Protein AF-0000000082973945 (afdb_homodimer)

Foldseek 3Di:
DLVLPDAAADEDEFDAALVGFDDAPDPCCLQLRVQLLVLLLVVLLVLVVLLLVVLVPDDRDPDDADDPLVSLVVSNVVSVVVRVVVVVVCVVSPYHYHHFDWADQAQFWIWTAHPVGDIDIDGDQFAEAERAWAADFDPQAACRRVAAAESSPQSNDNHQLAAEEEDEQALRSQSVLQSCLSNPGNYEYEYQAAHHPPAFRLLSVLLVVVSVVSHYHYHYNKDWRYWDADPVGWIKTWIARNVPRDIDIDTGSHYYYDPDIAAPCVSHNVVNHPWDADPVRRATEADQLQATVRRRYGYFANRHPPADNDPVQRVVQVVQNVCVVSVNDPDGGDRAQDWDWRSGSFIKIKTFDHPVRCCVVPNPVFKWKFKAQEDQPSCVSSVDDRRSFMKIWIFTPPPPTWTGMIMGTGPPNVVLRVVCSVCNVVGHHLVNLLVDQADPPDSSSVSNVGDDIVVVVDHRYDPDD/DLVLPDAAADEDEFDAALVGFDDAPDPCCLQLRVQLLVLLLVVLLVLVVLLLQVLVPDDRDPDDADDPLVSLVVSNVVSVVVRVVVVVVCVVSPYHYHHFDWADQAQFWIWTAHPVGDIDIDGDQFAEAERAWAADFDPQAACRRVAAAESSPQSNDNHQLAAEEEDEQALRSQSVLQSCLSNPGNYEYEYQAAHHPPAFRLLSVLLVVVSVVSHYHYHYNKDWRYWDADPVGWIKTWIARNVVRDIDIDTGSHYYYDPDIAAPCVSHNVVNHPWDADPVRRATEADQLQATVRRRYGYFANRYPPADNDPVQRVVQVVQNVCVVSVNDPDGGDRAQDWDWRSGSFIKIKTFDHPVRCCVVPNPVFKWKFKAQEDQPSCVSSVDDRRSFMKIWIFTPPPPTWTGMIMGTGPPNVVLRVVCSVCNVVGHHLVNLLVDQADPPDSSSVSNVGDDIVVVVDHRYDPDD

pLDDT: mean 96.44, std 3.98, range [65.44, 98.94]

Sequence (930 aa):
AAQLGKKVAVIDYVEPSPRGTRWGLGGTCVNVGCIPKKLMHQAALLGGMIRDAPHYGWDVAQPVQHDWKKMAEAVQNHVKSLNWGHRVQLQERKVEYFNIKASFVNKHTICGVTKGGKETLLSAEHIVIATGGRPRYPTHIEGALEYGITSDDIFWLKDSPGKTTPQPLSDVALECAGFLTGLGLDTTVMMRSIPLRGFDQQMSSLVTEYMDSQGTRFLKRCTPSRVQKLPDGQLQVTWEDLTSGKKNMGTFDTVLWAIGRIPETRSLNLENAGINTDPNSQKILVNAQEATSVPHIYAIGDVAEGRPELTPTAVMAGKLLAQRLCGQSSNVMDYSNVPTTVFTPLEYGCVGLSEEEAMARHGEEHVEVYHAYYKPLEFTVTERDASQCYVKMVCLRKPPQLVLGLHFLGPNAGEVTQGFALGIKCGASYEQVMRTVGIHPTCAEEVTKLRISKRSGLDPTVTGCAAQLGKKVAVIDYVEPSPRGTRWGLGGTCVNVGCIPKKLMHQAALLGGMIRDAPHYGWDVAQPVQHDWKKMAEAVQNHVKSLNWGHRVQLQERKVEYFNIKASFVNKHTICGVTKGGKETLLSAEHIVIATGGRPRYPTHIEGALEYGITSDDIFWLKDSPGKTTPQPLSDVALECAGFLTGLGLDTTVMMRSIPLRGFDQQMSSLVTEYMDSQGTRFLKRCTPSRVQKLPDGQLQVTWEDLTSGKKNMGTFDTVLWAIGRIPETRSLNLENAGINTDPNSQKILVNAQEATSVPHIYAIGDVAEGRPELTPTAVMAGKLLAQRLCGQSSNVMDYSNVPTTVFTPLEYGCVGLSEEEAMARHGEEHVEVYHAYYKPLEFTVTERDASQCYVKMVCLRKPPQLVLGLHFLGPNAGEVTQGFALGIKCGASYEQVMRTVGIHPTCAEEVTKLRISKRSGLDPTVTGC

Solvent-accessible surface area (backbone atoms only — not comparable to full-atom values): 48068 Å² total; per-residue (Å²): 80,42,93,75,69,45,90,42,73,48,77,44,66,61,78,53,45,95,88,59,41,66,70,71,64,67,55,55,43,44,64,39,32,46,48,45,50,49,52,45,34,48,39,13,50,46,46,56,48,58,71,38,31,48,49,46,15,31,65,64,80,79,86,65,52,63,36,49,42,52,23,31,52,42,47,47,51,51,38,52,51,48,22,51,50,52,53,50,51,36,54,75,56,63,36,47,76,40,79,24,50,55,25,38,67,31,77,48,34,35,39,28,32,37,95,88,65,52,74,44,80,48,70,54,87,63,48,77,46,66,70,23,56,43,75,42,68,62,84,82,27,48,44,36,65,83,66,37,45,34,57,70,36,63,65,69,40,60,63,70,59,56,38,28,34,35,30,33,42,34,62,66,19,44,28,51,44,29,25,43,25,41,59,69,35,54,30,38,36,35,19,60,74,70,53,37,77,93,50,39,60,70,58,37,50,36,48,52,51,48,41,40,74,67,60,34,40,75,42,72,32,22,45,75,51,34,40,44,76,44,96,86,65,39,31,38,38,33,28,32,31,69,83,81,65,45,74,47,73,48,79,26,63,32,41,34,39,31,70,49,66,38,37,62,45,82,74,28,40,44,68,47,37,54,47,50,53,38,88,83,68,49,17,34,44,50,53,87,82,27,28,33,73,35,80,53,34,31,39,42,25,48,23,19,54,96,47,67,78,41,70,51,58,26,51,50,37,50,53,35,48,33,31,37,78,68,71,73,42,84,62,63,72,74,82,68,57,56,33,44,58,45,67,30,85,60,14,38,9,33,26,51,43,34,64,67,55,43,29,72,74,63,33,62,91,41,48,38,45,29,30,33,37,44,68,56,73,81,32,60,67,55,63,52,88,38,86,55,24,33,40,39,38,31,21,36,57,59,87,70,15,42,46,50,14,40,38,35,33,29,85,63,13,48,30,24,39,45,18,37,34,41,13,46,73,69,59,34,26,51,62,56,42,57,67,36,60,40,35,77,82,43,71,44,29,53,70,36,62,56,77,42,34,64,88,73,69,61,82,40,62,63,87,73,134,78,42,92,76,69,45,90,44,73,46,76,44,69,63,77,53,44,95,89,60,41,66,70,72,63,66,55,55,44,43,62,40,32,45,47,44,49,49,52,45,34,47,38,12,50,45,45,55,49,58,71,38,32,48,49,46,14,31,64,64,79,78,84,66,53,66,39,50,42,54,23,28,51,42,48,47,48,51,38,52,50,48,24,51,48,53,53,51,52,37,52,75,55,63,37,47,76,41,80,25,49,56,25,37,67,31,78,48,33,34,40,28,33,37,95,88,65,51,74,46,81,46,73,54,86,62,46,76,46,64,70,23,57,43,74,41,68,62,84,83,28,48,42,36,65,81,66,38,46,34,57,71,36,63,65,69,41,60,61,70,59,57,36,29,35,36,30,31,40,34,61,66,19,45,27,51,44,30,26,44,26,41,58,70,37,54,30,37,37,35,19,61,72,71,54,38,77,91,50,40,60,70,58,36,48,36,46,53,51,48,41,39,76,70,61,34,41,74,41,72,32,22,45,74,50,35,39,44,77,43,95,87,65,39,31,39,37,32,28,34,30,71,84,80,64,46,75,46,73,49,79,27,63,32,41,34,40,30,71,50,65,38,37,62,45,84,74,28,41,43,68,48,36,54,46,49,52,39,89,81,68,50,17,34,43,48,53,86,83,27,27,33,70,35,80,54,34,30,39,43,26,48,23,18,51,94,46,67,78,41,70,52,58,26,53,49,38,50,53,35,48,33,30,37,78,67,71,74,42,85,61,64,72,73,80,68,57,55,35,46,56,44,66,29,86,59,15,36,9,32,26,50,43,34,65,67,55,44,30,73,74,65,33,62,92,40,48,39,43,29,29,34,37,43,68,55,72,82,32,60,67,56,63,52,89,38,88,54,24,34,40,40,38,30,20,37,56,60,87,70,16,42,46,50,14,42,37,36,32,29,83,62,13,48,29,23,39,46,17,36,34,42,14,48,73,70,60,33,27,50,60,56,42,57,67,37,60,43,34,80,83,44,68,45,29,52,71,36,61,56,75,42,34,63,88,73,70,62,82,38,63,60,86,71,134

Radius of gyration: 30.12 Å; Cα contacts (8 Å, |Δi|>4): 2107; chains: 2; bounding box: 71×92×75 Å

Nearest PDB structures (foldseek):
  1zdl-assembly1_A  TM=9.947E-01  e=3.364E-78  Mus musculus
  2nvk-assembly1_X  TM=9.857E-01  e=1.346E-65  Drosophila melanogaster
  3eao-assembly2_D  TM=9.851E-01  e=8.228E-64  Rattus norvegicus
  2j3n-assembly1_B  TM=9.824E-01  e=1.277E-62  Homo sapiens
  1h6v-assembly1_B  TM=9.836E-01  e=1.406E-61  Rattus norvegicus

Organism: Crocuta crocuta (NCBI:txid9678)

InterPro domains:
  IPR001100 Pyridine nucleotide-disulphide oxidoreductase, class I [PIRSF000350] (24-434)
  IPR004099 Pyridine nucleotide-disulphide oxidoreductase, dimerisation domain [PF02852] (338-449)
  IPR006338 Thioredoxin/glutathione reductase selenoprotein [TIGR01438] (1-465)
  IPR012999 Pyridine nucleotide-disulphide oxidoreductase, class I, active site [PS00076] (26-36)
  IPR016156 FAD/NAD-linked reductase, dimerisation domain superfamily [G3DSA:3.30.390.30] (337-465)
  IPR016156 FAD/NAD-linked reductase, dimerisation domain superfamily [SSF55424] (335-463)
  IPR023753 FAD/NAD(P)-binding domain [PF07992] (1-318)
  IPR036188 FAD/NAD(P)-binding domain superfamily [G3DSA:3.50.50.60] (1-327)
  IPR036188 FAD/NAD(P)-binding domain superfamily [G3DSA:3.50.50.60] (145-268)
  IPR036188 FAD/NAD(P)-binding domain superfamily [SSF51905] (1-328)
  IPR046952 Glutathione reductase/thioredoxin reductase-like [PTHR42737] (1-451)

Secondary structure (DSSP, 8-state):
-TTTT---EEE---PPPTT-----TTHHHHHHSHHHHHHHHHHHHHHHHHHHGGGGTB---SSPPB-HHHHHHHHHHHHHHHHHHHHHHHHHTT-EEE-SEEEESSSSEEEEE-TT--EEEEE-SSEEE---EEEPPPSSSBTHHHH-B-HHHHTT-SS---SEEEES-SHHHHHHHHHHHHTT--BEEEESS-SSTTS-HHHHHHHHHHHHHTT-EEEETEEEEEEEE-TTSPEEEEEEETTT--EEEEEESEEEE-S-EEES-GGG-GGGGT--B-TTT-PBP--TTSB-SSTTEEE-GGGBTT----HHHHHHHHHHHHHHHTTS-------TT--EEE-SSSEEEEEE--HHHHHHHH-GGGEEEEEEE---GGGTTTT---TT-EEEEEEESSTT-BEEEEEEEETTHHHHHHHHHHHHHTT-BHHHHHTSPPPSS-SGGGGGG---BGGG----B----/-TTTT---EEE---PPPTT-----TTHHHHHHSHHHHHHHHHHHHHHHHHHHGGGGTB---SSPPB-HHHHHHHHHHHHHHHHHHHHHHHHHTT-EEE-SEEEESSSSEEEEE-TT--EEEEE-SSEEE---EEEPPPSSSBTHHHH-B-HHHHTT-SS---SEEEES-SHHHHHHHHHHHHTT--BEEEESS-SSTTS-HHHHHHHHHHHHHTT-EEEETEEEEEEEE-TTSPEEEEEEETTT--EEEEEESEEEE-S-EEES-GGG-GGGGT--B-TTT-PBP--TT-B-SSTTEEE-GGGBTT----HHHHHHHHHHHHHHHTTS-------TT--EEE-SSSEEEEEE--HHHHHHHH-GGGEEEEEEE---GGGTTTT---TT-EEEEEEESSTT-BEEEEEEEETTHHHHHHHHHHHHHTT-BHHHHHTSPPPSS-SGGGGGG---BGGG----B----

Structure (mmCIF, N/CA/C/O backbone):
data_AF-0000000082973945-model_v1
#
loop_
_entity.id
_entity.type
_entity.pdbx_description
1 polymer 'thioredoxin-disulfide reductase'
#
loop_
_atom_site.group_PDB
_atom_site.id
_atom_site.type_symbol
_atom_site.label_atom_id
_atom_site.label_alt_id
_atom_site.label_comp_id
_atom_site.label_asym_id
_atom_site.label_entity_id
_atom_site.label_seq_id
_atom_site.pdbx_PDB_ins_code
_atom_site.Cartn_x
_atom_site.Cartn_y
_atom_site.Cartn_z
_atom_site.occupancy
_atom_site.B_iso_or_equiv
_atom_site.auth_seq_id
_atom_site.auth_comp_id
_atom_site.auth_asym_id
_atom_site.auth_atom_id
_atom_site.pdbx_PDB_model_num
ATOM 1 N N . ALA A 1 1 ? -13.516 -15.438 -24.609 1 96.38 1 ALA A N 1
ATOM 2 C CA . ALA A 1 1 ? -13.969 -15.93 -25.906 1 96.38 1 ALA A CA 1
ATOM 3 C C . ALA A 1 1 ? -15.484 -16.141 -25.906 1 96.38 1 ALA A C 1
ATOM 5 O O . ALA A 1 1 ? -16.172 -15.789 -26.875 1 96.38 1 ALA A O 1
ATOM 6 N N . ALA A 1 2 ? -15.93 -16.781 -24.797 1 96.88 2 ALA A N 1
ATOM 7 C CA . ALA A 1 2 ? -17.375 -16.984 -24.703 1 96.88 2 ALA A CA 1
ATOM 8 C C . ALA A 1 2 ? -18.109 -15.656 -24.719 1 96.88 2 ALA A C 1
ATOM 10 O O . ALA A 1 2 ? -19.156 -15.531 -25.391 1 96.88 2 ALA A O 1
ATOM 11 N N . GLN A 1 3 ? -17.594 -14.688 -23.984 1 93.12 3 GLN A N 1
ATOM 12 C CA . GLN A 1 3 ? -18.203 -13.367 -23.953 1 93.12 3 GLN A CA 1
ATOM 13 C C . GLN A 1 3 ? -18.188 -12.711 -25.328 1 93.12 3 GLN A C 1
ATOM 15 O O . GLN A 1 3 ? -19 -11.82 -25.609 1 93.12 3 GLN A O 1
ATOM 20 N N . LEU A 1 4 ? -17.344 -13.188 -26.234 1 95.69 4 LEU A N 1
ATOM 21 C CA . LEU A 1 4 ? -17.234 -12.641 -27.594 1 95.69 4 LEU A CA 1
ATOM 22 C C . LEU A 1 4 ? -18.016 -13.5 -28.578 1 95.69 4 LEU A C 1
ATOM 24 O O . LEU A 1 4 ? -17.859 -13.336 -29.797 1 95.69 4 LEU A O 1
ATOM 28 N N . GLY A 1 5 ? -18.734 -14.469 -28.109 1 95.81 5 GLY A N 1
ATOM 29 C CA . GLY A 1 5 ? -19.703 -15.188 -28.938 1 95.81 5 GLY A CA 1
ATOM 30 C C . GLY A 1 5 ? -19.188 -16.531 -29.406 1 95.81 5 GLY A C 1
ATOM 31 O O . GLY A 1 5 ? -19.859 -17.219 -30.188 1 95.81 5 GLY A O 1
ATOM 32 N N . LYS A 1 6 ? -18.141 -16.984 -28.938 1 97.25 6 LYS A N 1
ATOM 33 C CA . LYS A 1 6 ? -17.594 -18.281 -29.375 1 97.25 6 LYS A CA 1
ATOM 34 C C . LYS A 1 6 ? -18.125 -19.422 -28.516 1 97.25 6 LYS A C 1
ATOM 36 O O . LYS A 1 6 ? -18.484 -19.203 -27.344 1 97.25 6 LYS A O 1
ATOM 41 N N . LYS A 1 7 ? -18.25 -20.516 -29.141 1 98 7 LYS A N 1
ATOM 42 C CA . LYS A 1 7 ? -18.453 -21.75 -28.375 1 98 7 LYS A CA 1
ATOM 43 C C . LYS A 1 7 ? -17.156 -22.203 -27.719 1 98 7 LYS A C 1
ATOM 45 O O . LYS A 1 7 ? -16.156 -22.438 -28.406 1 98 7 LYS A O 1
ATOM 50 N N . VAL A 1 8 ? -17.188 -22.328 -26.406 1 98.06 8 VAL A N 1
ATOM 51 C CA . VAL A 1 8 ? -15.922 -22.547 -25.688 1 98.06 8 VAL A CA 1
ATOM 52 C C . VAL A 1 8 ? -16.031 -23.781 -24.797 1 98.06 8 VAL A C 1
ATOM 54 O O . VAL A 1 8 ? -17.062 -24 -24.172 1 98.06 8 VAL A O 1
ATOM 57 N N . ALA A 1 9 ? -15.039 -24.594 -24.766 1 97.62 9 ALA A N 1
ATOM 58 C CA . ALA A 1 9 ? -14.867 -25.688 -23.812 1 97.62 9 ALA A CA 1
ATOM 59 C C . ALA A 1 9 ? -13.57 -25.531 -23.031 1 97.62 9 ALA A C 1
ATOM 61 O O . ALA A 1 9 ? -12.555 -25.094 -23.578 1 97.62 9 ALA A O 1
ATOM 62 N N . VAL A 1 10 ? -13.617 -25.844 -21.781 1 97.5 10 VAL A N 1
ATOM 63 C CA . VAL A 1 10 ? -12.445 -25.875 -20.906 1 97.5 10 VAL A CA 1
ATOM 64 C C . VAL A 1 10 ? -12.219 -27.297 -20.391 1 97.5 10 VAL A C 1
ATOM 66 O O . VAL A 1 10 ? -13.133 -27.922 -19.844 1 97.5 10 VAL A O 1
ATOM 69 N N . ILE A 1 11 ? -11.078 -27.844 -20.625 1 96.62 11 ILE A N 1
ATOM 70 C CA . ILE A 1 11 ? -10.68 -29.156 -20.109 1 96.62 11 ILE A CA 1
ATOM 71 C C . ILE A 1 11 ? -9.641 -28.969 -19 1 96.62 11 ILE A C 1
ATOM 73 O O . ILE A 1 11 ? -8.586 -28.359 -19.219 1 96.62 11 ILE A O 1
ATOM 77 N N . ASP A 1 12 ? -9.914 -29.453 -17.891 1 94.62 12 ASP A N 1
ATOM 78 C CA . ASP A 1 12 ? -9.047 -29.297 -16.719 1 94.62 12 ASP A CA 1
ATOM 79 C C . ASP A 1 12 ? -8.906 -30.625 -15.984 1 94.62 12 ASP A C 1
ATOM 81 O O . ASP A 1 12 ? -9.867 -31.406 -15.891 1 94.62 12 ASP A O 1
ATOM 85 N N . TYR A 1 13 ? -7.73 -30.953 -15.539 1 94.81 13 TYR A N 1
ATOM 86 C CA . TYR A 1 13 ? -7.441 -32.156 -14.742 1 94.81 13 TYR A CA 1
ATOM 87 C C . TYR A 1 13 ? -6.195 -31.938 -13.891 1 94.81 13 TYR A C 1
ATOM 89 O O . TYR A 1 13 ? -5.207 -31.359 -14.352 1 94.81 13 TYR A O 1
ATOM 97 N N . VAL A 1 14 ? -6.242 -32.344 -12.641 1 95.44 14 VAL A N 1
ATOM 98 C CA . VAL A 1 14 ? -5.105 -32.219 -11.734 1 95.44 14 VAL A CA 1
ATOM 99 C C . VAL A 1 14 ? -4.668 -33.625 -11.266 1 95.44 14 VAL A C 1
ATOM 101 O O . VAL A 1 14 ? -5.402 -34.281 -10.539 1 95.44 14 VAL A O 1
ATOM 104 N N . GLU A 1 15 ? -3.467 -34 -11.773 1 94.31 15 GLU A N 1
ATOM 105 C CA . GLU A 1 15 ? -2.857 -35.219 -11.203 1 94.31 15 GLU A CA 1
ATOM 106 C C . GLU A 1 15 ? -2.463 -34.969 -9.742 1 94.31 15 GLU A C 1
ATOM 108 O O . GLU A 1 15 ? -1.867 -33.969 -9.406 1 94.31 15 GLU A O 1
ATOM 113 N N . PRO A 1 16 ? -2.85 -35.875 -8.836 1 96.25 16 PRO A N 1
ATOM 114 C CA . PRO A 1 16 ? -2.436 -35.719 -7.441 1 96.25 16 PRO A CA 1
ATOM 115 C C . PRO A 1 16 ? -0.92 -35.625 -7.285 1 96.25 16 PRO A C 1
ATOM 117 O O . PRO A 1 16 ? -0.176 -36.219 -8.055 1 96.25 16 PRO A O 1
ATOM 120 N N . SER A 1 17 ? -0.447 -34.844 -6.281 1 97.38 17 SER A N 1
ATOM 121 C CA . SER A 1 17 ? 0.963 -34.875 -5.91 1 97.38 17 SER A CA 1
ATOM 122 C C . SER A 1 17 ? 1.358 -36.25 -5.371 1 97.38 17 SER A C 1
ATOM 124 O O . SER A 1 17 ? 0.495 -37.094 -5.094 1 97.38 17 SER A O 1
ATOM 126 N N . PRO A 1 18 ? 2.672 -36.438 -5.223 1 96.31 18 PRO A N 1
ATOM 127 C CA . PRO A 1 18 ? 3.1 -37.719 -4.629 1 96.31 18 PRO A CA 1
ATOM 128 C C . PRO A 1 18 ? 2.504 -37.938 -3.242 1 96.31 18 PRO A C 1
ATOM 130 O O . PRO A 1 18 ? 2.355 -39.094 -2.814 1 96.31 18 PRO A O 1
ATOM 133 N N . ARG A 1 19 ? 2.082 -36.906 -2.551 1 96.56 19 ARG A N 1
ATOM 134 C CA . ARG A 1 19 ? 1.48 -37 -1.226 1 96.56 19 ARG A CA 1
ATOM 135 C C . ARG A 1 19 ? -0.038 -37.125 -1.322 1 96.56 19 ARG A C 1
ATOM 137 O O . ARG A 1 19 ? -0.726 -37.188 -0.303 1 96.56 19 ARG A O 1
ATOM 144 N N . GLY A 1 20 ? -0.578 -36.938 -2.541 1 97 20 GLY A N 1
ATOM 145 C CA . GLY A 1 20 ? -1.997 -37.188 -2.754 1 97 20 GLY A CA 1
ATOM 146 C C . GLY A 1 20 ? -2.799 -35.906 -2.873 1 97 20 GLY A C 1
ATOM 147 O O . GLY A 1 20 ? -4.023 -35.938 -3.008 1 97 20 GLY A O 1
ATOM 148 N N . THR A 1 21 ? -2.174 -34.719 -2.869 1 97.44 21 THR A N 1
ATOM 149 C CA . THR A 1 21 ? -2.885 -33.469 -2.93 1 97.44 21 THR A CA 1
ATOM 150 C C . THR A 1 21 ? -3.43 -33.219 -4.336 1 97.44 21 THR A C 1
ATOM 152 O O . THR A 1 21 ? -2.701 -33.344 -5.32 1 97.44 21 THR A O 1
ATOM 155 N N . ARG A 1 22 ? -4.684 -32.875 -4.48 1 96.38 22 ARG A N 1
ATOM 156 C CA . ARG A 1 22 ? -5.379 -32.438 -5.695 1 96.38 22 ARG A CA 1
ATOM 157 C C . ARG A 1 22 ? -6.336 -31.297 -5.402 1 96.38 22 ARG A C 1
ATOM 159 O O . ARG A 1 22 ? -6.641 -31 -4.242 1 96.38 22 ARG A O 1
ATOM 166 N N . TRP A 1 23 ? -6.727 -30.594 -6.363 1 96.38 23 TRP A N 1
ATOM 167 C CA . TRP A 1 23 ? -7.566 -29.422 -6.129 1 96.38 23 TRP A CA 1
ATOM 168 C C . TRP A 1 23 ? -8.5 -29.172 -7.309 1 96.38 23 TRP A C 1
ATOM 170 O O . TRP A 1 23 ? -8.43 -29.875 -8.32 1 96.38 23 TRP A O 1
ATOM 180 N N . GLY A 1 24 ? -9.383 -28.188 -7.125 1 94.25 24 GLY A N 1
ATOM 181 C CA . GLY A 1 24 ? -10.398 -27.875 -8.117 1 94.25 24 GLY A CA 1
ATOM 182 C C . GLY A 1 24 ? -9.969 -26.781 -9.094 1 94.25 24 GLY A C 1
ATOM 183 O O . GLY A 1 24 ? -8.773 -26.578 -9.32 1 94.25 24 GLY A O 1
ATOM 184 N N . LEU A 1 25 ? -10.93 -26.141 -9.664 1 95.56 25 LEU A N 1
ATOM 185 C CA . LEU A 1 25 ? -10.742 -25.125 -10.695 1 95.56 25 LEU A CA 1
ATOM 186 C C . LEU A 1 25 ? -10.023 -23.906 -10.133 1 95.56 25 LEU A C 1
ATOM 188 O O . LEU A 1 25 ? -10.148 -23.594 -8.945 1 95.56 25 LEU A O 1
ATOM 192 N N . GLY A 1 26 ? -9.266 -23.234 -10.977 1 94.44 26 GLY A N 1
ATOM 193 C CA . GLY A 1 26 ? -8.633 -21.984 -10.594 1 94.44 26 GLY A CA 1
ATOM 194 C C . GLY A 1 26 ? -7.125 -22 -10.734 1 94.44 26 GLY A C 1
ATOM 195 O O . GLY A 1 26 ? -6.465 -20.969 -10.578 1 94.44 26 GLY A O 1
ATOM 196 N N . GLY A 1 27 ? -6.586 -23.219 -11.055 1 95.62 27 GLY A N 1
ATOM 197 C CA . GLY A 1 27 ? -5.156 -23.328 -11.297 1 95.62 27 GLY A CA 1
ATOM 198 C C . GLY A 1 27 ? -4.324 -23.234 -10.039 1 95.62 27 GLY A C 1
ATOM 199 O O . GLY A 1 27 ? -4.855 -23.328 -8.93 1 95.62 27 GLY A O 1
ATOM 200 N N . THR A 1 28 ? -3.031 -23.078 -10.211 1 96.88 28 THR A N 1
ATOM 201 C CA . THR A 1 28 ? -2.08 -23.047 -9.109 1 96.88 28 THR A CA 1
ATOM 202 C C . THR A 1 28 ? -2.344 -21.844 -8.195 1 96.88 28 THR A C 1
ATOM 204 O O . THR A 1 28 ? -2.41 -22 -6.977 1 96.88 28 THR A O 1
ATOM 207 N N . CYS A 1 29 ? -2.545 -20.734 -8.711 1 96.94 29 CYS A N 1
ATOM 208 C CA . CYS A 1 29 ? -2.646 -19.484 -7.957 1 96.94 29 CYS A CA 1
ATOM 209 C C . CYS A 1 29 ? -3.773 -19.547 -6.938 1 96.94 29 CYS A C 1
ATOM 211 O O . CYS A 1 29 ? -3.59 -19.172 -5.777 1 96.94 29 CYS A O 1
ATOM 213 N N . VAL A 1 30 ? -4.895 -20.062 -7.316 1 97.44 30 VAL A N 1
ATOM 214 C CA . VAL A 1 30 ? -6.086 -20.109 -6.473 1 97.44 30 VAL A CA 1
ATOM 215 C C . VAL A 1 30 ? -5.926 -21.188 -5.406 1 97.44 30 VAL A C 1
ATOM 217 O O . VAL A 1 30 ? -6.309 -20.984 -4.25 1 97.44 30 VAL A O 1
ATOM 220 N N . ASN A 1 31 ? -5.301 -22.281 -5.746 1 98.12 31 ASN A N 1
ATOM 221 C CA . ASN A 1 31 ? -5.43 -23.5 -4.949 1 98.12 31 ASN A CA 1
ATOM 222 C C . ASN A 1 31 ? -4.18 -23.75 -4.109 1 98.12 31 ASN A C 1
ATOM 224 O O . ASN A 1 31 ? -4.277 -24.172 -2.955 1 98.12 31 ASN A O 1
ATOM 228 N N . VAL A 1 32 ? -3.014 -23.547 -4.727 1 98.06 32 VAL A N 1
ATOM 229 C CA . VAL A 1 32 ? -1.786 -23.984 -4.066 1 98.06 32 VAL A CA 1
ATOM 230 C C . VAL A 1 32 ? -0.682 -22.953 -4.309 1 98.06 32 VAL A C 1
ATOM 232 O O . VAL A 1 32 ? 0.495 -23.312 -4.41 1 98.06 32 VAL A O 1
ATOM 235 N N . GLY A 1 33 ? -1.065 -21.719 -4.465 1 96.56 33 GLY A N 1
ATOM 236 C CA . GLY A 1 33 ? -0.121 -20.656 -4.77 1 96.56 33 GLY A CA 1
ATOM 237 C C . GLY A 1 33 ? -0.498 -19.328 -4.145 1 96.56 33 GLY A C 1
ATOM 238 O O . GLY A 1 33 ? -0.689 -19.234 -2.932 1 96.56 33 GLY A O 1
ATOM 239 N N . CYS A 1 34 ? -0.821 -18.359 -4.93 1 97.25 34 CYS A N 1
ATOM 240 C CA . CYS A 1 34 ? -0.938 -16.953 -4.543 1 97.25 34 CYS A CA 1
ATOM 241 C C . CYS A 1 34 ? -1.964 -16.781 -3.432 1 97.25 34 CYS A C 1
ATOM 243 O O . CYS A 1 34 ? -1.694 -16.094 -2.436 1 97.25 34 CYS A O 1
ATOM 245 N N . ILE A 1 35 ? -3.119 -17.375 -3.514 1 98.25 35 ILE A N 1
ATOM 246 C CA . ILE A 1 35 ? -4.234 -17.094 -2.619 1 98.25 35 ILE A CA 1
ATOM 247 C C . ILE A 1 35 ? -3.959 -17.688 -1.241 1 98.25 35 ILE A C 1
ATOM 249 O O . ILE A 1 35 ? -3.875 -16.953 -0.249 1 98.25 35 ILE A O 1
ATOM 253 N N . PRO A 1 36 ? -3.805 -19.016 -1.142 1 98.56 36 PRO A N 1
ATOM 254 C CA . PRO A 1 36 ? -3.523 -19.531 0.197 1 98.56 36 PRO A CA 1
ATOM 255 C C . PRO A 1 36 ? -2.207 -19.016 0.771 1 98.56 36 PRO A C 1
ATOM 257 O O . PRO A 1 36 ? -2.104 -18.781 1.979 1 98.56 36 PRO A O 1
ATOM 260 N N . LYS A 1 37 ? -1.22 -18.844 -0.057 1 98.25 37 LYS A N 1
ATOM 261 C CA . LYS A 1 37 ? 0.065 -18.328 0.402 1 98.25 37 LYS A CA 1
ATOM 262 C C . LYS A 1 37 ? -0.094 -16.938 1.018 1 98.25 37 LYS A C 1
ATOM 264 O O . LYS A 1 37 ? 0.461 -16.656 2.082 1 98.25 37 LYS A O 1
ATOM 269 N N . LYS A 1 38 ? -0.823 -16.078 0.353 1 98.62 38 LYS A N 1
ATOM 270 C CA . LYS A 1 38 ? -1.027 -14.719 0.855 1 98.62 38 LYS A CA 1
ATOM 271 C C . LYS A 1 38 ? -1.809 -14.727 2.166 1 98.62 38 LYS A C 1
ATOM 273 O O . LYS A 1 38 ? -1.558 -13.906 3.051 1 98.62 38 LYS A O 1
ATOM 278 N N . LEU A 1 39 ? -2.797 -15.578 2.258 1 98.81 39 LEU A N 1
ATOM 279 C CA . LEU A 1 39 ? -3.578 -15.664 3.486 1 98.81 39 LEU A CA 1
ATOM 280 C C . LEU A 1 39 ? -2.719 -16.172 4.645 1 98.81 39 LEU A C 1
ATOM 282 O O . LEU A 1 39 ? -2.826 -15.672 5.766 1 98.81 39 LEU A O 1
ATOM 286 N N . MET A 1 40 ? -1.841 -17.125 4.375 1 98.81 40 MET A N 1
ATOM 287 C CA . MET A 1 40 ? -0.941 -17.609 5.418 1 98.81 40 MET A CA 1
ATOM 288 C C . MET A 1 40 ? 0.13 -16.562 5.734 1 98.81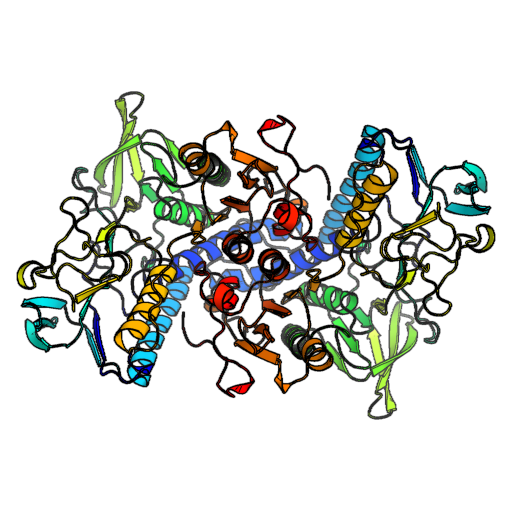 40 MET A C 1
ATOM 290 O O . MET A 1 40 ? 0.558 -16.438 6.883 1 98.81 40 MET A O 1
ATOM 294 N N . HIS A 1 41 ? 0.563 -15.891 4.684 1 98.75 41 HIS A N 1
ATOM 295 C CA . HIS A 1 41 ? 1.43 -14.734 4.879 1 98.75 41 HIS A CA 1
ATOM 296 C C . HIS A 1 41 ? 0.78 -13.711 5.805 1 98.75 41 HIS A C 1
ATOM 298 O O . HIS A 1 41 ? 1.421 -13.211 6.73 1 98.75 41 HIS A O 1
ATOM 304 N N . GLN A 1 42 ? -0.502 -13.422 5.598 1 98.75 42 GLN A N 1
ATOM 305 C CA . GLN A 1 42 ? -1.253 -12.5 6.441 1 98.75 42 GLN A CA 1
ATOM 306 C C . GLN A 1 42 ? -1.327 -13.008 7.879 1 98.75 42 GLN A C 1
ATOM 308 O O . GLN A 1 42 ? -1.218 -12.227 8.828 1 98.75 42 GLN A O 1
ATOM 313 N N . ALA A 1 43 ? -1.551 -14.266 8.016 1 98.88 43 ALA A N 1
ATOM 314 C CA . ALA A 1 43 ? -1.562 -14.852 9.352 1 98.88 43 ALA A CA 1
ATOM 315 C C . ALA A 1 43 ? -0.243 -14.594 10.078 1 98.88 43 ALA A C 1
ATOM 317 O O . ALA A 1 43 ? -0.234 -14.234 11.25 1 98.88 43 ALA A O 1
ATOM 318 N N . ALA A 1 44 ? 0.812 -14.805 9.336 1 98.75 44 ALA A N 1
ATOM 319 C CA . ALA A 1 44 ? 2.135 -14.586 9.922 1 98.75 44 ALA A CA 1
ATOM 320 C C . ALA A 1 44 ? 2.338 -13.117 10.281 1 98.75 44 ALA A C 1
ATOM 322 O O . ALA A 1 44 ? 2.883 -12.797 11.336 1 98.75 44 ALA A O 1
ATOM 323 N N . LEU A 1 45 ? 1.911 -12.242 9.461 1 98.38 45 LEU A N 1
ATOM 324 C CA . LEU A 1 45 ? 2.016 -10.812 9.734 1 98.38 45 LEU A CA 1
ATOM 325 C C . LEU A 1 45 ? 1.226 -10.438 10.984 1 98.38 45 LEU A C 1
ATOM 327 O O . LEU A 1 45 ? 1.665 -9.602 11.781 1 98.38 45 LEU A O 1
ATOM 331 N N . LEU A 1 46 ? 0.058 -11.031 11.125 1 98.44 46 LEU A N 1
ATOM 332 C CA . LEU A 1 46 ? -0.769 -10.789 12.297 1 98.44 46 LEU A CA 1
ATOM 333 C C . LEU A 1 46 ? -0.018 -11.148 13.578 1 98.44 46 LEU A C 1
ATOM 335 O O . LEU A 1 46 ? -0.164 -10.477 14.602 1 98.44 46 LEU A O 1
ATOM 339 N N . GLY A 1 47 ? 0.777 -12.234 13.492 1 98.12 47 GLY A N 1
ATOM 340 C CA . GLY A 1 47 ? 1.597 -12.57 14.641 1 98.12 47 GLY A CA 1
ATOM 341 C C . GLY A 1 47 ? 2.525 -11.445 15.062 1 98.12 47 GLY A C 1
ATOM 342 O O . GLY A 1 47 ? 2.656 -11.148 16.25 1 98.12 47 GLY A O 1
ATOM 343 N N . GLY A 1 48 ? 3.191 -10.812 14.086 1 96.81 48 GLY A N 1
ATOM 344 C CA . GLY A 1 48 ? 4.027 -9.656 14.359 1 96.81 48 GLY A CA 1
ATOM 345 C C . GLY A 1 48 ? 3.252 -8.484 14.93 1 96.81 48 GLY A C 1
ATOM 346 O O . GLY A 1 48 ? 3.721 -7.809 15.844 1 96.81 48 GLY A O 1
ATOM 347 N N . MET A 1 49 ? 2.057 -8.266 14.453 1 97.62 49 MET A N 1
ATOM 348 C CA . MET A 1 49 ? 1.217 -7.156 14.898 1 97.62 49 MET A CA 1
ATOM 349 C C . MET A 1 49 ? 0.737 -7.379 16.328 1 97.62 49 MET A C 1
ATOM 351 O O . MET A 1 49 ? 0.605 -6.43 17.094 1 97.62 49 MET A O 1
ATOM 355 N N . ILE A 1 50 ? 0.417 -8.602 16.625 1 97.69 50 ILE A N 1
ATOM 356 C CA . ILE A 1 50 ? 0.031 -8.969 17.984 1 97.69 50 ILE A CA 1
ATOM 357 C C . ILE A 1 50 ? 1.17 -8.648 18.953 1 97.69 50 ILE A C 1
ATOM 359 O O . ILE A 1 50 ? 0.937 -8.125 20.047 1 97.69 50 ILE A O 1
ATOM 363 N N . ARG A 1 51 ? 2.416 -8.883 18.531 1 96.88 51 ARG A N 1
ATOM 364 C CA . ARG A 1 51 ? 3.574 -8.578 19.375 1 96.88 51 ARG A CA 1
ATOM 365 C C . ARG A 1 51 ? 3.77 -7.074 19.516 1 96.88 51 ARG A C 1
ATOM 367 O O . ARG A 1 51 ? 4.266 -6.602 20.531 1 96.88 51 ARG A O 1
ATOM 374 N N . ASP A 1 52 ? 3.322 -6.312 18.531 1 97.25 52 ASP A N 1
ATOM 375 C CA . ASP A 1 52 ? 3.436 -4.855 18.531 1 97.25 52 ASP A CA 1
ATOM 376 C C . ASP A 1 52 ? 2.381 -4.223 19.438 1 97.25 52 ASP A C 1
ATOM 378 O O . ASP A 1 52 ? 2.58 -3.121 19.953 1 97.25 52 ASP A O 1
ATOM 382 N N . ALA A 1 53 ? 1.248 -4.852 19.625 1 98.06 53 ALA A N 1
ATOM 383 C CA . ALA A 1 53 ? 0.004 -4.293 20.141 1 98.06 53 ALA A CA 1
ATOM 384 C C . ALA A 1 53 ? 0.208 -3.697 21.531 1 98.06 53 ALA A C 1
ATOM 386 O O . ALA A 1 53 ? -0.245 -2.586 21.812 1 98.06 53 ALA A O 1
ATOM 387 N N . PRO A 1 54 ? 1.015 -4.344 22.406 1 98.12 54 PRO A N 1
ATOM 388 C CA . PRO A 1 54 ? 1.182 -3.766 23.75 1 98.12 54 PRO A CA 1
ATOM 389 C C . PRO A 1 54 ? 1.898 -2.418 23.719 1 98.12 54 PRO A C 1
ATOM 391 O O . PRO A 1 54 ? 1.625 -1.553 24.547 1 98.12 54 PRO A O 1
ATOM 394 N N . HIS A 1 55 ? 2.768 -2.211 22.797 1 98.12 55 HIS A N 1
ATOM 395 C CA . HIS A 1 55 ? 3.486 -0.946 22.672 1 98.12 55 HIS A CA 1
ATOM 396 C C . HIS A 1 55 ? 2.539 0.195 22.328 1 98.12 55 HIS A C 1
ATOM 398 O O . HIS A 1 55 ? 2.807 1.354 22.656 1 98.12 55 HIS A O 1
ATOM 404 N N . TYR A 1 56 ? 1.398 -0.127 21.766 1 98.62 56 TYR A N 1
ATOM 405 C CA . TYR A 1 56 ? 0.398 0.859 21.375 1 98.62 56 TYR A CA 1
ATOM 406 C C . TYR A 1 56 ? -0.74 0.914 22.375 1 98.62 56 TYR A C 1
ATOM 408 O O . TYR A 1 56 ? -1.783 1.519 22.125 1 98.62 56 TYR A O 1
ATOM 416 N N . GLY A 1 57 ? -0.613 0.204 23.406 1 98.62 57 GLY A N 1
ATOM 417 C CA . GLY A 1 57 ? -1.539 0.345 24.516 1 98.62 57 GLY A CA 1
ATOM 418 C C . GLY A 1 57 ? -2.539 -0.792 24.609 1 98.62 57 GLY A C 1
ATOM 419 O O . GLY A 1 57 ? -3.357 -0.834 25.531 1 98.62 57 GLY A O 1
ATOM 420 N N . TRP A 1 58 ? -2.498 -1.784 23.719 1 98.69 58 TRP A N 1
ATOM 421 C CA . TRP A 1 58 ? -3.416 -2.916 23.781 1 98.69 58 TRP A CA 1
ATOM 422 C C . TRP A 1 58 ? -2.891 -3.988 24.734 1 98.69 58 TRP A C 1
ATOM 424 O O . TRP A 1 58 ? -1.752 -4.445 24.594 1 98.69 58 TRP A O 1
ATOM 434 N N . ASP A 1 59 ? -3.729 -4.41 25.609 1 97.69 59 ASP A N 1
ATOM 435 C CA . ASP A 1 59 ? -3.326 -5.344 26.656 1 97.69 59 ASP A CA 1
ATOM 436 C C . ASP A 1 59 ? -3.434 -6.789 26.172 1 97.69 59 ASP A C 1
ATOM 438 O O . ASP A 1 59 ? -4.344 -7.516 26.578 1 97.69 59 ASP A O 1
ATOM 442 N N . VAL A 1 60 ? -2.521 -7.215 25.406 1 97.19 60 VAL A N 1
ATOM 443 C CA . VAL A 1 60 ? -2.457 -8.586 24.922 1 97.19 60 VAL A CA 1
ATOM 444 C C . VAL A 1 60 ? -1.339 -9.344 25.625 1 97.19 60 VAL A C 1
ATOM 446 O O . VAL A 1 60 ? -0.168 -8.969 25.531 1 97.19 60 VAL A O 1
ATOM 449 N N . ALA A 1 61 ? -1.658 -10.391 26.312 1 94.38 61 ALA A N 1
ATOM 450 C CA . ALA A 1 61 ? -0.659 -11.219 27 1 94.38 61 ALA A CA 1
ATOM 451 C C . ALA A 1 61 ? 0.184 -11.992 25.984 1 94.38 61 ALA A C 1
ATOM 453 O O . ALA A 1 61 ? -0.345 -12.547 25.016 1 94.38 61 ALA A O 1
ATOM 454 N N . GLN A 1 62 ? 1.465 -11.977 26.219 1 93.5 62 GLN A N 1
ATOM 455 C CA . GLN A 1 62 ? 2.406 -12.664 25.344 1 93.5 62 GLN A CA 1
ATOM 456 C C . GLN A 1 62 ? 3.043 -13.859 26.047 1 93.5 62 GLN A C 1
ATOM 458 O O . GLN A 1 62 ? 3.213 -13.844 27.266 1 93.5 62 GLN A O 1
ATOM 463 N N . PRO A 1 63 ? 3.473 -14.93 25.375 1 94.62 63 PRO A N 1
ATOM 464 C CA . PRO A 1 63 ? 3.318 -15.148 23.922 1 94.62 63 PRO A CA 1
ATOM 465 C C . PRO A 1 63 ? 1.946 -15.711 23.562 1 94.62 63 PRO A C 1
ATOM 467 O O . PRO A 1 63 ? 1.343 -16.438 24.344 1 94.62 63 PRO A O 1
ATOM 470 N N . VAL A 1 64 ? 1.487 -15.383 22.406 1 97.19 64 VAL A N 1
ATOM 471 C CA . VAL A 1 64 ? 0.223 -15.898 21.906 1 97.19 64 VAL A CA 1
ATOM 472 C C . VAL A 1 64 ? 0.482 -17.141 21.047 1 97.19 64 VAL A C 1
ATOM 474 O O . VAL A 1 64 ? 1.358 -17.125 20.172 1 97.19 64 VAL A O 1
ATOM 477 N N . GLN A 1 65 ? -0.209 -18.156 21.25 1 97.31 65 GLN A N 1
ATOM 478 C CA . GLN A 1 65 ? -0.027 -19.406 20.516 1 97.31 65 GLN A CA 1
ATOM 479 C C . GLN A 1 65 ? -0.824 -19.391 19.203 1 97.31 65 GLN A C 1
ATOM 481 O O . GLN A 1 65 ? -1.858 -18.719 19.109 1 97.31 65 GLN A O 1
ATOM 486 N N . HIS A 1 66 ? -0.342 -20.156 18.312 1 98.5 66 HIS A N 1
ATOM 487 C CA . HIS A 1 66 ? -1.008 -20.25 17.016 1 98.5 66 HIS A CA 1
ATOM 488 C C . HIS A 1 66 ? -1.531 -21.672 16.766 1 98.5 66 HIS A C 1
ATOM 490 O O . HIS A 1 66 ? -0.839 -22.641 17.047 1 98.5 66 HIS A O 1
ATOM 496 N N . ASP A 1 67 ? -2.738 -21.734 16.281 1 98.62 67 ASP A N 1
ATOM 497 C CA . ASP A 1 67 ? -3.389 -22.984 15.906 1 98.62 67 ASP A CA 1
ATOM 498 C C . ASP A 1 67 ? -3.404 -23.172 14.398 1 98.62 67 ASP A C 1
ATOM 500 O O . ASP A 1 67 ? -4.266 -22.625 13.703 1 98.62 67 ASP A O 1
ATOM 504 N N . TRP A 1 68 ? -2.551 -24.078 13.906 1 98.69 68 TRP A N 1
ATOM 505 C CA . TRP A 1 68 ? -2.438 -24.328 12.469 1 98.69 68 TRP A CA 1
ATOM 506 C C . TRP A 1 68 ? -3.746 -24.859 11.906 1 98.69 68 TRP A C 1
ATOM 508 O O . TRP A 1 68 ? -4.172 -24.469 10.82 1 98.69 68 TRP A O 1
ATOM 518 N N . LYS A 1 69 ? -4.316 -25.75 12.539 1 98.62 69 LYS A N 1
ATOM 519 C CA . LYS A 1 69 ? -5.516 -26.422 12.047 1 98.62 69 LYS A CA 1
ATOM 520 C C . LYS A 1 69 ? -6.637 -25.422 11.789 1 98.62 69 LYS A C 1
ATOM 522 O O . LYS A 1 69 ? -7.32 -25.484 10.766 1 98.62 69 LYS A O 1
ATOM 527 N N . LYS A 1 70 ? -6.781 -24.547 12.734 1 98.38 70 LYS A N 1
ATOM 528 C CA . LYS A 1 70 ? -7.812 -23.516 12.594 1 98.38 70 LYS A CA 1
ATOM 529 C C . LYS A 1 70 ? -7.539 -22.641 11.383 1 98.38 70 LYS A C 1
ATOM 531 O O . LYS A 1 70 ? -8.445 -22.344 10.594 1 98.38 70 LYS A O 1
ATOM 536 N N . MET A 1 71 ? -6.359 -22.172 11.195 1 98.69 71 MET A N 1
ATOM 537 C CA . MET A 1 71 ? -5.973 -21.359 10.047 1 98.69 71 MET A CA 1
ATOM 538 C C . MET A 1 71 ? -6.184 -22.125 8.75 1 98.69 71 MET A C 1
ATOM 540 O O . MET A 1 71 ? -6.766 -21.594 7.797 1 98.69 71 MET A O 1
ATOM 544 N N . ALA A 1 72 ? -5.66 -23.359 8.742 1 98.56 72 ALA A N 1
ATOM 545 C CA . ALA A 1 72 ? -5.73 -24.172 7.535 1 98.56 72 ALA A CA 1
ATOM 546 C C . ALA A 1 72 ? -7.176 -24.391 7.098 1 98.56 72 ALA A C 1
ATOM 548 O O . ALA A 1 72 ? -7.492 -24.297 5.91 1 98.56 72 ALA A O 1
ATOM 549 N N . GLU A 1 73 ? -8.008 -24.688 8.047 1 98.5 73 GLU A N 1
ATOM 550 C CA . GLU A 1 73 ? -9.422 -24.875 7.738 1 98.5 73 GLU A CA 1
ATOM 551 C C . GLU A 1 73 ? -10.023 -23.625 7.105 1 98.5 73 GLU A C 1
ATOM 553 O O . GLU A 1 73 ? -10.742 -23.719 6.109 1 98.5 73 GLU A O 1
ATOM 558 N N . ALA A 1 74 ? -9.789 -22.5 7.688 1 98.38 74 ALA A N 1
ATOM 559 C CA . ALA A 1 74 ? -10.328 -21.234 7.184 1 98.38 74 ALA A CA 1
ATOM 560 C C . ALA A 1 74 ? -9.82 -20.938 5.773 1 98.38 74 ALA A C 1
ATOM 562 O O . ALA A 1 74 ? -10.586 -20.562 4.895 1 98.38 74 ALA A O 1
ATOM 563 N N . VAL A 1 75 ? -8.539 -21.125 5.555 1 98.44 75 VAL A N 1
ATOM 564 C CA . VAL A 1 75 ? -7.91 -20.859 4.27 1 98.44 75 VAL A CA 1
ATOM 565 C C . VAL A 1 75 ? -8.453 -21.828 3.215 1 98.44 75 VAL A C 1
ATOM 567 O O . VAL A 1 75 ? -8.812 -21.406 2.111 1 98.44 75 VAL A O 1
ATOM 570 N N . GLN A 1 76 ? -8.516 -23.094 3.514 1 98.19 76 GLN A N 1
ATOM 571 C CA . GLN A 1 76 ? -8.969 -24.109 2.574 1 98.19 76 GLN A CA 1
ATOM 572 C C . GLN A 1 76 ? -10.453 -23.922 2.244 1 98.19 76 GLN A C 1
ATOM 574 O O . GLN A 1 76 ? -10.875 -24.172 1.112 1 98.19 76 GLN A O 1
ATOM 579 N N . ASN A 1 77 ? -11.219 -23.516 3.26 1 97.94 77 ASN A N 1
ATOM 580 C CA . ASN A 1 77 ? -12.625 -23.203 2.99 1 97.94 77 ASN A CA 1
ATOM 581 C C . ASN A 1 77 ? -12.758 -22.062 1.979 1 97.94 77 ASN A C 1
ATOM 583 O O . ASN A 1 77 ? -13.617 -22.109 1.096 1 97.94 77 ASN A O 1
ATOM 587 N N . HIS A 1 78 ? -11.977 -21.078 2.145 1 97.56 78 HIS A N 1
ATOM 588 C CA . HIS A 1 78 ? -12.016 -19.984 1.188 1 97.56 78 HIS A CA 1
ATOM 589 C C . HIS A 1 78 ? -11.633 -20.453 -0.21 1 97.56 78 HIS A C 1
ATOM 591 O O . HIS A 1 78 ? -12.266 -20.078 -1.196 1 97.56 78 HIS A O 1
ATOM 597 N N . VAL A 1 79 ? -10.602 -21.25 -0.338 1 97.81 79 VAL A N 1
ATOM 598 C CA . VAL A 1 79 ? -10.164 -21.781 -1.624 1 97.81 79 VAL A CA 1
ATOM 599 C C . VAL A 1 79 ? -11.297 -22.578 -2.277 1 97.81 79 VAL A C 1
ATOM 601 O O . VAL A 1 79 ? -11.562 -22.406 -3.469 1 97.81 79 VAL A O 1
ATOM 604 N N . LYS A 1 80 ? -11.977 -23.375 -1.489 1 97.5 80 LYS A N 1
ATOM 605 C CA . LYS A 1 80 ? -13.102 -24.141 -2.008 1 97.5 80 LYS A CA 1
ATOM 606 C C . LYS A 1 80 ? -14.203 -23.234 -2.523 1 97.5 80 LYS A C 1
ATOM 608 O O . LYS A 1 80 ? -14.836 -23.516 -3.541 1 97.5 80 LYS A O 1
ATOM 613 N N . SER A 1 81 ? -14.43 -22.203 -1.783 1 96.56 81 SER A N 1
ATOM 614 C CA . SER A 1 81 ? -15.438 -21.25 -2.227 1 96.56 81 SER A CA 1
ATOM 615 C C . SER A 1 81 ? -15.055 -20.625 -3.566 1 96.56 81 SER A C 1
ATOM 617 O O . SER A 1 81 ? -15.914 -20.359 -4.406 1 96.56 81 SER A O 1
ATOM 619 N N . LEU A 1 82 ? -13.812 -20.391 -3.781 1 96.88 82 LEU A N 1
ATOM 620 C CA . LEU A 1 82 ? -13.344 -19.828 -5.047 1 96.88 82 LEU A CA 1
ATOM 621 C C . LEU A 1 82 ? -13.516 -20.844 -6.18 1 96.88 82 LEU A C 1
ATOM 623 O O . LEU A 1 82 ? -13.867 -20.469 -7.301 1 96.88 82 LEU A O 1
ATOM 627 N N . ASN A 1 83 ? -13.203 -22.094 -5.891 1 96.94 83 ASN A N 1
ATOM 628 C CA . ASN A 1 83 ? -13.438 -23.141 -6.887 1 96.94 83 ASN A CA 1
ATOM 629 C C . ASN A 1 83 ? -14.891 -23.141 -7.359 1 96.94 83 ASN A C 1
ATOM 631 O O . ASN A 1 83 ? -15.156 -23.203 -8.562 1 96.94 83 ASN A O 1
ATOM 635 N N . TRP A 1 84 ? -15.797 -23.062 -6.402 1 95.81 84 TRP A N 1
ATOM 636 C CA . TRP A 1 84 ? -17.219 -23.016 -6.715 1 95.81 84 TRP A CA 1
ATOM 637 C C . TRP A 1 84 ? -17.562 -21.781 -7.551 1 95.81 84 TRP A C 1
ATOM 639 O O . TRP A 1 84 ? -18.297 -21.875 -8.531 1 95.81 84 TRP A O 1
ATOM 649 N N . GLY A 1 85 ? -17 -20.672 -7.113 1 94.88 85 GLY A N 1
ATOM 650 C CA . GLY A 1 85 ? -17.25 -19.438 -7.855 1 94.88 85 GLY A CA 1
ATOM 651 C C . GLY A 1 85 ? -16.797 -19.516 -9.305 1 94.88 85 GLY A C 1
ATOM 652 O O . GLY A 1 85 ? -17.484 -19.031 -10.195 1 94.88 85 GLY A O 1
ATOM 653 N N . HIS A 1 86 ? -15.664 -20.078 -9.562 1 95.38 86 HIS A N 1
ATOM 654 C CA . HIS A 1 86 ? -15.172 -20.25 -10.93 1 95.38 86 HIS A CA 1
ATOM 655 C C . HIS A 1 86 ? -16.078 -21.156 -11.734 1 95.38 86 HIS A C 1
ATOM 657 O O . HIS A 1 86 ? -16.328 -20.906 -12.922 1 95.38 86 HIS A O 1
ATOM 663 N N . ARG A 1 87 ? -16.547 -22.203 -11.133 1 95.81 87 ARG A N 1
ATOM 664 C CA . ARG A 1 87 ? -17.469 -23.109 -11.805 1 95.81 87 ARG A CA 1
ATOM 665 C C . ARG A 1 87 ? -18.75 -22.391 -12.203 1 95.81 87 ARG A C 1
ATOM 667 O O . ARG A 1 87 ? -19.25 -22.562 -13.312 1 95.81 87 ARG A O 1
ATOM 674 N N . VAL A 1 88 ? -19.281 -21.609 -11.297 1 95.56 88 VAL A N 1
ATOM 675 C CA . VAL A 1 88 ? -20.5 -20.844 -11.539 1 95.56 88 VAL A CA 1
ATOM 676 C C . VAL A 1 88 ? -20.266 -19.859 -12.695 1 95.56 88 VAL A C 1
ATOM 678 O O . VAL A 1 88 ? -21.125 -19.703 -13.562 1 95.56 88 VAL A O 1
ATOM 681 N N . GLN A 1 89 ? -19.141 -19.234 -12.703 1 94.25 89 GLN A N 1
ATOM 682 C CA . GLN A 1 89 ? -18.828 -18.266 -13.758 1 94.25 89 GLN A CA 1
ATOM 683 C C . GLN A 1 89 ? -18.781 -18.938 -15.125 1 94.25 89 GLN A C 1
ATOM 685 O O . GLN A 1 89 ? -19.266 -18.391 -16.109 1 94.25 89 GLN A O 1
ATOM 690 N N . LEU A 1 90 ? -18.141 -20.109 -15.242 1 96.19 90 LEU A N 1
ATOM 691 C CA . LEU A 1 90 ? -18.109 -20.859 -16.5 1 96.19 90 LEU A CA 1
ATOM 692 C C . LEU A 1 90 ? -19.531 -21.219 -16.938 1 96.19 90 LEU A C 1
ATOM 694 O O . LEU A 1 90 ? -19.859 -21.094 -18.125 1 96.19 90 LEU A O 1
ATOM 698 N N . GLN A 1 91 ? -20.344 -21.609 -15.992 1 96.81 91 GLN A N 1
ATOM 699 C CA . GLN A 1 91 ? -21.719 -22 -16.297 1 96.81 91 GLN A CA 1
ATOM 700 C C . GLN A 1 91 ? -22.516 -20.797 -16.797 1 96.81 91 GLN A C 1
ATOM 702 O O . GLN A 1 91 ? -23.266 -20.922 -17.781 1 96.81 91 GLN A O 1
ATOM 707 N N . GLU A 1 92 ? -22.328 -19.75 -16.109 1 94.69 92 GLU A N 1
ATOM 708 C CA . GLU A 1 92 ? -23.062 -18.531 -16.484 1 94.69 92 GLU A CA 1
ATOM 709 C C . GLU A 1 92 ? -22.703 -18.078 -17.891 1 94.69 92 GLU A C 1
ATOM 711 O O . GLU A 1 92 ? -23.547 -17.516 -18.609 1 94.69 92 GLU A O 1
ATOM 716 N N . ARG A 1 93 ? -21.562 -18.359 -18.344 1 95.5 93 ARG A N 1
ATOM 717 C CA . ARG A 1 93 ? -21.094 -17.938 -19.672 1 95.5 93 ARG A CA 1
ATOM 718 C C . ARG A 1 93 ? -21.266 -19.047 -20.688 1 95.5 93 ARG A C 1
ATOM 720 O O . ARG A 1 93 ? -20.797 -18.938 -21.828 1 95.5 93 ARG A O 1
ATOM 727 N N . LYS A 1 94 ? -21.781 -20.156 -20.25 1 97.38 94 LYS A N 1
ATOM 728 C CA . LYS A 1 94 ? -22.109 -21.297 -21.109 1 97.38 94 LYS A CA 1
ATOM 729 C C . LYS A 1 94 ? -20.859 -21.953 -21.672 1 97.38 94 LYS A C 1
ATOM 731 O O . LYS A 1 94 ? -20.828 -22.328 -22.844 1 97.38 94 LYS A O 1
ATOM 736 N N . VAL A 1 95 ? -19.859 -21.922 -20.875 1 98.12 95 VAL A N 1
ATOM 737 C CA . VAL A 1 95 ? -18.641 -22.641 -21.203 1 98.12 95 VAL A CA 1
ATOM 738 C C . VAL A 1 95 ? -18.766 -24.109 -20.797 1 98.12 95 VAL A C 1
ATOM 740 O O . VAL A 1 95 ? -19.125 -24.406 -19.656 1 98.12 95 VAL A O 1
ATOM 743 N N . GLU A 1 96 ? -18.531 -25.016 -21.719 1 97.44 96 GLU A N 1
ATOM 744 C CA . GLU A 1 96 ? -18.547 -26.438 -21.375 1 97.44 96 GLU A CA 1
ATOM 745 C C . GLU A 1 96 ? -17.281 -26.828 -20.594 1 97.44 96 GLU A C 1
ATOM 747 O O . GLU A 1 96 ? -16.172 -26.641 -21.094 1 97.44 96 GLU A O 1
ATOM 752 N N . TYR A 1 97 ? -17.516 -27.328 -19.422 1 96.69 97 TYR A N 1
ATOM 753 C CA . TYR A 1 97 ? -16.406 -27.703 -18.562 1 96.69 97 TYR A CA 1
ATOM 754 C C . TYR A 1 97 ? -16.25 -29.219 -18.484 1 96.69 97 TYR A C 1
ATOM 756 O O . TYR A 1 97 ? -17.219 -29.922 -18.188 1 96.69 97 TYR A O 1
ATOM 764 N N . PHE A 1 98 ? -15.031 -29.703 -18.781 1 95.88 98 PHE A N 1
ATOM 765 C CA . PHE A 1 98 ? -14.695 -31.125 -18.672 1 95.88 98 PHE A CA 1
ATOM 766 C C . PHE A 1 98 ? -13.594 -31.344 -17.641 1 95.88 98 PHE A C 1
ATOM 768 O O . PHE A 1 98 ? -12.508 -30.766 -17.75 1 95.88 98 PHE A O 1
ATOM 775 N N . ASN A 1 99 ? -13.875 -32.094 -16.625 1 94.88 99 ASN A N 1
ATOM 776 C CA . ASN A 1 99 ? -12.828 -32.562 -15.719 1 94.88 99 ASN A CA 1
ATOM 777 C C . ASN A 1 99 ? -12.242 -33.875 -16.156 1 94.88 99 ASN A C 1
ATOM 779 O O . ASN A 1 99 ? -12.5 -34.906 -15.523 1 94.88 99 ASN A O 1
ATOM 783 N N . ILE A 1 100 ? -11.461 -33.906 -17.156 1 95.88 100 ILE A N 1
ATOM 784 C CA . ILE A 1 100 ? -10.891 -35.094 -17.75 1 95.88 100 ILE A CA 1
ATOM 785 C C . ILE A 1 100 ? -9.453 -34.844 -18.172 1 95.88 100 ILE A C 1
ATOM 787 O O . ILE A 1 100 ? -9.062 -33.688 -18.375 1 95.88 100 ILE A O 1
ATOM 791 N N . LYS A 1 101 ? -8.656 -35.875 -18.188 1 95.75 101 LYS A N 1
ATOM 792 C CA . LYS A 1 101 ? -7.281 -35.781 -18.672 1 95.75 101 LYS A CA 1
ATOM 793 C C . LYS A 1 101 ? -7.23 -35.781 -20.203 1 95.75 101 LYS A C 1
ATOM 795 O O . LYS A 1 101 ? -7.738 -36.719 -20.844 1 95.75 101 LYS A O 1
ATOM 800 N N . ALA A 1 102 ? -6.637 -34.812 -20.797 1 96.88 102 ALA A N 1
ATOM 801 C CA . ALA A 1 102 ? -6.699 -34.625 -22.234 1 96.88 102 ALA A CA 1
ATOM 802 C C . ALA A 1 102 ? -5.332 -34.844 -22.875 1 96.88 102 ALA A C 1
ATOM 804 O O . ALA A 1 102 ? -4.301 -34.594 -22.266 1 96.88 102 ALA A O 1
ATOM 805 N N . SER A 1 103 ? -5.293 -35.312 -24.125 1 97.94 103 SER A N 1
ATOM 806 C CA . SER A 1 103 ? -4.105 -35.438 -24.969 1 97.94 103 SER A CA 1
ATOM 807 C C . SER A 1 103 ? -4.449 -35.25 -26.438 1 97.94 103 SER A C 1
ATOM 809 O O . SER A 1 103 ? -5.594 -35.5 -26.844 1 97.94 103 SER A O 1
ATOM 811 N N . PHE A 1 104 ? -3.473 -34.875 -27.234 1 98.62 104 PHE A N 1
ATOM 812 C CA . PHE A 1 104 ? -3.701 -34.656 -28.672 1 98.62 104 PHE A CA 1
ATOM 813 C C . PHE A 1 104 ? -3.75 -36 -29.391 1 98.62 104 PHE A C 1
ATOM 815 O O . PHE A 1 104 ? -2.9 -36.875 -29.172 1 98.62 104 PHE A O 1
ATOM 822 N N . VAL A 1 105 ? -4.746 -36.156 -30.281 1 98.19 105 VAL A N 1
ATOM 823 C CA . VAL A 1 105 ? -4.801 -37.25 -31.234 1 98.19 105 VAL A CA 1
ATOM 824 C C . VAL A 1 105 ? -4.133 -36.844 -32.531 1 98.19 105 VAL A C 1
ATOM 826 O O . VAL A 1 105 ? -3.418 -37.625 -33.156 1 98.19 105 VAL A O 1
ATOM 829 N N . ASN A 1 106 ? -4.422 -35.688 -32.969 1 97.25 106 ASN A N 1
ATOM 830 C CA . ASN A 1 106 ? -3.854 -34.969 -34.125 1 97.25 106 ASN A CA 1
ATOM 831 C C . ASN A 1 106 ? -3.969 -33.469 -33.969 1 97.25 106 ASN A C 1
ATOM 833 O O . ASN A 1 106 ? -4.23 -32.969 -32.875 1 97.25 106 ASN A O 1
ATOM 837 N N . LYS A 1 107 ? -3.766 -32.719 -35.031 1 96.88 107 LYS A N 1
ATOM 838 C CA . LYS A 1 107 ? -3.68 -31.281 -34.969 1 96.88 107 LYS A CA 1
ATOM 839 C C . LYS A 1 107 ? -5.02 -30.656 -34.594 1 96.88 107 LYS A C 1
ATOM 841 O O . LYS A 1 107 ? -5.074 -29.5 -34.156 1 96.88 107 LYS A O 1
ATOM 846 N N . HIS A 1 108 ? -6.113 -31.375 -34.688 1 96.75 108 HIS A N 1
ATOM 847 C CA . HIS A 1 108 ? -7.418 -30.75 -34.5 1 96.75 108 HIS A CA 1
ATOM 848 C C . HIS A 1 108 ? -8.25 -31.5 -33.469 1 96.75 108 HIS A C 1
ATOM 850 O O . HIS A 1 108 ? -9.344 -31.078 -33.094 1 96.75 108 HIS A O 1
ATOM 856 N N . THR A 1 109 ? -7.688 -32.625 -33 1 97.25 109 THR A N 1
ATOM 857 C CA . THR A 1 109 ? -8.516 -33.5 -32.188 1 97.25 109 THR A CA 1
ATOM 858 C C . THR A 1 109 ? -7.828 -33.781 -30.844 1 97.25 109 THR A C 1
ATOM 860 O O . THR A 1 109 ? -6.652 -34.156 -30.812 1 97.25 109 THR A O 1
ATOM 863 N N . ILE A 1 110 ? -8.625 -33.656 -29.719 1 97.62 110 ILE A N 1
ATOM 864 C CA . ILE A 1 110 ? -8.188 -33.938 -28.359 1 97.62 110 ILE A CA 1
ATOM 865 C C . ILE A 1 110 ? -8.953 -35.156 -27.828 1 97.62 110 ILE A C 1
ATOM 867 O O . ILE A 1 110 ? -10.164 -35.281 -28.062 1 97.62 110 ILE A O 1
ATOM 871 N N . CYS A 1 111 ? -8.25 -36.062 -27.25 1 97.88 111 CYS A N 1
ATOM 872 C CA . CYS A 1 111 ? -8.875 -37.188 -26.547 1 97.88 111 CYS A CA 1
ATOM 873 C C . CYS A 1 111 ? -8.883 -36.938 -25.031 1 97.88 111 CYS A C 1
ATOM 875 O O . CYS A 1 111 ? -7.828 -36.688 -24.438 1 97.88 111 CYS A O 1
ATOM 877 N N . GLY A 1 112 ? -10.062 -36.875 -24.453 1 96.31 112 GLY A N 1
ATOM 878 C CA . GLY A 1 112 ? -10.211 -36.812 -23.016 1 96.31 112 GLY A CA 1
ATOM 879 C C . GLY A 1 112 ? -10.539 -38.156 -22.375 1 96.31 112 GLY A C 1
ATOM 880 O O . GLY A 1 112 ? -11.305 -38.938 -22.938 1 96.31 112 GLY A O 1
ATOM 881 N N . VAL A 1 113 ? -9.906 -38.406 -21.312 1 95.44 113 VAL A N 1
ATOM 882 C CA . VAL A 1 113 ? -10.164 -39.656 -20.609 1 95.44 113 VAL A CA 1
ATOM 883 C C . VAL A 1 113 ? -10.641 -39.375 -19.188 1 95.44 113 VAL A C 1
ATOM 885 O O . VAL A 1 113 ? -9.969 -38.656 -18.438 1 95.44 113 VAL A O 1
ATOM 888 N N . THR A 1 114 ? -11.828 -39.781 -18.812 1 91.25 114 THR A N 1
ATOM 889 C CA . THR A 1 114 ? -12.352 -39.656 -17.453 1 91.25 114 THR A CA 1
ATOM 890 C C . THR A 1 114 ? -11.602 -40.531 -16.484 1 91.25 114 THR A C 1
ATOM 892 O O . THR A 1 114 ? -10.805 -41.375 -16.891 1 91.25 114 THR A O 1
ATOM 895 N N . LYS A 1 115 ? -11.883 -40.312 -15.172 1 86 115 LYS A N 1
ATOM 896 C CA . LYS A 1 115 ? -11.297 -41.156 -14.141 1 86 115 LYS A CA 1
ATOM 897 C C . LYS A 1 115 ? -11.672 -42.625 -14.352 1 86 115 LYS A C 1
ATOM 899 O O . LYS A 1 115 ? -10.891 -43.531 -14.039 1 86 115 LYS A O 1
ATOM 904 N N . GLY A 1 116 ? -12.805 -42.938 -14.906 1 88.19 116 GLY A N 1
ATOM 905 C CA . GLY A 1 116 ? -13.297 -44.281 -15.141 1 88.19 116 GLY A CA 1
ATOM 906 C C . GLY A 1 116 ? -12.789 -44.906 -16.438 1 88.19 116 GLY A C 1
ATOM 907 O O . GLY A 1 116 ? -13.086 -46.062 -16.75 1 88.19 116 GLY A O 1
ATOM 908 N N . GLY A 1 117 ? -12.031 -44.156 -17.188 1 89.69 117 GLY A N 1
ATOM 909 C CA . GLY A 1 117 ? -11.406 -44.688 -18.391 1 89.69 117 GLY A CA 1
ATOM 910 C C . GLY A 1 117 ? -12.211 -44.438 -19.656 1 89.69 117 GLY A C 1
ATOM 911 O O . GLY A 1 117 ? -11.812 -44.844 -20.75 1 89.69 117 GLY A O 1
ATOM 912 N N . LYS A 1 118 ? -13.281 -43.719 -19.516 1 93.69 118 LYS A N 1
ATOM 913 C CA . LYS A 1 118 ? -14.086 -43.406 -20.703 1 93.69 118 LYS A CA 1
ATOM 914 C C . LYS A 1 118 ? -13.445 -42.312 -21.547 1 93.69 118 LYS A C 1
ATOM 916 O O . LYS A 1 118 ? -13.031 -41.281 -21.016 1 93.69 118 LYS A O 1
ATOM 921 N N . GLU A 1 119 ? -13.414 -42.594 -22.812 1 95.94 119 GLU A N 1
ATOM 922 C CA . GLU A 1 119 ? -12.781 -41.625 -23.734 1 95.94 119 GLU A CA 1
ATOM 923 C C . GLU A 1 119 ? -13.812 -40.719 -24.375 1 95.94 119 GLU A C 1
ATOM 925 O O . GLU A 1 119 ? -14.938 -41.156 -24.656 1 95.94 119 GLU A O 1
ATOM 930 N N . THR A 1 120 ? -13.469 -39.531 -24.531 1 95.5 120 THR A N 1
ATOM 931 C CA . THR A 1 120 ? -14.242 -38.531 -25.266 1 95.5 120 THR A CA 1
ATOM 932 C C . THR A 1 120 ? -13.344 -37.781 -26.25 1 95.5 120 THR A C 1
ATOM 934 O O . THR A 1 120 ? -12.25 -37.344 -25.891 1 95.5 120 THR A O 1
ATOM 937 N N . LEU A 1 121 ? -13.805 -37.656 -27.531 1 97.12 121 LEU A N 1
ATOM 938 C CA . LEU A 1 121 ? -13.07 -36.906 -28.547 1 97.12 121 LEU A CA 1
ATOM 939 C C . LEU A 1 121 ? -13.68 -35.5 -28.734 1 97.12 121 LEU A C 1
ATOM 941 O O . LEU A 1 121 ? -14.898 -35.375 -28.812 1 97.12 121 LEU A O 1
ATOM 945 N N . LEU A 1 122 ? -12.812 -34.562 -28.734 1 97 122 LEU A N 1
ATOM 946 C CA . LEU A 1 122 ? -13.227 -33.188 -28.953 1 97 122 LEU A CA 1
ATOM 947 C C . LEU A 1 122 ? -12.398 -32.531 -30.062 1 97 122 LEU A C 1
ATOM 949 O O . LEU A 1 122 ? -11.195 -32.781 -30.172 1 97 122 LEU A O 1
ATOM 953 N N . SER A 1 123 ? -13.047 -31.781 -30.984 1 97.19 123 SER A N 1
ATOM 954 C CA . SER A 1 123 ? -12.367 -31 -32.031 1 97.19 123 SER A CA 1
ATOM 955 C C . SER A 1 123 ? -12.688 -29.516 -31.891 1 97.19 123 SER A C 1
ATOM 957 O O . SER A 1 123 ? -13.742 -29.141 -31.375 1 97.19 123 SER A O 1
ATOM 959 N N . ALA A 1 124 ? -11.758 -28.734 -32.25 1 96.25 124 ALA A N 1
ATOM 960 C CA . ALA A 1 124 ? -11.961 -27.281 -32.156 1 96.25 124 ALA A CA 1
ATOM 961 C C . ALA A 1 124 ? -11.219 -26.562 -33.281 1 96.25 124 ALA A C 1
ATOM 963 O O . ALA A 1 124 ? -10.242 -27.078 -33.844 1 96.25 124 ALA A O 1
ATOM 964 N N . GLU A 1 125 ? -11.75 -25.359 -33.625 1 96.75 125 GLU A N 1
ATOM 965 C CA . GLU A 1 125 ? -11.094 -24.484 -34.594 1 96.75 125 GLU A CA 1
ATOM 966 C C . GLU A 1 125 ? -9.781 -23.938 -34.031 1 96.75 125 GLU A C 1
ATOM 968 O O . GLU A 1 125 ? -8.805 -23.781 -34.781 1 96.75 125 GLU A O 1
ATOM 973 N N . HIS A 1 126 ? -9.797 -23.562 -32.812 1 97.94 126 HIS A N 1
ATOM 974 C CA . HIS A 1 126 ? -8.617 -23.094 -32.094 1 97.94 126 HIS A CA 1
ATOM 975 C C . HIS A 1 126 ? -8.438 -23.859 -30.781 1 97.94 126 HIS A C 1
ATOM 977 O O . HIS A 1 126 ? -9.422 -24.172 -30.109 1 97.94 126 HIS A O 1
ATOM 983 N N . ILE A 1 127 ? -7.246 -24.172 -30.422 1 98.5 127 ILE A N 1
ATOM 984 C CA . ILE A 1 127 ? -6.91 -24.828 -29.172 1 98.5 127 ILE A CA 1
ATOM 985 C C . ILE A 1 127 ? -5.887 -24 -28.406 1 98.5 127 ILE A C 1
ATOM 987 O O . ILE A 1 127 ? -4.895 -23.531 -28.984 1 98.5 127 ILE A O 1
ATOM 991 N N . VAL A 1 128 ? -6.152 -23.688 -27.141 1 98.56 128 VAL A N 1
ATOM 992 C CA . VAL A 1 128 ? -5.242 -22.938 -26.281 1 98.56 128 VAL A CA 1
ATOM 993 C C . VAL A 1 128 ? -4.75 -23.844 -25.156 1 98.56 128 VAL A C 1
ATOM 995 O O . VAL A 1 128 ? -5.551 -24.359 -24.375 1 98.56 128 VAL A O 1
ATOM 998 N N . ILE A 1 129 ? -3.447 -24.047 -25.109 1 98.62 129 ILE A N 1
ATOM 999 C CA . ILE A 1 129 ? -2.828 -24.844 -24.062 1 98.62 129 ILE A CA 1
ATOM 1000 C C . ILE A 1 129 ? -2.41 -23.938 -22.906 1 98.62 129 ILE A C 1
ATOM 1002 O O . ILE A 1 129 ? -1.596 -23.031 -23.094 1 98.62 129 ILE A O 1
ATOM 1006 N N . ALA A 1 130 ? -2.928 -24.109 -21.734 1 98.19 130 ALA A N 1
ATOM 1007 C CA . ALA A 1 130 ? -2.633 -23.328 -20.516 1 98.19 130 ALA A CA 1
ATOM 1008 C C . ALA A 1 130 ? -2.52 -24.25 -19.297 1 98.19 130 ALA A C 1
ATOM 1010 O O . ALA A 1 130 ? -3.08 -23.953 -18.25 1 98.19 130 ALA A O 1
ATOM 1011 N N . THR A 1 131 ? -1.793 -25.344 -19.438 1 97.75 131 THR A N 1
ATOM 1012 C CA . THR A 1 131 ? -1.789 -26.422 -18.453 1 97.75 131 THR A CA 1
ATOM 1013 C C . THR A 1 131 ? -0.866 -26.078 -17.281 1 97.75 131 THR A C 1
ATOM 1015 O O . THR A 1 131 ? -0.874 -26.766 -16.25 1 97.75 131 THR A O 1
ATOM 1018 N N . GLY A 1 132 ? -0.072 -25 -17.406 1 97 132 GLY A N 1
ATOM 1019 C CA . GLY A 1 132 ? 0.788 -24.562 -16.312 1 97 132 GLY A CA 1
ATOM 1020 C C . GLY A 1 132 ? 1.905 -25.547 -16.016 1 97 132 GLY A C 1
ATOM 1021 O O . GLY A 1 132 ? 2.516 -26.109 -16.938 1 97 132 GLY A O 1
ATOM 1022 N N . GLY A 1 133 ? 2.307 -25.625 -14.789 1 96.5 133 GLY A N 1
ATOM 1023 C CA . GLY A 1 133 ? 3.395 -26.484 -14.359 1 96.5 133 GLY A CA 1
ATOM 1024 C C . GLY A 1 133 ? 3.184 -27.062 -12.969 1 96.5 133 GLY A C 1
ATOM 1025 O O . GLY A 1 133 ? 2.219 -26.719 -12.289 1 96.5 133 GLY A O 1
ATOM 1026 N N . ARG A 1 134 ? 4.035 -28 -12.609 1 96.38 134 ARG A N 1
ATOM 1027 C CA . ARG A 1 134 ? 4.062 -28.656 -11.305 1 96.38 134 ARG A CA 1
ATOM 1028 C C . ARG A 1 134 ? 5.434 -28.516 -10.648 1 96.38 134 ARG A C 1
ATOM 1030 O O . ARG A 1 134 ? 6.445 -28.375 -11.344 1 96.38 134 ARG A O 1
ATOM 1037 N N . PRO A 1 135 ? 5.477 -28.547 -9.312 1 96 135 PRO A N 1
ATOM 1038 C CA . PRO A 1 135 ? 6.781 -28.453 -8.656 1 96 135 PRO A CA 1
ATOM 1039 C C . PRO A 1 135 ? 7.715 -29.609 -9.039 1 96 135 PRO A C 1
ATOM 1041 O O . PRO A 1 135 ? 7.27 -30.75 -9.18 1 96 135 PRO A O 1
ATOM 1044 N N . ARG A 1 136 ? 8.984 -29.266 -9.125 1 94.62 136 ARG A N 1
ATOM 1045 C CA . ARG A 1 136 ? 10.016 -30.266 -9.367 1 94.62 136 ARG A CA 1
ATOM 1046 C C . ARG A 1 136 ? 10.414 -30.984 -8.07 1 94.62 136 ARG A C 1
ATOM 1048 O O . ARG A 1 136 ? 10.5 -30.344 -7.016 1 94.62 136 ARG A O 1
ATOM 1055 N N . TYR A 1 137 ? 10.633 -32.281 -8.141 1 95.25 137 TYR A N 1
ATOM 1056 C CA . TYR A 1 137 ? 11.312 -33.031 -7.094 1 95.25 137 TYR A CA 1
ATOM 1057 C C . TYR A 1 137 ? 12.758 -33.344 -7.492 1 95.25 137 TYR A C 1
ATOM 1059 O O . TYR A 1 137 ? 13.031 -33.656 -8.656 1 95.25 137 TYR A O 1
ATOM 1067 N N . PRO A 1 138 ? 13.633 -33.188 -6.555 1 93.44 138 PRO A N 1
ATOM 1068 C CA . PRO A 1 138 ? 14.992 -33.562 -6.926 1 93.44 138 PRO A CA 1
ATOM 1069 C C . PRO A 1 138 ? 15.133 -35.062 -7.16 1 93.44 138 PRO A C 1
ATOM 1071 O O . PRO A 1 138 ? 14.672 -35.875 -6.348 1 93.44 138 PRO A O 1
ATOM 1074 N N . THR A 1 139 ? 15.75 -35.375 -8.25 1 92.38 139 THR A N 1
ATOM 1075 C CA . THR A 1 139 ? 15.867 -36.781 -8.633 1 92.38 139 THR A CA 1
ATOM 1076 C C . THR A 1 139 ? 17.156 -37.375 -8.07 1 92.38 139 THR A C 1
ATOM 1078 O O . THR A 1 139 ? 17.281 -38.625 -7.969 1 92.38 139 THR A O 1
ATOM 1081 N N . HIS A 1 140 ? 18.031 -36.594 -7.691 1 92.25 140 HIS A N 1
ATOM 1082 C CA . HIS A 1 140 ? 19.344 -37.094 -7.281 1 92.25 140 HIS A CA 1
ATOM 1083 C C . HIS A 1 140 ? 19.438 -37.219 -5.766 1 92.25 140 HIS A C 1
ATOM 1085 O O . HIS A 1 140 ? 20.469 -37.625 -5.234 1 92.25 140 HIS A O 1
ATOM 1091 N N . ILE A 1 141 ? 18.469 -36.812 -5.074 1 95.06 141 ILE A N 1
ATOM 1092 C CA . ILE A 1 141 ? 18.438 -36.906 -3.621 1 95.06 141 ILE A CA 1
ATOM 1093 C C . ILE A 1 141 ? 17.609 -38.125 -3.191 1 95.06 141 ILE A C 1
ATOM 1095 O O . ILE A 1 141 ? 16.391 -38.125 -3.381 1 95.06 141 ILE A O 1
ATOM 1099 N N . GLU A 1 142 ? 18.25 -39.062 -2.553 1 96.38 142 GLU A N 1
ATOM 1100 C CA . GLU A 1 142 ? 17.562 -40.25 -2.086 1 96.38 142 GLU A CA 1
ATOM 1101 C C . GLU A 1 142 ? 16.484 -39.906 -1.066 1 96.38 142 GLU A C 1
ATOM 1103 O O . GLU A 1 142 ? 16.719 -39.156 -0.12 1 96.38 142 GLU A O 1
ATOM 1108 N N . GLY A 1 143 ? 15.258 -40.406 -1.322 1 97.06 143 GLY A N 1
ATOM 1109 C CA . GLY A 1 143 ? 14.172 -40.219 -0.381 1 97.06 143 GLY A CA 1
ATOM 1110 C C . GLY A 1 143 ? 13.391 -38.938 -0.632 1 97.06 143 GLY A C 1
ATOM 1111 O O . GLY A 1 143 ? 12.375 -38.688 0.014 1 97.06 143 GLY A O 1
ATOM 1112 N N . ALA A 1 144 ? 13.867 -38.094 -1.576 1 96.25 144 ALA A N 1
ATOM 1113 C CA . ALA A 1 144 ? 13.266 -36.781 -1.809 1 96.25 144 ALA A CA 1
ATOM 1114 C C . ALA A 1 144 ? 11.805 -36.906 -2.223 1 96.25 144 ALA A C 1
ATOM 1116 O O . ALA A 1 144 ? 10.938 -36.219 -1.708 1 96.25 144 ALA A O 1
ATOM 1117 N N . LEU A 1 145 ? 11.539 -37.781 -3.178 1 97 145 LEU A N 1
ATOM 1118 C CA . LEU A 1 145 ? 10.188 -37.969 -3.676 1 97 145 LEU A CA 1
ATOM 1119 C C . LEU A 1 145 ? 9.32 -38.656 -2.623 1 97 145 LEU A C 1
ATOM 1121 O O . LEU A 1 145 ? 8.164 -38.281 -2.428 1 97 145 LEU A O 1
ATOM 1125 N N . GLU A 1 146 ? 9.852 -39.594 -1.925 1 96.75 146 GLU A N 1
ATOM 1126 C CA . GLU A 1 146 ? 9.125 -40.469 -0.989 1 96.75 146 GLU A CA 1
ATOM 1127 C C . GLU A 1 146 ? 8.695 -39.656 0.246 1 96.75 146 GLU A C 1
ATOM 1129 O O . GLU A 1 146 ? 7.613 -39.906 0.793 1 96.75 146 GLU A O 1
ATOM 1134 N N . TYR A 1 147 ? 9.539 -38.719 0.646 1 97.31 147 TYR A N 1
ATOM 1135 C CA . TYR A 1 147 ? 9.289 -38.156 1.979 1 97.31 147 TYR A CA 1
ATOM 1136 C C . TYR A 1 147 ? 9.055 -36.656 1.93 1 97.31 147 TYR A C 1
ATOM 1138 O O . TYR A 1 147 ? 8.516 -36.094 2.873 1 97.31 147 TYR A O 1
ATOM 1146 N N . GLY A 1 148 ? 9.477 -36 0.871 1 97.06 148 GLY A N 1
ATOM 1147 C CA . GLY A 1 148 ? 9.352 -34.562 0.79 1 97.06 148 GLY A CA 1
ATOM 1148 C C . GLY A 1 148 ? 7.988 -34.094 0.296 1 97.06 148 GLY A C 1
ATOM 1149 O O . GLY A 1 148 ? 7.234 -34.906 -0.279 1 97.06 148 GLY A O 1
ATOM 1150 N N . ILE A 1 149 ? 7.633 -32.875 0.57 1 97.81 149 ILE A N 1
ATOM 1151 C CA . ILE A 1 149 ? 6.438 -32.25 0.019 1 97.81 149 ILE A CA 1
ATOM 1152 C C . ILE A 1 149 ? 6.832 -31.031 -0.811 1 97.81 149 ILE A C 1
ATOM 1154 O O . ILE A 1 149 ? 8.016 -30.672 -0.885 1 97.81 149 ILE A O 1
ATOM 1158 N N . THR A 1 150 ? 5.863 -30.406 -1.497 1 97.25 150 THR A N 1
ATOM 1159 C CA . THR A 1 150 ? 6.07 -29.188 -2.277 1 97.25 150 THR A CA 1
ATOM 1160 C C . THR A 1 150 ? 5 -28.156 -1.95 1 97.25 150 THR A C 1
ATOM 1162 O O . THR A 1 150 ? 4.219 -28.328 -1.017 1 97.25 150 THR A O 1
ATOM 1165 N N . SER A 1 151 ? 4.98 -27.062 -2.736 1 96.19 151 SER A N 1
ATOM 1166 C CA . SER A 1 151 ? 3.961 -26.031 -2.59 1 96.19 151 SER A CA 1
ATOM 1167 C C . SER A 1 151 ? 2.574 -26.578 -2.916 1 96.19 151 SER A C 1
ATOM 1169 O O . SER A 1 151 ? 1.566 -26.062 -2.441 1 96.19 151 SER A O 1
ATOM 1171 N N . ASP A 1 152 ? 2.518 -27.656 -3.652 1 97.69 152 ASP A N 1
ATOM 1172 C CA . ASP A 1 152 ? 1.232 -28.281 -3.949 1 97.69 152 ASP A CA 1
ATOM 1173 C C . ASP A 1 152 ? 0.602 -28.875 -2.686 1 97.69 152 ASP A C 1
ATOM 1175 O O . ASP A 1 152 ? -0.602 -29.141 -2.654 1 97.69 152 ASP A O 1
ATOM 1179 N N . ASP A 1 153 ? 1.429 -29.062 -1.636 1 98.44 153 ASP A N 1
ATOM 1180 C CA . ASP A 1 153 ? 0.967 -29.844 -0.49 1 98.44 153 ASP A CA 1
ATOM 1181 C C . ASP A 1 153 ? 0.813 -28.953 0.747 1 98.44 153 ASP A C 1
ATOM 1183 O O . ASP A 1 153 ? -0.13 -29.125 1.522 1 98.44 153 ASP A O 1
ATOM 1187 N N . ILE A 1 154 ? 1.702 -28.031 0.914 1 98.38 154 ILE A N 1
ATOM 1188 C CA . ILE A 1 154 ? 1.868 -27.375 2.201 1 98.38 154 ILE A CA 1
ATOM 1189 C C . ILE A 1 154 ? 0.592 -26.609 2.559 1 98.38 154 ILE A C 1
ATOM 1191 O O . ILE A 1 154 ? 0.204 -26.547 3.729 1 98.38 154 ILE A O 1
ATOM 1195 N N . PHE A 1 155 ? -0.122 -26.078 1.64 1 98.19 155 PHE A N 1
ATOM 1196 C CA . PHE A 1 155 ? -1.283 -25.234 1.892 1 98.19 155 PHE A CA 1
ATOM 1197 C C . PHE A 1 155 ? -2.514 -26.078 2.193 1 98.19 155 PHE A C 1
ATOM 1199 O O . PHE A 1 155 ? -3.541 -25.547 2.629 1 98.19 155 PHE A O 1
ATOM 1206 N N . TRP A 1 156 ? -2.396 -27.375 1.995 1 97.94 156 TRP A N 1
ATOM 1207 C CA . TRP A 1 156 ? -3.52 -28.281 2.221 1 97.94 156 TRP A CA 1
ATOM 1208 C C . TRP A 1 156 ? -3.273 -29.156 3.439 1 97.94 156 TRP A C 1
ATOM 1210 O O . TRP A 1 156 ? -4.098 -30.016 3.773 1 97.94 156 TRP A O 1
ATOM 1220 N N . LEU A 1 157 ? -2.1 -28.906 4.094 1 98.38 157 LEU A N 1
ATOM 1221 C CA . LEU A 1 157 ? -1.841 -29.656 5.316 1 98.38 157 LEU A CA 1
ATOM 1222 C C . LEU A 1 157 ? -2.871 -29.328 6.391 1 98.38 157 LEU A C 1
ATOM 1224 O O . LEU A 1 157 ? -3.133 -28.156 6.664 1 98.38 157 LEU A O 1
ATOM 1228 N N . LYS A 1 158 ? -3.418 -30.312 6.996 1 97.06 158 LYS A N 1
ATOM 1229 C CA . LYS A 1 158 ? -4.375 -30.125 8.078 1 97.06 158 LYS A CA 1
ATOM 1230 C C . LYS A 1 158 ? -3.664 -29.844 9.406 1 97.06 158 LYS A C 1
ATOM 1232 O O . LYS A 1 158 ? -4.137 -29.047 10.211 1 97.06 158 LYS A O 1
ATOM 1237 N N . ASP A 1 159 ? -2.543 -30.578 9.562 1 97.44 159 ASP A N 1
ATOM 1238 C CA . ASP A 1 159 ? -1.732 -30.391 10.758 1 97.44 159 ASP A CA 1
ATOM 1239 C C . ASP A 1 159 ? -0.484 -29.562 10.461 1 97.44 159 ASP A C 1
ATOM 1241 O O . ASP A 1 159 ? -0.037 -29.5 9.312 1 97.44 159 ASP A O 1
ATOM 1245 N N . SER A 1 160 ? 0.047 -28.969 11.562 1 98.31 160 SER A N 1
ATOM 1246 C CA . SER A 1 160 ? 1.25 -28.156 11.43 1 98.31 160 SER A CA 1
ATOM 1247 C C . SER A 1 160 ? 2.398 -28.953 10.828 1 98.31 160 SER A C 1
ATOM 1249 O O . SER A 1 160 ? 2.613 -30.125 11.188 1 98.31 160 SER A O 1
ATOM 1251 N N . PRO A 1 161 ? 3.141 -28.359 9.938 1 98.38 161 PRO A N 1
ATOM 1252 C CA . PRO A 1 161 ? 4.309 -29.047 9.391 1 98.38 161 PRO A CA 1
ATOM 1253 C C . PRO A 1 161 ? 5.457 -29.141 10.391 1 98.38 161 PRO A C 1
ATOM 1255 O O . PRO A 1 161 ? 6.465 -29.812 10.117 1 98.38 161 PRO A O 1
ATOM 1258 N N . GLY A 1 162 ? 5.312 -28.453 11.578 1 98.06 162 GLY A N 1
ATOM 1259 C CA . GLY A 1 162 ? 6.344 -28.531 12.602 1 98.06 162 GLY A CA 1
ATOM 1260 C C . GLY A 1 162 ? 7.672 -27.953 12.148 1 98.06 162 GLY A C 1
ATOM 1261 O O . GLY A 1 162 ? 7.703 -26.906 11.484 1 98.06 162 GLY A O 1
ATOM 1262 N N . LYS A 1 163 ? 8.758 -28.562 12.656 1 97.75 163 LYS A N 1
ATOM 1263 C CA . LYS A 1 163 ? 10.094 -28.188 12.227 1 97.75 163 LYS A CA 1
ATOM 1264 C C . LYS A 1 163 ? 10.312 -28.484 10.75 1 97.75 163 LYS A C 1
ATOM 1266 O O . LYS A 1 163 ? 10.281 -29.656 10.344 1 97.75 163 LYS A O 1
ATOM 1271 N N . THR A 1 164 ? 10.539 -27.453 9.938 1 96 164 THR A N 1
ATOM 1272 C CA . THR A 1 164 ? 10.508 -27.578 8.484 1 96 164 THR A CA 1
ATOM 1273 C C . THR A 1 164 ? 11.797 -27.062 7.867 1 96 164 THR A C 1
ATOM 1275 O O . THR A 1 164 ? 12.352 -26.062 8.328 1 96 164 THR A O 1
ATOM 1278 N N . THR A 1 165 ? 12.242 -27.703 6.863 1 89.31 165 THR A N 1
ATOM 1279 C CA . THR A 1 165 ? 13.375 -27.203 6.086 1 89.31 165 THR A CA 1
ATOM 1280 C C . THR A 1 165 ? 12.984 -27.016 4.625 1 89.31 165 THR A C 1
ATOM 1282 O O . THR A 1 165 ? 12.922 -27.984 3.859 1 89.31 165 THR A O 1
ATOM 1285 N N . PRO A 1 166 ? 12.766 -25.828 4.199 1 83.75 166 PRO A N 1
ATOM 1286 C CA . PRO A 1 166 ? 12.555 -25.5 2.785 1 83.75 166 PRO A CA 1
ATOM 1287 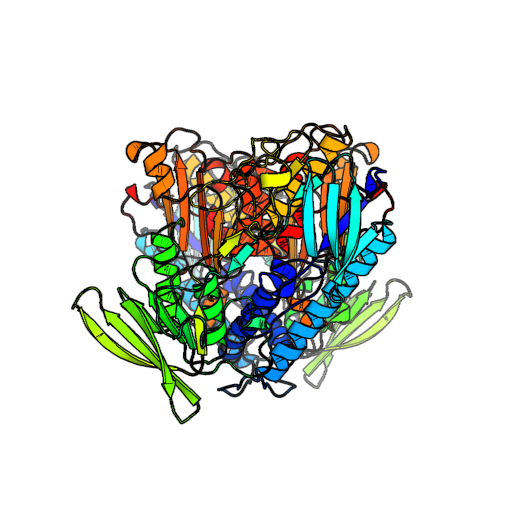C C . PRO A 1 166 ? 13.844 -25.516 1.974 1 83.75 166 PRO A C 1
ATOM 1289 O O . PRO A 1 166 ? 14.898 -25.094 2.471 1 83.75 166 PRO A O 1
ATOM 1292 N N . GLN A 1 167 ? 13.875 -26.078 0.825 1 78 167 GLN A N 1
ATOM 1293 C CA . GLN A 1 167 ? 15 -26.172 -0.098 1 78 167 GLN A CA 1
ATOM 1294 C C . GLN A 1 167 ? 14.625 -25.641 -1.479 1 78 167 GLN A C 1
ATOM 1296 O O . GLN A 1 167 ? 13.5 -25.844 -1.939 1 78 167 GLN A O 1
ATOM 1301 N N . PRO A 1 168 ? 15.453 -24.875 -2.248 1 68 168 PRO A N 1
ATOM 1302 C CA . PRO A 1 168 ? 16.5 -23.844 -2.18 1 68 168 PRO A CA 1
ATOM 1303 C C . PRO A 1 168 ? 15.922 -22.422 -2.18 1 68 168 PRO A C 1
ATOM 1305 O O . PRO A 1 168 ? 14.703 -22.25 -2.074 1 68 168 PRO A O 1
ATOM 1308 N N . LEU A 1 169 ? 16.625 -21.406 -2.531 1 65.75 169 LEU A N 1
ATOM 1309 C CA . LEU A 1 169 ? 16.328 -20.016 -2.254 1 65.75 169 LEU A CA 1
ATOM 1310 C C . LEU A 1 169 ? 15.531 -19.391 -3.391 1 65.75 169 LEU A C 1
ATOM 1312 O O . LEU A 1 169 ? 15.859 -18.297 -3.867 1 65.75 169 LEU A O 1
ATOM 1316 N N . SER A 1 170 ? 14.414 -20.141 -3.871 1 80.75 170 SER A N 1
ATOM 1317 C CA . SER A 1 170 ? 13.438 -19.531 -4.762 1 80.75 170 SER A CA 1
ATOM 1318 C C . SER A 1 170 ? 12.5 -18.594 -3.992 1 80.75 170 SER A C 1
ATOM 1320 O O . SER A 1 170 ? 12.555 -18.531 -2.762 1 80.75 170 SER A O 1
ATOM 1322 N N . ASP A 1 171 ? 11.719 -17.828 -4.719 1 89.31 171 ASP A N 1
ATOM 1323 C CA . ASP A 1 171 ? 10.75 -16.953 -4.074 1 89.31 171 ASP A CA 1
ATOM 1324 C C . ASP A 1 171 ? 9.727 -17.75 -3.273 1 89.31 171 ASP A C 1
ATOM 1326 O O . ASP A 1 171 ? 9.383 -17.375 -2.146 1 89.31 171 ASP A O 1
ATOM 1330 N N . VAL A 1 172 ? 9.328 -18.922 -3.801 1 93.06 172 VAL A N 1
ATOM 1331 C CA . VAL A 1 172 ? 8.367 -19.766 -3.109 1 93.06 172 VAL A CA 1
ATOM 1332 C C . VAL A 1 172 ? 8.969 -20.281 -1.802 1 93.06 172 VAL A C 1
ATOM 1334 O O . VAL A 1 172 ? 8.297 -20.297 -0.769 1 93.06 172 VAL A O 1
ATOM 1337 N N . ALA A 1 173 ? 10.227 -20.688 -1.854 1 94.81 173 ALA A N 1
ATOM 1338 C CA . ALA A 1 173 ? 10.898 -21.188 -0.656 1 94.81 173 ALA A CA 1
ATOM 1339 C C . ALA A 1 173 ? 10.945 -20.109 0.429 1 94.81 173 ALA A C 1
ATOM 1341 O O . ALA A 1 173 ? 10.664 -20.391 1.597 1 94.81 173 ALA A O 1
ATOM 1342 N N . LEU A 1 174 ? 11.336 -18.938 0.035 1 96.81 174 LEU A N 1
ATOM 1343 C CA . LEU A 1 174 ? 11.484 -17.859 1.004 1 96.81 174 LEU A CA 1
ATOM 1344 C C . LEU A 1 174 ? 10.125 -17.406 1.541 1 96.81 174 LEU A C 1
ATOM 1346 O O . LEU A 1 174 ? 10 -17.078 2.725 1 96.81 174 LEU A O 1
ATOM 1350 N N . GLU A 1 175 ? 9.117 -17.328 0.666 1 97.75 175 GLU A N 1
ATOM 1351 C CA . GLU A 1 175 ? 7.777 -16.984 1.115 1 97.75 175 GLU A CA 1
ATOM 1352 C C . GLU A 1 175 ? 7.242 -18 2.119 1 97.75 175 GLU A C 1
ATOM 1354 O O . GLU A 1 175 ? 6.695 -17.625 3.16 1 97.75 175 GLU A O 1
ATOM 1359 N N . CYS A 1 176 ? 7.453 -19.266 1.825 1 97.88 176 CYS A N 1
ATOM 1360 C CA . CYS A 1 176 ? 7.008 -20.312 2.74 1 97.88 176 CYS A CA 1
ATOM 1361 C C . CYS A 1 176 ? 7.789 -20.266 4.047 1 97.88 176 CYS A C 1
ATOM 1363 O O . CYS A 1 176 ? 7.207 -20.344 5.129 1 97.88 176 CYS A O 1
ATOM 1365 N N . ALA A 1 177 ? 9.125 -20.125 3.92 1 98 177 ALA A N 1
ATOM 1366 C CA . ALA A 1 177 ? 9.953 -20.016 5.121 1 98 177 ALA A CA 1
ATOM 1367 C C . ALA A 1 177 ? 9.516 -18.828 5.98 1 98 177 ALA A C 1
ATOM 1369 O O . ALA A 1 177 ? 9.492 -18.938 7.211 1 98 177 ALA A O 1
ATOM 1370 N N . GLY A 1 178 ? 9.18 -17.781 5.328 1 97.88 178 GLY A N 1
ATOM 1371 C CA . GLY A 1 178 ? 8.766 -16.578 6.027 1 97.88 178 GLY A CA 1
ATOM 1372 C C . GLY A 1 178 ? 7.516 -16.766 6.863 1 97.88 178 GLY A C 1
ATOM 1373 O O . GLY A 1 178 ? 7.5 -16.438 8.055 1 97.88 178 GLY A O 1
ATOM 1374 N N . PHE A 1 179 ? 6.422 -17.281 6.238 1 98.38 179 PHE A N 1
ATOM 1375 C CA . PHE A 1 179 ? 5.195 -17.375 7.016 1 98.38 179 PHE A CA 1
ATOM 1376 C C . PHE A 1 179 ? 5.297 -18.484 8.047 1 98.38 179 PHE A C 1
ATOM 1378 O O . PHE A 1 179 ? 4.715 -18.391 9.133 1 98.38 179 PHE A O 1
ATOM 1385 N N . LEU A 1 180 ? 6.117 -19.578 7.77 1 98.69 180 LEU A N 1
ATOM 1386 C CA . LEU A 1 180 ? 6.301 -20.641 8.766 1 98.69 180 LEU A CA 1
ATOM 1387 C C . LEU A 1 180 ? 6.988 -20.078 10.016 1 98.69 180 LEU A C 1
ATOM 1389 O O . LEU A 1 180 ? 6.527 -20.312 11.133 1 98.69 180 LEU A O 1
ATOM 1393 N N . THR A 1 181 ? 8.078 -19.328 9.805 1 98.44 181 THR A N 1
ATOM 1394 C CA . THR A 1 181 ? 8.773 -18.703 10.922 1 98.44 181 THR A CA 1
ATOM 1395 C C . THR A 1 181 ? 7.863 -17.719 11.648 1 98.44 181 THR A C 1
ATOM 1397 O O . THR A 1 181 ? 7.848 -17.672 12.883 1 98.44 181 THR A O 1
ATOM 1400 N N . GLY A 1 182 ? 7.102 -16.984 10.867 1 98.25 182 GLY A N 1
ATOM 1401 C CA . GLY A 1 182 ? 6.199 -15.992 11.445 1 98.25 182 GLY A CA 1
ATOM 1402 C C . GLY A 1 182 ? 5.102 -16.609 12.289 1 98.25 182 GLY A C 1
ATOM 1403 O O . GLY A 1 182 ? 4.566 -15.953 13.188 1 98.25 182 GLY A O 1
ATOM 1404 N N . LEU A 1 183 ? 4.797 -17.859 12.008 1 98.56 183 LEU A N 1
ATOM 1405 C CA . LEU A 1 183 ? 3.775 -18.578 12.766 1 98.56 183 LEU A CA 1
ATOM 1406 C C . LEU A 1 183 ? 4.383 -19.266 13.984 1 98.56 183 LEU A C 1
ATOM 1408 O O . LEU A 1 183 ? 3.684 -19.969 14.719 1 98.56 183 LEU A O 1
ATOM 1412 N N . GLY A 1 184 ? 5.703 -19.125 14.164 1 97.62 184 GLY A N 1
ATOM 1413 C CA . GLY A 1 184 ? 6.371 -19.625 15.352 1 97.62 184 GLY A CA 1
ATOM 1414 C C . GLY A 1 184 ? 7.02 -20.984 15.141 1 97.62 184 GLY A C 1
ATOM 1415 O O . GLY A 1 184 ? 7.434 -21.641 16.109 1 97.62 184 GLY A O 1
ATOM 1416 N N . LEU A 1 185 ? 7.121 -21.438 13.969 1 98.31 185 LEU A N 1
ATOM 1417 C CA . LEU A 1 185 ? 7.68 -22.75 13.688 1 98.31 185 LEU A CA 1
ATOM 1418 C C . LEU A 1 185 ? 9.18 -22.656 13.438 1 98.31 185 LEU A C 1
ATOM 1420 O O . LEU A 1 185 ? 9.68 -21.625 13.008 1 98.31 185 LEU A O 1
ATOM 1424 N N . ASP A 1 186 ? 9.867 -23.734 13.781 1 98.25 186 ASP A N 1
ATOM 1425 C CA . ASP A 1 186 ? 11.305 -23.844 13.539 1 98.25 186 ASP A CA 1
ATOM 1426 C C . ASP A 1 186 ? 11.586 -24.109 12.062 1 98.25 186 ASP A C 1
ATOM 1428 O O . ASP A 1 186 ? 11.266 -25.188 11.547 1 98.25 186 ASP A O 1
ATOM 1432 N N . THR A 1 187 ? 12.18 -23.109 11.367 1 98.12 187 THR A N 1
ATOM 1433 C CA . THR A 1 187 ? 12.352 -23.172 9.922 1 98.12 187 THR A CA 1
ATOM 1434 C C . THR A 1 187 ? 13.82 -22.984 9.547 1 98.12 187 THR A C 1
ATOM 1436 O O . THR A 1 187 ? 14.461 -22.016 9.977 1 98.12 187 THR A O 1
ATOM 1439 N N . THR A 1 188 ? 14.367 -23.875 8.797 1 97.31 188 THR A N 1
ATOM 1440 C CA . THR A 1 188 ? 15.734 -23.812 8.297 1 97.31 188 THR A CA 1
ATOM 1441 C C . THR A 1 188 ? 15.75 -23.875 6.77 1 97.31 188 THR A C 1
ATOM 1443 O O . THR A 1 188 ? 15.305 -24.859 6.184 1 97.31 188 THR A O 1
ATOM 1446 N N . VAL A 1 189 ? 16.312 -22.875 6.18 1 96.06 189 VAL A N 1
ATOM 1447 C CA . VAL A 1 189 ? 16.422 -22.844 4.727 1 96.06 189 VAL A CA 1
ATOM 1448 C C . VAL A 1 189 ? 17.844 -23.219 4.297 1 96.06 189 VAL A C 1
ATOM 1450 O O . VAL A 1 189 ? 18.812 -22.609 4.758 1 96.06 189 VAL A O 1
ATOM 1453 N N . MET A 1 190 ? 18 -24.172 3.436 1 93.06 190 MET A N 1
ATOM 1454 C CA . MET A 1 190 ? 19.297 -24.531 2.855 1 93.06 190 MET A CA 1
ATOM 1455 C C . MET A 1 190 ? 19.453 -23.906 1.471 1 93.06 190 MET A C 1
ATOM 1457 O O . MET A 1 190 ? 18.547 -24 0.639 1 93.06 190 MET A O 1
ATOM 1461 N N . MET A 1 191 ? 20.547 -23.266 1.348 1 89.06 191 MET A N 1
ATOM 1462 C CA . MET A 1 191 ? 20.781 -22.625 0.051 1 89.06 191 MET A CA 1
ATOM 1463 C C . MET A 1 191 ? 22.141 -23.016 -0.517 1 89.06 191 MET A C 1
ATOM 1465 O O . MET A 1 191 ? 23.141 -23.016 0.197 1 89.06 191 MET A O 1
ATOM 1469 N N . ARG A 1 192 ? 22.062 -23.359 -1.72 1 88 192 ARG A N 1
ATOM 1470 C CA . ARG A 1 192 ? 23.281 -23.781 -2.4 1 88 192 ARG A CA 1
ATOM 1471 C C . ARG A 1 192 ? 24.125 -22.562 -2.826 1 88 192 ARG A C 1
ATOM 1473 O O . ARG A 1 192 ? 25.344 -22.594 -2.756 1 88 192 ARG A O 1
ATOM 1480 N N . SER A 1 193 ? 23.453 -21.562 -3.328 1 88.69 193 SER A N 1
ATOM 1481 C CA . SER A 1 193 ? 24.141 -20.406 -3.873 1 88.69 193 SER A CA 1
ATOM 1482 C C . SER A 1 193 ? 23.484 -19.109 -3.41 1 88.69 193 SER A C 1
ATOM 1484 O O . SER A 1 193 ? 23.516 -18.766 -2.225 1 88.69 193 SER A O 1
ATOM 1486 N N . ILE A 1 194 ? 22.953 -18.312 -4.371 1 90.31 194 ILE A N 1
ATOM 1487 C CA . ILE A 1 194 ? 22.438 -17 -4.016 1 90.31 194 ILE A CA 1
ATOM 1488 C C . ILE A 1 194 ? 20.906 -17.047 -3.945 1 90.31 194 ILE A C 1
ATOM 1490 O O . ILE A 1 194 ? 20.266 -17.781 -4.691 1 90.31 194 ILE A O 1
ATOM 1494 N N . PRO A 1 195 ? 20.359 -16.312 -3.01 1 92.62 195 PRO A N 1
ATOM 1495 C CA . PRO A 1 195 ? 18.906 -16.266 -2.916 1 92.62 195 PRO A CA 1
ATOM 1496 C C . PRO A 1 195 ? 18.266 -15.43 -4.023 1 92.62 195 PRO A C 1
ATOM 1498 O O . PRO A 1 195 ? 18.844 -14.422 -4.445 1 92.62 195 PRO A O 1
ATOM 1501 N N . LEU A 1 196 ? 17.031 -15.836 -4.473 1 93.62 196 LEU A N 1
ATOM 1502 C CA . LEU A 1 196 ? 16.219 -15.07 -5.414 1 93.62 196 LEU A CA 1
ATOM 1503 C C . LEU A 1 196 ? 17.016 -14.742 -6.672 1 93.62 196 LEU A C 1
ATOM 1505 O O . LEU A 1 196 ? 17.125 -13.578 -7.066 1 93.62 196 LEU A O 1
ATOM 1509 N N . ARG A 1 197 ? 17.422 -15.781 -7.273 1 91.06 197 ARG A N 1
ATOM 1510 C CA . ARG A 1 197 ? 18.125 -15.617 -8.539 1 91.06 197 ARG A CA 1
ATOM 1511 C C . ARG A 1 197 ? 17.281 -14.82 -9.531 1 91.06 197 ARG A C 1
ATOM 1513 O O . ARG A 1 197 ? 16.094 -15.086 -9.695 1 91.06 197 ARG A O 1
ATOM 1520 N N . GLY A 1 198 ? 17.781 -13.859 -10.203 1 90.56 198 GLY A N 1
ATOM 1521 C CA . GLY A 1 198 ? 17.078 -13.055 -11.203 1 90.56 198 GLY A CA 1
ATOM 1522 C C . GLY A 1 198 ? 16.562 -11.742 -10.648 1 90.56 198 GLY A C 1
ATOM 1523 O O . GLY A 1 198 ? 16.078 -10.891 -11.406 1 90.56 198 GLY A O 1
ATOM 1524 N N . PHE A 1 199 ? 16.578 -11.648 -9.336 1 96.62 199 PHE A N 1
ATOM 1525 C CA . PHE A 1 199 ? 16.203 -10.391 -8.703 1 96.62 199 PHE A CA 1
ATOM 1526 C C . PHE A 1 199 ? 17.422 -9.539 -8.398 1 96.62 199 PHE A C 1
ATOM 1528 O O . PHE A 1 199 ? 18.562 -10 -8.539 1 96.62 199 PHE A O 1
ATOM 1535 N N . ASP A 1 200 ? 17.188 -8.273 -8.062 1 98.56 200 ASP A N 1
ATOM 1536 C CA . ASP A 1 200 ? 18.266 -7.43 -7.578 1 98.56 200 ASP A CA 1
ATOM 1537 C C . ASP A 1 200 ? 18.953 -8.055 -6.363 1 98.56 200 ASP A C 1
ATOM 1539 O O . ASP A 1 200 ? 18.312 -8.344 -5.359 1 98.56 200 ASP A O 1
ATOM 1543 N N . GLN A 1 201 ? 20.25 -8.211 -6.477 1 97.75 201 GLN A N 1
ATOM 1544 C CA . GLN A 1 201 ? 20.922 -9.047 -5.5 1 97.75 201 GLN A CA 1
ATOM 1545 C C . GLN A 1 201 ? 21.125 -8.312 -4.18 1 97.75 201 GLN A C 1
ATOM 1547 O O . GLN A 1 201 ? 21.141 -8.93 -3.113 1 97.75 201 GLN A O 1
ATOM 1552 N N . GLN A 1 202 ? 21.297 -7.012 -4.223 1 98.44 202 GLN A N 1
ATOM 1553 C CA . GLN A 1 202 ? 21.328 -6.281 -2.961 1 98.44 202 GLN A CA 1
ATOM 1554 C C . GLN A 1 202 ? 20 -6.418 -2.211 1 98.44 202 GLN A C 1
ATOM 1556 O O . GLN A 1 202 ? 19.984 -6.648 -1 1 98.44 202 GLN A O 1
ATOM 1561 N N . MET A 1 203 ? 18.922 -6.312 -2.953 1 98.69 203 MET A N 1
ATOM 1562 C CA . MET A 1 203 ? 17.594 -6.461 -2.344 1 98.69 203 MET A CA 1
ATOM 1563 C C . MET A 1 203 ? 17.406 -7.867 -1.79 1 98.69 203 MET A C 1
ATOM 1565 O O . MET A 1 203 ? 16.891 -8.039 -0.689 1 98.69 203 MET A O 1
ATOM 1569 N N . SER A 1 204 ? 17.844 -8.828 -2.555 1 97.5 204 SER A N 1
ATOM 1570 C CA . SER A 1 204 ? 17.734 -10.227 -2.133 1 97.5 204 SER A CA 1
ATOM 1571 C C . SER A 1 204 ? 18.469 -10.461 -0.819 1 97.5 204 SER A C 1
ATOM 1573 O O . SER A 1 204 ? 17.969 -11.18 0.055 1 97.5 204 SER A O 1
ATOM 1575 N N . SER A 1 205 ? 19.594 -9.875 -0.684 1 97.44 205 SER A N 1
ATOM 1576 C CA . SER A 1 205 ? 20.391 -10 0.54 1 97.44 205 SER A CA 1
ATOM 1577 C C . SER A 1 205 ? 19.672 -9.359 1.725 1 97.44 205 SER A C 1
ATOM 1579 O O . SER A 1 205 ? 19.641 -9.93 2.816 1 97.44 205 SER A O 1
ATOM 1581 N N . LEU A 1 206 ? 19.125 -8.211 1.508 1 98.44 206 LEU A N 1
ATOM 1582 C CA . LEU A 1 206 ? 18.406 -7.516 2.574 1 98.44 206 LEU A CA 1
ATOM 1583 C C . LEU A 1 206 ? 17.188 -8.312 3.021 1 98.44 206 LEU A C 1
ATOM 1585 O O . LEU A 1 206 ? 16.875 -8.367 4.215 1 98.44 206 LEU A O 1
ATOM 1589 N N . VAL A 1 207 ? 16.5 -8.953 2.068 1 97.94 207 VAL A N 1
ATOM 1590 C CA . VAL A 1 207 ? 15.344 -9.789 2.379 1 97.94 207 VAL A CA 1
ATOM 1591 C C . VAL A 1 207 ? 15.766 -10.93 3.301 1 97.94 207 VAL A C 1
ATOM 1593 O O . VAL A 1 207 ? 15.133 -11.164 4.34 1 97.94 207 VAL A O 1
ATOM 1596 N N . THR A 1 208 ? 16.844 -11.633 2.939 1 97 208 THR A N 1
ATOM 1597 C CA . THR A 1 208 ? 17.281 -12.805 3.701 1 97 208 THR A CA 1
ATOM 1598 C C . THR A 1 208 ? 17.844 -12.391 5.059 1 97 208 THR A C 1
ATOM 1600 O O . THR A 1 208 ? 17.688 -13.109 6.047 1 97 208 THR A O 1
ATOM 1603 N N . GLU A 1 209 ? 18.516 -11.211 5.113 1 97.44 209 GLU A N 1
ATOM 1604 C CA . GLU A 1 209 ? 19 -10.688 6.383 1 97.44 209 GLU A CA 1
ATOM 1605 C C . GLU A 1 209 ? 17.859 -10.414 7.352 1 97.44 209 GLU A C 1
ATOM 1607 O O . GLU A 1 209 ? 17.953 -10.711 8.539 1 97.44 209 GLU A O 1
ATOM 1612 N N . TYR A 1 210 ? 16.828 -9.852 6.855 1 97.94 210 TYR A N 1
ATOM 1613 C CA . TYR A 1 210 ? 15.672 -9.578 7.699 1 97.94 210 TYR A CA 1
ATOM 1614 C C . TYR A 1 210 ? 15.047 -10.875 8.203 1 97.94 210 TYR A C 1
ATOM 1616 O O . TYR A 1 210 ? 14.711 -10.984 9.383 1 97.94 210 TYR A O 1
ATOM 1624 N N . MET A 1 211 ? 14.875 -11.828 7.293 1 97.5 211 MET A N 1
ATOM 1625 C CA . MET A 1 211 ? 14.305 -13.117 7.68 1 97.5 211 MET A CA 1
ATOM 1626 C C . MET A 1 211 ? 15.148 -13.789 8.758 1 97.5 211 MET A C 1
ATOM 1628 O O . MET A 1 211 ? 14.617 -14.367 9.703 1 97.5 211 MET A O 1
ATOM 1632 N N . ASP A 1 212 ? 16.438 -13.656 8.586 1 96.94 212 ASP A N 1
ATOM 1633 C CA . ASP A 1 212 ? 17.359 -14.188 9.586 1 96.94 212 ASP A CA 1
ATOM 1634 C C . ASP A 1 212 ? 17.141 -13.516 10.945 1 96.94 212 ASP A C 1
ATOM 1636 O O . ASP A 1 212 ? 17.094 -14.188 11.977 1 96.94 212 ASP A O 1
ATOM 1640 N N . SER A 1 213 ? 17 -12.234 10.922 1 96.88 213 SER A N 1
ATOM 1641 C CA . SER A 1 213 ? 16.797 -11.469 12.148 1 96.88 213 SER A CA 1
ATOM 1642 C C . SER A 1 213 ? 15.461 -11.82 12.805 1 96.88 213 SER A C 1
ATOM 1644 O O . SER A 1 213 ? 15.289 -11.633 14.016 1 96.88 213 SER A O 1
ATOM 1646 N N . GLN A 1 214 ? 14.523 -12.391 12.008 1 96.06 214 GLN A N 1
ATOM 1647 C CA . GLN A 1 214 ? 13.203 -12.734 12.516 1 96.06 214 GLN A CA 1
ATOM 1648 C C . GLN A 1 214 ? 13.164 -14.188 12.992 1 96.06 214 GLN A C 1
ATOM 1650 O O . GLN A 1 214 ? 12.148 -14.641 13.523 1 96.06 214 GLN A O 1
ATOM 1655 N N . GLY A 1 215 ? 14.258 -14.938 12.719 1 97.12 215 GLY A N 1
ATOM 1656 C CA . GLY A 1 215 ? 14.312 -16.266 13.32 1 97.12 215 GLY A CA 1
ATOM 1657 C C . GLY A 1 215 ? 14.461 -17.375 12.312 1 97.12 215 GLY A C 1
ATOM 1658 O O . GLY A 1 215 ? 14.625 -18.547 12.68 1 97.12 215 GLY A O 1
ATOM 1659 N N . THR A 1 216 ? 14.336 -17.109 10.992 1 97.69 216 THR A N 1
ATOM 1660 C CA . THR A 1 216 ? 14.602 -18.125 9.984 1 97.69 216 THR A CA 1
ATOM 1661 C C . THR A 1 216 ? 16.078 -18.469 9.945 1 97.69 216 THR A C 1
ATOM 1663 O O . THR A 1 216 ? 16.938 -17.594 9.836 1 97.69 216 THR A O 1
ATOM 1666 N N . ARG A 1 217 ? 16.438 -19.766 10.102 1 97.5 217 ARG A N 1
ATOM 1667 C CA . ARG A 1 217 ? 17.828 -20.203 10.039 1 97.5 217 ARG A CA 1
ATOM 1668 C C . ARG A 1 217 ? 18.25 -20.453 8.594 1 97.5 217 ARG A C 1
ATOM 1670 O O . ARG A 1 217 ? 17.547 -21.141 7.852 1 97.5 217 ARG A O 1
ATOM 1677 N N . PHE A 1 218 ? 19.406 -19.859 8.172 1 96.62 218 PHE A N 1
ATOM 1678 C CA . PHE A 1 218 ? 19.906 -20.094 6.82 1 96.62 218 PHE A CA 1
ATOM 1679 C C . PHE A 1 218 ? 21.203 -20.891 6.859 1 96.62 218 PHE A C 1
ATOM 1681 O O . PHE A 1 218 ? 22.156 -20.516 7.551 1 96.62 218 PHE A O 1
ATOM 1688 N N . LEU A 1 219 ? 21.219 -22.016 6.211 1 95.25 219 LEU A N 1
ATOM 1689 C CA . LEU A 1 219 ? 22.438 -22.766 5.934 1 95.25 219 LEU A CA 1
ATOM 1690 C C . LEU A 1 219 ? 22.938 -22.469 4.527 1 95.25 219 LEU A C 1
ATOM 1692 O O . LEU A 1 219 ? 22.453 -23.031 3.551 1 95.25 219 LEU A O 1
ATOM 1696 N N . LYS A 1 220 ? 23.938 -21.719 4.461 1 93.12 220 LYS A N 1
ATOM 1697 C CA . LYS A 1 220 ? 24.469 -21.25 3.174 1 93.12 220 LYS A CA 1
ATOM 1698 C C . LYS A 1 220 ? 25.469 -22.25 2.602 1 93.12 220 LYS A C 1
ATOM 1700 O O . LYS A 1 220 ? 26.203 -22.906 3.35 1 93.12 220 LYS A O 1
ATOM 1705 N N . ARG A 1 221 ? 25.516 -22.359 1.378 1 92.44 221 ARG A N 1
ATOM 1706 C CA . ARG A 1 221 ? 26.422 -23.234 0.649 1 92.44 221 ARG A CA 1
ATOM 1707 C C . ARG A 1 221 ? 26.266 -24.688 1.107 1 92.44 221 ARG A C 1
ATOM 1709 O O . ARG A 1 221 ? 27.266 -25.359 1.394 1 92.44 221 ARG A O 1
ATOM 1716 N N . CYS A 1 222 ? 25.031 -25.016 1.21 1 94.12 222 CYS A N 1
ATOM 1717 C CA . CYS A 1 222 ? 24.688 -26.375 1.62 1 94.12 222 CYS A CA 1
ATOM 1718 C C . CYS A 1 222 ? 23.672 -27 0.665 1 94.12 222 CYS A C 1
ATOM 1720 O O . CYS A 1 222 ? 22.781 -26.312 0.173 1 94.12 222 CYS A O 1
ATOM 1722 N N . THR A 1 223 ? 23.844 -28.234 0.43 1 92.5 223 THR A N 1
ATOM 1723 C CA . THR A 1 223 ? 22.922 -28.969 -0.423 1 92.5 223 THR A CA 1
ATOM 1724 C C . THR A 1 223 ? 22.547 -30.312 0.201 1 92.5 223 THR A C 1
ATOM 1726 O O . THR A 1 223 ? 23.422 -31.047 0.672 1 92.5 223 THR A O 1
ATOM 1729 N N . PRO A 1 224 ? 21.281 -30.609 0.277 1 94.19 224 PRO A N 1
ATOM 1730 C CA . PRO A 1 224 ? 20.891 -31.922 0.796 1 94.19 224 PRO A CA 1
ATOM 1731 C C . PRO A 1 224 ? 21.312 -33.062 -0.126 1 94.19 224 PRO A C 1
ATOM 1733 O O . PRO A 1 224 ? 21.344 -32.906 -1.348 1 94.19 224 PRO A O 1
ATOM 1736 N N . SER A 1 225 ? 21.531 -34.25 0.484 1 94.19 225 SER A N 1
ATOM 1737 C CA . SER A 1 225 ? 21.938 -35.406 -0.309 1 94.19 225 SER A CA 1
ATOM 1738 C C . SER A 1 225 ? 21.031 -36.594 -0.053 1 94.19 225 SER A C 1
ATOM 1740 O O . SER A 1 225 ? 20.906 -37.5 -0.902 1 94.19 225 SER A O 1
ATOM 1742 N N . ARG A 1 226 ? 20.391 -36.562 1.128 1 96.5 226 ARG A N 1
ATOM 1743 C CA . ARG A 1 226 ? 19.578 -37.719 1.471 1 96.5 226 ARG A CA 1
ATOM 1744 C C . ARG A 1 226 ? 18.516 -37.344 2.504 1 96.5 226 ARG A C 1
ATOM 1746 O O . ARG A 1 226 ? 18.766 -36.531 3.404 1 96.5 226 ARG A O 1
ATOM 1753 N N . VAL A 1 227 ? 17.391 -37.938 2.326 1 97.44 227 VAL A N 1
ATOM 1754 C CA . VAL A 1 227 ? 16.312 -37.875 3.311 1 97.44 227 VAL A CA 1
ATOM 1755 C C . VAL A 1 227 ? 15.906 -39.281 3.74 1 97.44 227 VAL A C 1
ATOM 1757 O O . VAL A 1 227 ? 15.633 -40.125 2.898 1 97.44 227 VAL A O 1
ATOM 1760 N N . GLN A 1 228 ? 15.875 -39.5 5.008 1 97.94 228 GLN A N 1
ATOM 1761 C CA . GLN A 1 228 ? 15.477 -40.781 5.543 1 97.94 228 GLN A CA 1
ATOM 1762 C C . GLN A 1 228 ? 14.43 -40.625 6.645 1 97.94 228 GLN A C 1
ATOM 1764 O O . GLN A 1 228 ? 14.461 -39.656 7.398 1 97.94 228 GLN A O 1
ATOM 1769 N N . LYS A 1 229 ? 13.57 -41.625 6.699 1 97.88 229 LYS A N 1
ATOM 1770 C CA . LYS A 1 229 ? 12.594 -41.625 7.781 1 97.88 229 LYS A CA 1
ATOM 1771 C C . LYS A 1 229 ? 13.109 -42.406 8.977 1 97.88 229 LYS A C 1
ATOM 1773 O O . LYS A 1 229 ? 13.508 -43.562 8.844 1 97.88 229 LYS A O 1
ATOM 1778 N N . LEU A 1 230 ? 13.031 -41.812 10.078 1 97.75 230 LEU A N 1
ATOM 1779 C CA . LEU A 1 230 ? 13.461 -42.438 11.32 1 97.75 230 LEU A CA 1
ATOM 1780 C C . LEU A 1 230 ? 12.328 -43.25 11.945 1 97.75 230 LEU A C 1
ATOM 1782 O O . LEU A 1 230 ? 11.164 -43.062 11.578 1 97.75 230 LEU A O 1
ATOM 1786 N N . PRO A 1 231 ? 12.648 -44.094 12.938 1 96.88 231 PRO A N 1
ATOM 1787 C CA . PRO A 1 231 ? 11.617 -44.906 13.562 1 96.88 231 PRO A CA 1
ATOM 1788 C C . PRO A 1 231 ? 10.531 -44.094 14.25 1 96.88 231 PRO A C 1
ATOM 1790 O O . PRO A 1 231 ? 9.375 -44.531 14.328 1 96.88 231 PRO A O 1
ATOM 1793 N N . ASP A 1 232 ? 10.859 -42.969 14.648 1 95.5 232 ASP A N 1
ATOM 1794 C CA . ASP A 1 232 ? 9.883 -42.156 15.367 1 95.5 232 ASP A CA 1
ATOM 1795 C C . ASP A 1 232 ? 9.047 -41.312 14.406 1 95.5 232 ASP A C 1
ATOM 1797 O O . ASP A 1 232 ? 8.188 -40.562 14.828 1 95.5 232 ASP A O 1
ATOM 1801 N N . GLY A 1 233 ? 9.367 -41.406 13.188 1 95.12 233 GLY A N 1
ATOM 1802 C CA . GLY A 1 233 ? 8.555 -40.719 12.188 1 95.12 233 GLY A CA 1
ATOM 1803 C C . GLY A 1 233 ? 9.188 -39.438 11.68 1 95.12 233 GLY A C 1
ATOM 1804 O O . GLY A 1 233 ? 8.797 -38.906 10.625 1 95.12 233 GLY A O 1
ATOM 1805 N N . GLN A 1 234 ? 10.188 -38.938 12.367 1 97.31 234 GLN A N 1
ATOM 1806 C CA . GLN A 1 234 ? 10.891 -37.75 11.922 1 97.31 234 GLN A CA 1
ATOM 1807 C C . GLN A 1 234 ? 11.766 -38.031 10.703 1 97.31 234 GLN A C 1
ATOM 1809 O O . GLN A 1 234 ? 12.086 -39.188 10.43 1 97.31 234 GLN A O 1
ATOM 1814 N N . LEU A 1 235 ? 12.062 -36.969 10 1 98.31 235 LEU A N 1
ATOM 1815 C CA . LEU A 1 235 ? 12.914 -37.094 8.82 1 98.31 235 LEU A CA 1
ATOM 1816 C C . LEU A 1 235 ? 14.336 -36.656 9.117 1 98.31 235 LEU A C 1
ATOM 1818 O O . LEU A 1 235 ? 14.547 -35.562 9.641 1 98.31 235 LEU A O 1
ATOM 1822 N N . GLN A 1 236 ? 15.25 -37.5 8.867 1 98.25 236 GLN A N 1
ATOM 1823 C CA . GLN A 1 236 ? 16.656 -37.125 8.938 1 98.25 236 GLN A CA 1
ATOM 1824 C C . GLN A 1 236 ? 17.172 -36.656 7.578 1 98.25 236 GLN A C 1
ATOM 1826 O O . GLN A 1 236 ? 17.078 -37.406 6.594 1 98.25 236 GLN A O 1
ATOM 1831 N N . VAL A 1 237 ? 17.656 -35.438 7.516 1 97.56 237 VAL A N 1
ATOM 1832 C CA . VAL A 1 237 ? 18.219 -34.875 6.285 1 97.56 237 VAL A CA 1
ATOM 1833 C C . VAL A 1 237 ? 19.734 -34.812 6.402 1 97.56 237 VAL A C 1
ATOM 1835 O O . VAL A 1 237 ? 20.266 -34.25 7.367 1 97.56 237 VAL A O 1
ATOM 1838 N N . THR A 1 238 ? 20.375 -35.406 5.48 1 97.38 238 THR A N 1
ATOM 1839 C CA . THR A 1 238 ? 21.828 -35.25 5.352 1 97.38 238 THR A CA 1
ATOM 1840 C C . THR A 1 238 ? 22.172 -34.25 4.273 1 97.38 238 THR A C 1
ATOM 1842 O O . THR A 1 238 ? 21.578 -34.25 3.195 1 97.38 238 THR A O 1
ATOM 1845 N N . TRP A 1 239 ? 23.031 -33.312 4.637 1 96.12 239 TRP A N 1
ATOM 1846 C CA . TRP A 1 239 ? 23.453 -32.344 3.629 1 96.12 239 TRP A CA 1
ATOM 1847 C C . TRP A 1 239 ? 24.969 -32.156 3.66 1 96.12 239 TRP A C 1
ATOM 1849 O O . TRP A 1 239 ? 25.641 -32.531 4.625 1 96.12 239 TRP A O 1
ATOM 1859 N N . GLU A 1 240 ? 25.438 -31.656 2.568 1 95.25 240 GLU A N 1
ATOM 1860 C CA . GLU A 1 240 ? 26.859 -31.359 2.432 1 95.25 240 GLU A CA 1
ATOM 1861 C C . GLU A 1 240 ? 27.109 -29.859 2.449 1 95.25 240 GLU A C 1
ATOM 1863 O O . GLU A 1 240 ? 26.391 -29.094 1.801 1 95.25 240 GLU A O 1
ATOM 1868 N N . ASP A 1 241 ? 28.062 -29.422 3.227 1 95.12 241 ASP A N 1
ATOM 1869 C CA . ASP A 1 241 ? 28.594 -28.062 3.131 1 95.12 241 ASP A CA 1
ATOM 1870 C C . ASP A 1 241 ? 29.547 -27.922 1.952 1 95.12 241 ASP A C 1
ATOM 1872 O O . ASP A 1 241 ? 30.641 -28.5 1.972 1 95.12 241 ASP A O 1
ATOM 1876 N N . LEU A 1 242 ? 29.172 -27.172 1.08 1 94.06 242 LEU A N 1
ATOM 1877 C CA . LEU A 1 242 ? 29.906 -27.141 -0.181 1 94.06 242 LEU A CA 1
ATOM 1878 C C . LEU A 1 242 ? 31.25 -26.422 -0.009 1 94.06 242 LEU A C 1
ATOM 1880 O O . LEU A 1 242 ? 32.125 -26.562 -0.85 1 94.06 242 LEU A O 1
ATOM 1884 N N . THR A 1 243 ? 31.406 -25.672 1.032 1 93.69 243 THR A N 1
ATOM 1885 C CA . THR A 1 243 ? 32.656 -24.984 1.303 1 93.69 243 THR A CA 1
ATOM 1886 C C . THR A 1 243 ? 33.688 -25.938 1.921 1 93.69 243 THR A C 1
ATOM 1888 O O . THR A 1 243 ? 34.844 -26 1.48 1 93.69 243 THR A O 1
ATOM 1891 N N . SER A 1 244 ? 33.312 -26.734 2.893 1 94.38 244 SER A N 1
ATOM 1892 C CA . SER A 1 244 ? 34.219 -27.594 3.646 1 94.38 244 SER A CA 1
ATOM 1893 C C . SER A 1 244 ? 34.156 -29.031 3.139 1 94.38 244 SER A C 1
ATOM 1895 O O . SER A 1 244 ? 35.094 -29.812 3.4 1 94.38 244 SER A O 1
ATOM 1897 N N . GLY A 1 245 ? 33.031 -29.406 2.506 1 93.44 245 GLY A N 1
ATOM 1898 C CA . GLY A 1 245 ? 32.844 -30.797 2.096 1 93.44 245 GLY A CA 1
ATOM 1899 C C . GLY A 1 245 ? 32.312 -31.672 3.211 1 93.44 245 GLY A C 1
ATOM 1900 O O . GLY A 1 245 ? 32.031 -32.844 2.998 1 93.44 245 GLY A O 1
ATOM 1901 N N . LYS A 1 246 ? 32.094 -31.109 4.246 1 95.94 246 LYS A N 1
ATOM 1902 C CA . LYS A 1 246 ? 31.625 -31.859 5.41 1 95.94 246 LYS A CA 1
ATOM 1903 C C . LYS A 1 246 ? 30.141 -32.188 5.281 1 95.94 246 LYS A C 1
ATOM 1905 O O . LYS A 1 246 ? 29.344 -31.375 4.816 1 95.94 246 LYS A O 1
ATOM 1910 N N . LYS A 1 247 ? 29.875 -33.406 5.75 1 96.25 247 LYS A N 1
ATOM 1911 C CA . LYS A 1 247 ? 28.484 -33.844 5.805 1 96.25 247 LYS A CA 1
ATOM 1912 C C . LYS A 1 247 ? 27.875 -33.594 7.18 1 96.25 247 LYS A C 1
ATOM 1914 O O . LYS A 1 247 ? 28.531 -33.812 8.203 1 96.25 247 LYS A O 1
ATOM 1919 N N . ASN A 1 248 ? 26.734 -33.031 7.117 1 96.5 248 ASN A N 1
ATOM 1920 C CA . ASN A 1 248 ? 25.969 -32.75 8.328 1 96.5 248 ASN A CA 1
ATOM 1921 C C . ASN A 1 248 ? 24.594 -33.406 8.281 1 96.5 248 ASN A C 1
ATOM 1923 O O . ASN A 1 248 ? 24.156 -33.875 7.223 1 96.5 248 ASN A O 1
ATOM 1927 N N . MET A 1 249 ? 23.953 -33.531 9.477 1 96.88 249 MET A N 1
ATOM 1928 C CA . MET A 1 249 ? 22.625 -34.094 9.555 1 96.88 249 MET A CA 1
ATOM 1929 C C . MET A 1 249 ? 21.734 -33.281 10.492 1 96.88 249 MET A C 1
ATOM 1931 O O . MET A 1 249 ? 22.234 -32.625 11.406 1 96.88 249 MET A O 1
ATOM 1935 N N . GLY A 1 250 ? 20.547 -33.281 10.227 1 96.25 250 GLY A N 1
ATOM 1936 C CA . GLY A 1 250 ? 19.516 -32.688 11.078 1 96.25 250 GLY A CA 1
ATOM 1937 C C . GLY A 1 250 ? 18.172 -33.406 10.969 1 96.25 250 GLY A C 1
ATOM 1938 O O . GLY A 1 250 ? 17.938 -34.125 10.008 1 96.25 250 GLY A O 1
ATOM 1939 N N . THR A 1 251 ? 17.359 -33.312 12.008 1 97.88 251 THR A N 1
ATOM 1940 C CA . THR A 1 251 ? 16.031 -33.906 12.023 1 97.88 251 THR A CA 1
ATOM 1941 C C . THR A 1 251 ? 14.938 -32.844 11.836 1 97.88 251 THR A C 1
ATOM 1943 O O . THR A 1 251 ? 15.023 -31.766 12.391 1 97.88 251 THR A O 1
ATOM 1946 N N . PHE A 1 252 ? 13.992 -33.219 11.039 1 98.12 252 PHE A N 1
ATOM 1947 C CA . PHE A 1 252 ? 12.883 -32.312 10.703 1 98.12 252 PHE A CA 1
ATOM 1948 C C . PHE A 1 252 ? 11.562 -33.094 10.672 1 98.12 252 PHE A C 1
ATOM 1950 O O . PHE A 1 252 ? 11.555 -34.312 10.57 1 98.12 252 PHE A O 1
ATOM 1957 N N . ASP A 1 253 ? 10.477 -32.375 10.867 1 98.44 253 ASP A N 1
ATOM 1958 C CA . ASP A 1 253 ? 9.156 -32.969 10.672 1 98.44 253 ASP A CA 1
ATOM 1959 C C . ASP A 1 253 ? 8.766 -32.938 9.195 1 98.44 253 ASP A C 1
ATOM 1961 O O . ASP A 1 253 ? 8.047 -33.844 8.727 1 98.44 253 ASP A O 1
ATOM 1965 N N . THR A 1 254 ? 9.211 -31.953 8.453 1 98.12 254 THR A N 1
ATOM 1966 C CA . THR A 1 254 ? 8.812 -31.75 7.066 1 98.12 254 THR A CA 1
ATOM 1967 C C . THR A 1 254 ? 9.992 -31.281 6.223 1 98.12 254 THR A C 1
ATOM 1969 O O . THR A 1 254 ? 10.781 -30.453 6.668 1 98.12 254 THR A O 1
ATOM 1972 N N . VAL A 1 255 ? 10.156 -31.844 5.051 1 97.44 255 VAL A N 1
ATOM 1973 C CA . VAL A 1 255 ? 11.07 -31.375 4.02 1 97.44 255 VAL A CA 1
ATOM 1974 C C . VAL A 1 255 ? 10.281 -30.797 2.848 1 97.44 255 VAL A C 1
ATOM 1976 O O . VAL A 1 255 ? 9.508 -31.516 2.203 1 97.44 255 VAL A O 1
ATOM 1979 N N . LEU A 1 256 ? 10.438 -29.516 2.529 1 97.5 256 LEU A N 1
ATOM 1980 C CA . LEU A 1 256 ? 9.688 -28.828 1.489 1 97.5 256 LEU A CA 1
ATOM 1981 C C . LEU A 1 256 ? 10.586 -28.5 0.298 1 97.5 256 LEU A C 1
ATOM 1983 O O . LEU A 1 256 ? 11.539 -27.734 0.423 1 97.5 256 LEU A O 1
ATOM 1987 N N . TRP A 1 257 ? 10.273 -29.094 -0.827 1 96.31 257 TRP A N 1
ATOM 1988 C CA . TRP A 1 257 ? 11.016 -28.844 -2.057 1 96.31 257 TRP A CA 1
ATOM 1989 C C . TRP A 1 257 ? 10.414 -27.672 -2.824 1 96.31 257 TRP A C 1
ATOM 1991 O O . TRP A 1 257 ? 9.25 -27.719 -3.238 1 96.31 257 TRP A O 1
ATOM 2001 N N . ALA A 1 258 ? 11.125 -26.625 -2.988 1 94.19 258 ALA A N 1
ATOM 2002 C CA . ALA A 1 258 ? 10.766 -25.453 -3.791 1 94.19 258 ALA A CA 1
ATOM 2003 C C . ALA A 1 258 ? 11.883 -25.109 -4.77 1 94.19 258 ALA A C 1
ATOM 2005 O O . ALA A 1 258 ? 12.438 -24 -4.715 1 94.19 258 ALA A O 1
ATOM 2006 N N . ILE A 1 259 ? 12.141 -25.984 -5.68 1 92 259 ILE A N 1
ATOM 2007 C CA . ILE A 1 259 ? 13.328 -25.859 -6.516 1 92 259 ILE A CA 1
ATOM 2008 C C . ILE A 1 259 ? 12.914 -25.578 -7.961 1 92 259 ILE A C 1
ATOM 2010 O O . ILE A 1 259 ? 13.641 -25.922 -8.898 1 92 259 ILE A O 1
ATOM 2014 N N . GLY A 1 260 ? 11.758 -25.062 -8.125 1 91.56 260 GLY A N 1
ATOM 2015 C CA . GLY A 1 260 ? 11.258 -24.734 -9.453 1 91.56 260 GLY A CA 1
ATOM 2016 C C . GLY A 1 260 ? 10.102 -25.609 -9.891 1 91.56 260 GLY A C 1
ATOM 2017 O O . GLY A 1 260 ? 9.68 -26.516 -9.156 1 91.56 260 GLY A O 1
ATOM 2018 N N . ARG A 1 261 ? 9.578 -25.359 -11.078 1 94.12 261 ARG A N 1
ATOM 2019 C CA . ARG A 1 261 ? 8.43 -26.078 -11.625 1 94.12 261 ARG A CA 1
ATOM 2020 C C . ARG A 1 261 ? 8.734 -26.609 -13.023 1 94.12 261 ARG A C 1
ATOM 2022 O O . ARG A 1 261 ? 9.625 -26.094 -13.711 1 94.12 261 ARG A O 1
ATOM 2029 N N . ILE A 1 262 ? 8.086 -27.656 -13.398 1 94.94 262 ILE A N 1
ATOM 2030 C CA . ILE A 1 262 ? 8.164 -28.25 -14.734 1 94.94 262 ILE A CA 1
ATOM 2031 C C . ILE A 1 262 ? 6.812 -28.094 -15.438 1 94.94 262 ILE A C 1
ATOM 2033 O O . ILE A 1 262 ? 5.762 -28.25 -14.812 1 94.94 262 ILE A O 1
ATOM 2037 N N . PRO A 1 263 ? 6.883 -27.719 -16.734 1 97.44 263 PRO A N 1
ATOM 2038 C CA . PRO A 1 263 ? 5.605 -27.578 -17.438 1 97.44 263 PRO A CA 1
ATOM 2039 C C . PRO A 1 263 ? 4.836 -28.906 -17.531 1 97.44 263 PRO A C 1
ATOM 2041 O O . PRO A 1 263 ? 5.441 -29.969 -17.672 1 97.44 263 PRO A O 1
ATOM 2044 N N . GLU A 1 264 ? 3.518 -28.859 -17.453 1 96.5 264 GLU A N 1
ATOM 2045 C CA . GLU A 1 264 ? 2.666 -30.031 -17.609 1 96.5 264 GLU A CA 1
ATOM 2046 C C . GLU A 1 264 ? 2.4 -30.328 -19.094 1 96.5 264 GLU A C 1
ATOM 2048 O O . GLU A 1 264 ? 1.271 -30.172 -19.562 1 96.5 264 GLU A O 1
ATOM 2053 N N . THR A 1 265 ? 3.412 -30.844 -19.75 1 96.69 265 THR A N 1
ATOM 2054 C CA . THR A 1 265 ? 3.299 -31.078 -21.188 1 96.69 265 THR A CA 1
ATOM 2055 C C . THR A 1 265 ? 3.426 -32.562 -21.5 1 96.69 265 THR A C 1
ATOM 2057 O O . THR A 1 265 ? 2.973 -33.031 -22.547 1 96.69 265 THR A O 1
ATOM 2060 N N . ARG A 1 266 ? 3.996 -33.375 -20.656 1 93.25 266 ARG A N 1
ATOM 2061 C CA . ARG A 1 266 ? 4.43 -34.719 -20.938 1 93.25 266 ARG A CA 1
ATOM 2062 C C . ARG A 1 266 ? 3.248 -35.625 -21.328 1 93.25 266 ARG A C 1
ATOM 2064 O O . ARG A 1 266 ? 3.379 -36.5 -22.188 1 93.25 266 ARG A O 1
ATOM 2071 N N . SER A 1 267 ? 2.176 -35.375 -20.719 1 93.94 267 SER A N 1
ATOM 2072 C CA . SER A 1 267 ? 1.037 -36.281 -20.938 1 93.94 267 SER A CA 1
ATOM 2073 C C . SER A 1 267 ? 0.144 -35.75 -22.062 1 93.94 267 SER A C 1
ATOM 2075 O O . SER A 1 267 ? -0.896 -36.344 -22.359 1 93.94 267 SER A O 1
ATOM 2077 N N . LEU A 1 268 ? 0.53 -34.688 -22.797 1 97.81 268 LEU A N 1
ATOM 2078 C CA . LEU A 1 268 ? -0.354 -34.062 -23.75 1 97.81 268 LEU A CA 1
ATOM 2079 C C . LEU A 1 268 ? -0.199 -34.656 -25.141 1 97.81 268 LEU A C 1
ATOM 2081 O O . LEU A 1 268 ? -1.025 -34.438 -26.031 1 97.81 268 LEU A O 1
ATOM 2085 N N . ASN A 1 269 ? 0.781 -35.562 -25.391 1 98.06 269 ASN A N 1
ATOM 2086 C CA . ASN A 1 269 ? 1.089 -36.094 -26.703 1 98.06 269 ASN A CA 1
ATOM 2087 C C . ASN A 1 269 ? 1.209 -35.031 -27.766 1 98.06 269 ASN A C 1
ATOM 2089 O O . ASN A 1 269 ? 0.568 -35.094 -28.812 1 98.06 269 ASN A O 1
ATOM 2093 N N . LEU A 1 270 ? 2.027 -34 -27.438 1 98.62 270 LEU A N 1
ATOM 2094 C CA . LEU A 1 270 ? 2.168 -32.844 -28.297 1 98.62 270 LEU A CA 1
ATOM 2095 C C . LEU A 1 270 ? 2.686 -33.219 -29.688 1 98.62 270 LEU A C 1
ATOM 2097 O O . LEU A 1 270 ? 2.363 -32.594 -30.672 1 98.62 270 LEU A O 1
ATOM 2101 N N . GLU A 1 271 ? 3.436 -34.281 -29.766 1 97.56 271 GLU A N 1
ATOM 2102 C CA . GLU A 1 271 ? 4.012 -34.781 -31.016 1 97.56 271 GLU A CA 1
ATOM 2103 C C . GLU A 1 271 ? 2.924 -35.156 -32 1 97.56 271 GLU A C 1
ATOM 2105 O O . GLU A 1 271 ? 3.1 -35.031 -33.219 1 97.56 271 GLU A O 1
ATOM 2110 N N . ASN A 1 272 ? 1.814 -35.656 -31.5 1 98.25 272 ASN A N 1
ATOM 2111 C CA . ASN A 1 272 ? 0.7 -36.031 -32.344 1 98.25 272 ASN A CA 1
ATOM 2112 C C . ASN A 1 272 ? 0.134 -34.844 -33.094 1 98.25 272 ASN A C 1
ATOM 2114 O O . ASN A 1 272 ? -0.474 -35 -34.156 1 98.25 272 ASN A O 1
ATOM 2118 N N . ALA A 1 273 ? 0.319 -33.688 -32.562 1 98.31 273 ALA A N 1
ATOM 2119 C CA . ALA A 1 273 ? -0.195 -32.469 -33.188 1 98.31 273 ALA A CA 1
ATOM 2120 C C . ALA A 1 273 ? 0.925 -31.688 -33.875 1 98.31 273 ALA A C 1
ATOM 2122 O O . ALA A 1 273 ? 0.675 -30.656 -34.531 1 98.31 273 ALA A O 1
ATOM 2123 N N . GLY A 1 274 ? 2.176 -32.156 -33.719 1 98.25 274 GLY A N 1
ATOM 2124 C CA . GLY A 1 274 ? 3.297 -31.469 -34.344 1 98.25 274 GLY A CA 1
ATOM 2125 C C . GLY A 1 274 ? 3.734 -30.234 -33.594 1 98.25 274 GLY A C 1
ATOM 2126 O O . GLY A 1 274 ? 4.25 -29.281 -34.188 1 98.25 274 GLY A O 1
ATOM 2127 N N . ILE A 1 275 ? 3.543 -30.172 -32.281 1 98.69 275 ILE A N 1
ATOM 2128 C CA . ILE A 1 275 ? 3.889 -29.016 -31.469 1 98.69 275 ILE A CA 1
ATOM 2129 C C . ILE A 1 275 ? 5.312 -29.172 -30.938 1 98.69 275 ILE A C 1
ATOM 2131 O O . ILE A 1 275 ? 5.656 -30.203 -30.359 1 98.69 275 ILE A O 1
ATOM 2135 N N . ASN A 1 276 ? 6.141 -28.109 -31.109 1 98.56 276 ASN A N 1
ATOM 2136 C CA . ASN A 1 276 ? 7.539 -28.125 -30.688 1 98.56 276 ASN A CA 1
ATOM 2137 C C . ASN A 1 276 ? 7.691 -27.625 -29.25 1 98.56 276 ASN A C 1
ATOM 2139 O O . ASN A 1 276 ? 7.016 -26.688 -28.844 1 98.56 276 ASN A O 1
ATOM 2143 N N . THR A 1 277 ? 8.523 -28.25 -28.516 1 98.38 277 THR A N 1
ATOM 2144 C CA . THR A 1 277 ? 8.891 -27.859 -27.156 1 98.38 277 THR A CA 1
ATOM 2145 C C . THR A 1 277 ? 10.391 -27.609 -27.062 1 98.38 277 THR A C 1
ATOM 2147 O O . THR A 1 277 ? 11.156 -28.047 -27.922 1 98.38 277 THR A O 1
ATOM 2150 N N . ASP A 1 278 ? 10.773 -26.812 -26.125 1 97.88 278 ASP A N 1
ATOM 2151 C CA . ASP A 1 278 ? 12.188 -26.688 -25.812 1 97.88 278 ASP A CA 1
ATOM 2152 C C . ASP A 1 278 ? 12.727 -27.984 -25.188 1 97.88 278 ASP A C 1
ATOM 2154 O O . ASP A 1 278 ? 12.156 -28.5 -24.219 1 97.88 278 ASP A O 1
ATOM 2158 N N . PRO A 1 279 ? 13.766 -28.516 -25.766 1 95.19 279 PRO A N 1
ATOM 2159 C CA . PRO A 1 279 ? 14.234 -29.828 -25.281 1 95.19 279 PRO A CA 1
ATOM 2160 C C . PRO A 1 279 ? 14.734 -29.781 -23.844 1 95.19 279 PRO A C 1
ATOM 2162 O O . PRO A 1 279 ? 14.773 -30.812 -23.172 1 95.19 279 PRO A O 1
ATOM 2165 N N . ASN A 1 280 ? 15.117 -28.656 -23.375 1 94.31 280 ASN A N 1
ATOM 2166 C CA . ASN A 1 280 ? 15.641 -28.531 -22.016 1 94.31 280 ASN A CA 1
ATOM 2167 C C . ASN A 1 280 ? 14.539 -28.219 -21.016 1 94.31 280 ASN A C 1
ATOM 2169 O O . ASN A 1 280 ? 14.32 -28.984 -20.062 1 94.31 280 ASN A O 1
ATOM 2173 N N . SER A 1 281 ? 13.812 -27.219 -21.25 1 95.06 281 SER A N 1
ATOM 2174 C CA . SER A 1 281 ? 12.797 -26.797 -20.297 1 95.06 281 SER A CA 1
ATOM 2175 C C . SER A 1 281 ? 11.516 -27.594 -20.453 1 95.06 281 SER A C 1
ATOM 2177 O O . SER A 1 281 ? 10.656 -27.594 -19.562 1 95.06 281 SER A O 1
ATOM 2179 N N . GLN A 1 282 ? 11.32 -28.156 -21.625 1 96.19 282 GLN A N 1
ATOM 2180 C CA . GLN A 1 282 ? 10.133 -28.922 -21.984 1 96.19 282 GLN A CA 1
ATOM 2181 C C . GLN A 1 282 ? 8.93 -28 -22.172 1 96.19 282 GLN A C 1
ATOM 2183 O O . GLN A 1 282 ? 7.801 -28.484 -22.328 1 96.19 282 GLN A O 1
ATOM 2188 N N . LYS A 1 283 ? 9.117 -26.719 -22.141 1 98.44 283 LYS A N 1
ATOM 2189 C CA . LYS A 1 283 ? 8.047 -25.75 -22.375 1 98.44 283 LYS A CA 1
ATOM 2190 C C . LYS A 1 283 ? 7.723 -25.641 -23.859 1 98.44 283 LYS A C 1
ATOM 2192 O O . LYS A 1 283 ? 8.57 -25.922 -24.719 1 98.44 283 LYS A O 1
ATOM 2197 N N . ILE A 1 284 ? 6.555 -25.219 -24.141 1 98.81 284 ILE A N 1
ATOM 2198 C CA . ILE A 1 284 ? 6.098 -25.109 -25.531 1 98.81 284 ILE A CA 1
ATOM 2199 C C . ILE A 1 284 ? 6.715 -23.859 -26.172 1 98.81 284 ILE A C 1
ATOM 2201 O O . ILE A 1 284 ? 6.684 -22.781 -25.594 1 98.81 284 ILE A O 1
ATOM 2205 N N . LEU A 1 285 ? 7.344 -24.031 -27.375 1 98.75 285 LEU A N 1
ATOM 2206 C CA . LEU A 1 285 ? 7.863 -22.906 -28.125 1 98.75 285 LEU A CA 1
ATOM 2207 C C . LEU A 1 285 ? 6.727 -22.125 -28.781 1 98.75 285 LEU A C 1
ATOM 2209 O O . LEU A 1 285 ? 5.863 -22.703 -29.438 1 98.75 285 LEU A O 1
ATOM 2213 N N . VAL A 1 286 ? 6.691 -20.859 -28.547 1 98.69 286 VAL A N 1
ATOM 2214 C CA . VAL A 1 286 ? 5.66 -20.016 -29.141 1 98.69 286 VAL A CA 1
ATOM 2215 C C . VAL A 1 286 ? 6.293 -18.766 -29.734 1 98.69 286 VAL A C 1
ATOM 2217 O O . VAL A 1 286 ? 7.398 -18.375 -29.344 1 98.69 286 VAL A O 1
ATOM 2220 N N . ASN A 1 287 ? 5.652 -18.172 -30.703 1 98.19 287 ASN A N 1
ATOM 2221 C CA . ASN A 1 287 ? 6.086 -16.891 -31.234 1 98.19 287 ASN A CA 1
ATOM 2222 C C . ASN A 1 287 ? 5.5 -15.727 -30.438 1 98.19 287 ASN A C 1
ATOM 2224 O O . ASN A 1 287 ? 4.953 -15.922 -29.344 1 98.19 287 ASN A O 1
ATOM 2228 N N . ALA A 1 288 ? 5.648 -14.508 -30.906 1 96.31 288 ALA A N 1
ATOM 2229 C CA . ALA A 1 288 ? 5.215 -13.305 -30.188 1 96.31 288 ALA A CA 1
ATOM 2230 C C . ALA A 1 288 ? 3.697 -13.281 -30.031 1 96.31 288 ALA A C 1
ATOM 2232 O O . ALA A 1 288 ? 3.178 -12.672 -29.094 1 96.31 288 ALA A O 1
ATOM 2233 N N . GLN A 1 289 ? 2.996 -13.953 -30.891 1 97.25 289 GLN A N 1
ATOM 2234 C CA . GLN A 1 289 ? 1.537 -13.984 -30.859 1 97.25 289 GLN A CA 1
ATOM 2235 C C . GLN A 1 289 ? 1.032 -15.188 -30.062 1 97.25 289 GLN A C 1
ATOM 2237 O O . GLN A 1 289 ? -0.164 -15.484 -30.078 1 97.25 289 GLN A O 1
ATOM 2242 N N . GLU A 1 290 ? 1.861 -15.938 -29.438 1 98.12 290 GLU A N 1
ATOM 2243 C CA . GLU A 1 290 ? 1.577 -17.078 -28.578 1 98.12 290 GLU A CA 1
ATOM 2244 C C . GLU A 1 290 ? 1.164 -18.297 -29.391 1 98.12 290 GLU A C 1
ATOM 2246 O O . GLU A 1 290 ? 0.603 -19.25 -28.844 1 98.12 290 GLU A O 1
ATOM 2251 N N . ALA A 1 291 ? 1.46 -18.219 -30.703 1 98.62 291 ALA A N 1
ATOM 2252 C CA . ALA A 1 291 ? 1.18 -19.375 -31.547 1 98.62 291 ALA A CA 1
ATOM 2253 C C . ALA A 1 291 ? 2.303 -20.406 -31.469 1 98.62 291 ALA A C 1
ATOM 2255 O O . ALA A 1 291 ? 3.482 -20.047 -31.422 1 98.62 291 ALA A O 1
ATOM 2256 N N . THR A 1 292 ? 1.906 -21.688 -31.453 1 98.69 292 THR A N 1
ATOM 2257 C CA . THR A 1 292 ? 2.879 -22.781 -31.484 1 98.69 292 THR A CA 1
ATOM 2258 C C . THR A 1 292 ? 3.363 -23.016 -32.906 1 98.69 292 THR A C 1
ATOM 2260 O O . THR A 1 292 ? 3.189 -22.172 -33.781 1 98.69 292 THR A O 1
ATOM 2263 N N . SER A 1 293 ? 4.094 -24.188 -33.094 1 98.5 293 SER A N 1
ATOM 2264 C CA . SER A 1 293 ? 4.512 -24.594 -34.438 1 98.5 293 SER A CA 1
ATOM 2265 C C . SER A 1 293 ? 3.307 -24.938 -35.312 1 98.5 293 SER A C 1
ATOM 2267 O O . SER A 1 293 ? 3.439 -25.062 -36.531 1 98.5 293 SER A O 1
ATOM 2269 N N . VAL A 1 294 ? 2.141 -25.062 -34.719 1 98.44 294 VAL A N 1
ATOM 2270 C CA . VAL A 1 294 ? 0.88 -25.266 -35.438 1 98.44 294 VAL A CA 1
ATOM 2271 C C . VAL A 1 294 ? 0.009 -24.031 -35.312 1 98.44 294 VAL A C 1
ATOM 2273 O O . VAL A 1 294 ? -0.45 -23.688 -34.219 1 98.44 294 VAL A O 1
ATOM 2276 N N . PRO A 1 295 ? -0.329 -23.312 -36.344 1 97.06 295 PRO A N 1
ATOM 2277 C CA . PRO A 1 295 ? -0.852 -21.938 -36.344 1 97.06 295 PRO A CA 1
ATOM 2278 C C . PRO A 1 295 ? -2.145 -21.797 -35.562 1 97.06 295 PRO A C 1
ATOM 2280 O O . PRO A 1 295 ? -2.426 -20.734 -35 1 97.06 295 PRO A O 1
ATOM 2283 N N . HIS A 1 296 ? -2.969 -22.828 -35.531 1 98.12 296 HIS A N 1
ATOM 2284 C CA . HIS A 1 296 ? -4.25 -22.672 -34.875 1 98.12 296 HIS A CA 1
ATOM 2285 C C . HIS A 1 296 ? -4.188 -23.188 -33.438 1 98.12 296 HIS A C 1
ATOM 2287 O O . HIS A 1 296 ? -5.219 -23.312 -32.75 1 98.12 296 HIS A O 1
ATOM 2293 N N . ILE A 1 297 ? -3.025 -23.578 -32.938 1 98.75 297 ILE A N 1
ATOM 2294 C CA . ILE A 1 297 ? -2.801 -24.016 -31.562 1 98.75 297 ILE A CA 1
ATOM 2295 C C . ILE A 1 297 ? -1.901 -23.016 -30.844 1 98.75 297 ILE A C 1
ATOM 2297 O O . ILE A 1 297 ? -0.834 -22.656 -31.344 1 98.75 297 ILE A O 1
ATOM 2301 N N . TYR A 1 298 ? -2.363 -22.547 -29.672 1 98.81 298 TYR A N 1
ATOM 2302 C CA . TYR A 1 298 ? -1.685 -21.516 -28.875 1 98.81 298 TYR A CA 1
ATOM 2303 C C . TYR A 1 298 ? -1.289 -22.047 -27.516 1 98.81 298 TYR A C 1
ATOM 2305 O O . TYR A 1 298 ? -1.844 -23.047 -27.047 1 98.81 298 TYR A O 1
ATOM 2313 N N . ALA A 1 299 ? -0.271 -21.438 -26.891 1 98.81 299 ALA A N 1
ATOM 2314 C CA . ALA A 1 299 ? 0.092 -21.719 -25.516 1 98.81 299 ALA A CA 1
ATOM 2315 C C . ALA A 1 299 ? 0.363 -20.422 -24.75 1 98.81 299 ALA A C 1
ATOM 2317 O O . ALA A 1 299 ? 0.992 -19.5 -25.281 1 98.81 299 ALA A O 1
ATOM 2318 N N . ILE A 1 300 ? -0.161 -20.328 -23.547 1 98.5 300 ILE A N 1
ATOM 2319 C CA . ILE A 1 300 ? 0.008 -19.125 -22.734 1 98.5 300 ILE A CA 1
ATOM 2320 C C . ILE A 1 300 ? 0.37 -19.516 -21.297 1 98.5 300 ILE A C 1
ATOM 2322 O O . ILE A 1 300 ? 0.069 -20.625 -20.859 1 98.5 300 ILE A O 1
ATOM 2326 N N . GLY A 1 301 ? 1.029 -18.547 -20.547 1 97.75 301 GLY A N 1
ATOM 2327 C CA . GLY A 1 301 ? 1.355 -18.75 -19.141 1 97.75 301 GLY A CA 1
ATOM 2328 C C . GLY A 1 301 ? 2.57 -19.625 -18.922 1 97.75 301 GLY A C 1
ATOM 2329 O O . GLY A 1 301 ? 3.506 -19.609 -19.719 1 97.75 301 GLY A O 1
ATOM 2330 N N . ASP A 1 302 ? 2.541 -20.375 -17.906 1 97.38 302 ASP A N 1
ATOM 2331 C CA . ASP A 1 302 ? 3.711 -21.062 -17.375 1 97.38 302 ASP A CA 1
ATOM 2332 C C . ASP A 1 302 ? 4.188 -22.156 -18.344 1 97.38 302 ASP A C 1
ATOM 2334 O O . ASP A 1 302 ? 5.348 -22.578 -18.281 1 97.38 302 ASP A O 1
ATOM 2338 N N . VAL A 1 303 ? 3.33 -22.641 -19.203 1 98.44 303 VAL A N 1
ATOM 2339 C CA . VAL A 1 303 ? 3.66 -23.766 -20.078 1 98.44 303 VAL A CA 1
ATOM 2340 C C . VAL A 1 303 ? 4.434 -23.281 -21.297 1 98.44 303 VAL A C 1
ATOM 2342 O O . VAL A 1 303 ? 5.078 -24.062 -21.984 1 98.44 303 VAL A O 1
ATOM 2345 N N . ALA A 1 304 ? 4.359 -21.984 -21.516 1 98.56 304 ALA A N 1
ATOM 2346 C CA . ALA A 1 304 ? 4.977 -21.406 -22.703 1 98.56 304 ALA A CA 1
ATOM 2347 C C . ALA A 1 304 ? 6.395 -20.922 -22.406 1 98.56 304 ALA A C 1
ATOM 2349 O O . ALA A 1 304 ? 6.66 -20.359 -21.344 1 98.56 304 ALA A O 1
ATOM 2350 N N . GLU A 1 305 ? 7.312 -21.156 -23.359 1 98 305 GLU A N 1
ATOM 2351 C CA . GLU A 1 305 ? 8.719 -20.797 -23.203 1 98 305 GLU A CA 1
ATOM 2352 C C . GLU A 1 305 ? 8.898 -19.281 -23.234 1 98 305 GLU A C 1
ATOM 2354 O O . GLU A 1 305 ? 8.32 -18.594 -24.078 1 98 305 GLU A O 1
ATOM 2359 N N . GLY A 1 306 ? 9.656 -18.781 -22.312 1 95.19 306 GLY A N 1
ATOM 2360 C CA . GLY A 1 306 ? 10.047 -17.375 -22.328 1 95.19 306 GLY A CA 1
ATOM 2361 C C . GLY A 1 306 ? 8.992 -16.469 -21.734 1 95.19 306 GLY A C 1
ATOM 2362 O O . GLY A 1 306 ? 9.07 -15.242 -21.891 1 95.19 306 GLY A O 1
ATOM 2363 N N . ARG A 1 307 ? 7.984 -16.984 -21.125 1 96.38 307 ARG A N 1
ATOM 2364 C CA . ARG A 1 307 ? 6.926 -16.203 -20.516 1 96.38 307 ARG A CA 1
ATOM 2365 C C . ARG A 1 307 ? 7.047 -16.219 -18.984 1 96.38 307 ARG A C 1
ATOM 2367 O O . ARG A 1 307 ? 7.398 -17.25 -18.406 1 96.38 307 ARG A O 1
ATOM 2374 N N . PRO A 1 308 ? 6.781 -14.977 -18.344 1 94.75 308 PRO A N 1
ATOM 2375 C CA . PRO A 1 308 ? 6.789 -14.992 -16.875 1 94.75 308 PRO A CA 1
ATOM 2376 C C . PRO A 1 308 ? 5.785 -15.977 -16.297 1 94.75 308 PRO A C 1
ATOM 2378 O O . PRO A 1 308 ? 4.672 -16.109 -16.812 1 94.75 308 PRO A O 1
ATOM 2381 N N . GLU A 1 309 ? 6.176 -16.641 -15.305 1 94.88 309 GLU A N 1
ATOM 2382 C CA . GLU A 1 309 ? 5.293 -17.594 -14.617 1 94.88 309 GLU A CA 1
ATOM 2383 C C . GLU A 1 309 ? 4.461 -16.891 -13.555 1 94.88 309 GLU A C 1
ATOM 2385 O O . GLU A 1 309 ? 4.602 -17.172 -12.359 1 94.88 309 GLU A O 1
ATOM 2390 N N . LEU A 1 310 ? 3.582 -15.984 -13.953 1 95.81 310 LEU A N 1
ATOM 2391 C CA . LEU A 1 310 ? 2.701 -15.172 -13.125 1 95.81 310 LEU A CA 1
ATOM 2392 C C . LEU A 1 310 ? 1.262 -15.25 -13.625 1 95.81 310 LEU A C 1
ATOM 2394 O O . LEU A 1 310 ? 1.008 -15.078 -14.82 1 95.81 310 LEU A O 1
ATOM 2398 N N . THR A 1 311 ? 0.344 -15.438 -12.703 1 96.19 311 THR A N 1
ATOM 2399 C CA . THR A 1 311 ? -1.069 -15.578 -13.039 1 96.19 311 THR A CA 1
ATOM 2400 C C . THR A 1 311 ? -1.572 -14.336 -13.781 1 96.19 311 THR A C 1
ATOM 2402 O O . THR A 1 311 ? -2.244 -14.453 -14.805 1 96.19 311 THR A O 1
ATOM 2405 N N . PRO A 1 312 ? -1.218 -13.117 -13.328 1 96.5 312 PRO A N 1
ATOM 2406 C CA . PRO A 1 312 ? -1.764 -11.938 -14.008 1 96.5 312 PRO A CA 1
ATOM 2407 C C . PRO A 1 312 ? -1.297 -11.828 -15.461 1 96.5 312 PRO A C 1
ATOM 2409 O O . PRO A 1 312 ? -2.064 -11.398 -16.328 1 96.5 312 PRO A O 1
ATOM 2412 N N . THR A 1 313 ? -0.053 -12.195 -15.75 1 97.5 313 THR A N 1
ATOM 2413 C CA . THR A 1 313 ? 0.413 -12.141 -17.125 1 97.5 313 THR A CA 1
ATOM 2414 C C . THR A 1 313 ? -0.299 -13.18 -17.984 1 97.5 313 THR A C 1
ATOM 2416 O O . THR A 1 313 ? -0.644 -12.922 -19.141 1 97.5 313 THR A O 1
ATOM 2419 N N . ALA A 1 314 ? -0.501 -14.398 -17.406 1 97.44 314 ALA A N 1
ATOM 2420 C CA . ALA A 1 314 ? -1.209 -15.453 -18.125 1 97.44 314 ALA A CA 1
ATOM 2421 C C . ALA A 1 314 ? -2.643 -15.039 -18.438 1 97.44 314 ALA A C 1
ATOM 2423 O O . ALA A 1 314 ? -3.129 -15.242 -19.562 1 97.44 314 ALA A O 1
ATOM 2424 N N . VAL A 1 315 ? -3.314 -14.453 -17.469 1 96.38 315 VAL A N 1
ATOM 2425 C CA . VAL A 1 315 ? -4.695 -14.016 -17.641 1 96.38 315 VAL A CA 1
ATOM 2426 C C . VAL A 1 315 ? -4.773 -12.938 -18.719 1 96.38 315 VAL A C 1
ATOM 2428 O O . VAL A 1 315 ? -5.621 -13 -19.609 1 96.38 315 VAL A O 1
ATOM 2431 N N . MET A 1 316 ? -3.889 -12 -18.625 1 97 316 MET A N 1
ATOM 2432 C CA . MET A 1 316 ? -3.9 -10.914 -19.594 1 97 316 MET A CA 1
ATOM 2433 C C . MET A 1 316 ? -3.588 -11.438 -21 1 97 316 MET A C 1
ATOM 2435 O O . MET A 1 316 ? -4.223 -11.031 -21.969 1 97 316 MET A O 1
ATOM 2439 N N . ALA A 1 317 ? -2.598 -12.305 -21.094 1 98 317 ALA A N 1
ATOM 2440 C CA . ALA A 1 317 ? -2.277 -12.914 -22.391 1 98 317 ALA A CA 1
ATOM 2441 C C . ALA A 1 317 ? -3.488 -13.648 -22.953 1 98 317 ALA A C 1
ATOM 2443 O O . ALA A 1 317 ? -3.752 -13.57 -24.156 1 98 317 ALA A O 1
ATOM 2444 N N . GLY A 1 318 ? -4.219 -14.398 -22.109 1 97.62 318 GLY A N 1
ATOM 2445 C CA . GLY A 1 318 ? -5.414 -15.102 -22.547 1 97.62 318 GLY A CA 1
ATOM 2446 C C . GLY A 1 318 ? -6.504 -14.172 -23.062 1 97.62 318 GLY A C 1
ATOM 2447 O O . GLY A 1 318 ? -7.137 -14.445 -24.078 1 97.62 318 GLY A O 1
ATOM 2448 N N . LYS A 1 319 ? -6.715 -13.094 -22.344 1 96.5 319 LYS A N 1
ATOM 2449 C CA . LYS A 1 319 ? -7.715 -12.117 -22.766 1 96.5 319 LYS A CA 1
ATOM 2450 C C . LYS A 1 319 ? -7.352 -11.508 -24.109 1 96.5 319 LYS A C 1
ATOM 2452 O O . LYS A 1 319 ? -8.203 -11.391 -25 1 96.5 319 LYS A O 1
ATOM 2457 N N . LEU A 1 320 ? -6.129 -11.102 -24.266 1 97.5 320 LEU A N 1
ATOM 2458 C CA . LEU A 1 320 ? -5.672 -10.492 -25.5 1 97.5 320 LEU A CA 1
ATOM 2459 C C . LEU A 1 320 ? -5.758 -11.484 -26.656 1 97.5 320 LEU A C 1
ATOM 2461 O O . LEU A 1 320 ? -6.137 -11.109 -27.781 1 97.5 320 LEU A O 1
ATOM 2465 N N . LEU A 1 321 ? -5.406 -12.711 -26.391 1 98.12 321 LEU A N 1
ATOM 2466 C CA . LEU A 1 321 ? -5.5 -13.75 -27.406 1 98.12 321 LEU A CA 1
ATOM 2467 C C . LEU A 1 321 ? -6.945 -13.938 -27.859 1 98.12 321 LEU A C 1
ATOM 2469 O O . LEU A 1 321 ? -7.215 -14.031 -29.062 1 98.12 321 LEU A O 1
ATOM 2473 N N . ALA A 1 322 ? -7.855 -14.023 -26.922 1 97.81 322 ALA A N 1
ATOM 2474 C CA . ALA A 1 322 ? -9.273 -14.164 -27.266 1 97.81 322 ALA A CA 1
ATOM 2475 C C . ALA A 1 322 ? -9.734 -13.008 -28.156 1 97.81 322 ALA A C 1
ATOM 2477 O O . ALA A 1 322 ? -10.469 -13.227 -29.109 1 97.81 322 ALA A O 1
ATOM 2478 N N . GLN A 1 323 ? -9.297 -11.836 -27.812 1 97.5 323 GLN A N 1
ATOM 2479 C CA . GLN A 1 323 ? -9.672 -10.672 -28.609 1 97.5 323 GLN A CA 1
ATOM 2480 C C . GLN A 1 323 ? -9.125 -10.773 -30.031 1 97.5 323 GLN A C 1
ATOM 2482 O O . GLN A 1 323 ? -9.812 -10.43 -30.984 1 97.5 323 GLN A O 1
ATOM 2487 N N . ARG A 1 324 ? -7.93 -11.227 -30.141 1 97.81 324 ARG A N 1
ATOM 2488 C CA . ARG A 1 324 ? -7.332 -11.398 -31.469 1 97.81 324 ARG A CA 1
ATOM 2489 C C . ARG A 1 324 ? -8.07 -12.461 -32.281 1 97.81 324 ARG A C 1
ATOM 2491 O O . ARG A 1 324 ? -8.391 -12.258 -33.438 1 97.81 324 ARG A O 1
ATOM 2498 N N . LEU A 1 325 ? -8.359 -13.555 -31.641 1 97.25 325 LEU A N 1
ATOM 2499 C CA . LEU A 1 325 ? -9.008 -14.68 -32.312 1 97.25 325 LEU A CA 1
ATOM 2500 C C . LEU A 1 325 ? -10.422 -14.312 -32.75 1 97.25 325 LEU A C 1
ATOM 2502 O O . LEU A 1 325 ? -10.953 -14.883 -33.688 1 97.25 325 LEU A O 1
ATOM 2506 N N . CYS A 1 326 ? -11.008 -13.344 -32.094 1 97.12 326 CYS A N 1
ATOM 2507 C CA . CYS A 1 326 ? -12.367 -12.93 -32.406 1 97.12 326 CYS A CA 1
ATOM 2508 C C . CYS A 1 326 ? -12.375 -11.664 -33.25 1 97.12 326 CYS A C 1
ATOM 2510 O O . CYS A 1 326 ? -13.43 -11.07 -33.5 1 97.12 326 CYS A O 1
ATOM 2512 N N . GLY A 1 327 ? -11.219 -11.156 -33.656 1 95.81 327 GLY A N 1
ATOM 2513 C CA . GLY A 1 327 ? -11.102 -10.031 -34.562 1 95.81 327 GLY A CA 1
ATOM 2514 C C . GLY A 1 327 ? -11.391 -8.695 -33.906 1 95.81 327 GLY A C 1
ATOM 2515 O O . GLY A 1 327 ? -11.719 -7.727 -34.594 1 95.81 327 GLY A O 1
ATOM 2516 N N . GLN A 1 328 ? -11.258 -8.656 -32.562 1 95.06 328 GLN A N 1
ATOM 2517 C CA . GLN A 1 328 ? -11.586 -7.438 -31.844 1 95.06 328 GLN A CA 1
ATOM 2518 C C . GLN A 1 328 ? -10.375 -6.516 -31.734 1 95.06 328 GLN A C 1
ATOM 2520 O O . GLN A 1 328 ? -10.516 -5.301 -31.609 1 95.06 328 GLN A O 1
ATOM 2525 N N . SER A 1 329 ? -9.25 -7.082 -31.688 1 95.12 329 SER A N 1
ATOM 2526 C CA . SER A 1 329 ? -8 -6.348 -31.516 1 95.12 329 SER A CA 1
ATOM 2527 C C . SER A 1 329 ? -6.812 -7.141 -32.062 1 95.12 329 SER A C 1
ATOM 2529 O O . SER A 1 329 ? -6.918 -8.352 -32.281 1 95.12 329 SER A O 1
ATOM 2531 N N . SER A 1 330 ? -5.723 -6.465 -32.344 1 96.69 330 SER A N 1
ATOM 2532 C CA . SER A 1 330 ? -4.488 -7.121 -32.75 1 96.69 330 SER A CA 1
ATOM 2533 C C . SER A 1 330 ? -3.422 -7.039 -31.656 1 96.69 330 SER A C 1
ATOM 2535 O O . SER A 1 330 ? -2.285 -7.465 -31.875 1 96.69 330 SER A O 1
ATOM 2537 N N . ASN A 1 331 ? -3.807 -6.57 -30.5 1 96 331 ASN A N 1
ATOM 2538 C CA . ASN A 1 331 ? -2.852 -6.332 -29.422 1 96 331 ASN A CA 1
ATOM 2539 C C . ASN A 1 331 ? -2.256 -7.641 -28.906 1 96 331 ASN A C 1
ATOM 2541 O O . ASN A 1 331 ? -2.967 -8.633 -28.75 1 96 331 ASN A O 1
ATOM 2545 N N . VAL A 1 332 ? -0.934 -7.625 -28.672 1 97 332 VAL A N 1
ATOM 2546 C CA . VAL A 1 332 ? -0.231 -8.75 -28.078 1 97 332 VAL A CA 1
ATOM 2547 C C . VAL A 1 332 ? 0.183 -8.398 -26.656 1 97 332 VAL A C 1
ATOM 2549 O O . VAL A 1 332 ? 0.209 -7.227 -26.281 1 97 332 VAL A O 1
ATOM 2552 N N . MET A 1 333 ? 0.491 -9.359 -25.891 1 97.38 333 MET A N 1
ATOM 2553 C CA . MET A 1 333 ? 0.922 -9.172 -24.516 1 97.38 333 MET A CA 1
ATOM 2554 C C . MET A 1 333 ? 2.289 -8.5 -24.453 1 97.38 333 MET A C 1
ATOM 2556 O O . MET A 1 333 ? 3.205 -8.883 -25.188 1 97.38 333 MET A O 1
ATOM 2560 N N . ASP A 1 334 ? 2.357 -7.449 -23.656 1 95.81 334 ASP A N 1
ATOM 2561 C CA . ASP A 1 334 ? 3.623 -6.789 -23.344 1 95.81 334 ASP A CA 1
ATOM 2562 C C . ASP A 1 334 ? 4.195 -7.289 -22.031 1 95.81 334 ASP A C 1
ATOM 2564 O O . ASP A 1 334 ? 3.643 -7.016 -20.969 1 95.81 334 ASP A O 1
ATOM 2568 N N . TYR A 1 335 ? 5.305 -7.969 -22.125 1 96.19 335 TYR A N 1
ATOM 2569 C CA . TYR A 1 335 ? 5.867 -8.594 -20.938 1 96.19 335 TYR A CA 1
ATOM 2570 C C . TYR A 1 335 ? 6.918 -7.699 -20.297 1 96.19 335 TYR A C 1
ATOM 2572 O O . TYR A 1 335 ? 7.605 -8.109 -19.359 1 96.19 335 TYR A O 1
ATOM 2580 N N . SER A 1 336 ? 7.023 -6.48 -20.766 1 94.5 336 SER A N 1
ATOM 2581 C CA . SER A 1 336 ? 7.984 -5.559 -20.172 1 94.5 336 SER A CA 1
ATOM 2582 C C . SER A 1 336 ? 7.422 -4.914 -18.906 1 94.5 336 SER A C 1
ATOM 2584 O O . SER A 1 336 ? 6.219 -4.676 -18.812 1 94.5 336 SER A O 1
ATOM 2586 N N . ASN A 1 337 ? 8.305 -4.652 -17.938 1 96.88 337 ASN A N 1
ATOM 2587 C CA . ASN A 1 337 ? 7.996 -3.916 -16.719 1 96.88 337 ASN A CA 1
ATOM 2588 C C . ASN A 1 337 ? 6.812 -4.531 -15.977 1 96.88 337 ASN A C 1
ATOM 2590 O O . ASN A 1 337 ? 5.879 -3.824 -15.594 1 96.88 337 ASN A O 1
ATOM 2594 N N . VAL A 1 338 ? 6.805 -5.832 -15.922 1 98 338 VAL A N 1
ATOM 2595 C CA . VAL A 1 338 ? 5.82 -6.543 -15.109 1 98 338 VAL A CA 1
ATOM 2596 C C . VAL A 1 338 ? 6.172 -6.402 -13.625 1 98 338 VAL A C 1
ATOM 2598 O O . VAL A 1 338 ? 7.211 -6.898 -13.18 1 98 338 VAL A O 1
ATOM 2601 N N . PRO A 1 339 ? 5.285 -5.664 -12.859 1 98.62 339 PRO A N 1
ATOM 2602 C CA . PRO A 1 339 ? 5.594 -5.547 -11.43 1 98.62 339 PRO A CA 1
ATOM 2603 C C . PRO A 1 339 ? 5.449 -6.875 -10.688 1 98.62 339 PRO A C 1
ATOM 2605 O O . PRO A 1 339 ? 4.574 -7.68 -11.016 1 98.62 339 PRO A O 1
ATOM 2608 N N . THR A 1 340 ? 6.324 -7.078 -9.695 1 97.88 340 THR A N 1
ATOM 2609 C CA . THR A 1 340 ? 6.387 -8.344 -8.977 1 97.88 340 THR A CA 1
ATOM 2610 C C . THR A 1 340 ? 6.648 -8.117 -7.492 1 97.88 340 THR A C 1
ATOM 2612 O O . THR A 1 340 ? 7.297 -7.133 -7.117 1 97.88 340 THR A O 1
ATOM 2615 N N . THR A 1 341 ? 6.082 -8.961 -6.688 1 98.5 341 THR A N 1
ATOM 2616 C CA . THR A 1 341 ? 6.344 -8.875 -5.258 1 98.5 341 THR A CA 1
ATOM 2617 C C . THR A 1 341 ? 6.668 -10.25 -4.684 1 98.5 341 THR A C 1
ATOM 2619 O O . THR A 1 341 ? 6.027 -11.25 -5.039 1 98.5 341 THR A O 1
ATOM 2622 N N . VAL A 1 342 ? 7.719 -10.367 -3.924 1 98.19 342 VAL A N 1
ATOM 2623 C CA . VAL A 1 342 ? 8.008 -11.523 -3.084 1 98.19 342 VAL A CA 1
ATOM 2624 C C . VAL A 1 342 ? 7.461 -11.289 -1.677 1 98.19 342 VAL A C 1
ATOM 2626 O O . VAL A 1 342 ? 7.961 -10.43 -0.945 1 98.19 342 VAL A O 1
ATOM 2629 N N . PHE A 1 343 ? 6.465 -12.062 -1.271 1 98.25 343 PHE A N 1
ATOM 2630 C CA . PHE A 1 343 ? 5.746 -11.836 -0.024 1 98.25 343 PHE A CA 1
ATOM 2631 C C . PHE A 1 343 ? 6.453 -12.516 1.142 1 98.25 343 PHE A C 1
ATOM 2633 O O . PHE A 1 343 ? 5.91 -13.438 1.754 1 98.25 343 PHE A O 1
ATOM 2640 N N . THR A 1 3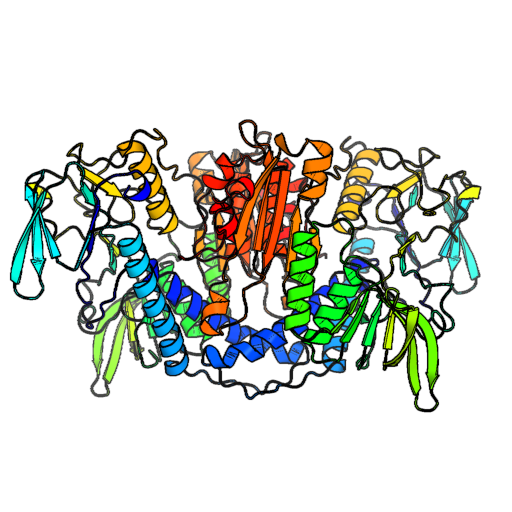44 ? 7.645 -12.047 1.444 1 98 344 THR A N 1
ATOM 2641 C CA . THR A 1 344 ? 8.367 -12.391 2.662 1 98 344 THR A CA 1
ATOM 2642 C C . THR A 1 344 ? 7.957 -11.484 3.814 1 98 344 THR A C 1
ATOM 2644 O O . THR A 1 344 ? 7.203 -10.531 3.621 1 98 344 THR A O 1
ATOM 2647 N N . PRO A 1 345 ? 8.422 -11.836 5.059 1 97.44 345 PRO A N 1
ATOM 2648 C CA . PRO A 1 345 ? 7.973 -11.023 6.195 1 97.44 345 PRO A CA 1
ATOM 2649 C C . PRO A 1 345 ? 8.148 -9.523 5.961 1 97.44 345 PRO A C 1
ATOM 2651 O O . PRO A 1 345 ? 7.277 -8.734 6.336 1 97.44 345 PRO A O 1
ATOM 2654 N N . LEU A 1 346 ? 9.234 -9.164 5.559 1 98.12 346 LEU A N 1
ATOM 2655 C CA . LEU A 1 346 ? 9.383 -7.863 4.91 1 98.12 346 LEU A CA 1
ATOM 2656 C C . LEU A 1 346 ? 9.242 -7.992 3.396 1 98.12 346 LEU A C 1
ATOM 2658 O O . LEU A 1 346 ? 10.078 -8.609 2.742 1 98.12 346 LEU A O 1
ATOM 2662 N N . GLU A 1 347 ? 8.141 -7.461 2.812 1 98.69 347 GLU A N 1
ATOM 2663 C CA . GLU A 1 347 ? 7.805 -7.688 1.411 1 98.69 347 GLU A CA 1
ATOM 2664 C C . GLU A 1 347 ? 8.773 -6.953 0.486 1 98.69 347 GLU A C 1
ATOM 2666 O O . GLU A 1 347 ? 9.211 -5.844 0.794 1 98.69 347 GLU A O 1
ATOM 2671 N N . TYR A 1 348 ? 9.125 -7.609 -0.554 1 98.81 348 TYR A N 1
ATOM 2672 C CA . TYR A 1 348 ? 9.984 -7.035 -1.58 1 98.81 348 TYR A CA 1
ATOM 2673 C C . TYR A 1 348 ? 9.227 -6.859 -2.891 1 98.81 348 TYR A C 1
ATOM 2675 O O . TYR A 1 348 ? 8.836 -7.84 -3.525 1 98.81 348 TYR A O 1
ATOM 2683 N N . GLY A 1 349 ? 8.922 -5.559 -3.283 1 98.88 349 GLY A N 1
ATOM 2684 C CA . GLY A 1 349 ? 8.312 -5.23 -4.562 1 98.88 349 GLY A CA 1
ATOM 2685 C C . GLY A 1 349 ? 9.297 -4.648 -5.559 1 98.88 349 GLY A C 1
ATOM 2686 O O . GLY A 1 349 ? 10.18 -3.875 -5.188 1 98.88 349 GLY A O 1
ATOM 2687 N N . CYS A 1 350 ? 9.125 -5.004 -6.848 1 98.75 350 CYS A N 1
ATOM 2688 C CA . CYS A 1 350 ? 10 -4.434 -7.859 1 98.75 350 CYS A CA 1
ATOM 2689 C C . CYS A 1 350 ? 9.281 -4.328 -9.203 1 98.75 350 CYS A C 1
ATOM 2691 O O . CYS A 1 350 ? 8.297 -5.027 -9.445 1 98.75 350 CYS A O 1
ATOM 2693 N N . VAL A 1 351 ? 9.727 -3.48 -10.031 1 98.81 351 VAL A N 1
ATOM 2694 C CA . VAL A 1 351 ? 9.297 -3.312 -11.422 1 98.81 351 VAL A CA 1
ATOM 2695 C C . VAL A 1 351 ? 10.453 -2.777 -12.258 1 98.81 351 VAL A C 1
ATOM 2697 O O . VAL A 1 351 ? 11.227 -1.934 -11.797 1 98.81 351 VAL A O 1
ATOM 2700 N N . GLY A 1 352 ? 10.602 -3.344 -13.469 1 98.5 352 GLY A N 1
ATOM 2701 C CA . GLY A 1 352 ? 11.688 -2.932 -14.344 1 98.5 352 GLY A CA 1
ATOM 2702 C C . GLY A 1 352 ? 12.984 -3.672 -14.078 1 98.5 352 GLY A C 1
ATOM 2703 O O . GLY A 1 352 ? 12.969 -4.828 -13.648 1 98.5 352 GLY A O 1
ATOM 2704 N N . LEU A 1 353 ? 14.102 -3.059 -14.383 1 98.5 353 LEU A N 1
ATOM 2705 C CA . LEU A 1 353 ? 15.398 -3.721 -14.375 1 98.5 353 LEU A CA 1
ATOM 2706 C C . LEU A 1 353 ? 16.016 -3.686 -12.984 1 98.5 353 LEU A C 1
ATOM 2708 O O . LEU A 1 353 ? 15.875 -2.695 -12.266 1 98.5 353 LEU A O 1
ATOM 2712 N N . SER A 1 354 ? 16.688 -4.762 -12.633 1 98.62 354 SER A N 1
ATOM 2713 C CA . SER A 1 354 ? 17.594 -4.719 -11.492 1 98.62 354 SER A CA 1
ATOM 2714 C C . SER A 1 354 ? 18.812 -3.854 -11.797 1 98.62 354 SER A C 1
ATOM 2716 O O . SER A 1 354 ? 19.062 -3.496 -12.953 1 98.62 354 SER A O 1
ATOM 2718 N N . GLU A 1 355 ? 19.484 -3.525 -10.695 1 98.75 355 GLU A N 1
ATOM 2719 C CA . GLU A 1 355 ? 20.719 -2.762 -10.883 1 98.75 355 GLU A CA 1
ATOM 2720 C C . GLU A 1 355 ? 21.688 -3.494 -11.797 1 98.75 355 GLU A C 1
ATOM 2722 O O . GLU A 1 355 ? 22.25 -2.9 -12.727 1 98.75 355 GLU A O 1
ATOM 2727 N N . GLU A 1 356 ? 21.875 -4.82 -11.641 1 98.38 356 GLU A N 1
ATOM 2728 C CA . GLU A 1 356 ? 22.812 -5.629 -12.43 1 98.38 356 GLU A CA 1
ATOM 2729 C C . GLU A 1 356 ? 22.391 -5.668 -13.898 1 98.38 356 GLU A C 1
ATOM 2731 O O . GLU A 1 356 ? 23.219 -5.512 -14.789 1 98.38 356 GLU A O 1
ATOM 2736 N N . GLU A 1 357 ? 21.141 -5.859 -14.133 1 98.19 357 GLU A N 1
ATOM 2737 C CA . GLU A 1 357 ? 20.641 -5.941 -15.508 1 98.19 357 GLU A CA 1
ATOM 2738 C C . GLU A 1 357 ? 20.781 -4.602 -16.219 1 98.19 357 GLU A C 1
ATOM 2740 O O . GLU A 1 357 ? 21.094 -4.559 -17.422 1 98.19 357 GLU A O 1
ATOM 2745 N N . ALA A 1 358 ? 20.484 -3.514 -15.523 1 98.69 358 ALA A N 1
ATOM 2746 C CA . ALA A 1 358 ? 20.609 -2.184 -16.109 1 98.69 358 ALA A CA 1
ATOM 2747 C C . ALA A 1 358 ? 22.062 -1.905 -16.516 1 98.69 358 ALA A C 1
ATOM 2749 O O . ALA A 1 358 ? 22.328 -1.394 -17.594 1 98.69 358 ALA A O 1
ATOM 2750 N N . MET A 1 359 ? 22.969 -2.26 -15.617 1 98.38 359 MET A N 1
ATOM 2751 C CA . MET A 1 359 ? 24.391 -2.051 -15.898 1 98.38 359 MET A CA 1
ATOM 2752 C C . MET A 1 359 ? 24.844 -2.906 -17.078 1 98.38 359 MET A C 1
ATOM 2754 O O . MET A 1 359 ? 25.625 -2.455 -17.906 1 98.38 359 MET A O 1
ATOM 2758 N N . ALA A 1 360 ? 24.406 -4.145 -17.125 1 98.44 360 ALA A N 1
ATOM 2759 C CA . ALA A 1 360 ? 24.75 -5.047 -18.219 1 98.44 360 ALA A CA 1
ATOM 2760 C C . ALA A 1 360 ? 24.219 -4.535 -19.547 1 98.44 360 ALA A C 1
ATOM 2762 O O . ALA A 1 360 ? 24.906 -4.621 -20.578 1 98.44 360 ALA A O 1
ATOM 2763 N N . ARG A 1 361 ? 23.062 -3.979 -19.578 1 98.12 361 ARG A N 1
ATOM 2764 C CA . ARG A 1 361 ? 22.375 -3.572 -20.797 1 98.12 361 ARG A CA 1
ATOM 2765 C C . ARG A 1 361 ? 22.875 -2.219 -21.281 1 98.12 361 ARG A C 1
ATOM 2767 O O . ARG A 1 361 ? 22.984 -1.983 -22.484 1 98.12 361 ARG A O 1
ATOM 2774 N N . HIS A 1 362 ? 23.141 -1.294 -20.375 1 98.25 362 HIS A N 1
ATOM 2775 C CA . HIS A 1 362 ? 23.359 0.091 -20.766 1 98.25 362 HIS A CA 1
ATOM 2776 C C . HIS A 1 362 ? 24.797 0.518 -20.5 1 98.25 362 HIS A C 1
ATOM 2778 O O . HIS A 1 362 ? 25.25 1.544 -21 1 98.25 362 HIS A O 1
ATOM 2784 N N . GLY A 1 363 ? 25.547 -0.197 -19.688 1 98.38 363 GLY A N 1
ATOM 2785 C CA . GLY A 1 363 ? 26.859 0.206 -19.234 1 98.38 363 GLY A CA 1
ATOM 2786 C C . GLY A 1 363 ? 26.828 0.967 -17.922 1 98.38 363 GLY A C 1
ATOM 2787 O O . GLY A 1 363 ? 25.969 1.821 -17.719 1 98.38 363 GLY A O 1
ATOM 2788 N N . GLU A 1 364 ? 27.719 0.622 -17.062 1 97.75 364 GLU A N 1
ATOM 2789 C CA . GLU A 1 364 ? 27.797 1.206 -15.727 1 97.75 364 GLU A CA 1
ATOM 2790 C C . GLU A 1 364 ? 27.844 2.73 -15.789 1 97.75 364 GLU A C 1
ATOM 2792 O O . GLU A 1 364 ? 27.25 3.414 -14.961 1 97.75 364 GLU A O 1
ATOM 2797 N N . GLU A 1 365 ? 28.516 3.279 -16.781 1 97.75 365 GLU A N 1
ATOM 2798 C CA . GLU A 1 365 ? 28.719 4.719 -16.875 1 97.75 365 GLU A CA 1
ATOM 2799 C C . GLU A 1 365 ? 27.422 5.441 -17.25 1 97.75 365 GLU A C 1
ATOM 2801 O O . GLU A 1 365 ? 27.328 6.656 -17.078 1 97.75 365 GLU A O 1
ATOM 2806 N N . HIS A 1 366 ? 26.469 4.684 -17.703 1 98.38 366 HIS A N 1
ATOM 2807 C CA . HIS A 1 366 ? 25.25 5.301 -18.188 1 98.38 366 HIS A CA 1
ATOM 2808 C C . HIS A 1 366 ? 24.094 5.07 -17.219 1 98.38 366 HIS A C 1
ATOM 2810 O O . HIS A 1 366 ? 22.953 5.465 -17.5 1 98.38 366 HIS A O 1
ATOM 2816 N N . VAL A 1 367 ? 24.328 4.426 -16.062 1 98.69 367 VAL A N 1
ATOM 2817 C CA . VAL A 1 367 ? 23.297 4.094 -15.094 1 98.69 367 VAL A CA 1
ATOM 2818 C C . VAL A 1 367 ? 23.531 4.879 -13.805 1 98.69 367 VAL A C 1
ATOM 2820 O O . VAL A 1 367 ? 24.688 5.047 -13.375 1 98.69 367 VAL A O 1
ATOM 2823 N N . GLU A 1 368 ? 22.547 5.488 -13.273 1 98.69 368 GLU A N 1
ATOM 2824 C CA . GLU A 1 368 ? 22.547 6.125 -11.961 1 98.69 368 GLU A CA 1
ATOM 2825 C C . GLU A 1 368 ? 21.562 5.453 -11.016 1 98.69 368 GLU A C 1
ATOM 2827 O O . GLU A 1 368 ? 20.406 5.199 -11.391 1 98.69 368 GLU A O 1
ATOM 2832 N N . VAL A 1 369 ? 22 5.117 -9.805 1 98.81 369 VAL A N 1
ATOM 2833 C CA . VAL A 1 369 ? 21.156 4.449 -8.82 1 98.81 369 VAL A CA 1
ATOM 2834 C C . VAL A 1 369 ? 20.922 5.375 -7.629 1 98.81 369 VAL A C 1
ATOM 2836 O O . VAL A 1 369 ? 21.859 5.762 -6.938 1 98.81 369 VAL A O 1
ATOM 2839 N N . TYR A 1 370 ? 19.703 5.742 -7.426 1 98.69 370 TYR A N 1
ATOM 2840 C CA . TYR A 1 370 ? 19.297 6.477 -6.227 1 98.69 370 TYR A CA 1
ATOM 2841 C C . TYR A 1 370 ? 18.75 5.531 -5.164 1 98.69 370 TYR A C 1
ATOM 2843 O O . TYR A 1 370 ? 18.047 4.574 -5.48 1 98.69 370 TYR A O 1
ATOM 2851 N N . HIS A 1 371 ? 19.109 5.75 -3.93 1 98.69 371 HIS A N 1
ATOM 2852 C CA . HIS A 1 371 ? 18.734 4.77 -2.916 1 98.69 371 HIS A CA 1
ATOM 2853 C C . HIS A 1 371 ? 18.656 5.414 -1.534 1 98.69 371 HIS A C 1
ATOM 2855 O O . HIS A 1 371 ? 19.125 6.539 -1.34 1 98.69 371 HIS A O 1
ATOM 2861 N N . ALA A 1 372 ? 17.984 4.711 -0.62 1 98.38 372 ALA A N 1
ATOM 2862 C CA . ALA A 1 372 ? 17.875 5.176 0.76 1 98.38 372 ALA A CA 1
ATOM 2863 C C . ALA A 1 372 ? 17.406 4.055 1.681 1 98.38 372 ALA A C 1
ATOM 2865 O O . ALA A 1 372 ? 16.578 3.23 1.288 1 98.38 372 ALA A O 1
ATOM 2866 N N . TYR A 1 373 ? 17.984 4.016 2.92 1 98.31 373 TYR A N 1
ATOM 2867 C CA . TYR A 1 373 ? 17.359 3.326 4.039 1 98.31 373 TYR A CA 1
ATOM 2868 C C . TYR A 1 373 ? 16.328 4.223 4.719 1 98.31 373 TYR A C 1
ATOM 2870 O O . TYR A 1 373 ? 16.516 5.441 4.785 1 98.31 373 TYR A O 1
ATOM 2878 N N . TYR A 1 374 ? 15.242 3.65 5.156 1 97.5 374 TYR A N 1
ATOM 2879 C CA . TYR A 1 374 ? 14.227 4.441 5.832 1 97.5 374 TYR A CA 1
ATOM 2880 C C . TYR A 1 374 ? 13.578 3.652 6.965 1 97.5 374 TYR A C 1
ATOM 2882 O O . TYR A 1 374 ? 13.797 2.445 7.09 1 97.5 374 TYR A O 1
ATOM 2890 N N . LYS A 1 375 ? 12.875 4.328 7.824 1 96.88 375 LYS A N 1
ATOM 2891 C CA . LYS A 1 375 ? 12.141 3.703 8.922 1 96.88 375 LYS A CA 1
ATOM 2892 C C . LYS A 1 375 ? 10.641 3.971 8.797 1 96.88 375 LYS A C 1
ATOM 2894 O O . LYS A 1 375 ? 10.203 5.121 8.875 1 96.88 375 LYS A O 1
ATOM 2899 N N . PRO A 1 376 ? 9.836 2.859 8.594 1 97.44 376 PRO A N 1
ATOM 2900 C CA . PRO A 1 376 ? 8.391 3.068 8.656 1 97.44 376 PRO A CA 1
ATOM 2901 C C . PRO A 1 376 ? 7.945 3.715 9.969 1 97.44 376 PRO A C 1
ATOM 2903 O O . PRO A 1 376 ? 8.406 3.318 11.039 1 97.44 376 PRO A O 1
ATOM 2906 N N . LEU A 1 377 ? 7.086 4.691 9.852 1 97.56 377 LEU A N 1
ATOM 2907 C CA . LEU A 1 377 ? 6.613 5.402 11.039 1 97.56 377 LEU A CA 1
ATOM 2908 C C . LEU A 1 377 ? 6.012 4.434 12.047 1 97.56 377 LEU A C 1
ATOM 2910 O O . LEU A 1 377 ? 6.242 4.559 13.25 1 97.56 377 LEU A O 1
ATOM 2914 N N . GLU A 1 378 ? 5.285 3.445 11.586 1 96.5 378 GLU A N 1
ATOM 2915 C CA . GLU A 1 378 ? 4.562 2.498 12.43 1 96.5 378 GLU A CA 1
ATOM 2916 C C . GLU A 1 378 ? 5.527 1.623 13.227 1 96.5 378 GLU A C 1
ATOM 2918 O O . GLU A 1 378 ? 5.129 0.962 14.18 1 96.5 378 GLU A O 1
ATOM 2923 N N . PHE A 1 379 ? 6.832 1.604 12.805 1 97 379 PHE A N 1
ATOM 2924 C CA . PHE A 1 379 ? 7.824 0.792 13.492 1 97 379 PHE A CA 1
ATOM 2925 C C . PHE A 1 379 ? 8.422 1.553 14.664 1 97 379 PHE A C 1
ATOM 2927 O O . PHE A 1 379 ? 9.094 0.962 15.523 1 97 379 PHE A O 1
ATOM 2934 N N . THR A 1 380 ? 8.172 2.848 14.75 1 96.06 380 THR A N 1
ATOM 2935 C CA . THR A 1 380 ? 8.906 3.686 15.695 1 96.06 380 THR A CA 1
ATOM 2936 C C . THR A 1 380 ? 8.469 3.404 17.125 1 96.06 380 THR A C 1
ATOM 2938 O O . THR A 1 380 ? 9.297 3.254 18.016 1 96.06 380 THR A O 1
ATOM 2941 N N . VAL A 1 381 ? 7.102 3.271 17.281 1 96.38 381 VAL A N 1
ATOM 2942 C CA . VAL A 1 381 ? 6.566 3.057 18.625 1 96.38 381 VAL A CA 1
ATOM 2943 C C . VAL A 1 381 ? 6.965 1.669 19.125 1 96.38 381 VAL A C 1
ATOM 2945 O O . VAL A 1 381 ? 7.223 1.481 20.312 1 96.38 381 VAL A O 1
ATOM 2948 N N . THR A 1 382 ? 7.062 0.737 18.234 1 96.75 382 THR A N 1
ATOM 2949 C CA . THR A 1 382 ? 7.344 -0.651 18.578 1 96.75 382 THR A CA 1
ATOM 2950 C C . THR A 1 382 ? 8.844 -0.913 18.594 1 96.75 382 THR A C 1
ATOM 2952 O O . THR A 1 382 ? 9.297 -1.977 19.031 1 96.75 382 THR A O 1
ATOM 2955 N N . GLU A 1 383 ? 9.633 -0.004 18.109 1 94.31 383 GLU A N 1
ATOM 2956 C CA . GLU A 1 383 ? 11.078 -0.123 17.984 1 94.31 383 GLU A CA 1
ATOM 2957 C C . GLU A 1 383 ? 11.461 -1.345 17.156 1 94.31 383 GLU A C 1
ATOM 2959 O O . GLU A 1 383 ? 12.438 -2.033 17.469 1 94.31 383 GLU A O 1
ATOM 2964 N N . ARG A 1 384 ? 10.68 -1.644 16.219 1 94.19 384 ARG A N 1
ATOM 2965 C CA . ARG A 1 384 ? 11 -2.721 15.289 1 94.19 384 ARG A CA 1
ATOM 2966 C C . ARG A 1 384 ? 12.266 -2.396 14.492 1 94.19 384 ARG A C 1
ATOM 2968 O O . ARG A 1 384 ? 12.508 -1.237 14.148 1 94.19 384 ARG A O 1
ATOM 2975 N N . ASP A 1 385 ? 12.961 -3.42 14.211 1 92 385 ASP A N 1
ATOM 2976 C CA . ASP A 1 385 ? 14.148 -3.264 13.367 1 92 385 ASP A CA 1
ATOM 2977 C C . ASP A 1 385 ? 13.758 -2.844 11.953 1 92 385 ASP A C 1
ATOM 2979 O O . ASP A 1 385 ? 12.969 -3.523 11.297 1 92 385 ASP A O 1
ATOM 2983 N N . ALA A 1 386 ? 14.266 -1.745 11.555 1 95.12 386 ALA A N 1
ATOM 2984 C CA . ALA A 1 386 ? 13.969 -1.226 10.219 1 95.12 386 ALA A CA 1
ATOM 2985 C C . ALA A 1 386 ? 15.242 -1.108 9.383 1 95.12 386 ALA A C 1
ATOM 2987 O O . ALA A 1 386 ? 15.25 -0.445 8.344 1 95.12 386 ALA A O 1
ATOM 2988 N N . SER A 1 387 ? 16.281 -1.804 9.781 1 96.75 387 SER A N 1
ATOM 2989 C CA . SER A 1 387 ? 17.594 -1.639 9.156 1 96.75 387 SER A CA 1
ATOM 2990 C C . SER A 1 387 ? 17.594 -2.152 7.723 1 96.75 387 SER A C 1
ATOM 2992 O O . SER A 1 387 ? 18.469 -1.804 6.934 1 96.75 387 SER A O 1
ATOM 2994 N N . GLN A 1 388 ? 16.641 -2.988 7.406 1 98 388 GLN A N 1
ATOM 2995 C CA . GLN A 1 388 ? 16.609 -3.564 6.066 1 98 388 GLN A CA 1
ATOM 2996 C C . GLN A 1 388 ? 15.555 -2.889 5.199 1 98 388 GLN A C 1
ATOM 2998 O O . GLN A 1 388 ? 15.406 -3.215 4.02 1 98 388 GLN A O 1
ATOM 3003 N N . CYS A 1 389 ? 14.719 -1.969 5.797 1 98.44 389 CYS A N 1
ATOM 3004 C CA . CYS A 1 389 ? 13.82 -1.187 4.953 1 98.44 389 CYS A CA 1
ATOM 3005 C C . CYS A 1 389 ? 14.609 -0.3 3.996 1 98.44 389 CYS A C 1
ATOM 3007 O O . CYS A 1 389 ? 15.398 0.54 4.426 1 98.44 389 CYS A O 1
ATOM 3009 N N . TYR A 1 390 ? 14.398 -0.49 2.664 1 98.75 390 TYR A N 1
ATOM 3010 C CA . TYR A 1 390 ? 15.297 0.074 1.659 1 98.75 390 TYR A CA 1
ATOM 3011 C C . TYR A 1 390 ? 14.555 0.325 0.35 1 98.75 390 TYR A C 1
ATOM 3013 O O . TYR A 1 390 ? 13.664 -0.442 -0.026 1 98.75 390 TYR A O 1
ATOM 3021 N N . VAL A 1 391 ? 14.875 1.424 -0.29 1 98.81 391 VAL A N 1
ATOM 3022 C CA . VAL A 1 391 ? 14.359 1.744 -1.615 1 98.81 391 VAL A CA 1
ATOM 3023 C C . VAL A 1 391 ? 15.516 1.992 -2.578 1 98.81 391 VAL A C 1
ATOM 3025 O O . VAL A 1 391 ? 16.516 2.611 -2.209 1 98.81 391 VAL A O 1
ATOM 3028 N N . LYS A 1 392 ? 15.43 1.419 -3.777 1 98.81 392 LYS A N 1
ATOM 3029 C CA . LYS A 1 392 ? 16.406 1.567 -4.848 1 98.81 392 LYS A CA 1
ATOM 3030 C C . LYS A 1 392 ? 15.742 1.929 -6.168 1 98.81 392 LYS A C 1
ATOM 3032 O O . LYS A 1 392 ? 14.836 1.221 -6.625 1 98.81 392 LYS A O 1
ATOM 3037 N N . MET A 1 393 ? 16.109 3.018 -6.758 1 98.94 393 MET A N 1
ATOM 3038 C CA . MET A 1 393 ? 15.625 3.443 -8.07 1 98.94 393 MET A CA 1
ATOM 3039 C C . MET A 1 393 ? 16.766 3.48 -9.078 1 98.94 393 MET A C 1
ATOM 3041 O O . MET A 1 393 ? 17.75 4.199 -8.891 1 98.94 393 MET A O 1
ATOM 3045 N N . VAL A 1 394 ? 16.672 2.723 -10.125 1 98.94 394 VAL A N 1
ATOM 3046 C CA . VAL A 1 394 ? 17.672 2.625 -11.18 1 98.94 394 VAL A CA 1
ATOM 3047 C C . VAL A 1 394 ? 17.281 3.52 -12.352 1 98.94 394 VAL A C 1
ATOM 3049 O O . VAL A 1 394 ? 16.188 3.359 -12.922 1 98.94 394 VAL A O 1
ATOM 3052 N N . CYS A 1 395 ? 18.156 4.449 -12.766 1 98.88 395 CYS A N 1
ATOM 3053 C CA . CYS A 1 395 ? 17.844 5.41 -13.82 1 98.88 395 CYS A CA 1
ATOM 3054 C C . CYS A 1 395 ? 18.969 5.48 -14.844 1 98.88 395 CYS A C 1
ATOM 3056 O O . CYS A 1 395 ? 20.094 5.086 -14.562 1 98.88 395 CYS A O 1
ATOM 3058 N N . LEU A 1 396 ? 18.594 5.906 -16.062 1 98.75 396 LEU A N 1
ATOM 3059 C CA . LEU A 1 396 ? 19.625 6.383 -16.984 1 98.75 396 LEU A CA 1
ATOM 3060 C C . LEU A 1 396 ? 20.219 7.703 -16.484 1 98.75 396 LEU A C 1
ATOM 3062 O O . LEU A 1 396 ? 19.531 8.492 -15.844 1 98.75 396 LEU A O 1
ATOM 3066 N N . ARG A 1 397 ? 21.453 7.938 -16.766 1 97.88 397 ARG A N 1
ATOM 3067 C CA . ARG A 1 397 ? 22.094 9.188 -16.359 1 97.88 397 ARG A CA 1
ATOM 3068 C C . ARG A 1 397 ? 21.734 10.312 -17.312 1 97.88 397 ARG A C 1
ATOM 3070 O O . ARG A 1 397 ? 21.594 11.469 -16.906 1 97.88 397 ARG A O 1
ATOM 3077 N N . LYS A 1 398 ? 21.656 10 -18.594 1 97.31 398 LYS A N 1
ATOM 3078 C CA . LYS A 1 398 ? 21.359 11.023 -19.594 1 97.31 398 LYS A CA 1
ATOM 3079 C C . LYS A 1 398 ? 19.969 11.602 -19.391 1 97.31 398 LYS A C 1
ATOM 3081 O O . LYS A 1 398 ? 19.031 10.867 -19.047 1 97.31 398 LYS A O 1
ATOM 3086 N N . PRO A 1 399 ? 19.812 12.922 -19.547 1 95.31 399 PRO A N 1
ATOM 3087 C CA . PRO A 1 399 ? 18.484 13.508 -19.453 1 95.31 399 PRO A CA 1
ATOM 3088 C C . PRO A 1 399 ? 17.484 12.844 -20.406 1 95.31 399 PRO A C 1
ATOM 3090 O O . PRO A 1 399 ? 17.828 12.477 -21.531 1 95.31 399 PRO A O 1
ATOM 3093 N N . PRO A 1 400 ? 16.312 12.664 -19.906 1 95.44 400 PRO A N 1
ATOM 3094 C CA . PRO A 1 400 ? 15.695 13.164 -18.672 1 95.44 400 PRO A CA 1
ATOM 3095 C C . PRO A 1 400 ? 15.852 12.203 -17.5 1 95.44 400 PRO A C 1
ATOM 3097 O O . PRO A 1 400 ? 15.117 12.297 -16.516 1 95.44 400 PRO A O 1
ATOM 3100 N N . GLN A 1 401 ? 16.781 11.258 -17.609 1 98.25 401 GLN A N 1
ATOM 3101 C CA . GLN A 1 401 ? 17.047 10.266 -16.578 1 98.25 401 GLN A CA 1
ATOM 3102 C C . GLN A 1 401 ? 15.852 9.328 -16.406 1 98.25 401 GLN A C 1
ATOM 3104 O O . GLN A 1 401 ? 15.297 9.227 -15.305 1 98.25 401 GLN A O 1
ATOM 3109 N N . LEU A 1 402 ? 15.633 8.625 -17.438 1 98.69 402 LEU A N 1
ATOM 3110 C CA . LEU A 1 402 ? 14.531 7.668 -17.469 1 98.69 402 LEU A CA 1
ATOM 3111 C C . LEU A 1 402 ? 14.672 6.645 -16.344 1 98.69 402 LEU A C 1
ATOM 3113 O O . LEU A 1 402 ? 15.766 6.117 -16.109 1 98.69 402 LEU A O 1
ATOM 3117 N N . VAL A 1 403 ? 13.547 6.387 -15.672 1 98.88 403 VAL A N 1
ATOM 3118 C CA . VAL A 1 403 ? 13.547 5.355 -14.641 1 98.88 403 VAL A CA 1
ATOM 3119 C C . VAL A 1 403 ? 13.484 3.975 -15.297 1 98.88 403 VAL A C 1
ATOM 3121 O O . VAL A 1 403 ? 12.523 3.662 -16 1 98.88 403 VAL A O 1
ATOM 3124 N N . LEU A 1 404 ? 14.469 3.135 -15 1 98.81 404 LEU A N 1
ATOM 3125 C CA . LEU A 1 404 ? 14.578 1.812 -15.609 1 98.81 404 LEU A CA 1
ATOM 3126 C C . LEU A 1 404 ? 14.023 0.74 -14.68 1 98.81 404 LEU A C 1
ATOM 3128 O O . LEU A 1 404 ? 13.57 -0.313 -15.133 1 98.81 404 LEU A O 1
ATOM 3132 N N . GLY A 1 405 ? 14.141 0.97 -13.406 1 98.81 405 GLY A N 1
ATOM 3133 C CA . GLY A 1 405 ? 13.68 0.008 -12.422 1 98.81 405 GLY A CA 1
ATOM 3134 C C . GLY A 1 405 ? 13.461 0.619 -11.047 1 98.81 405 GLY A C 1
ATOM 3135 O O . GLY A 1 405 ? 14.109 1.604 -10.695 1 98.81 405 GLY A O 1
ATOM 3136 N N . LEU A 1 406 ? 12.562 0.078 -10.312 1 98.94 406 LEU A N 1
ATOM 3137 C CA . LEU A 1 406 ? 12.258 0.462 -8.938 1 98.94 406 LEU A CA 1
ATOM 3138 C C . LEU A 1 406 ? 12.18 -0.766 -8.039 1 98.94 406 LEU A C 1
ATOM 3140 O O . LEU A 1 406 ? 11.516 -1.751 -8.383 1 98.94 406 LEU A O 1
ATOM 3144 N N . HIS A 1 407 ? 12.891 -0.742 -6.961 1 98.94 407 HIS A N 1
ATOM 3145 C CA . HIS A 1 407 ? 12.922 -1.804 -5.965 1 98.94 407 HIS A CA 1
ATOM 3146 C C . HIS A 1 407 ? 12.586 -1.268 -4.578 1 98.94 407 HIS A C 1
ATOM 3148 O O . HIS A 1 407 ? 13.203 -0.307 -4.109 1 98.94 407 HIS A O 1
ATOM 3154 N N . PHE A 1 408 ? 11.609 -1.853 -3.967 1 98.94 408 PHE A N 1
ATOM 3155 C CA . PHE A 1 408 ? 11.07 -1.381 -2.699 1 98.94 408 PHE A CA 1
ATOM 3156 C C . PHE A 1 408 ? 10.984 -2.52 -1.689 1 98.94 408 PHE A C 1
ATOM 3158 O O . PHE A 1 408 ? 10.312 -3.523 -1.934 1 98.94 408 PHE A O 1
ATOM 3165 N N . LEU A 1 409 ? 11.703 -2.418 -0.547 1 98.88 409 LEU A N 1
ATOM 3166 C CA . LEU A 1 409 ? 11.672 -3.396 0.535 1 98.88 409 LEU A CA 1
ATOM 3167 C C . LEU A 1 409 ? 11.094 -2.781 1.806 1 98.88 409 LEU A C 1
ATOM 3169 O O . LEU A 1 409 ? 11.688 -1.87 2.385 1 98.88 409 LEU A O 1
ATOM 3173 N N . GLY A 1 410 ? 9.93 -3.201 2.209 1 98.5 410 GLY A N 1
ATOM 3174 C CA . GLY A 1 410 ? 9.242 -2.648 3.363 1 98.5 410 GLY A CA 1
ATOM 3175 C C . GLY A 1 410 ? 7.82 -3.164 3.516 1 98.5 410 GLY A C 1
ATOM 3176 O O . GLY A 1 410 ? 7.406 -4.078 2.799 1 98.5 410 GLY A O 1
ATOM 3177 N N . PRO A 1 411 ? 7.09 -2.633 4.469 1 98 411 PRO A N 1
ATOM 3178 C CA . PRO A 1 411 ? 5.688 -3.023 4.625 1 98 411 PRO A CA 1
ATOM 3179 C C . PRO A 1 411 ? 4.84 -2.674 3.402 1 98 411 PRO A C 1
ATOM 3181 O O . PRO A 1 411 ? 5.043 -1.625 2.785 1 98 411 PRO A O 1
ATOM 3184 N N . ASN A 1 412 ? 3.941 -3.576 2.998 1 98.25 412 ASN A N 1
ATOM 3185 C CA . ASN A 1 412 ? 2.969 -3.363 1.932 1 98.25 412 ASN A CA 1
ATOM 3186 C C . ASN A 1 412 ? 3.654 -3.098 0.594 1 98.25 412 ASN A C 1
ATOM 3188 O O . ASN A 1 412 ? 3.176 -2.285 -0.201 1 98.25 412 ASN A O 1
ATOM 3192 N N . ALA A 1 413 ? 4.812 -3.703 0.399 1 98.88 413 ALA A N 1
ATOM 3193 C CA . ALA A 1 413 ? 5.594 -3.416 -0.803 1 98.88 413 ALA A CA 1
ATOM 3194 C C . ALA A 1 413 ? 4.789 -3.723 -2.064 1 98.88 413 ALA A C 1
ATOM 3196 O O . ALA A 1 413 ? 4.934 -3.039 -3.08 1 98.88 413 ALA A O 1
ATOM 3197 N N . GLY A 1 414 ? 3.973 -4.82 -2.023 1 98.69 414 GLY A N 1
ATOM 3198 C CA . GLY A 1 414 ? 3.145 -5.125 -3.18 1 98.69 414 GLY A CA 1
ATOM 3199 C C . GLY A 1 414 ? 2.172 -4.016 -3.527 1 98.69 414 GLY A C 1
ATOM 3200 O O . GLY A 1 414 ? 2.031 -3.65 -4.695 1 98.69 414 GLY A O 1
ATOM 3201 N N . GLU A 1 415 ? 1.499 -3.428 -2.529 1 98.81 415 GLU A N 1
ATOM 3202 C CA . GLU A 1 415 ? 0.57 -2.318 -2.717 1 98.81 415 GLU A CA 1
ATOM 3203 C C . GLU A 1 415 ? 1.285 -1.085 -3.26 1 98.81 415 GLU A C 1
ATOM 3205 O O . GLU A 1 415 ? 0.779 -0.415 -4.164 1 98.81 415 GLU A O 1
ATOM 3210 N N . VAL A 1 416 ? 2.477 -0.819 -2.701 1 98.81 416 VAL A N 1
ATOM 3211 C CA . VAL A 1 416 ? 3.266 0.356 -3.053 1 98.81 416 VAL A CA 1
ATOM 3212 C C . VAL A 1 416 ? 3.734 0.249 -4.504 1 98.81 416 VAL A C 1
ATOM 3214 O O . VAL A 1 416 ? 3.523 1.166 -5.301 1 98.81 416 VAL A O 1
ATOM 3217 N N . THR A 1 417 ? 4.301 -0.867 -4.867 1 98.88 417 THR A N 1
ATOM 3218 C CA . THR A 1 417 ? 4.961 -1.056 -6.152 1 98.88 417 THR A CA 1
ATOM 3219 C C . THR A 1 417 ? 3.943 -1.05 -7.289 1 98.88 417 THR A C 1
ATOM 3221 O O . THR A 1 417 ? 4.23 -0.559 -8.383 1 98.88 417 THR A O 1
ATOM 3224 N N . GLN A 1 418 ? 2.744 -1.603 -7.031 1 98.81 418 GLN A N 1
ATOM 3225 C CA . GLN A 1 418 ? 1.701 -1.67 -8.047 1 98.81 418 GLN A CA 1
ATOM 3226 C C . GLN A 1 418 ? 1.442 -0.298 -8.664 1 98.81 418 GLN A C 1
ATOM 3228 O O . GLN A 1 418 ? 1.358 -0.164 -9.891 1 98.81 418 GLN A O 1
ATOM 3233 N N . GLY A 1 419 ? 1.337 0.728 -7.801 1 98.81 419 GLY A N 1
ATOM 3234 C CA . GLY A 1 419 ? 1.045 2.059 -8.312 1 98.81 419 GLY A CA 1
ATOM 3235 C C . GLY A 1 419 ? 2.168 2.637 -9.148 1 98.81 419 GLY A C 1
ATOM 3236 O O . GLY A 1 419 ? 1.922 3.203 -10.219 1 98.81 419 GLY A O 1
ATOM 3237 N N . PHE A 1 420 ? 3.367 2.477 -8.719 1 98.88 420 PHE A N 1
ATOM 3238 C CA . PHE A 1 420 ? 4.516 3.064 -9.391 1 98.88 420 PHE A CA 1
ATOM 3239 C C . PHE A 1 420 ? 4.75 2.395 -10.742 1 98.88 420 PHE A C 1
ATOM 3241 O O . PHE A 1 420 ? 5.336 2.992 -11.648 1 98.88 420 PHE A O 1
ATOM 3248 N N . ALA A 1 421 ? 4.289 1.129 -10.883 1 98.81 421 ALA A N 1
ATOM 3249 C CA . ALA A 1 421 ? 4.434 0.416 -12.148 1 98.81 421 ALA A CA 1
ATOM 3250 C C . ALA A 1 421 ? 3.801 1.199 -13.297 1 98.81 421 ALA A C 1
ATOM 3252 O O . ALA A 1 421 ? 4.305 1.178 -14.422 1 98.81 421 ALA A O 1
ATOM 3253 N N . LEU A 1 422 ? 2.701 1.883 -13.047 1 98.75 422 LEU A N 1
ATOM 3254 C CA . LEU A 1 422 ? 2.047 2.676 -14.078 1 98.75 422 LEU A CA 1
ATOM 3255 C C . LEU A 1 422 ? 2.963 3.793 -14.57 1 98.75 422 LEU A C 1
ATOM 3257 O O . LEU A 1 422 ? 3.084 4.02 -15.773 1 98.75 422 LEU A O 1
ATOM 3261 N N . GLY A 1 423 ? 3.574 4.543 -13.602 1 98.62 423 GLY A N 1
ATOM 3262 C CA . GLY A 1 423 ? 4.496 5.598 -13.984 1 98.62 423 GLY A CA 1
ATOM 3263 C C . GLY A 1 423 ? 5.652 5.098 -14.828 1 98.62 423 GLY A C 1
ATOM 3264 O O . GLY A 1 423 ? 6.027 5.734 -15.82 1 98.62 423 GLY A O 1
ATOM 3265 N N . ILE A 1 424 ? 6.199 3.992 -14.43 1 98.25 424 ILE A N 1
ATOM 3266 C CA . ILE A 1 424 ? 7.336 3.422 -15.148 1 98.25 424 ILE A CA 1
ATOM 3267 C C . ILE A 1 424 ? 6.895 2.967 -16.531 1 98.25 424 ILE A C 1
ATOM 3269 O O . ILE A 1 424 ? 7.609 3.178 -17.516 1 98.25 424 ILE A O 1
ATOM 3273 N N . LYS A 1 425 ? 5.711 2.363 -16.594 1 96.38 425 LYS A N 1
ATOM 3274 C CA . LYS A 1 425 ? 5.137 1.994 -17.875 1 96.38 425 LYS A CA 1
ATOM 3275 C C . LYS A 1 425 ? 4.98 3.217 -18.781 1 96.38 425 LYS A C 1
ATOM 3277 O O . LYS A 1 425 ? 5.16 3.127 -20 1 96.38 425 LYS A O 1
ATOM 3282 N N . CYS A 1 426 ? 4.699 4.363 -18.203 1 96.94 426 CYS A N 1
ATOM 3283 C CA . CYS A 1 426 ? 4.465 5.598 -18.953 1 96.94 426 CYS A CA 1
ATOM 3284 C C . CYS A 1 426 ? 5.781 6.305 -19.25 1 96.94 426 CYS A C 1
ATOM 3286 O O . CYS A 1 426 ? 5.785 7.387 -19.844 1 96.94 426 CYS A O 1
ATOM 3288 N N . GLY A 1 427 ? 6.906 5.738 -18.859 1 97.69 427 GLY A N 1
ATOM 3289 C CA . GLY A 1 427 ? 8.203 6.324 -19.156 1 97.69 427 GLY A CA 1
ATOM 3290 C C . GLY A 1 427 ? 8.586 7.441 -18.203 1 97.69 427 GLY A C 1
ATOM 3291 O O . GLY A 1 427 ? 9.164 8.445 -18.609 1 97.69 427 GLY A O 1
ATOM 3292 N N . ALA A 1 428 ? 8.305 7.316 -16.969 1 98.56 428 ALA A N 1
ATOM 3293 C CA . ALA A 1 428 ? 8.602 8.336 -15.961 1 98.56 428 ALA A CA 1
ATOM 3294 C C . ALA A 1 428 ? 10.102 8.617 -15.891 1 98.56 428 ALA A C 1
ATOM 3296 O O . ALA A 1 428 ? 10.914 7.695 -15.977 1 98.56 428 ALA A O 1
ATOM 3297 N N . SER A 1 429 ? 10.453 9.891 -15.75 1 98.44 429 SER A N 1
ATOM 3298 C CA . SER A 1 429 ? 11.828 10.312 -15.492 1 98.44 429 SER A CA 1
ATOM 3299 C C . SER A 1 429 ? 12.062 10.555 -14 1 98.44 429 SER A C 1
ATOM 3301 O O . SER A 1 429 ? 11.109 10.68 -13.227 1 98.44 429 SER A O 1
ATOM 3303 N N . TYR A 1 430 ? 13.398 10.602 -13.672 1 98.19 430 TYR A N 1
ATOM 3304 C CA . TYR A 1 430 ? 13.773 10.945 -12.305 1 98.19 430 TYR A CA 1
ATOM 3305 C C . TYR A 1 430 ? 13.172 12.281 -11.891 1 98.19 430 TYR A C 1
ATOM 3307 O O . TYR A 1 430 ? 12.648 12.422 -10.781 1 98.19 430 TYR A O 1
ATOM 3315 N N . GLU A 1 431 ? 13.172 13.211 -12.75 1 95.62 431 GLU A N 1
ATOM 3316 C CA . GLU A 1 431 ? 12.648 14.547 -12.453 1 95.62 431 GLU A CA 1
ATOM 3317 C C . GLU A 1 431 ? 11.148 14.492 -12.164 1 95.62 431 GLU A C 1
ATOM 3319 O O . GLU A 1 431 ? 10.664 15.164 -11.25 1 95.62 431 GLU A O 1
ATOM 3324 N N . GLN A 1 432 ? 10.438 13.719 -12.938 1 97.12 432 GLN A N 1
ATOM 3325 C CA . GLN A 1 432 ? 9 13.594 -12.727 1 97.12 432 GLN A CA 1
ATOM 3326 C C . GLN A 1 432 ? 8.695 12.93 -11.383 1 97.12 432 GLN A C 1
ATOM 3328 O O . GLN A 1 432 ? 7.73 13.297 -10.711 1 97.12 432 GLN A O 1
ATOM 3333 N N . VAL A 1 433 ? 9.516 11.914 -11.008 1 98.44 433 VAL A N 1
ATOM 3334 C CA . VAL A 1 433 ? 9.344 11.281 -9.703 1 98.44 433 VAL A CA 1
ATOM 3335 C C . VAL A 1 433 ? 9.547 12.312 -8.602 1 98.44 433 VAL A C 1
ATOM 3337 O O . VAL A 1 433 ? 8.734 12.414 -7.676 1 98.44 433 VAL A O 1
ATOM 3340 N N . MET A 1 434 ? 10.57 13.148 -8.742 1 96.12 434 MET A N 1
ATOM 3341 C CA . MET A 1 434 ? 10.922 14.109 -7.703 1 96.12 434 MET A CA 1
ATOM 3342 C C . MET A 1 434 ? 9.906 15.242 -7.637 1 96.12 434 MET A C 1
ATOM 3344 O O . MET A 1 434 ? 9.781 15.906 -6.609 1 96.12 434 MET A O 1
ATOM 3348 N N . ARG A 1 435 ? 9.125 15.422 -8.656 1 95.62 435 ARG A N 1
ATOM 3349 C CA . ARG A 1 435 ? 8.109 16.469 -8.695 1 95.62 435 ARG A CA 1
ATOM 3350 C C . ARG A 1 435 ? 6.75 15.938 -8.266 1 95.62 435 ARG A C 1
ATOM 3352 O O . ARG A 1 435 ? 5.77 16.688 -8.203 1 95.62 435 ARG A O 1
ATOM 3359 N N . THR A 1 436 ? 6.68 14.656 -8.008 1 97.88 436 THR A N 1
ATOM 3360 C CA . THR A 1 436 ? 5.465 14.07 -7.457 1 97.88 436 THR A CA 1
ATOM 3361 C C . THR A 1 436 ? 5.426 14.242 -5.941 1 97.88 436 THR A C 1
ATOM 3363 O O . THR A 1 436 ? 6.312 13.758 -5.23 1 97.88 436 THR A O 1
ATOM 3366 N N . VAL A 1 437 ? 4.387 14.93 -5.445 1 98.12 437 VAL A N 1
ATOM 3367 C CA . VAL A 1 437 ? 4.273 15.227 -4.02 1 98.12 437 VAL A CA 1
ATOM 3368 C C . VAL A 1 437 ? 3.979 13.945 -3.246 1 98.12 437 VAL A C 1
ATOM 3370 O O . VAL A 1 437 ? 3.199 13.102 -3.699 1 98.12 437 VAL A O 1
ATOM 3373 N N . GLY A 1 438 ? 4.602 13.766 -2.135 1 97.88 438 GLY A N 1
ATOM 3374 C CA . GLY A 1 438 ? 4.383 12.594 -1.303 1 97.88 438 GLY A CA 1
ATOM 3375 C C . GLY A 1 438 ? 3.119 12.68 -0.469 1 97.88 438 GLY A C 1
ATOM 3376 O O . GLY A 1 438 ? 2.709 13.773 -0.066 1 97.88 438 GLY A O 1
ATOM 3377 N N . ILE A 1 439 ? 2.477 11.555 -0.254 1 98.5 439 ILE A N 1
ATOM 3378 C CA . ILE A 1 439 ? 1.487 11.445 0.812 1 98.5 439 ILE A CA 1
ATOM 3379 C C . ILE A 1 439 ? 2.189 11.18 2.143 1 98.5 439 ILE A C 1
ATOM 3381 O O . ILE A 1 439 ? 2.84 10.148 2.314 1 98.5 439 ILE A O 1
ATOM 3385 N N . HIS A 1 440 ? 2.039 12.125 3.068 1 97.44 440 HIS A N 1
ATOM 3386 C CA . HIS A 1 440 ? 2.729 12.016 4.348 1 97.44 440 HIS A CA 1
ATOM 3387 C C . HIS A 1 440 ? 1.745 11.75 5.484 1 97.44 440 HIS A C 1
ATOM 3389 O O . HIS A 1 440 ? 0.713 12.414 5.586 1 97.44 440 HIS A O 1
ATOM 3395 N N . PRO A 1 441 ? 1.95 10.82 6.344 1 97.19 441 PRO A N 1
ATOM 3396 C CA . PRO A 1 441 ? 3.104 9.922 6.246 1 97.19 441 PRO A CA 1
ATOM 3397 C C . PRO A 1 441 ? 2.762 8.586 5.586 1 97.19 441 PRO A C 1
ATOM 3399 O O . PRO A 1 441 ? 1.739 7.98 5.91 1 97.19 441 PRO A O 1
ATOM 3402 N N . THR A 1 442 ? 3.496 8.133 4.68 1 98.19 442 THR A N 1
ATOM 3403 C CA . THR A 1 442 ? 3.467 6.793 4.113 1 98.19 442 THR A CA 1
ATOM 3404 C C . THR A 1 442 ? 4.883 6.281 3.859 1 98.19 442 THR A C 1
ATOM 3406 O O . THR A 1 442 ? 5.828 7.066 3.789 1 98.19 442 THR A O 1
ATOM 3409 N N . CYS A 1 443 ? 5.039 4.992 3.762 1 98.19 443 CYS A N 1
ATOM 3410 C CA . CYS A 1 443 ? 6.312 4.43 3.326 1 98.19 443 CYS A CA 1
ATOM 3411 C C . CYS A 1 443 ? 6.57 4.734 1.855 1 98.19 443 CYS A C 1
ATOM 3413 O O . CYS A 1 443 ? 7.711 4.98 1.457 1 98.19 443 CYS A O 1
ATOM 3415 N N . ALA A 1 444 ? 5.539 4.738 1.069 1 98.75 444 ALA A N 1
ATOM 3416 C CA . ALA A 1 444 ? 5.617 4.93 -0.376 1 98.75 444 ALA A CA 1
ATOM 3417 C C . ALA A 1 444 ? 6.199 6.297 -0.717 1 98.75 444 ALA A C 1
ATOM 3419 O O . ALA A 1 444 ? 6.824 6.469 -1.765 1 98.75 444 ALA A O 1
ATOM 3420 N N . GLU A 1 445 ? 6.004 7.273 0.176 1 98.19 445 GLU A N 1
ATOM 3421 C CA . GLU A 1 445 ? 6.477 8.625 -0.119 1 98.19 445 GLU A CA 1
ATOM 3422 C C . GLU A 1 445 ? 8 8.664 -0.204 1 98.19 445 GLU A C 1
ATOM 3424 O O . GLU A 1 445 ? 8.57 9.609 -0.764 1 98.19 445 GLU A O 1
ATOM 3429 N N . GLU A 1 446 ? 8.711 7.637 0.334 1 97.94 446 GLU A N 1
ATOM 3430 C CA . GLU A 1 446 ? 10.172 7.586 0.303 1 97.94 446 GLU A CA 1
ATOM 3431 C C . GLU A 1 446 ? 10.688 7.527 -1.13 1 97.94 446 GLU A C 1
ATOM 3433 O O . GLU A 1 446 ? 11.789 8 -1.417 1 97.94 446 GLU A O 1
ATOM 3438 N N . VAL A 1 447 ? 9.883 6.965 -2.039 1 98.62 447 VAL A N 1
ATOM 3439 C CA . VAL A 1 447 ? 10.273 6.871 -3.443 1 98.62 447 VAL A CA 1
ATOM 3440 C C . VAL A 1 447 ? 10.445 8.273 -4.023 1 98.62 447 VAL A C 1
ATOM 3442 O O . VAL A 1 447 ? 11.359 8.516 -4.82 1 98.62 447 VAL A O 1
ATOM 3445 N N . THR A 1 448 ? 9.609 9.219 -3.629 1 97.56 448 THR A N 1
ATOM 3446 C CA . THR A 1 448 ? 9.633 10.562 -4.195 1 97.56 448 THR A CA 1
ATOM 3447 C C . THR A 1 448 ? 10.594 11.461 -3.416 1 97.56 448 THR A C 1
ATOM 3449 O O . THR A 1 448 ? 10.609 12.68 -3.619 1 97.56 448 THR A O 1
ATOM 3452 N N . LYS A 1 449 ? 11.375 10.867 -2.523 1 96 449 LYS A N 1
ATOM 3453 C CA . LYS A 1 449 ? 12.336 11.617 -1.722 1 96 449 LYS A CA 1
ATOM 3454 C C . LYS A 1 449 ? 13.766 11.133 -1.98 1 96 449 LYS A C 1
ATOM 3456 O O . LYS A 1 449 ? 14.695 11.523 -1.274 1 96 449 LYS A O 1
ATOM 3461 N N . LEU A 1 450 ? 13.945 10.258 -2.947 1 96.94 450 LEU A N 1
ATOM 3462 C CA . LEU A 1 450 ? 15.25 9.664 -3.203 1 96.94 450 LEU A CA 1
ATOM 3463 C C . LEU A 1 450 ? 16.188 10.664 -3.859 1 96.94 450 LEU A C 1
ATOM 3465 O O . LEU A 1 450 ? 16.109 10.898 -5.066 1 96.94 450 LEU A O 1
ATOM 3469 N N . ARG A 1 451 ? 17.188 11.148 -3.084 1 94.44 451 ARG A N 1
ATOM 3470 C CA . ARG A 1 451 ? 18.062 12.18 -3.629 1 94.44 451 ARG A CA 1
ATOM 3471 C C . ARG A 1 451 ? 19.516 11.711 -3.627 1 94.44 451 ARG A C 1
ATOM 3473 O O . ARG A 1 451 ? 20.344 12.242 -4.363 1 94.44 451 ARG A O 1
ATOM 3480 N N . ILE A 1 452 ? 19.875 10.727 -2.822 1 97.12 452 ILE A N 1
ATOM 3481 C CA . ILE A 1 452 ? 21.25 10.266 -2.705 1 97.12 452 ILE A CA 1
ATOM 3482 C C . ILE A 1 452 ? 21.516 9.164 -3.734 1 97.12 452 ILE A C 1
ATOM 3484 O O . ILE A 1 452 ? 20.797 8.164 -3.783 1 97.12 452 ILE A O 1
ATOM 3488 N N . SER A 1 453 ? 22.5 9.375 -4.562 1 97.69 453 SER A N 1
ATOM 3489 C CA . SER A 1 453 ? 22.891 8.344 -5.52 1 97.69 453 SER A CA 1
ATOM 3490 C C . SER A 1 453 ? 24.016 7.48 -4.961 1 97.69 453 SER A C 1
ATOM 3492 O O . SER A 1 453 ? 24.812 7.938 -4.137 1 97.69 453 SER A O 1
ATOM 3494 N N . LYS A 1 454 ? 24.109 6.301 -5.359 1 97.75 454 LYS A N 1
ATOM 3495 C CA . LYS A 1 454 ? 25.203 5.43 -4.949 1 97.75 454 LYS A CA 1
ATOM 3496 C C . LYS A 1 454 ? 26.562 6.008 -5.367 1 97.75 454 LYS A C 1
ATOM 3498 O O . LYS A 1 454 ? 27.547 5.891 -4.637 1 97.75 454 LYS A O 1
ATOM 3503 N N . ARG A 1 455 ? 26.594 6.617 -6.531 1 97 455 ARG A N 1
ATOM 3504 C CA . ARG A 1 455 ? 27.828 7.176 -7.082 1 97 455 ARG A CA 1
ATOM 3505 C C . ARG A 1 455 ? 28.359 8.297 -6.195 1 97 455 ARG A C 1
ATOM 3507 O O . ARG A 1 455 ? 29.562 8.531 -6.145 1 97 455 ARG A O 1
ATOM 3514 N N . SER A 1 456 ? 27.484 9 -5.5 1 96.12 456 SER A N 1
ATOM 3515 C CA . SER A 1 456 ? 27.906 10.117 -4.66 1 96.12 456 SER A CA 1
ATOM 3516 C C . SER A 1 456 ? 28.703 9.633 -3.445 1 96.12 456 SER A C 1
ATOM 3518 O O . SER A 1 456 ? 29.453 10.398 -2.848 1 96.12 456 SER A O 1
ATOM 3520 N N . GLY A 1 457 ? 28.453 8.383 -2.961 1 96.31 457 GLY A N 1
ATOM 3521 C CA . GLY A 1 457 ? 29.109 7.836 -1.783 1 96.31 457 GLY A CA 1
ATOM 3522 C C . GLY A 1 457 ? 28.547 8.383 -0.483 1 96.31 457 GLY A C 1
ATOM 3523 O O . GLY A 1 457 ? 29.031 8.031 0.599 1 96.31 457 GLY A O 1
ATOM 3524 N N . LEU A 1 458 ? 27.516 9.195 -0.599 1 95.12 458 LEU A N 1
ATOM 3525 C CA . LEU A 1 458 ? 26.906 9.781 0.595 1 95.12 458 LEU A CA 1
ATOM 3526 C C . LEU A 1 458 ? 26.109 8.742 1.368 1 95.12 458 LEU A C 1
ATOM 3528 O O . LEU A 1 458 ? 25.688 7.734 0.801 1 95.12 458 LEU A O 1
ATOM 3532 N N . ASP A 1 459 ? 25.891 9 2.682 1 94.75 459 ASP A N 1
ATOM 3533 C CA . ASP A 1 459 ? 25.094 8.109 3.529 1 94.75 459 ASP A CA 1
ATOM 3534 C C . ASP A 1 459 ? 23.625 8.141 3.125 1 94.75 459 ASP A C 1
ATOM 3536 O O . ASP A 1 459 ? 22.969 9.18 3.223 1 94.75 459 ASP A O 1
ATOM 3540 N N . PRO A 1 460 ? 23.125 7.012 2.713 1 94.75 460 PRO A N 1
ATOM 3541 C CA . PRO A 1 460 ? 21.75 7 2.191 1 94.75 460 PRO A CA 1
ATOM 3542 C C . PRO A 1 460 ? 20.703 6.844 3.289 1 94.75 460 PRO A C 1
ATOM 3544 O O . PRO A 1 460 ? 19.516 6.656 2.996 1 94.75 460 PRO A O 1
ATOM 3547 N N . THR A 1 461 ? 21.078 6.918 4.57 1 91.12 461 THR A N 1
ATOM 3548 C CA . THR A 1 461 ? 20.125 6.789 5.656 1 91.12 461 THR A CA 1
ATOM 3549 C C . THR A 1 461 ? 19.281 8.055 5.793 1 91.12 461 THR A C 1
ATOM 3551 O O . THR A 1 461 ? 19.812 9.156 5.922 1 91.12 461 THR A O 1
ATOM 3554 N N . VAL A 1 462 ? 18 7.855 5.809 1 82.62 462 VAL A N 1
ATOM 3555 C CA . VAL A 1 462 ? 17.109 8.992 5.969 1 82.62 462 VAL A CA 1
ATOM 3556 C C . VAL A 1 462 ? 17.078 9.43 7.43 1 82.62 462 VAL A C 1
ATOM 3558 O O . VAL A 1 462 ? 16.859 8.617 8.328 1 82.62 462 VAL A O 1
ATOM 3561 N N . THR A 1 463 ? 17.5 10.586 7.863 1 67.44 463 THR A N 1
ATOM 3562 C CA . THR A 1 463 ? 17.578 11.047 9.242 1 67.44 463 THR A CA 1
ATOM 3563 C C . THR A 1 463 ? 16.438 12.008 9.555 1 67.44 463 THR A C 1
ATOM 3565 O O . THR A 1 463 ? 16.156 12.305 10.719 1 67.44 463 THR A O 1
ATOM 3568 N N . GLY A 1 464 ? 15.414 12.18 8.844 1 66.56 464 GLY A N 1
ATOM 3569 C CA . GLY A 1 464 ? 14.359 13.141 9.109 1 66.56 464 GLY A CA 1
ATOM 3570 C C . GLY A 1 464 ? 13.008 12.703 8.578 1 66.56 464 GLY A C 1
ATOM 3571 O O . GLY A 1 464 ? 12.922 11.766 7.781 1 66.56 464 GLY A O 1
ATOM 3572 N N . CYS A 1 465 ? 11.977 13.359 9.391 1 65.75 465 CYS A N 1
ATOM 3573 C CA . CYS A 1 465 ? 10.609 13.055 9.008 1 65.75 465 CYS A CA 1
ATOM 3574 C C . CYS A 1 465 ? 10.18 13.898 7.812 1 65.75 465 CYS A C 1
ATOM 3576 O O . CYS A 1 465 ? 10.625 15.039 7.664 1 65.75 465 CYS A O 1
ATOM 3578 N N . ALA B 1 1 ? 18.375 26.422 1.952 1 96.31 1 ALA B N 1
ATOM 3579 C CA . ALA B 1 1 ? 19.125 27.656 1.738 1 96.31 1 ALA B CA 1
ATOM 3580 C C . ALA B 1 1 ? 20.516 27.562 2.363 1 96.31 1 ALA B C 1
ATOM 3582 O O . ALA B 1 1 ? 21.516 27.984 1.756 1 96.31 1 ALA B O 1
ATOM 3583 N N . ALA B 1 2 ? 20.516 27.047 3.627 1 96.81 2 ALA B N 1
ATOM 3584 C CA . ALA B 1 2 ? 21.812 26.891 4.281 1 96.81 2 ALA B CA 1
ATOM 3585 C C . ALA B 1 2 ? 22.719 25.953 3.479 1 96.81 2 ALA B C 1
ATOM 3587 O O . ALA B 1 2 ? 23.906 26.234 3.32 1 96.81 2 ALA B O 1
ATOM 3588 N N . GLN B 1 3 ? 22.125 24.859 2.99 1 93.06 3 GLN B N 1
ATOM 3589 C CA . GLN B 1 3 ? 22.906 23.906 2.191 1 93.06 3 GLN B CA 1
ATOM 3590 C C . GLN B 1 3 ? 23.406 24.562 0.903 1 93.06 3 GLN B C 1
ATOM 3592 O O . GLN B 1 3 ? 24.375 24.094 0.313 1 93.06 3 GLN B O 1
ATOM 3597 N N . LEU B 1 4 ? 22.812 25.672 0.488 1 95.62 4 LEU B N 1
ATOM 3598 C CA . LEU B 1 4 ? 23.188 26.375 -0.729 1 95.62 4 LEU B CA 1
ATOM 3599 C C . LEU B 1 4 ? 24.109 27.562 -0.409 1 95.62 4 LEU B C 1
ATOM 3601 O O . LEU B 1 4 ? 24.359 28.406 -1.273 1 95.62 4 LEU B O 1
ATOM 3605 N N . GLY B 1 5 ? 24.5 27.703 0.827 1 95.75 5 GLY B N 1
ATOM 3606 C CA . GLY B 1 5 ? 25.547 28.641 1.193 1 95.75 5 GLY B CA 1
ATOM 3607 C C . GLY B 1 5 ? 25.016 29.922 1.799 1 95.75 5 GLY B C 1
ATOM 3608 O O . GLY B 1 5 ? 25.781 30.844 2.078 1 95.75 5 GLY B O 1
ATOM 3609 N N . LYS B 1 6 ? 23.812 30.016 2.08 1 97.19 6 LYS B N 1
ATOM 3610 C CA . LYS B 1 6 ? 23.234 31.234 2.652 1 97.19 6 LYS B CA 1
ATOM 3611 C C . LYS B 1 6 ? 23.312 31.219 4.176 1 97.19 6 LYS B C 1
ATOM 3613 O O . LYS B 1 6 ? 23.328 30.141 4.789 1 97.19 6 LYS B O 1
ATOM 3618 N N . LYS B 1 7 ? 23.453 32.375 4.699 1 98 7 LYS B N 1
ATOM 3619 C CA . LYS B 1 7 ? 23.234 32.531 6.133 1 98 7 LYS B CA 1
ATOM 3620 C C . LYS B 1 7 ? 21.75 32.5 6.465 1 98 7 LYS B C 1
ATOM 3622 O O . LYS B 1 7 ? 20.984 33.312 5.945 1 98 7 LYS B O 1
ATOM 3627 N N . VAL B 1 8 ? 21.344 31.578 7.324 1 98.06 8 VAL B N 1
ATOM 3628 C CA . VAL B 1 8 ? 19.922 31.359 7.508 1 98.06 8 VAL B CA 1
ATOM 3629 C C . VAL B 1 8 ? 19.578 31.438 8.992 1 98.06 8 VAL B C 1
ATOM 3631 O O . VAL B 1 8 ? 20.312 30.938 9.836 1 98.06 8 VAL B O 1
ATOM 3634 N N . ALA B 1 9 ? 18.516 32.062 9.336 1 97.56 9 ALA B N 1
ATOM 3635 C CA . ALA B 1 9 ? 17.891 32.062 10.664 1 97.56 9 ALA B CA 1
ATOM 3636 C C . ALA B 1 9 ? 16.453 31.547 10.594 1 97.56 9 ALA B C 1
ATOM 3638 O O . ALA B 1 9 ? 15.734 31.844 9.641 1 97.56 9 ALA B O 1
ATOM 3639 N N . VAL B 1 10 ? 16.078 30.781 11.562 1 97.44 10 VAL B N 1
ATOM 3640 C CA . VAL B 1 10 ? 14.703 30.312 11.727 1 97.44 10 VAL B CA 1
ATOM 3641 C C . VAL B 1 10 ? 14.125 30.844 13.031 1 97.44 10 VAL B C 1
ATOM 3643 O O . VAL B 1 10 ? 14.727 30.688 14.102 1 97.44 10 VAL B O 1
ATOM 3646 N N . ILE B 1 11 ? 13.039 31.547 12.969 1 96.56 11 ILE B N 1
ATOM 3647 C CA . ILE B 1 11 ? 12.305 32.031 14.141 1 96.56 11 ILE B CA 1
ATOM 3648 C C . ILE B 1 11 ? 11.023 31.219 14.312 1 96.56 11 ILE B C 1
ATOM 3650 O O . ILE B 1 11 ? 10.195 31.172 13.398 1 96.56 11 ILE B O 1
ATOM 3654 N N . ASP B 1 12 ? 10.875 30.625 15.398 1 94.62 12 ASP B N 1
ATOM 3655 C CA . ASP B 1 12 ? 9.727 29.781 15.688 1 94.62 12 ASP B CA 1
ATOM 3656 C C . ASP B 1 12 ? 9.172 30.062 17.078 1 94.62 12 ASP B C 1
ATOM 3658 O O . ASP B 1 12 ? 9.93 30.344 18.016 1 94.62 12 ASP B O 1
ATOM 3662 N N . TYR B 1 13 ? 7.875 30.109 17.219 1 94.69 13 TYR B N 1
ATOM 3663 C CA . TYR B 1 13 ? 7.188 30.297 18.5 1 94.69 13 TYR B CA 1
ATOM 3664 C C . TYR B 1 13 ? 5.785 29.703 18.438 1 94.69 13 TYR B C 1
ATOM 3666 O O . TYR B 1 13 ? 5.078 29.859 17.438 1 94.69 13 TYR B O 1
ATOM 3674 N N . VAL B 1 14 ? 5.387 29 19.484 1 95.31 14 VAL B N 1
ATOM 3675 C CA . VAL B 1 14 ? 4.059 28.391 19.562 1 95.31 14 VAL B CA 1
ATOM 3676 C C . VAL B 1 14 ? 3.297 28.969 20.75 1 95.31 14 VAL B C 1
ATOM 3678 O O . VAL B 1 14 ? 3.666 28.734 21.906 1 95.31 14 VAL B O 1
ATOM 3681 N N . GLU B 1 15 ? 2.268 29.781 20.391 1 94.25 15 GLU B N 1
ATOM 3682 C CA . GLU B 1 15 ? 1.341 30.188 21.438 1 94.25 15 GLU B CA 1
ATOM 3683 C C . GLU B 1 15 ? 0.557 29 21.969 1 94.25 15 GLU B C 1
ATOM 3685 O O . GLU B 1 15 ? 0.045 28.188 21.203 1 94.25 15 GLU B O 1
ATOM 3690 N N . PRO B 1 16 ? 0.506 28.812 23.297 1 96.19 16 PRO B N 1
ATOM 3691 C CA . PRO B 1 16 ? -0.28 27.703 23.828 1 96.19 16 PRO B CA 1
ATOM 3692 C C . PRO B 1 16 ? -1.741 27.75 23.391 1 96.19 16 PRO B C 1
ATOM 3694 O O . PRO B 1 16 ? -2.297 28.828 23.188 1 96.19 16 PRO B O 1
ATOM 3697 N N . SER B 1 17 ? -2.379 26.562 23.219 1 97.38 17 SER B N 1
ATOM 3698 C CA . SER B 1 17 ? -3.824 26.516 23.031 1 97.38 17 SER B CA 1
ATOM 3699 C C . SER B 1 17 ? -4.562 27.016 24.266 1 97.38 17 SER B C 1
ATOM 3701 O O . SER B 1 17 ? -3.959 27.203 25.328 1 97.38 17 SER B O 1
ATOM 3703 N N . PRO B 1 18 ? -5.871 27.234 24.109 1 96.31 18 PRO B N 1
ATOM 3704 C CA . PRO B 1 18 ? -6.645 27.641 25.281 1 96.31 18 PRO B CA 1
ATOM 3705 C C . PRO B 1 18 ? -6.543 26.641 26.422 1 96.31 18 PRO B C 1
ATOM 3707 O O . PRO B 1 18 ? -6.703 27.016 27.594 1 96.31 18 PRO B O 1
ATOM 3710 N N . ARG B 1 19 ? -6.207 25.391 26.156 1 96.62 19 ARG B N 1
ATOM 3711 C CA . ARG B 1 19 ? -6.062 24.359 27.188 1 96.62 19 ARG B CA 1
ATOM 3712 C C . ARG B 1 19 ? -4.621 24.266 27.672 1 96.62 19 ARG B C 1
ATOM 3714 O O . ARG B 1 19 ? -4.297 23.438 28.516 1 96.62 19 ARG B O 1
ATOM 3721 N N . GLY B 1 20 ? -3.715 25.016 27 1 97 20 GLY B N 1
ATOM 3722 C CA . GLY B 1 20 ? -2.348 25.109 27.484 1 97 20 GLY B CA 1
ATOM 3723 C C . GLY B 1 20 ? -1.368 24.281 26.688 1 97 20 GLY B C 1
ATOM 3724 O O . GLY B 1 20 ? -0.182 24.219 27.016 1 97 20 GLY B O 1
ATOM 3725 N N . THR B 1 21 ? -1.789 23.641 25.609 1 97.38 21 THR B N 1
ATOM 3726 C CA . THR B 1 21 ? -0.914 22.781 24.828 1 97.38 21 THR B CA 1
ATOM 3727 C C . THR B 1 21 ? 0.066 23.609 24 1 97.38 21 THR B C 1
ATOM 3729 O O . THR B 1 21 ? -0.334 24.562 23.328 1 97.38 21 THR B O 1
ATOM 3732 N N . ARG B 1 22 ? 1.35 23.328 24.047 1 96.31 22 ARG B N 1
ATOM 3733 C CA . ARG B 1 22 ? 2.439 23.875 23.25 1 96.31 22 ARG B CA 1
ATOM 3734 C C . ARG B 1 22 ? 3.424 22.781 22.828 1 96.31 22 ARG B C 1
ATOM 3736 O O . ARG B 1 22 ? 3.4 21.688 23.375 1 96.31 22 ARG B O 1
ATOM 3743 N N . TRP B 1 23 ? 4.184 23.016 21.859 1 96.31 23 TRP B N 1
ATOM 3744 C CA . TRP B 1 23 ? 5.07 21.969 21.359 1 96.31 23 TRP B CA 1
ATOM 3745 C C . TRP B 1 23 ? 6.348 22.578 20.781 1 96.31 23 TRP B C 1
ATOM 3747 O O . TRP B 1 23 ? 6.492 23.797 20.734 1 96.31 23 TRP B O 1
ATOM 3757 N N . GLY B 1 24 ? 7.277 21.672 20.391 1 94 24 GLY B N 1
ATOM 3758 C CA . GLY B 1 24 ? 8.578 22.094 19.906 1 94 24 GLY B CA 1
ATOM 3759 C C . GLY B 1 24 ? 8.641 22.219 18.391 1 94 24 GLY B C 1
ATOM 3760 O O . GLY B 1 24 ? 7.613 22.438 17.734 1 94 24 GLY B O 1
ATOM 3761 N N . LEU B 1 25 ? 9.82 22.125 17.875 1 95.5 25 LEU B N 1
ATOM 3762 C CA . LEU B 1 25 ? 10.109 22.312 16.453 1 95.5 25 LEU B CA 1
ATOM 3763 C C . LEU B 1 25 ? 9.453 21.219 15.617 1 95.5 25 LEU B C 1
ATOM 3765 O O . LEU B 1 25 ? 9.273 20.094 16.078 1 95.5 25 LEU B O 1
ATOM 3769 N N . GLY B 1 26 ? 9.086 21.562 14.391 1 94.38 26 GLY B N 1
ATOM 3770 C CA . GLY B 1 26 ? 8.57 20.578 13.461 1 94.38 26 GLY B CA 1
ATOM 3771 C C . GLY B 1 26 ? 7.191 20.922 12.922 1 94.38 26 GLY B C 1
ATOM 3772 O O . GLY B 1 26 ? 6.684 20.25 12.023 1 94.38 26 GLY B O 1
ATOM 3773 N N . GLY B 1 27 ? 6.586 22 13.508 1 95.5 27 GLY B N 1
ATOM 3774 C CA . GLY B 1 27 ? 5.305 22.453 13 1 95.5 27 GLY B CA 1
ATOM 3775 C C . GLY B 1 27 ? 4.145 21.562 13.391 1 95.5 27 GLY B C 1
ATOM 3776 O O . GLY B 1 27 ? 4.293 20.688 14.258 1 95.5 27 GLY B O 1
ATOM 3777 N N . THR B 1 28 ? 3.018 21.781 12.773 1 96.75 28 THR B N 1
ATOM 3778 C CA . THR B 1 28 ? 1.785 21.078 13.094 1 96.75 28 THR B CA 1
ATOM 3779 C C . THR B 1 28 ? 1.929 19.578 12.781 1 96.75 28 THR B C 1
ATOM 3781 O O . THR B 1 28 ? 1.597 18.734 13.609 1 96.75 28 THR B O 1
ATOM 3784 N N . CYS B 1 29 ? 2.434 19.234 11.695 1 96.88 29 CYS B N 1
ATOM 3785 C CA . CYS B 1 29 ? 2.48 17.859 11.211 1 96.88 29 CYS B CA 1
ATOM 3786 C C . CYS B 1 29 ? 3.221 16.969 12.188 1 96.88 29 CYS B C 1
ATOM 3788 O O . CYS B 1 29 ? 2.752 15.867 12.516 1 96.88 29 CYS B O 1
ATOM 3790 N N . VAL B 1 30 ? 4.32 17.406 12.703 1 97.31 30 VAL B N 1
ATOM 3791 C CA . VAL B 1 30 ? 5.176 16.625 13.578 1 97.31 30 VAL B CA 1
ATOM 3792 C C . VAL B 1 30 ? 4.539 16.516 14.961 1 97.31 30 VAL B C 1
ATOM 3794 O O . VAL B 1 30 ? 4.578 15.445 15.586 1 97.31 30 VAL B O 1
ATOM 3797 N N . ASN B 1 31 ? 3.889 17.547 15.414 1 98.06 31 ASN B N 1
ATOM 3798 C CA . ASN B 1 31 ? 3.584 17.688 16.828 1 98.06 31 ASN B CA 1
ATOM 3799 C C . ASN B 1 31 ? 2.115 17.391 17.125 1 98.06 31 ASN B C 1
ATOM 3801 O O . ASN B 1 31 ? 1.789 16.766 18.125 1 98.06 31 ASN B O 1
ATOM 3805 N N . VAL B 1 32 ? 1.234 17.906 16.266 1 98 32 VAL B N 1
ATOM 3806 C CA . VAL B 1 32 ? -0.187 17.859 16.594 1 98 32 VAL B CA 1
ATOM 3807 C C . VAL B 1 32 ? -0.999 17.562 15.336 1 98 32 VAL B C 1
ATOM 3809 O O . VAL B 1 32 ? -2.125 18.047 15.188 1 98 32 VAL B O 1
ATOM 3812 N N . GLY B 1 33 ? -0.401 16.844 14.422 1 96.44 33 GLY B N 1
ATOM 3813 C CA . GLY B 1 33 ? -1.038 16.547 13.148 1 96.44 33 GLY B CA 1
ATOM 3814 C C . GLY B 1 33 ? -0.674 15.18 12.602 1 96.44 33 GLY B C 1
ATOM 3815 O O . GLY B 1 33 ? -0.859 14.164 13.281 1 96.44 33 GLY B O 1
ATOM 3816 N N . CYS B 1 34 ? 0.025 15.117 11.516 1 97.19 34 CYS B N 1
ATOM 3817 C CA . CYS B 1 34 ? 0.232 13.93 10.703 1 97.19 34 CYS B CA 1
ATOM 3818 C C . CYS B 1 34 ? 0.878 12.812 11.516 1 97.19 34 CYS B C 1
ATOM 3820 O O . CYS B 1 34 ? 0.419 11.672 11.484 1 97.19 34 CYS B O 1
ATOM 3822 N N . ILE B 1 35 ? 1.896 13.078 12.281 1 98.19 35 ILE B N 1
ATOM 3823 C CA . ILE B 1 35 ? 2.715 12.047 12.906 1 98.19 35 ILE B CA 1
ATOM 3824 C C . ILE B 1 35 ? 1.943 11.414 14.062 1 98.19 35 ILE B C 1
ATOM 3826 O O . ILE B 1 35 ? 1.67 10.211 14.055 1 98.19 35 ILE B O 1
ATOM 3830 N N . PRO B 1 36 ? 1.564 12.203 15.086 1 98.5 36 PRO B N 1
ATOM 3831 C CA . PRO B 1 36 ? 0.812 11.547 16.156 1 98.5 36 PRO B CA 1
ATOM 3832 C C . PRO B 1 36 ? -0.522 10.977 15.688 1 98.5 36 PRO B C 1
ATOM 3834 O O . PRO B 1 36 ? -0.957 9.93 16.172 1 98.5 36 PRO B O 1
ATOM 3837 N N . LYS B 1 37 ? -1.176 11.656 14.789 1 98.25 37 LYS B N 1
ATOM 3838 C CA . LYS B 1 37 ? -2.445 11.172 14.258 1 98.25 37 LYS B CA 1
ATOM 3839 C C . LYS B 1 37 ? -2.277 9.805 13.602 1 98.25 37 LYS B C 1
ATOM 3841 O O . LYS B 1 37 ? -3.082 8.898 13.82 1 98.25 37 LYS B O 1
ATOM 3846 N N . LYS B 1 38 ? -1.26 9.656 12.781 1 98.62 38 LYS B N 1
ATOM 3847 C CA . LYS B 1 38 ? -1.02 8.391 12.102 1 98.62 38 LYS B CA 1
ATOM 3848 C C . LYS B 1 38 ? -0.685 7.277 13.094 1 98.62 38 LYS B C 1
ATOM 3850 O O . LYS B 1 38 ? -1.069 6.125 12.891 1 98.62 38 LYS B O 1
ATOM 3855 N N . LEU B 1 39 ? 0.088 7.602 14.094 1 98.75 39 LEU B N 1
ATOM 3856 C CA . LEU B 1 39 ? 0.434 6.602 15.094 1 98.75 39 LEU B CA 1
ATOM 3857 C C . LEU B 1 39 ? -0.801 6.164 15.875 1 98.75 39 LEU B C 1
ATOM 3859 O O . LEU B 1 39 ? -0.967 4.977 16.172 1 98.75 39 LEU B O 1
ATOM 3863 N N . MET B 1 40 ? -1.687 7.102 16.188 1 98.81 40 MET B N 1
ATOM 3864 C CA . MET B 1 40 ? -2.924 6.738 16.875 1 98.81 40 MET B CA 1
ATOM 3865 C C . MET B 1 40 ? -3.869 6 15.93 1 98.81 40 MET B C 1
ATOM 3867 O O . MET B 1 40 ? -4.602 5.105 16.359 1 98.81 40 MET B O 1
ATOM 3871 N N . HIS B 1 41 ? -3.854 6.438 14.68 1 98.75 41 HIS B N 1
ATOM 3872 C CA . HIS B 1 41 ? -4.555 5.688 13.648 1 98.75 41 HIS B CA 1
ATOM 3873 C C . HIS B 1 41 ? -4.07 4.242 13.594 1 98.75 41 HIS B C 1
ATOM 3875 O O . HIS B 1 41 ? -4.879 3.314 13.547 1 98.75 41 HIS B O 1
ATOM 3881 N N . GLN B 1 42 ? -2.764 4.031 13.648 1 98.75 42 GLN B N 1
ATOM 3882 C CA . GLN B 1 42 ? -2.176 2.695 13.656 1 98.75 42 GLN B CA 1
ATOM 3883 C C . GLN B 1 42 ? -2.619 1.907 14.883 1 98.75 42 GLN B C 1
ATOM 3885 O O . GLN B 1 42 ? -2.895 0.709 14.797 1 98.75 42 GLN B O 1
ATOM 3890 N N . ALA B 1 43 ? -2.641 2.566 15.984 1 98.88 43 ALA B N 1
ATOM 3891 C CA . ALA B 1 43 ? -3.125 1.913 17.203 1 98.88 43 ALA B CA 1
ATOM 3892 C C . ALA B 1 43 ? -4.547 1.395 17.016 1 98.88 43 ALA B C 1
ATOM 3894 O O . ALA B 1 43 ? -4.859 0.266 17.406 1 98.88 43 ALA B O 1
ATOM 3895 N N . ALA B 1 44 ? -5.348 2.242 16.438 1 98.75 44 ALA B N 1
ATOM 3896 C CA . ALA B 1 44 ? -6.734 1.854 16.188 1 98.75 44 ALA B CA 1
ATOM 3897 C C . ALA B 1 44 ? -6.812 0.685 15.211 1 98.75 44 ALA B C 1
ATOM 3899 O O . ALA B 1 44 ? -7.602 -0.243 15.406 1 98.75 44 ALA B O 1
ATOM 3900 N N . LEU B 1 45 ? -6.031 0.694 14.203 1 98.38 45 LEU B N 1
ATOM 3901 C CA . LEU B 1 45 ? -6.004 -0.4 13.242 1 98.38 45 LEU B CA 1
ATOM 3902 C C . LEU B 1 45 ? -5.586 -1.704 13.914 1 98.38 45 LEU B C 1
ATOM 3904 O O . LEU B 1 45 ? -6.117 -2.77 13.594 1 98.38 45 LEU B O 1
ATOM 3908 N N . LEU B 1 46 ? -4.617 -1.606 14.805 1 98.38 46 LEU B N 1
ATOM 3909 C CA . LEU B 1 46 ? -4.16 -2.783 15.539 1 98.38 46 LEU B CA 1
ATOM 3910 C C . LEU B 1 46 ? -5.312 -3.418 16.312 1 98.38 46 LEU B C 1
ATOM 3912 O O . LEU B 1 46 ? -5.383 -4.645 16.422 1 98.38 46 LEU B O 1
ATOM 3916 N N . GLY B 1 47 ? -6.195 -2.547 16.844 1 98.12 47 GLY B N 1
ATOM 3917 C CA . GLY B 1 47 ? -7.367 -3.096 17.516 1 98.12 47 GLY B CA 1
ATOM 3918 C C . GLY B 1 47 ? -8.203 -3.986 16.609 1 98.12 47 GLY B C 1
ATOM 3919 O O . GLY B 1 47 ? -8.641 -5.062 17.016 1 98.12 47 GLY B O 1
ATOM 3920 N N . GLY B 1 48 ? -8.438 -3.541 15.367 1 96.75 48 GLY B N 1
ATOM 3921 C CA . GLY B 1 48 ? -9.133 -4.355 14.383 1 96.75 48 GLY B CA 1
ATOM 3922 C C . GLY B 1 48 ? -8.406 -5.641 14.047 1 96.75 48 GLY B C 1
ATOM 3923 O O . GLY B 1 48 ? -9.023 -6.695 13.914 1 96.75 48 GLY B O 1
ATOM 3924 N N . MET B 1 49 ? -7.105 -5.594 13.977 1 97.62 49 MET B N 1
ATOM 3925 C CA . MET B 1 49 ? -6.289 -6.754 13.641 1 97.62 49 MET B CA 1
ATOM 3926 C C . MET B 1 49 ? -6.305 -7.777 14.773 1 97.62 49 MET B C 1
ATOM 3928 O O . MET B 1 49 ? -6.277 -8.984 14.523 1 97.62 49 MET B O 1
ATOM 3932 N N . ILE B 1 50 ? -6.273 -7.273 15.969 1 97.69 50 ILE B N 1
ATOM 3933 C CA . ILE B 1 50 ? -6.379 -8.133 17.141 1 97.69 50 ILE B CA 1
ATOM 3934 C C . ILE B 1 50 ? -7.699 -8.906 17.109 1 97.69 50 ILE B C 1
ATOM 3936 O O . ILE B 1 50 ? -7.734 -10.102 17.391 1 97.69 50 ILE B O 1
ATOM 3940 N N . ARG B 1 51 ? -8.773 -8.258 16.672 1 96.88 51 ARG B N 1
ATOM 3941 C CA . ARG B 1 51 ? -10.078 -8.914 16.562 1 96.88 51 ARG B CA 1
ATOM 3942 C C . ARG B 1 51 ? -10.078 -9.938 15.43 1 96.88 51 ARG B C 1
ATOM 3944 O O . ARG B 1 51 ? -10.789 -10.945 15.5 1 96.88 51 ARG B O 1
ATOM 3951 N N . ASP B 1 52 ? -9.25 -9.75 14.43 1 97.25 52 ASP B N 1
ATOM 3952 C CA . ASP B 1 52 ? -9.141 -10.648 13.281 1 97.25 52 ASP B CA 1
ATOM 3953 C C . ASP B 1 52 ? -8.328 -11.898 13.633 1 97.25 52 ASP B C 1
ATOM 3955 O O . ASP B 1 52 ? -8.508 -12.953 13.023 1 97.25 52 ASP B O 1
ATOM 3959 N N . ALA B 1 53 ? -7.418 -11.805 14.562 1 98.06 53 ALA B N 1
ATOM 3960 C CA . ALA B 1 53 ? -6.324 -12.734 14.812 1 98.06 53 ALA B CA 1
ATOM 3961 C C . ALA B 1 53 ? -6.852 -14.141 15.086 1 98.06 53 ALA B C 1
ATOM 3963 O O . ALA B 1 53 ? -6.344 -15.125 14.531 1 98.06 53 ALA B O 1
ATOM 3964 N N . PRO B 1 54 ? -7.973 -14.281 15.836 1 98.12 54 PRO B N 1
ATOM 3965 C CA . PRO B 1 54 ? -8.453 -15.641 16.094 1 98.12 54 PRO B CA 1
ATOM 3966 C C . PRO B 1 54 ? -8.914 -16.359 14.836 1 98.12 54 PRO B C 1
ATOM 3968 O O . PRO B 1 54 ? -8.789 -17.578 14.727 1 98.12 54 PRO B O 1
ATOM 3971 N N . HIS B 1 55 ? -9.422 -15.664 13.883 1 98.12 55 HIS B N 1
ATOM 3972 C CA . HIS B 1 55 ? -9.875 -16.266 12.633 1 98.12 55 HIS B CA 1
ATOM 3973 C C . HIS B 1 55 ? -8.703 -16.844 11.844 1 98.12 55 HIS B C 1
ATOM 3975 O O . HIS B 1 55 ? -8.883 -17.781 11.062 1 98.12 55 HIS B O 1
ATOM 3981 N N . TYR B 1 56 ? -7.508 -16.391 12.117 1 98.62 56 TYR B N 1
ATOM 3982 C CA . TYR B 1 56 ? -6.301 -16.859 11.453 1 98.62 56 TYR B CA 1
ATOM 3983 C C . TYR B 1 56 ? -5.531 -17.828 12.328 1 98.62 56 TYR B C 1
ATOM 3985 O O . TYR B 1 56 ? -4.383 -18.172 12.039 1 98.62 56 TYR B O 1
ATOM 3993 N N . GLY B 1 57 ? -6.074 -18.141 13.414 1 98.62 57 GLY B N 1
ATOM 3994 C CA . GLY B 1 57 ? -5.523 -19.219 14.227 1 98.62 57 GLY B CA 1
ATOM 3995 C C . GLY B 1 57 ? -4.777 -18.719 15.453 1 98.62 57 GLY B C 1
ATOM 3996 O O . GLY B 1 57 ? -4.293 -19.516 16.25 1 98.62 57 GLY B O 1
ATOM 3997 N N . TRP B 1 58 ? -4.691 -17.422 15.688 1 98.69 58 TRP B N 1
ATOM 3998 C CA . TRP B 1 58 ? -4.012 -16.891 16.875 1 98.69 58 TRP B CA 1
ATOM 3999 C C . TRP B 1 58 ? -4.953 -16.875 18.078 1 98.69 58 TRP B C 1
ATOM 4001 O O . TRP B 1 58 ? -6.051 -16.312 18 1 98.69 58 TRP B O 1
ATOM 4011 N N . ASP B 1 59 ? -4.48 -17.375 19.141 1 97.69 59 ASP B N 1
ATOM 4012 C CA . ASP B 1 59 ? -5.316 -17.531 20.328 1 97.69 59 ASP B CA 1
ATOM 4013 C C . ASP B 1 59 ? -5.285 -16.281 21.188 1 97.69 59 ASP B C 1
ATOM 4015 O O . ASP B 1 59 ? -4.66 -16.266 22.25 1 97.69 59 ASP B O 1
ATOM 4019 N N . VAL B 1 60 ? -5.977 -15.289 20.797 1 97.19 60 VAL B N 1
ATOM 4020 C CA . VAL B 1 60 ? -6.086 -14.039 21.547 1 97.19 60 VAL B CA 1
ATOM 4021 C C . VAL B 1 60 ? -7.465 -13.945 22.203 1 97.19 60 VAL B C 1
ATOM 4023 O O . VAL B 1 60 ? -8.484 -13.938 21.5 1 97.19 60 VAL B O 1
ATOM 4026 N N . ALA B 1 61 ? -7.531 -13.852 23.484 1 94.38 61 ALA B N 1
ATOM 4027 C CA . ALA B 1 61 ? -8.797 -13.703 24.203 1 94.38 61 ALA B CA 1
ATOM 4028 C C . ALA B 1 61 ? -9.398 -12.32 23.969 1 94.38 61 ALA B C 1
ATOM 4030 O O . ALA B 1 61 ? -8.688 -11.312 24.016 1 94.38 61 ALA B O 1
ATOM 4031 N N . GLN B 1 62 ? -10.672 -12.32 23.688 1 93.5 62 GLN B N 1
ATOM 4032 C CA . GLN B 1 62 ? -11.391 -11.078 23.438 1 93.5 62 GLN B CA 1
ATOM 4033 C C . GLN B 1 62 ? -12.383 -10.781 24.562 1 93.5 62 GLN B C 1
ATOM 4035 O O . GLN B 1 62 ? -12.914 -11.695 25.188 1 93.5 62 GLN B O 1
ATOM 4040 N N . PRO B 1 63 ? -12.734 -9.523 24.859 1 94.56 63 PRO B N 1
ATOM 4041 C CA . PRO B 1 63 ? -12.188 -8.305 24.25 1 94.56 63 PRO B CA 1
ATOM 4042 C C . PRO B 1 63 ? -10.867 -7.875 24.891 1 94.56 63 PRO B C 1
ATOM 4044 O O . PRO B 1 63 ? -10.648 -8.102 26.078 1 94.56 63 PRO B O 1
ATOM 4047 N N . VAL B 1 64 ? -10.039 -7.273 24.125 1 97.19 64 VAL B N 1
ATOM 4048 C CA . VAL B 1 64 ? -8.773 -6.746 24.609 1 97.19 64 VAL B CA 1
ATOM 4049 C C . VAL B 1 64 ? -8.938 -5.273 24.984 1 97.19 64 VAL B C 1
ATOM 4051 O O . VAL B 1 64 ? -9.5 -4.492 24.219 1 97.19 64 VAL B O 1
ATOM 4054 N N . GLN B 1 65 ? -8.5 -4.895 26.094 1 97.25 65 GLN B N 1
ATOM 4055 C CA . GLN B 1 65 ? -8.633 -3.521 26.562 1 97.25 65 GLN B CA 1
ATOM 4056 C C . GLN B 1 65 ? -7.492 -2.65 26.062 1 97.25 65 GLN B C 1
ATOM 4058 O O . GLN B 1 65 ? -6.387 -3.145 25.812 1 97.25 65 GLN B O 1
ATOM 4063 N N . HIS B 1 66 ? -7.785 -1.414 25.969 1 98.5 66 HIS B N 1
ATOM 4064 C CA . HIS B 1 66 ? -6.781 -0.462 25.516 1 98.5 66 HIS B CA 1
ATOM 4065 C C . HIS B 1 66 ? -6.426 0.537 26.609 1 98.5 66 HIS B C 1
ATOM 4067 O O . HIS B 1 66 ? -7.312 1.04 27.312 1 98.5 66 HIS B O 1
ATOM 4073 N N . ASP B 1 67 ? -5.156 0.77 26.75 1 98.62 67 ASP B N 1
ATOM 4074 C CA . ASP B 1 67 ? -4.617 1.743 27.703 1 98.62 67 ASP B CA 1
ATOM 4075 C C . ASP B 1 67 ? -4.168 3.016 26.984 1 98.62 67 ASP B C 1
ATOM 4077 O O . ASP B 1 67 ? -3.064 3.07 26.438 1 98.62 67 ASP B O 1
ATOM 4081 N N . TRP B 1 68 ? -4.961 4.086 27.141 1 98.69 68 TRP B N 1
ATOM 4082 C CA . TRP B 1 68 ? -4.668 5.348 26.469 1 98.69 68 TRP B CA 1
ATOM 4083 C C . TRP B 1 68 ? -3.346 5.93 26.953 1 98.69 68 TRP B C 1
ATOM 4085 O O . TRP B 1 68 ? -2.555 6.445 26.172 1 98.69 68 TRP B O 1
ATOM 4095 N N . LYS B 1 69 ? -3.135 5.922 28.172 1 98.62 69 LYS B N 1
ATOM 4096 C CA . LYS B 1 69 ? -1.953 6.543 28.766 1 98.62 69 LYS B CA 1
ATOM 4097 C C . LYS B 1 69 ? -0.671 5.941 28.188 1 98.62 69 LYS B C 1
ATOM 4099 O O . LYS B 1 69 ? 0.272 6.668 27.875 1 98.62 69 LYS B O 1
ATOM 4104 N N . LYS B 1 70 ? -0.699 4.648 28.109 1 98.38 70 LYS B N 1
ATOM 4105 C CA . LYS B 1 70 ? 0.467 3.963 27.562 1 98.38 70 LYS B CA 1
ATOM 4106 C C . LYS B 1 70 ? 0.712 4.371 26.109 1 98.38 70 LYS B C 1
ATOM 4108 O O . LYS B 1 70 ? 1.848 4.656 25.734 1 98.38 70 LYS B O 1
ATOM 4113 N N . MET B 1 71 ? -0.273 4.391 25.297 1 98.69 71 MET B N 1
ATOM 4114 C CA . MET B 1 71 ? -0.165 4.816 23.906 1 98.69 71 MET B CA 1
ATOM 4115 C C . MET B 1 71 ? 0.316 6.262 23.812 1 98.69 71 MET B C 1
ATOM 4117 O O . MET B 1 71 ? 1.233 6.566 23.047 1 98.69 71 MET B O 1
ATOM 4121 N N . ALA B 1 72 ? -0.35 7.121 24.594 1 98.56 72 ALA B N 1
ATOM 4122 C CA . ALA B 1 72 ? -0.038 8.547 24.547 1 98.56 72 ALA B CA 1
ATOM 4123 C C . ALA B 1 72 ? 1.426 8.797 24.906 1 98.56 72 ALA B C 1
ATOM 4125 O O . ALA B 1 72 ? 2.1 9.594 24.25 1 98.56 72 ALA B O 1
ATOM 4126 N N . GLU B 1 73 ? 1.874 8.133 25.922 1 98.44 73 GLU B N 1
ATOM 4127 C CA . GLU B 1 73 ? 3.268 8.289 26.328 1 98.44 73 GLU B CA 1
ATOM 4128 C C . GLU B 1 73 ? 4.219 7.891 25.203 1 98.44 73 GLU B C 1
ATOM 4130 O O . GLU B 1 73 ? 5.188 8.602 24.922 1 98.44 73 GLU B O 1
ATOM 4135 N N . ALA B 1 74 ? 3.977 6.758 24.594 1 98.31 74 ALA B N 1
ATOM 4136 C CA . ALA B 1 74 ? 4.828 6.273 23.516 1 98.31 74 ALA B CA 1
ATOM 4137 C C . ALA B 1 74 ? 4.82 7.242 22.328 1 98.31 74 ALA B C 1
ATOM 4139 O O . ALA B 1 74 ? 5.871 7.555 21.766 1 98.31 74 ALA B O 1
ATOM 4140 N N . VAL B 1 75 ? 3.66 7.723 21.953 1 98.38 75 VAL B N 1
ATOM 4141 C CA . VAL B 1 75 ? 3.502 8.633 20.828 1 98.38 75 VAL B CA 1
ATOM 4142 C C . VAL B 1 75 ? 4.191 9.961 21.125 1 98.38 75 VAL B C 1
ATOM 4144 O O . VAL B 1 75 ? 4.93 10.484 20.297 1 98.38 75 VAL B O 1
ATOM 4147 N N . GLN B 1 76 ? 3.982 10.516 22.297 1 98.12 76 GLN B N 1
ATOM 4148 C CA . GLN B 1 76 ? 4.551 11.805 22.672 1 98.12 76 GLN B CA 1
ATOM 4149 C C . GLN B 1 76 ? 6.07 11.719 22.797 1 98.12 76 GLN B C 1
ATOM 4151 O O . GLN B 1 76 ? 6.781 12.672 22.453 1 98.12 76 GLN B O 1
ATOM 4156 N N . ASN B 1 77 ? 6.543 10.562 23.281 1 97.88 77 ASN B N 1
ATOM 4157 C CA . ASN B 1 77 ? 7.988 10.367 23.312 1 97.88 77 ASN B CA 1
ATOM 4158 C C . ASN B 1 77 ?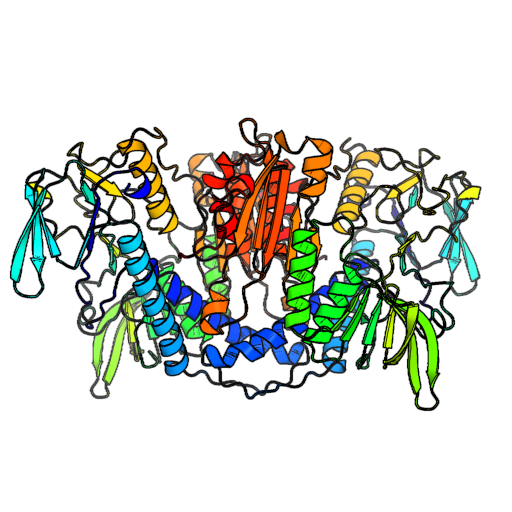 8.586 10.398 21.922 1 97.88 77 ASN B C 1
ATOM 4160 O O . ASN B 1 77 ? 9.664 10.977 21.719 1 97.88 77 ASN B O 1
ATOM 4164 N N . HIS B 1 78 ? 7.945 9.781 21.016 1 97.44 78 HIS B N 1
ATOM 4165 C CA . HIS B 1 78 ? 8.438 9.812 19.656 1 97.44 78 HIS B CA 1
ATOM 4166 C C . HIS B 1 78 ? 8.43 11.234 19.094 1 97.44 78 HIS B C 1
ATOM 4168 O O . HIS B 1 78 ? 9.383 11.656 18.438 1 97.44 78 HIS B O 1
ATOM 4174 N N . VAL B 1 79 ? 7.387 11.984 19.328 1 97.69 79 VAL B N 1
ATOM 4175 C CA . VAL B 1 79 ? 7.285 13.367 18.875 1 97.69 79 VAL B CA 1
ATOM 4176 C C . VAL B 1 79 ? 8.438 14.188 19.438 1 97.69 79 VAL B C 1
ATOM 4178 O O . VAL B 1 79 ? 9.078 14.961 18.719 1 97.69 79 VAL B O 1
ATOM 4181 N N . LYS B 1 80 ? 8.727 13.984 20.703 1 97.44 80 LYS B N 1
ATOM 4182 C CA . LYS B 1 80 ? 9.828 14.695 21.344 1 97.44 80 LYS B CA 1
ATOM 4183 C C . LYS B 1 80 ? 11.164 14.344 20.688 1 97.44 80 LYS B C 1
ATOM 4185 O O . LYS B 1 80 ? 12.023 15.211 20.516 1 97.44 80 LYS B O 1
ATOM 4190 N N . SER B 1 81 ? 11.297 13.102 20.391 1 96.44 81 SER B N 1
ATOM 4191 C CA . SER B 1 81 ? 12.516 12.688 19.703 1 96.44 81 SER B CA 1
ATOM 4192 C C . SER B 1 81 ? 12.656 13.375 18.359 1 96.44 81 SER B C 1
ATOM 4194 O O . SER B 1 81 ? 13.766 13.727 17.938 1 96.44 81 SER B O 1
ATOM 4196 N N . LEU B 1 82 ? 11.586 13.578 17.672 1 96.81 82 LEU B N 1
ATOM 4197 C CA . LEU B 1 82 ? 11.609 14.266 16.391 1 96.81 82 LEU B CA 1
ATOM 4198 C C . LEU B 1 82 ? 11.977 15.742 16.578 1 96.81 82 LEU B C 1
ATOM 4200 O O . LEU B 1 82 ? 12.703 16.312 15.758 1 96.81 82 LEU B O 1
ATOM 4204 N N . ASN B 1 83 ? 11.406 16.359 17.609 1 96.88 83 ASN B N 1
ATOM 4205 C CA . ASN B 1 83 ? 11.781 17.734 17.906 1 96.88 83 ASN B CA 1
ATOM 4206 C C . ASN B 1 83 ? 13.289 17.891 18.078 1 96.88 83 ASN B C 1
ATOM 4208 O O . ASN B 1 83 ? 13.898 18.797 17.531 1 96.88 83 ASN B O 1
ATOM 4212 N N . TRP B 1 84 ? 13.852 16.969 18.844 1 95.75 84 TRP B N 1
ATOM 4213 C CA . TRP B 1 84 ? 15.297 16.969 19.062 1 95.75 84 TRP B CA 1
ATOM 4214 C C . TRP B 1 84 ? 16.047 16.781 17.766 1 95.75 84 TRP B C 1
ATOM 4216 O O . TRP B 1 84 ? 17.031 17.469 17.5 1 95.75 84 TRP B O 1
ATOM 4226 N N . GLY B 1 85 ? 15.57 15.828 16.984 1 94.81 85 GLY B N 1
ATOM 4227 C CA . GLY B 1 85 ? 16.203 15.586 15.695 1 94.81 85 GLY B CA 1
ATOM 4228 C C . GLY B 1 85 ? 16.219 16.812 14.797 1 94.81 85 GLY B C 1
ATOM 4229 O O . GLY B 1 85 ? 17.203 17.078 14.117 1 94.81 85 GLY B O 1
ATOM 4230 N N . HIS B 1 86 ? 15.141 17.516 14.727 1 95.38 86 HIS B N 1
ATOM 4231 C CA . HIS B 1 86 ? 15.07 18.734 13.93 1 95.38 86 HIS B CA 1
ATOM 4232 C C . HIS B 1 86 ? 16.031 19.797 14.445 1 95.38 86 HIS B C 1
ATOM 4234 O O . HIS B 1 86 ? 16.656 20.516 13.648 1 95.38 86 HIS B O 1
ATOM 4240 N N . ARG B 1 87 ? 16.125 19.938 15.727 1 95.75 87 ARG B N 1
ATOM 4241 C CA . ARG B 1 87 ? 17.062 20.875 16.328 1 95.75 87 ARG B CA 1
ATOM 4242 C C . ARG B 1 87 ? 18.5 20.531 15.938 1 95.75 87 ARG B C 1
ATOM 4244 O O . ARG B 1 87 ? 19.297 21.422 15.586 1 95.75 87 ARG B O 1
ATOM 4251 N N . VAL B 1 88 ? 18.844 19.281 16.016 1 95.56 88 VAL B N 1
ATOM 4252 C CA . VAL B 1 88 ? 20.172 18.797 15.664 1 95.56 88 VAL B CA 1
ATOM 4253 C C . VAL B 1 88 ? 20.453 19.094 14.195 1 95.56 88 VAL B C 1
ATOM 4255 O O . VAL B 1 88 ? 21.562 19.531 13.844 1 95.56 88 VAL B O 1
ATOM 4258 N N . GLN B 1 89 ? 19.5 18.875 13.367 1 94.19 89 GLN B N 1
ATOM 4259 C CA . GLN B 1 89 ? 19.672 19.125 11.938 1 94.19 89 GLN B CA 1
ATOM 4260 C C . GLN B 1 89 ? 19.938 20.594 11.664 1 94.19 89 GLN B C 1
ATOM 4262 O O . GLN B 1 89 ? 20.781 20.938 10.82 1 94.19 89 GLN B O 1
ATOM 4267 N N . LEU B 1 90 ? 19.188 21.531 12.281 1 96.12 90 LEU B N 1
ATOM 4268 C CA . LEU B 1 90 ? 19.438 22.953 12.133 1 96.12 90 LEU B CA 1
ATOM 4269 C C . LEU B 1 90 ? 20.844 23.312 12.594 1 96.12 90 LEU B C 1
ATOM 4271 O O . LEU B 1 90 ? 21.547 24.078 11.922 1 96.12 90 LEU B O 1
ATOM 4275 N N . GLN B 1 91 ? 21.266 22.703 13.664 1 96.81 91 GLN B N 1
ATOM 4276 C CA . GLN B 1 91 ? 22.594 22.969 14.211 1 96.81 91 GLN B CA 1
ATOM 4277 C C . GLN B 1 91 ? 23.688 22.5 13.258 1 96.81 91 GLN B C 1
ATOM 4279 O O . GLN B 1 91 ? 24.656 23.219 13.016 1 96.81 91 GLN B O 1
ATOM 4284 N N . GLU B 1 92 ? 23.469 21.344 12.781 1 94.62 92 GLU B N 1
ATOM 4285 C CA . GLU B 1 92 ? 24.453 20.75 11.875 1 94.62 92 GLU B CA 1
ATOM 4286 C C . GLU B 1 92 ? 24.609 21.594 10.617 1 94.62 92 GLU B C 1
ATOM 4288 O O . GLU B 1 92 ? 25.688 21.656 10.039 1 94.62 92 GLU B O 1
ATOM 4293 N N . ARG B 1 93 ? 23.625 22.281 10.211 1 95.38 93 ARG B N 1
ATOM 4294 C CA . ARG B 1 93 ? 23.641 23.094 9 1 95.38 93 ARG B CA 1
ATOM 4295 C C . ARG B 1 93 ? 23.938 24.547 9.312 1 95.38 93 ARG B C 1
ATOM 4297 O O . ARG B 1 93 ? 23.859 25.406 8.438 1 95.38 93 ARG B O 1
ATOM 4304 N N . LYS B 1 94 ? 24.141 24.844 10.57 1 97.31 94 LYS B N 1
ATOM 4305 C CA . LYS B 1 94 ? 24.547 26.156 11.055 1 97.31 94 LYS B CA 1
ATOM 4306 C C . LYS B 1 94 ? 23.438 27.188 10.844 1 97.31 94 LYS B C 1
ATOM 4308 O O . LYS B 1 94 ? 23.703 28.328 10.461 1 97.31 94 LYS B O 1
ATOM 4313 N N . VAL B 1 95 ? 22.25 26.703 10.992 1 98.12 95 VAL B N 1
ATOM 4314 C CA . VAL B 1 95 ? 21.094 27.594 10.969 1 98.12 95 VAL B CA 1
ATOM 4315 C C . VAL B 1 95 ? 20.859 28.156 12.359 1 98.12 95 VAL B C 1
ATOM 4317 O O . VAL B 1 95 ? 20.812 27.422 13.344 1 98.12 95 VAL B O 1
ATOM 4320 N N . GLU B 1 96 ? 20.797 29.484 12.453 1 97.44 96 GLU B N 1
ATOM 4321 C CA . GLU B 1 96 ? 20.484 30.109 13.734 1 97.44 96 GLU B CA 1
ATOM 4322 C C . GLU B 1 96 ? 19.016 29.953 14.086 1 97.44 96 GLU B C 1
ATOM 4324 O O . GLU B 1 96 ? 18.141 30.391 13.328 1 97.44 96 GLU B O 1
ATOM 4329 N N . TYR B 1 97 ? 18.797 29.328 15.211 1 96.69 97 TYR B N 1
ATOM 4330 C CA . TYR B 1 97 ? 17.422 29.078 15.648 1 96.69 97 TYR B CA 1
ATOM 4331 C C . TYR B 1 97 ? 17.047 30 16.812 1 96.69 97 TYR B C 1
ATOM 4333 O O . TYR B 1 97 ? 17.75 30.062 17.812 1 96.69 97 TYR B O 1
ATOM 4341 N N . PHE B 1 98 ? 15.914 30.719 16.641 1 95.88 98 PHE B N 1
ATOM 4342 C CA . PHE B 1 98 ? 15.359 31.578 17.688 1 95.88 98 PHE B CA 1
ATOM 4343 C C . PHE B 1 98 ? 13.977 31.094 18.109 1 95.88 98 PHE B C 1
ATOM 4345 O O . PHE B 1 98 ? 13.07 30.969 17.266 1 95.88 98 PHE B O 1
ATOM 4352 N N . ASN B 1 99 ? 13.82 30.75 19.344 1 94.88 99 ASN B N 1
ATOM 4353 C CA . ASN B 1 99 ? 12.492 30.5 19.891 1 94.88 99 ASN B CA 1
ATOM 4354 C C . ASN B 1 99 ? 11.875 31.75 20.484 1 94.88 99 ASN B C 1
ATOM 4356 O O . ASN B 1 99 ? 11.773 31.891 21.703 1 94.88 99 ASN B O 1
ATOM 4360 N N . ILE B 1 100 ? 11.445 32.656 19.688 1 95.88 100 ILE B N 1
ATOM 4361 C CA . ILE B 1 100 ? 10.906 33.938 20.094 1 95.88 100 ILE B CA 1
ATOM 4362 C C . ILE B 1 100 ? 9.719 34.312 19.203 1 95.88 100 ILE B C 1
ATOM 4364 O O . ILE B 1 100 ? 9.586 33.812 18.094 1 95.88 100 ILE B O 1
ATOM 4368 N N . LYS B 1 101 ? 8.82 35.094 19.734 1 95.75 101 LYS B N 1
ATOM 4369 C CA . LYS B 1 101 ? 7.688 35.625 18.984 1 95.75 101 LYS B CA 1
ATOM 4370 C C . LYS B 1 101 ? 8.109 36.781 18.094 1 95.75 101 LYS B C 1
ATOM 4372 O O . LYS B 1 101 ? 8.641 37.781 18.594 1 95.75 101 LYS B O 1
ATOM 4377 N N . ALA B 1 102 ? 7.875 36.719 16.844 1 96.81 102 ALA B N 1
ATOM 4378 C CA . ALA B 1 102 ? 8.406 37.688 15.891 1 96.81 102 ALA B CA 1
ATOM 4379 C C . ALA B 1 102 ? 7.281 38.531 15.281 1 96.81 102 ALA B C 1
ATOM 4381 O O . ALA B 1 102 ? 6.16 38.031 15.117 1 96.81 102 ALA B O 1
ATOM 4382 N N . SER B 1 103 ? 7.559 39.781 14.906 1 97.94 103 SER B N 1
ATOM 4383 C CA . SER B 1 103 ? 6.68 40.656 14.164 1 97.94 103 SER B CA 1
ATOM 4384 C C . SER B 1 103 ? 7.477 41.625 13.305 1 97.94 103 SER B C 1
ATOM 4386 O O . SER B 1 103 ? 8.641 41.906 13.602 1 97.94 103 SER B O 1
ATOM 4388 N N . PHE B 1 104 ? 6.859 42.125 12.25 1 98.56 104 PHE B N 1
ATOM 4389 C CA . PHE B 1 104 ? 7.539 43.062 11.359 1 98.56 104 PHE B CA 1
ATOM 4390 C C . PHE B 1 104 ? 7.602 44.469 11.977 1 98.56 104 PHE B C 1
ATOM 4392 O O . PHE B 1 104 ? 6.605 44.969 12.508 1 98.56 104 PHE B O 1
ATOM 4399 N N . VAL B 1 105 ? 8.789 45.062 11.891 1 98.19 105 VAL B N 1
ATOM 4400 C CA . VAL B 1 105 ? 8.961 46.5 12.211 1 98.19 105 VAL B CA 1
ATOM 4401 C C . VAL B 1 105 ? 8.797 47.312 10.945 1 98.19 105 VAL B C 1
ATOM 4403 O O . VAL B 1 105 ? 8.195 48.406 10.984 1 98.19 105 VAL B O 1
ATOM 4406 N N . ASN B 1 106 ? 9.367 46.875 9.906 1 97.19 106 ASN B N 1
ATOM 4407 C CA . ASN B 1 106 ? 9.289 47.406 8.555 1 97.19 106 ASN B CA 1
ATOM 4408 C C . ASN B 1 106 ? 9.578 46.344 7.512 1 97.19 106 ASN B C 1
ATOM 4410 O O . ASN B 1 106 ? 9.578 45.156 7.828 1 97.19 106 ASN B O 1
ATOM 4414 N N . LYS B 1 107 ? 9.812 46.719 6.293 1 96.81 107 LYS B N 1
ATOM 4415 C CA . LYS B 1 107 ? 9.938 45.781 5.18 1 96.81 107 LYS B CA 1
ATOM 4416 C C . LYS B 1 107 ? 11.172 44.875 5.34 1 96.81 107 LYS B C 1
ATOM 4418 O O . LYS B 1 107 ? 11.258 43.812 4.719 1 96.81 107 LYS B O 1
ATOM 4423 N N . HIS B 1 108 ? 12.117 45.25 6.168 1 96.69 108 HIS B N 1
ATOM 4424 C CA . HIS B 1 108 ? 13.391 44.531 6.195 1 96.69 108 HIS B CA 1
ATOM 4425 C C . HIS B 1 108 ? 13.734 44.062 7.609 1 96.69 108 HIS B C 1
ATOM 4427 O O . HIS B 1 108 ? 14.719 43.344 7.812 1 96.69 108 HIS B O 1
ATOM 4433 N N . THR B 1 109 ? 12.906 44.5 8.555 1 97.19 109 THR B N 1
ATOM 4434 C CA . THR B 1 109 ? 13.305 44.312 9.938 1 97.19 109 THR B CA 1
ATOM 4435 C C . THR B 1 109 ? 12.211 43.562 10.711 1 97.19 109 THR B C 1
ATOM 4437 O O . THR B 1 109 ? 11.039 43.938 10.648 1 97.19 109 THR B O 1
ATOM 4440 N N . ILE B 1 110 ? 12.641 42.5 11.484 1 97.56 110 ILE B N 1
ATOM 4441 C CA . ILE B 1 110 ? 11.773 41.719 12.359 1 97.56 110 ILE B CA 1
ATOM 4442 C C . ILE B 1 110 ? 12.156 41.969 13.812 1 97.56 110 ILE B C 1
ATOM 4444 O O . ILE B 1 110 ? 13.336 42.031 14.148 1 97.56 110 ILE B O 1
ATOM 4448 N N . CYS B 1 111 ? 11.18 42.188 14.633 1 97.81 111 CYS B N 1
ATOM 4449 C CA . CYS B 1 111 ? 11.391 42.25 16.078 1 97.81 111 CYS B CA 1
ATOM 4450 C C . CYS B 1 111 ? 10.969 40.969 16.734 1 97.81 111 CYS B C 1
ATOM 4452 O O . CYS B 1 111 ? 9.828 40.5 16.578 1 97.81 111 CYS B O 1
ATOM 4454 N N . GLY B 1 112 ? 11.906 40.281 17.375 1 96.31 112 GLY B N 1
ATOM 4455 C CA . GLY B 1 112 ? 11.609 39.125 18.188 1 96.31 112 GLY B CA 1
ATOM 4456 C C . GLY B 1 112 ? 11.539 39.438 19.672 1 96.31 112 GLY B C 1
ATOM 4457 O O . GLY B 1 112 ? 12.32 40.219 20.188 1 96.31 112 GLY B O 1
ATOM 4458 N N . VAL B 1 113 ? 10.578 38.875 20.297 1 95.31 113 VAL B N 1
ATOM 4459 C CA . VAL B 1 113 ? 10.43 39.094 21.734 1 95.31 113 VAL B CA 1
ATOM 4460 C C . VAL B 1 113 ? 10.484 37.75 22.453 1 95.31 113 VAL B C 1
ATOM 4462 O O . VAL B 1 113 ? 9.734 36.844 22.125 1 95.31 113 VAL B O 1
ATOM 4465 N N . THR B 1 114 ? 11.414 37.562 23.359 1 91.25 114 THR B N 1
ATOM 4466 C CA . THR B 1 114 ? 11.516 36.344 24.172 1 91.25 114 THR B CA 1
ATOM 4467 C C . THR B 1 114 ? 10.383 36.281 25.188 1 91.25 114 THR B C 1
ATOM 4469 O O . THR B 1 114 ? 9.641 37.25 25.359 1 91.25 114 THR B O 1
ATOM 4472 N N . LYS B 1 115 ? 10.289 35.094 25.844 1 85.88 115 LYS B N 1
ATOM 4473 C CA . LYS B 1 115 ? 9.297 34.906 26.906 1 85.88 115 LYS B CA 1
ATOM 4474 C C . LYS B 1 115 ? 9.508 35.938 28.016 1 85.88 115 LYS B C 1
ATOM 4476 O O . LYS B 1 115 ? 8.547 36.375 28.641 1 85.88 115 LYS B O 1
ATOM 4481 N N . GLY B 1 116 ? 10.688 36.375 28.281 1 88.19 116 GLY B N 1
ATOM 4482 C CA . GLY B 1 116 ? 11.031 37.344 29.328 1 88.19 116 GLY B CA 1
ATOM 4483 C C . GLY B 1 116 ? 10.859 38.781 28.906 1 88.19 116 GLY B C 1
ATOM 4484 O O . GLY B 1 116 ? 11.062 39.688 29.703 1 88.19 116 GLY B O 1
ATOM 4485 N N . GLY B 1 117 ? 10.492 39.031 27.672 1 89.62 117 GLY B N 1
ATOM 4486 C CA . GLY B 1 117 ? 10.195 40.375 27.219 1 89.62 117 GLY B CA 1
ATOM 4487 C C . GLY B 1 117 ? 11.367 41.031 26.531 1 89.62 117 GLY B C 1
ATOM 4488 O O . GLY B 1 117 ? 11.273 42.188 26.094 1 89.62 117 GLY B O 1
ATOM 4489 N N . LYS B 1 118 ? 12.438 40.312 26.391 1 93.56 118 LYS B N 1
ATOM 4490 C CA . LYS B 1 118 ? 13.602 40.906 25.734 1 93.56 118 LYS B CA 1
ATOM 4491 C C . LYS B 1 118 ? 13.406 40.969 24.219 1 93.56 118 LYS B C 1
ATOM 4493 O O . LYS B 1 118 ? 13.008 39.969 23.609 1 93.56 118 LYS B O 1
ATOM 4498 N N . GLU B 1 119 ? 13.727 42.125 23.688 1 95.94 119 GLU B N 1
ATOM 4499 C CA . GLU B 1 119 ? 13.555 42.312 22.266 1 95.94 119 GLU B CA 1
ATOM 4500 C C . GLU B 1 119 ? 14.859 42.094 21.5 1 95.94 119 GLU B C 1
ATOM 4502 O O . GLU B 1 119 ? 15.938 42.406 22.016 1 95.94 119 GLU B O 1
ATOM 4507 N N . THR B 1 120 ? 14.75 41.5 20.391 1 95.44 120 THR B N 1
ATOM 4508 C CA . THR B 1 120 ? 15.844 41.344 19.453 1 95.44 120 THR B CA 1
ATOM 4509 C C . THR B 1 120 ? 15.414 41.75 18.047 1 95.44 120 THR B C 1
ATOM 4511 O O . THR B 1 120 ? 14.336 41.375 17.578 1 95.44 120 THR B O 1
ATOM 4514 N N . LEU B 1 121 ? 16.25 42.594 17.359 1 97.06 121 LEU B N 1
ATOM 4515 C CA . LEU B 1 121 ? 15.984 43 15.984 1 97.06 121 LEU B CA 1
ATOM 4516 C C . LEU B 1 121 ? 16.812 42.188 15 1 97.06 121 LEU B C 1
ATOM 4518 O O . LEU B 1 121 ? 18.016 41.969 15.219 1 97.06 121 LEU B O 1
ATOM 4522 N N . LEU B 1 122 ? 16.156 41.719 14.016 1 96.94 122 LEU B N 1
ATOM 4523 C CA . LEU B 1 122 ? 16.812 40.938 12.961 1 96.94 122 LEU B CA 1
ATOM 4524 C C . LEU B 1 122 ? 16.469 41.5 11.586 1 96.94 122 LEU B C 1
ATOM 4526 O O . LEU B 1 122 ? 15.328 41.906 11.344 1 96.94 122 LEU B O 1
ATOM 4530 N N . SER B 1 123 ? 17.469 41.625 10.688 1 97.12 123 SER B N 1
ATOM 4531 C CA . SER B 1 123 ? 17.266 42.031 9.297 1 97.12 123 SER B CA 1
ATOM 4532 C C . SER B 1 123 ? 17.75 40.969 8.336 1 97.12 123 SER B C 1
ATOM 4534 O O . SER B 1 123 ? 18.641 40.156 8.672 1 97.12 123 SER B O 1
ATOM 4536 N N . ALA B 1 124 ? 17.094 40.875 7.242 1 96.12 124 ALA B N 1
ATOM 4537 C CA . ALA B 1 124 ? 17.469 39.875 6.254 1 96.12 124 ALA B CA 1
ATOM 4538 C C . ALA B 1 124 ? 17.234 40.375 4.832 1 96.12 124 ALA B C 1
ATOM 4540 O O . ALA B 1 124 ? 16.406 41.25 4.617 1 96.12 124 ALA B O 1
ATOM 4541 N N . GLU B 1 125 ? 18.016 39.812 3.887 1 96.62 125 GLU B N 1
ATOM 4542 C CA . GLU B 1 125 ? 17.828 40.094 2.467 1 96.62 125 GLU B CA 1
ATOM 4543 C C . GLU B 1 125 ? 16.5 39.531 1.959 1 96.62 125 GLU B C 1
ATOM 4545 O O . GLU B 1 125 ? 15.844 40.125 1.127 1 96.62 125 GLU B O 1
ATOM 4550 N N . HIS B 1 126 ? 16.203 38.344 2.375 1 97.94 126 HIS B N 1
ATOM 4551 C CA . HIS B 1 126 ? 14.945 37.688 2.068 1 97.94 126 HIS B CA 1
ATOM 4552 C C . HIS B 1 126 ? 14.266 37.188 3.338 1 97.94 126 HIS B C 1
ATOM 4554 O O . HIS B 1 126 ? 14.938 36.719 4.266 1 97.94 126 HIS B O 1
ATOM 4560 N N . ILE B 1 127 ? 12.977 37.281 3.408 1 98.44 127 ILE B N 1
ATOM 4561 C CA . ILE B 1 127 ? 12.18 36.781 4.527 1 98.44 127 ILE B CA 1
ATOM 4562 C C . ILE B 1 127 ? 11.109 35.812 4.012 1 98.44 127 ILE B C 1
ATOM 4564 O O . ILE B 1 127 ? 10.422 36.125 3.035 1 98.44 127 ILE B O 1
ATOM 4568 N N . VAL B 1 128 ? 11.023 34.625 4.582 1 98.5 128 VAL B N 1
ATOM 4569 C CA . VAL B 1 128 ? 10.008 33.625 4.23 1 98.5 128 VAL B CA 1
ATOM 4570 C C . VAL B 1 128 ? 9.062 33.406 5.406 1 98.5 128 VAL B C 1
ATOM 4572 O O . VAL B 1 128 ? 9.5 33.031 6.496 1 98.5 128 VAL B O 1
ATOM 4575 N N . ILE B 1 129 ? 7.793 33.719 5.188 1 98.62 129 ILE B N 1
ATOM 4576 C CA . ILE B 1 129 ? 6.77 33.5 6.207 1 98.62 129 ILE B CA 1
ATOM 4577 C C . ILE B 1 129 ? 6.16 32.125 6.043 1 98.62 129 ILE B C 1
ATOM 4579 O O . ILE B 1 129 ? 5.582 31.812 5 1 98.62 129 ILE B O 1
ATOM 4583 N N . ALA B 1 130 ? 6.273 31.25 6.992 1 98.19 130 ALA B N 1
ATOM 4584 C CA . ALA B 1 130 ? 5.742 29.875 7 1 98.19 130 ALA B CA 1
ATOM 4585 C C . ALA B 1 130 ? 5.129 29.547 8.359 1 98.19 130 ALA B C 1
ATOM 4587 O O . ALA B 1 130 ? 5.379 28.469 8.906 1 98.19 130 ALA B O 1
ATOM 4588 N N . THR B 1 131 ? 4.328 30.438 8.898 1 97.69 131 THR B N 1
ATOM 4589 C CA . THR B 1 131 ? 3.861 30.359 10.281 1 97.69 131 THR B CA 1
ATOM 4590 C C . THR B 1 131 ? 2.689 29.391 10.398 1 97.69 131 THR B C 1
ATOM 4592 O O . THR B 1 131 ? 2.283 29.031 11.508 1 97.69 131 THR B O 1
ATOM 4595 N N . GLY B 1 132 ? 2.139 28.922 9.258 1 96.94 132 GLY B N 1
ATOM 4596 C CA . GLY B 1 132 ? 1.061 27.953 9.289 1 96.94 132 GLY B CA 1
ATOM 4597 C C . GLY B 1 132 ? -0.229 28.5 9.867 1 96.94 132 GLY B C 1
ATOM 4598 O O . GLY B 1 132 ? -0.605 29.641 9.578 1 96.94 132 GLY B O 1
ATOM 4599 N N . GLY B 1 133 ? -1.001 27.672 10.484 1 96.44 133 GLY B N 1
ATOM 4600 C CA . GLY B 1 133 ? -2.287 28.047 11.055 1 96.44 133 GLY B CA 1
ATOM 4601 C C . GLY B 1 133 ? -2.592 27.328 12.359 1 96.44 133 GLY B C 1
ATOM 4602 O O . GLY B 1 133 ? -1.842 26.453 12.781 1 96.44 133 GLY B O 1
ATOM 4603 N N . ARG B 1 134 ? -3.635 27.766 13.023 1 96.31 134 ARG B N 1
ATOM 4604 C CA . ARG B 1 134 ? -4.156 27.203 14.258 1 96.31 134 ARG B CA 1
ATOM 4605 C C . ARG B 1 134 ? -5.625 26.828 14.109 1 96.31 134 ARG B C 1
ATOM 4607 O O . ARG B 1 134 ? -6.348 27.406 13.305 1 96.31 134 ARG B O 1
ATOM 4614 N N . PRO B 1 135 ? -6.078 25.828 14.891 1 96 135 PRO B N 1
ATOM 4615 C CA . PRO B 1 135 ? -7.492 25.453 14.797 1 96 135 PRO B CA 1
ATOM 4616 C C . PRO B 1 135 ? -8.43 26.609 15.164 1 96 135 PRO B C 1
ATOM 4618 O O . PRO B 1 135 ? -8.141 27.375 16.094 1 96 135 PRO B O 1
ATOM 4621 N N . ARG B 1 136 ? -9.547 26.641 14.469 1 94.62 136 ARG B N 1
ATOM 4622 C CA . ARG B 1 136 ? -10.594 27.609 14.781 1 94.62 136 ARG B CA 1
ATOM 4623 C C . ARG B 1 136 ? -11.469 27.125 15.93 1 94.62 136 ARG B C 1
ATOM 4625 O O . ARG B 1 136 ? -11.773 25.922 16.031 1 94.62 136 ARG B O 1
ATOM 4632 N N . TYR B 1 137 ? -11.852 28.016 16.828 1 95.31 137 TYR B N 1
ATOM 4633 C CA . TYR B 1 137 ? -12.93 27.797 17.781 1 95.31 137 TYR B CA 1
ATOM 4634 C C . TYR B 1 137 ? -14.203 28.5 17.344 1 95.31 137 TYR B C 1
ATOM 4636 O O . TYR B 1 137 ? -14.156 29.625 16.828 1 95.31 137 TYR B O 1
ATOM 4644 N N . PRO B 1 138 ? -15.289 27.828 17.484 1 93.56 138 PRO B N 1
ATOM 4645 C CA . PRO B 1 138 ? -16.516 28.547 17.141 1 93.56 138 PRO B CA 1
ATOM 4646 C C . PRO B 1 138 ? -16.812 29.688 18.109 1 93.56 138 PRO B C 1
ATOM 4648 O O . PRO B 1 138 ? -16.766 29.5 19.328 1 93.56 138 PRO B O 1
ATOM 4651 N N . THR B 1 139 ? -17.078 30.812 17.547 1 92.38 139 THR B N 1
ATOM 4652 C CA . THR B 1 139 ? -17.297 32 18.375 1 92.38 139 THR B CA 1
ATOM 4653 C C . THR B 1 139 ? -18.766 32.125 18.75 1 92.38 139 THR B C 1
ATOM 4655 O O . THR B 1 139 ? -19.094 32.844 19.703 1 92.38 139 THR B O 1
ATOM 4658 N N . HIS B 1 140 ? -19.594 31.5 18.078 1 92.19 140 HIS B N 1
ATOM 4659 C CA . HIS B 1 140 ? -21.031 31.672 18.266 1 92.19 140 HIS B CA 1
ATOM 4660 C C . HIS B 1 140 ? -21.594 30.625 19.219 1 92.19 140 HIS B C 1
ATOM 4662 O O . HIS B 1 140 ? -22.781 30.625 19.516 1 92.19 140 HIS B O 1
ATOM 4668 N N . ILE B 1 141 ? -20.828 29.703 19.625 1 95.12 141 ILE B N 1
ATOM 4669 C CA . ILE B 1 141 ? -21.266 28.641 20.531 1 95.12 141 ILE B CA 1
ATOM 4670 C C . ILE B 1 141 ? -20.781 28.953 21.938 1 95.12 141 ILE B C 1
ATOM 4672 O O . ILE B 1 141 ? -19.594 28.938 22.219 1 95.12 141 ILE B O 1
ATOM 4676 N N . GLU B 1 142 ? -21.734 29.141 22.812 1 96.38 142 GLU B N 1
ATOM 4677 C CA . GLU B 1 142 ? -21.406 29.438 24.203 1 96.38 142 GLU B CA 1
ATOM 4678 C C . GLU B 1 142 ? -20.641 28.281 24.859 1 96.38 142 GLU B C 1
ATOM 4680 O O . GLU B 1 142 ? -21.062 27.125 24.75 1 96.38 142 GLU B O 1
ATOM 4685 N N . GLY B 1 143 ? -19.5 28.625 25.469 1 97.12 143 GLY B N 1
ATOM 4686 C CA . GLY B 1 143 ? -18.734 27.609 26.188 1 97.12 143 GLY B CA 1
ATOM 4687 C C . GLY B 1 143 ? -17.734 26.875 25.312 1 97.12 143 GLY B C 1
ATOM 4688 O O . GLY B 1 143 ? -16.938 26.078 25.797 1 97.12 143 GLY B O 1
ATOM 4689 N N . ALA B 1 144 ? -17.766 27.156 23.984 1 96.38 144 ALA B N 1
ATOM 4690 C CA . ALA B 1 144 ? -16.938 26.406 23.047 1 96.38 144 ALA B CA 1
ATOM 4691 C C . ALA B 1 144 ? -15.453 26.594 23.359 1 96.38 144 ALA B C 1
ATOM 4693 O O . ALA B 1 144 ? -14.688 25.625 23.375 1 96.38 144 ALA B O 1
ATOM 4694 N N . LEU B 1 145 ? -15.047 27.828 23.547 1 97.06 145 LEU B N 1
ATOM 4695 C CA . LEU B 1 145 ? -13.648 28.141 23.828 1 97.06 145 LEU B CA 1
ATOM 4696 C C . LEU B 1 145 ? -13.258 27.641 25.219 1 97.06 145 LEU B C 1
ATOM 4698 O O . LEU B 1 145 ? -12.172 27.078 25.406 1 97.06 145 LEU B O 1
ATOM 4702 N N . GLU B 1 146 ? -14.109 27.781 26.172 1 96.81 146 GLU B N 1
ATOM 4703 C CA . GLU B 1 146 ? -13.836 27.484 27.578 1 96.81 146 GLU B CA 1
ATOM 4704 C C . GLU B 1 146 ? -13.688 25.984 27.812 1 96.81 146 GLU B C 1
ATOM 4706 O O . GLU B 1 146 ? -12.875 25.562 28.641 1 96.81 146 GLU B O 1
ATOM 4711 N N . TYR B 1 147 ? -14.469 25.203 27.047 1 97.38 147 TYR B N 1
ATOM 4712 C CA . TYR B 1 147 ? -14.562 23.812 27.484 1 97.38 147 TYR B CA 1
ATOM 4713 C C . TYR B 1 147 ? -14.102 22.859 26.375 1 97.38 147 TYR B C 1
ATOM 4715 O O . TYR B 1 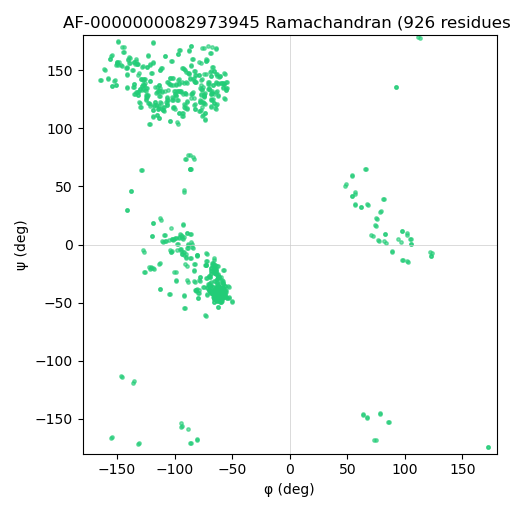147 ? -13.805 21.688 26.625 1 97.38 147 TYR B O 1
ATOM 4723 N N . GLY B 1 148 ? -14.078 23.328 25.141 1 97.19 148 GLY B N 1
ATOM 4724 C CA . GLY B 1 148 ? -13.719 22.453 24.031 1 97.19 148 GLY B CA 1
ATOM 4725 C C . GLY B 1 148 ? -12.219 22.344 23.812 1 97.19 148 GLY B C 1
ATOM 4726 O O . GLY B 1 148 ? -11.453 23.172 24.328 1 97.19 148 GLY B O 1
ATOM 4727 N N . ILE B 1 149 ? -11.781 21.312 23.141 1 97.81 149 ILE B N 1
ATOM 4728 C CA . ILE B 1 149 ? -10.398 21.156 22.703 1 97.81 149 ILE B CA 1
ATOM 4729 C C . ILE B 1 149 ? -10.336 21.078 21.188 1 97.81 149 ILE B C 1
ATOM 4731 O O . ILE B 1 149 ? -11.367 21.094 20.516 1 97.81 149 ILE B O 1
ATOM 4735 N N . THR B 1 150 ? -9.117 21.078 20.625 1 97.31 150 THR B N 1
ATOM 4736 C CA . THR B 1 150 ? -8.891 20.938 19.188 1 97.31 150 THR B CA 1
ATOM 4737 C C . THR B 1 150 ? -7.832 19.875 18.906 1 97.31 150 THR B C 1
ATOM 4739 O O . THR B 1 150 ? -7.414 19.156 19.812 1 97.31 150 THR B O 1
ATOM 4742 N N . SER B 1 151 ? -7.41 19.797 17.641 1 96.19 151 SER B N 1
ATOM 4743 C CA . SER B 1 151 ? -6.34 18.891 17.25 1 96.19 151 SER B CA 1
ATOM 4744 C C . SER B 1 151 ? -5.02 19.266 17.906 1 96.19 151 SER B C 1
ATOM 4746 O O . SER B 1 151 ? -4.141 18.422 18.078 1 96.19 151 SER B O 1
ATOM 4748 N N . ASP B 1 152 ? -4.902 20.5 18.328 1 97.69 152 ASP B N 1
ATOM 4749 C CA . ASP B 1 152 ? -3.699 20.938 19.031 1 97.69 152 ASP B CA 1
ATOM 4750 C C . ASP B 1 152 ? -3.578 20.234 20.391 1 97.69 152 ASP B C 1
ATOM 4752 O O . ASP B 1 152 ? -2.498 20.203 20.984 1 97.69 152 ASP B O 1
ATOM 4756 N N . ASP B 1 153 ? -4.707 19.672 20.875 1 98.44 153 ASP B N 1
ATOM 4757 C CA . ASP B 1 153 ? -4.738 19.219 22.266 1 98.44 153 ASP B CA 1
ATOM 4758 C C . ASP B 1 153 ? -4.84 17.703 22.344 1 98.44 153 ASP B C 1
ATOM 4760 O O . ASP B 1 153 ? -4.215 17.078 23.203 1 98.44 153 ASP B O 1
ATOM 4764 N N . ILE B 1 154 ? -5.586 17.125 21.469 1 98.31 154 ILE B N 1
ATOM 4765 C CA . ILE B 1 154 ? -6.039 15.75 21.641 1 98.31 154 ILE B CA 1
ATOM 4766 C C . ILE B 1 154 ? -4.836 14.805 21.656 1 98.31 154 ILE B C 1
ATOM 4768 O O . ILE B 1 154 ? -4.824 13.82 22.391 1 98.31 154 ILE B O 1
ATOM 4772 N N . PHE B 1 155 ? -3.803 15.062 20.938 1 98.06 155 PHE B N 1
ATOM 4773 C CA . PHE B 1 155 ? -2.662 14.164 20.797 1 98.06 155 PHE B CA 1
ATOM 4774 C C . PHE B 1 155 ? -1.727 14.281 21.984 1 98.06 155 PHE B C 1
ATOM 4776 O O . PHE B 1 155 ? -0.817 13.469 22.156 1 98.06 155 PHE B O 1
ATOM 4783 N N . TRP B 1 156 ? -1.972 15.273 22.844 1 97.81 156 TRP B N 1
ATOM 4784 C CA . TRP B 1 156 ? -1.121 15.5 24 1 97.81 156 TRP B CA 1
ATOM 4785 C C . TRP B 1 156 ? -1.859 15.164 25.297 1 97.81 156 TRP B C 1
ATOM 4787 O O . TRP B 1 156 ? -1.312 15.312 26.391 1 97.81 156 TRP B O 1
ATOM 4797 N N . LEU B 1 157 ? -3.117 14.672 25.109 1 98.31 157 LEU B N 1
ATOM 4798 C CA . LEU B 1 157 ? -3.852 14.258 26.297 1 98.31 157 LEU B CA 1
ATOM 4799 C C . LEU B 1 157 ? -3.162 13.078 26.969 1 98.31 157 LEU B C 1
ATOM 4801 O O . LEU B 1 157 ? -2.842 12.086 26.328 1 98.31 157 LEU B O 1
ATOM 4805 N N . LYS B 1 158 ? -2.98 13.172 28.234 1 96.94 158 LYS B N 1
ATOM 4806 C CA . LYS B 1 158 ? -2.387 12.078 29 1 96.94 158 LYS B CA 1
ATOM 4807 C C . LYS B 1 158 ? -3.424 11.008 29.328 1 96.94 158 LYS B C 1
ATOM 4809 O O . LYS B 1 158 ? -3.111 9.812 29.328 1 96.94 158 LYS B O 1
ATOM 4814 N N . ASP B 1 159 ? -4.629 11.508 29.641 1 97.31 159 ASP B N 1
ATOM 4815 C CA . ASP B 1 159 ? -5.73 10.602 29.938 1 97.31 159 ASP B CA 1
ATOM 4816 C C . ASP B 1 159 ? -6.68 10.492 28.734 1 97.31 159 ASP B C 1
ATOM 4818 O O . ASP B 1 159 ? -6.738 11.391 27.906 1 97.31 159 ASP B O 1
ATOM 4822 N N . SER B 1 160 ? -7.426 9.352 28.75 1 98.31 160 SER B N 1
ATOM 4823 C CA . SER B 1 160 ? -8.391 9.109 27.688 1 98.31 160 SER B CA 1
ATOM 4824 C C . SER B 1 160 ? -9.406 10.234 27.594 1 98.31 160 SER B C 1
ATOM 4826 O O . SER B 1 160 ? -9.891 10.727 28.625 1 98.31 160 SER B O 1
ATOM 4828 N N . PRO B 1 161 ? -9.734 10.641 26.406 1 98.31 161 PRO B N 1
ATOM 4829 C CA . PRO B 1 161 ? -10.773 11.664 26.25 1 98.31 161 PRO B CA 1
ATOM 4830 C C . PRO B 1 161 ? -12.172 11.133 26.547 1 98.31 161 PRO B C 1
ATOM 4832 O O . PRO B 1 161 ? -13.141 11.906 26.578 1 98.31 161 PRO B O 1
ATOM 4835 N N . GLY B 1 162 ? -12.297 9.781 26.734 1 98 162 GLY B N 1
ATOM 4836 C CA . GLY B 1 162 ? -13.594 9.195 27.062 1 98 162 GLY B CA 1
ATOM 4837 C C . GLY B 1 162 ? -14.617 9.375 25.953 1 98 162 GLY B C 1
ATOM 4838 O O . GLY B 1 162 ? -14.289 9.234 24.766 1 98 162 GLY B O 1
ATOM 4839 N N . LYS B 1 163 ? -15.891 9.539 26.391 1 97.75 163 LYS B N 1
ATOM 4840 C CA . LYS B 1 163 ? -16.969 9.82 25.438 1 97.75 163 LYS B CA 1
ATOM 4841 C C . LYS B 1 163 ? -16.75 11.172 24.766 1 97.75 163 LYS B C 1
ATOM 4843 O O . LYS B 1 163 ? -16.781 12.211 25.438 1 97.75 163 LYS B O 1
ATOM 4848 N N . THR B 1 164 ? -16.562 11.172 23.438 1 95.88 164 THR B N 1
ATOM 4849 C CA . THR B 1 164 ? -16.109 12.367 22.734 1 95.88 164 THR B CA 1
ATOM 4850 C C . THR B 1 164 ? -17.047 12.703 21.578 1 95.88 164 THR B C 1
ATOM 4852 O O . THR B 1 164 ? -17.562 11.805 20.906 1 95.88 164 THR B O 1
ATOM 4855 N N . THR B 1 165 ? -17.266 13.938 21.359 1 89.56 165 THR B N 1
ATOM 4856 C CA . THR B 1 165 ? -18.016 14.391 20.203 1 89.56 165 THR B CA 1
ATOM 4857 C C . THR B 1 165 ? -17.172 15.328 19.344 1 89.56 165 THR B C 1
ATOM 4859 O O . THR B 1 165 ? -17.031 16.516 19.656 1 89.56 165 THR B O 1
ATOM 4862 N N . PRO B 1 166 ? -16.656 14.875 18.234 1 84 166 PRO B N 1
ATOM 4863 C CA . PRO B 1 166 ? -15.977 15.727 17.266 1 84 166 PRO B CA 1
ATOM 4864 C C . PRO B 1 166 ? -16.938 16.547 16.406 1 84 166 PRO B C 1
ATOM 4866 O O . PRO B 1 166 ? -18.016 16.047 16.047 1 84 166 PRO B O 1
ATOM 4869 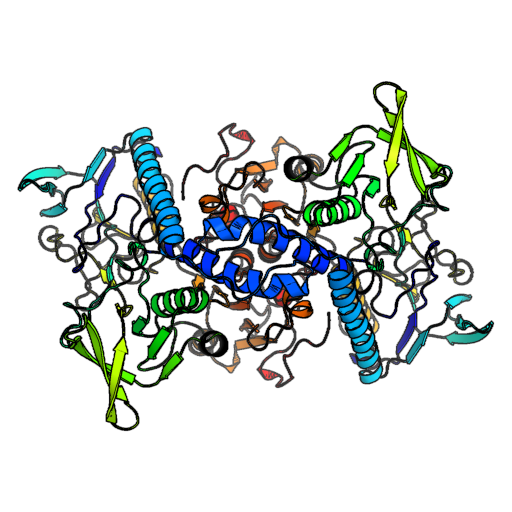N N . GLN B 1 167 ? -16.703 17.766 16.156 1 78 167 GLN B N 1
ATOM 4870 C CA . GLN B 1 167 ? -17.484 18.703 15.344 1 78 167 GLN B CA 1
ATOM 4871 C C . GLN B 1 167 ? -16.609 19.359 14.281 1 78 167 GLN B C 1
ATOM 4873 O O . GLN B 1 167 ? -15.445 19.688 14.539 1 78 167 GLN B O 1
ATOM 4878 N N . PRO B 1 168 ? -16.953 19.578 12.984 1 67.88 168 PRO B N 1
ATOM 4879 C CA . PRO B 1 168 ? -17.859 19 11.984 1 67.88 168 PRO B CA 1
ATOM 4880 C C . PRO B 1 168 ? -17.156 17.969 11.094 1 67.88 168 PRO B C 1
ATOM 4882 O O . PRO B 1 168 ? -16.047 17.531 11.398 1 67.88 168 PRO B O 1
ATOM 4885 N N . LEU B 1 169 ? -17.594 17.75 9.906 1 66.06 169 LEU B N 1
ATOM 4886 C CA . LEU B 1 169 ? -17.203 16.609 9.078 1 66.06 169 LEU B CA 1
ATOM 4887 C C . LEU B 1 169 ? -16.016 16.953 8.203 1 66.06 169 LEU B C 1
ATOM 4889 O O . LEU B 1 169 ? -16.016 16.688 7 1 66.06 169 LEU B O 1
ATOM 4893 N N . SER B 1 170 ? -14.938 17.656 8.82 1 80.56 170 SER B N 1
ATOM 4894 C CA . SER B 1 170 ? -13.648 17.812 8.148 1 80.56 170 SER B CA 1
ATOM 4895 C C . SER B 1 170 ? -12.852 16.5 8.164 1 80.56 170 SER B C 1
ATOM 4897 O O . SER B 1 170 ? -13.266 15.531 8.805 1 80.56 170 SER B O 1
ATOM 4899 N N . ASP B 1 171 ? -11.789 16.469 7.402 1 89.31 171 ASP B N 1
ATOM 4900 C CA . ASP B 1 171 ? -10.93 15.281 7.391 1 89.31 171 ASP B CA 1
ATOM 4901 C C . ASP B 1 171 ? -10.328 15.023 8.773 1 89.31 171 ASP B C 1
ATOM 4903 O O . ASP B 1 171 ? -10.297 13.883 9.242 1 89.31 171 ASP B O 1
ATOM 4907 N N . VAL B 1 172 ? -9.977 16.109 9.484 1 93.12 172 VAL B N 1
ATOM 4908 C CA . VAL B 1 172 ? -9.406 15.984 10.828 1 93.12 172 VAL B CA 1
ATOM 4909 C C . VAL B 1 172 ? -10.445 15.391 11.773 1 93.12 172 VAL B C 1
ATOM 4911 O O . VAL B 1 172 ? -10.125 14.516 12.586 1 93.12 172 VAL B O 1
ATOM 4914 N N . ALA B 1 173 ? -11.68 15.875 11.672 1 94.94 173 ALA B N 1
ATOM 4915 C CA . ALA B 1 173 ? -12.75 15.375 12.531 1 94.94 173 ALA B CA 1
ATOM 4916 C C . ALA B 1 173 ? -12.961 13.875 12.312 1 94.94 173 ALA B C 1
ATOM 4918 O O . ALA B 1 173 ? -13.086 13.117 13.281 1 94.94 173 ALA B O 1
ATOM 4919 N N . LEU B 1 174 ? -13.031 13.484 11.07 1 96.88 174 LEU B N 1
ATOM 4920 C CA . LEU B 1 174 ? -13.305 12.094 10.75 1 96.88 174 LEU B CA 1
ATOM 4921 C C . LEU B 1 174 ? -12.125 11.203 11.133 1 96.88 174 LEU B C 1
ATOM 4923 O O . LEU B 1 174 ? -12.32 10.078 11.602 1 96.88 174 LEU B O 1
ATOM 4927 N N . GLU B 1 175 ? -10.898 11.672 10.891 1 97.75 175 GLU B N 1
ATOM 4928 C CA . GLU B 1 175 ? -9.719 10.914 11.281 1 97.75 175 GLU B CA 1
ATOM 4929 C C . GLU B 1 175 ? -9.672 10.703 12.797 1 97.75 175 GLU B C 1
ATOM 4931 O O . GLU B 1 175 ? -9.422 9.594 13.266 1 97.75 175 GLU B O 1
ATOM 4936 N N . CYS B 1 176 ? -9.961 11.766 13.531 1 97.88 176 CYS B N 1
ATOM 4937 C CA . CYS B 1 176 ? -9.977 11.656 14.984 1 97.88 176 CYS B CA 1
ATOM 4938 C C . CYS B 1 176 ? -11.102 10.742 15.453 1 97.88 176 CYS B C 1
ATOM 4940 O O . CYS B 1 176 ? -10.898 9.883 16.312 1 97.88 176 CYS B O 1
ATOM 4942 N N . ALA B 1 177 ? -12.305 10.953 14.867 1 98.06 177 ALA B N 1
ATOM 4943 C CA . ALA B 1 177 ? -13.43 10.086 15.211 1 98.06 177 ALA B CA 1
ATOM 4944 C C . ALA B 1 177 ? -13.102 8.625 14.938 1 98.06 177 ALA B C 1
ATOM 4946 O O . ALA B 1 177 ? -13.469 7.738 15.719 1 98.06 177 ALA B O 1
ATOM 4947 N N . GLY B 1 178 ? -12.43 8.406 13.859 1 97.94 178 GLY B N 1
ATOM 4948 C CA . GLY B 1 178 ? -12.078 7.047 13.469 1 97.94 178 GLY B CA 1
ATOM 4949 C C . GLY B 1 178 ? -11.18 6.352 14.477 1 97.94 178 GLY B C 1
ATOM 4950 O O . GLY B 1 178 ? -11.477 5.234 14.906 1 97.94 178 GLY B O 1
ATOM 4951 N N . PHE B 1 179 ? -10.039 6.992 14.836 1 98.38 179 PHE B N 1
ATOM 4952 C CA . PHE B 1 179 ? -9.133 6.281 15.734 1 98.38 179 PHE B CA 1
ATOM 4953 C C . PHE B 1 179 ? -9.711 6.211 17.141 1 98.38 179 PHE B C 1
ATOM 4955 O O . PHE B 1 179 ? -9.484 5.238 17.875 1 98.38 179 PHE B O 1
ATOM 4962 N N . LEU B 1 180 ? -10.562 7.23 17.562 1 98.69 180 LEU B N 1
ATOM 4963 C CA . LEU B 1 180 ? -11.203 7.16 18.875 1 98.69 180 LEU B CA 1
ATOM 4964 C C . LEU B 1 180 ? -12.141 5.961 18.953 1 98.69 180 LEU B C 1
ATOM 4966 O O . LEU B 1 180 ? -12.086 5.184 19.922 1 98.69 180 LEU B O 1
ATOM 4970 N N . THR B 1 181 ? -12.992 5.809 17.922 1 98.44 181 THR B N 1
ATOM 4971 C CA . THR B 1 181 ? -13.898 4.664 17.875 1 98.44 181 THR B CA 1
ATOM 4972 C C . THR B 1 181 ? -13.109 3.357 17.812 1 98.44 181 THR B C 1
ATOM 4974 O O . THR B 1 181 ? -13.469 2.383 18.484 1 98.44 181 THR B O 1
ATOM 4977 N N . GLY B 1 182 ? -12.055 3.371 17.047 1 98.19 182 GLY B N 1
ATOM 4978 C CA . GLY B 1 182 ? -11.234 2.178 16.891 1 98.19 182 GLY B CA 1
ATOM 4979 C C . GLY B 1 182 ? -10.547 1.753 18.172 1 98.19 182 GLY B C 1
ATOM 4980 O O . GLY B 1 182 ? -10.219 0.579 18.344 1 98.19 182 GLY B O 1
ATOM 4981 N N . LEU B 1 183 ? -10.359 2.713 19.062 1 98.56 183 LEU B N 1
ATOM 4982 C CA . LEU B 1 183 ? -9.734 2.43 20.359 1 98.56 183 LEU B CA 1
ATOM 4983 C C . LEU B 1 183 ? -10.781 2.029 21.391 1 98.56 183 LEU B C 1
ATOM 4985 O O . LEU B 1 183 ? -10.453 1.79 22.547 1 98.56 183 LEU B O 1
ATOM 4989 N N . GLY B 1 184 ? -12.055 1.993 20.984 1 97.62 184 GLY B N 1
ATOM 4990 C CA . GLY B 1 184 ? -13.125 1.499 21.844 1 97.62 184 GLY B CA 1
ATOM 4991 C C . GLY B 1 184 ? -13.875 2.605 22.562 1 97.62 184 GLY B C 1
ATOM 4992 O O . GLY B 1 184 ? -14.648 2.34 23.484 1 97.62 184 GLY B O 1
ATOM 4993 N N . LEU B 1 185 ? -13.68 3.803 22.203 1 98.31 185 LEU B N 1
ATOM 4994 C CA . LEU B 1 185 ? -14.32 4.922 22.875 1 98.31 185 LEU B CA 1
ATOM 4995 C C . LEU B 1 185 ? -15.648 5.281 22.203 1 98.31 185 LEU B C 1
ATOM 4997 O O . LEU B 1 185 ? -15.836 5.012 21.016 1 98.31 185 LEU B O 1
ATOM 5001 N N . ASP B 1 186 ? -16.547 5.801 23 1 98.25 186 ASP B N 1
ATOM 5002 C CA . ASP B 1 186 ? -17.844 6.27 22.516 1 98.25 186 ASP B CA 1
ATOM 5003 C C . ASP B 1 186 ? -17.703 7.609 21.797 1 98.25 186 ASP B C 1
ATOM 5005 O O . ASP B 1 186 ? -17.391 8.625 22.422 1 98.25 186 ASP B O 1
ATOM 5009 N N . THR B 1 187 ? -17.891 7.602 20.453 1 98.12 187 THR B N 1
ATOM 5010 C CA . THR B 1 187 ? -17.625 8.773 19.625 1 98.12 187 THR B CA 1
ATOM 5011 C C . THR B 1 187 ? -18.875 9.156 18.812 1 98.12 187 THR B C 1
ATOM 5013 O O . THR B 1 187 ? -19.453 8.312 18.141 1 98.12 187 THR B O 1
ATOM 5016 N N . THR B 1 188 ? -19.281 10.367 18.906 1 97.38 188 THR B N 1
ATOM 5017 C CA . THR B 1 188 ? -20.406 10.914 18.141 1 97.38 188 THR B CA 1
ATOM 5018 C C . THR B 1 188 ? -19.969 12.125 17.328 1 97.38 188 THR B C 1
ATOM 5020 O O . THR B 1 188 ? -19.516 13.133 17.875 1 97.38 188 THR B O 1
ATOM 5023 N N . VAL B 1 189 ? -20.156 12.031 16.062 1 96.19 189 VAL B N 1
ATOM 5024 C CA . VAL B 1 189 ? -19.812 13.133 15.172 1 96.19 189 VAL B CA 1
ATOM 5025 C C . VAL B 1 189 ? -21.062 13.906 14.773 1 96.19 189 VAL B C 1
ATOM 5027 O O . VAL B 1 189 ? -22.031 13.32 14.289 1 96.19 189 VAL B O 1
ATOM 5030 N N . MET B 1 190 ? -21.094 15.18 14.969 1 93.19 190 MET B N 1
ATOM 5031 C CA . MET B 1 190 ? -22.188 16.047 14.523 1 93.19 190 MET B CA 1
ATOM 5032 C C . MET B 1 190 ? -21.828 16.75 13.219 1 93.19 190 MET B C 1
ATOM 5034 O O . MET B 1 190 ? -20.734 17.312 13.094 1 93.19 190 MET B O 1
ATOM 5038 N N . MET B 1 191 ? -22.719 16.594 12.305 1 89 191 MET B N 1
ATOM 5039 C CA . MET B 1 191 ? -22.438 17.219 11.016 1 89 191 MET B CA 1
ATOM 5040 C C . MET B 1 191 ? -23.594 18.094 10.578 1 89 191 MET B C 1
ATOM 5042 O O . MET B 1 191 ? -24.75 17.688 10.672 1 89 191 MET B O 1
ATOM 5046 N N . ARG B 1 192 ? -23.219 19.219 10.164 1 87.88 192 ARG B N 1
ATOM 5047 C CA . ARG B 1 192 ? -24.219 20.188 9.719 1 87.88 192 ARG B CA 1
ATOM 5048 C C . ARG B 1 192 ? -24.688 19.875 8.297 1 87.88 192 ARG B C 1
ATOM 5050 O O . ARG B 1 192 ? -25.875 20.031 7.984 1 87.88 192 ARG B O 1
ATOM 5057 N N . SER B 1 193 ? -23.766 19.516 7.457 1 88.75 193 SER B N 1
ATOM 5058 C CA . SER B 1 193 ? -24.062 19.312 6.043 1 88.75 193 SER B CA 1
ATOM 5059 C C . SER B 1 193 ? -23.391 18.047 5.52 1 88.75 193 SER B C 1
ATOM 5061 O O . SER B 1 193 ? -23.719 16.938 5.957 1 88.75 193 SER B O 1
ATOM 5063 N N . ILE B 1 194 ? -22.5 18.203 4.516 1 90.38 194 ILE B N 1
ATOM 5064 C CA . ILE B 1 194 ? -21.938 17.031 3.867 1 90.38 194 ILE B CA 1
ATOM 5065 C C . ILE B 1 194 ? -20.531 16.766 4.406 1 90.38 194 ILE B C 1
ATOM 5067 O O . ILE B 1 194 ? -19.812 17.703 4.746 1 90.38 194 ILE B O 1
ATOM 5071 N N . PRO B 1 195 ? -20.203 15.508 4.551 1 92.75 195 PRO B N 1
ATOM 5072 C CA . PRO B 1 195 ? -18.844 15.18 5.02 1 92.75 195 PRO B CA 1
ATOM 5073 C C . PRO B 1 195 ? -17.781 15.414 3.949 1 92.75 195 PRO B C 1
ATOM 5075 O O . PRO B 1 195 ? -18.031 15.195 2.762 1 92.75 195 PRO B O 1
ATOM 5078 N N . LEU B 1 196 ? -16.562 15.82 4.387 1 93.75 196 LEU B N 1
ATOM 5079 C CA . LEU B 1 196 ? -15.391 15.945 3.521 1 93.75 196 LEU B CA 1
ATOM 5080 C C . LEU B 1 196 ? -15.695 16.828 2.316 1 93.75 196 LEU B C 1
ATOM 5082 O O . LEU B 1 196 ? -15.492 16.406 1.172 1 93.75 196 LEU B O 1
ATOM 5086 N N . ARG B 1 197 ? -16.062 18 2.629 1 91.25 197 ARG B N 1
ATOM 5087 C CA . ARG B 1 197 ? -16.297 18.969 1.564 1 91.25 197 ARG B CA 1
ATOM 5088 C C . ARG B 1 197 ? -15.062 19.109 0.667 1 91.25 197 ARG B C 1
ATOM 5090 O O . ARG B 1 197 ? -13.938 19.219 1.158 1 91.25 197 ARG B O 1
ATOM 5097 N N . GLY B 1 198 ? -15.188 19.078 -0.614 1 90.81 198 GLY B N 1
ATOM 5098 C CA . GLY B 1 198 ? -14.102 19.234 -1.566 1 90.81 198 GLY B CA 1
ATOM 5099 C C . GLY B 1 198 ? -13.586 17.906 -2.098 1 90.81 198 GLY B C 1
ATOM 5100 O O . GLY B 1 198 ? -12.781 17.875 -3.033 1 90.81 198 GLY B O 1
ATOM 5101 N N . PHE B 1 199 ? -14 16.844 -1.434 1 96.69 199 PHE B N 1
ATOM 5102 C CA . PHE B 1 199 ? -13.641 15.516 -1.909 1 96.69 199 PHE B CA 1
ATOM 5103 C C . PHE B 1 199 ? -14.758 14.922 -2.76 1 96.69 199 PHE B C 1
ATOM 5105 O O . PHE B 1 199 ? -15.852 15.492 -2.842 1 96.69 199 PHE B O 1
ATOM 5112 N N . ASP B 1 200 ? -14.445 13.836 -3.451 1 98.56 200 ASP B N 1
ATOM 5113 C CA . ASP B 1 200 ? -15.492 13.102 -4.156 1 98.56 200 ASP B CA 1
ATOM 5114 C C . ASP B 1 200 ? -16.594 12.672 -3.197 1 98.56 200 ASP B C 1
ATOM 5116 O O . ASP B 1 200 ? -16.344 11.984 -2.209 1 98.56 200 ASP B O 1
ATOM 5120 N N . GLN B 1 201 ? -17.812 13.039 -3.551 1 97.69 201 GLN B N 1
ATOM 5121 C CA . GLN B 1 201 ? -18.875 12.93 -2.561 1 97.69 201 GLN B CA 1
ATOM 5122 C C . GLN B 1 201 ? -19.359 11.484 -2.43 1 97.69 201 GLN B C 1
ATOM 5124 O O . GLN B 1 201 ? -19.781 11.062 -1.355 1 97.69 201 GLN B O 1
ATOM 5129 N N . GLN B 1 202 ? -19.297 10.727 -3.49 1 98.44 202 GLN B N 1
ATOM 5130 C CA . GLN B 1 202 ? -19.609 9.312 -3.34 1 98.44 202 GLN B CA 1
ATOM 5131 C C . GLN B 1 202 ? -18.625 8.625 -2.408 1 98.44 202 GLN B C 1
ATOM 5133 O O . GLN B 1 202 ? -19.016 7.844 -1.537 1 98.44 202 GLN B O 1
ATOM 5138 N N . MET B 1 203 ? -17.359 8.969 -2.58 1 98.69 203 MET B N 1
ATOM 5139 C CA . MET B 1 203 ? -16.328 8.398 -1.718 1 98.69 203 MET B CA 1
ATOM 5140 C C . MET B 1 203 ? -16.531 8.836 -0.27 1 98.69 203 MET B C 1
ATOM 5142 O O . MET B 1 203 ? -16.391 8.023 0.649 1 98.69 203 MET B O 1
ATOM 5146 N N . SER B 1 204 ? -16.844 10.086 -0.095 1 97.5 204 SER B N 1
ATOM 5147 C CA . SER B 1 204 ? -17.078 10.625 1.242 1 97.5 204 SER B CA 1
ATOM 5148 C C . SER B 1 204 ? -18.203 9.883 1.947 1 97.5 204 SER B C 1
ATOM 5150 O O . SER B 1 204 ? -18.109 9.586 3.141 1 97.5 204 SER B O 1
ATOM 5152 N N . SER B 1 205 ? -19.219 9.578 1.218 1 97.44 205 SER B N 1
ATOM 5153 C CA . SER B 1 205 ? -20.344 8.844 1.77 1 97.44 205 SER B CA 1
ATOM 5154 C C . SER B 1 205 ? -19.938 7.426 2.174 1 97.44 205 SER B C 1
ATOM 5156 O O . SER B 1 205 ? -20.328 6.945 3.24 1 97.44 205 SER B O 1
ATOM 5158 N N . LEU B 1 206 ? -19.188 6.781 1.344 1 98.44 206 LEU B N 1
ATOM 5159 C CA . LEU B 1 206 ? -18.734 5.422 1.639 1 98.44 206 LEU B CA 1
ATOM 5160 C C . LEU B 1 206 ? -17.844 5.402 2.875 1 98.44 206 LEU B C 1
ATOM 5162 O O . LEU B 1 206 ? -17.938 4.48 3.689 1 98.44 206 LEU B O 1
ATOM 5166 N N . VAL B 1 207 ? -17.016 6.438 3.035 1 97.94 207 VAL B N 1
ATOM 5167 C CA . VAL B 1 207 ? -16.141 6.555 4.199 1 97.94 207 VAL B CA 1
ATOM 5168 C C . VAL B 1 207 ? -16.984 6.633 5.469 1 97.94 207 VAL B C 1
ATOM 5170 O O . VAL B 1 207 ? -16.75 5.891 6.426 1 97.94 207 VAL B O 1
ATOM 5173 N N . THR B 1 208 ? -18 7.512 5.465 1 97 208 THR B N 1
ATOM 5174 C CA . THR B 1 208 ? -18.812 7.73 6.656 1 97 208 THR B CA 1
ATOM 5175 C C . THR B 1 208 ? -19.703 6.516 6.945 1 97 208 THR B C 1
ATOM 5177 O O . THR B 1 208 ? -19.953 6.195 8.102 1 97 208 THR B O 1
ATOM 5180 N N . GLU B 1 209 ? -20.172 5.828 5.871 1 97.44 209 GLU B N 1
ATOM 5181 C CA . GLU B 1 209 ? -20.953 4.605 6.047 1 97.44 209 GLU B CA 1
ATOM 5182 C C . GLU B 1 209 ? -20.125 3.523 6.738 1 97.44 209 GLU B C 1
ATOM 5184 O O . GLU B 1 209 ? -20.625 2.822 7.617 1 97.44 209 GLU B O 1
ATOM 5189 N N . TYR B 1 210 ? -18.922 3.395 6.344 1 97.94 210 TYR B N 1
ATOM 5190 C CA . TYR B 1 210 ? -18.047 2.406 6.969 1 97.94 210 TYR B CA 1
ATOM 5191 C C . TYR B 1 210 ? -17.812 2.742 8.438 1 97.94 210 TYR B C 1
ATOM 5193 O O . TYR B 1 210 ? -17.859 1.863 9.297 1 97.94 210 TYR B O 1
ATOM 5201 N N . MET B 1 211 ? -17.5 4.02 8.695 1 97.5 211 MET B N 1
ATOM 5202 C CA . MET B 1 211 ? -17.281 4.449 10.07 1 97.5 211 MET B CA 1
ATOM 5203 C C . MET B 1 211 ? -18.5 4.18 10.938 1 97.5 211 MET B C 1
ATOM 5205 O O . MET B 1 211 ? -18.375 3.742 12.086 1 97.5 211 MET B O 1
ATOM 5209 N N . ASP B 1 212 ? -19.641 4.418 10.344 1 96.88 212 ASP B N 1
ATOM 5210 C CA . ASP B 1 212 ? -20.891 4.125 11.047 1 96.88 212 ASP B CA 1
ATOM 5211 C C . ASP B 1 212 ? -21 2.639 11.375 1 96.88 212 ASP B C 1
ATOM 5213 O O . ASP B 1 212 ? -21.375 2.268 12.492 1 96.88 212 ASP B O 1
ATOM 5217 N N . SER B 1 213 ? -20.672 1.821 10.43 1 96.81 213 SER B N 1
ATOM 5218 C CA . SER B 1 213 ? -20.75 0.375 10.609 1 96.81 213 SER B CA 1
ATOM 5219 C C . SER B 1 213 ? -19.734 -0.103 11.656 1 96.81 213 SER B C 1
ATOM 5221 O O . SER B 1 213 ? -19.922 -1.165 12.258 1 96.81 213 SER B O 1
ATOM 5223 N N . GLN B 1 214 ? -18.703 0.722 11.914 1 96 214 GLN B N 1
ATOM 5224 C CA . GLN B 1 214 ? -17.656 0.354 12.875 1 96 214 GLN B CA 1
ATOM 5225 C C . GLN B 1 214 ? -17.984 0.897 14.266 1 96 214 GLN B C 1
ATOM 5227 O O . GLN B 1 214 ? -17.25 0.63 15.219 1 96 214 GLN B O 1
ATOM 5232 N N . GLY B 1 215 ? -19.047 1.742 14.344 1 97.06 215 GLY B N 1
ATOM 5233 C CA . GLY B 1 215 ? -19.469 2.113 15.68 1 97.06 215 GLY B CA 1
ATOM 5234 C C . GLY B 1 215 ? -19.469 3.611 15.914 1 97.06 215 GLY B C 1
ATOM 5235 O O . GLY B 1 215 ? -19.906 4.082 16.969 1 97.06 215 GLY B O 1
ATOM 5236 N N . THR B 1 216 ? -18.906 4.422 15 1 97.75 216 THR B N 1
ATOM 5237 C CA . THR B 1 216 ? -19 5.875 15.117 1 97.75 216 THR B CA 1
ATOM 5238 C C . THR B 1 216 ? -20.438 6.344 14.914 1 97.75 216 THR B C 1
ATOM 5240 O O . THR B 1 216 ? -21.078 6 13.906 1 97.75 216 THR B O 1
ATOM 5243 N N . ARG B 1 217 ? -21 7.09 15.883 1 97.56 217 ARG B N 1
ATOM 5244 C CA . ARG B 1 217 ? -22.359 7.625 15.75 1 97.56 217 ARG B CA 1
ATOM 5245 C C . ARG B 1 217 ? -22.344 8.953 15 1 97.56 217 ARG B C 1
ATOM 5247 O O . ARG B 1 217 ? -21.562 9.844 15.312 1 97.56 217 ARG B O 1
ATOM 5254 N N . PHE B 1 218 ? -23.219 9.078 13.945 1 96.62 218 PHE B N 1
ATOM 5255 C CA . PHE B 1 218 ? -23.328 10.32 13.195 1 96.62 218 PHE B CA 1
ATOM 5256 C C . PHE B 1 218 ? -24.672 10.992 13.438 1 96.62 218 PHE B C 1
ATOM 5258 O O . PHE B 1 218 ? -25.719 10.375 13.258 1 96.62 218 PHE B O 1
ATOM 5265 N N . LEU B 1 219 ? -24.641 12.195 13.922 1 95.25 219 LEU B N 1
ATOM 5266 C CA . LEU B 1 219 ? -25.812 13.062 13.969 1 95.25 219 LEU B CA 1
ATOM 5267 C C . LEU B 1 219 ? -25.828 14.023 12.789 1 95.25 219 LEU B C 1
ATOM 5269 O O . LEU B 1 219 ? -25.141 15.055 12.812 1 95.25 219 LEU B O 1
ATOM 5273 N N . LYS B 1 220 ? -26.641 13.742 11.859 1 93.19 220 LYS B N 1
ATOM 5274 C CA . LYS B 1 220 ? -26.656 14.508 10.617 1 93.19 220 LYS B CA 1
ATOM 5275 C C . LYS B 1 220 ? -27.578 15.719 10.742 1 93.19 220 LYS B C 1
ATOM 5277 O O . LYS B 1 220 ? -28.609 15.664 11.43 1 93.19 220 LYS B O 1
ATOM 5282 N N . ARG B 1 221 ? -27.25 16.734 10.102 1 92.5 221 ARG B N 1
ATOM 5283 C CA . ARG B 1 221 ? -28.016 17.969 10.078 1 92.5 221 ARG B CA 1
ATOM 5284 C C . ARG B 1 221 ? -28.234 18.516 11.492 1 92.5 221 ARG B C 1
ATOM 5286 O O . ARG B 1 221 ? -29.344 18.875 11.859 1 92.5 221 ARG B O 1
ATOM 5293 N N . CYS B 1 222 ? -27.156 18.453 12.195 1 94.25 222 CYS B N 1
ATOM 5294 C CA . CYS B 1 222 ? -27.172 18.938 13.57 1 94.25 222 CYS B CA 1
ATOM 5295 C C . CYS B 1 222 ? -26.016 19.906 13.805 1 94.25 222 CYS B C 1
ATOM 5297 O O . CYS B 1 222 ? -24.922 19.719 13.281 1 94.25 222 CYS B O 1
ATOM 5299 N N . THR B 1 223 ? -26.297 20.891 14.57 1 92.5 223 THR B N 1
ATOM 5300 C CA . THR B 1 223 ? -25.266 21.875 14.922 1 92.5 223 THR B CA 1
ATOM 5301 C C . THR B 1 223 ? -25.312 22.188 16.406 1 92.5 223 THR B C 1
ATOM 5303 O O . THR B 1 223 ? -26.391 22.422 16.969 1 92.5 223 THR B O 1
ATOM 5306 N N . PRO B 1 224 ? -24.188 22.125 17.062 1 94.31 224 PRO B N 1
ATOM 5307 C CA . PRO B 1 224 ? -24.188 22.5 18.484 1 94.31 224 PRO B CA 1
ATOM 5308 C C . PRO B 1 224 ? -24.453 23.984 18.703 1 94.31 224 PRO B C 1
ATOM 5310 O O . PRO B 1 224 ? -24.109 24.812 17.859 1 94.31 224 PRO B O 1
ATOM 5313 N N . SER B 1 225 ? -25.031 24.312 19.891 1 94.12 225 SER B N 1
ATOM 5314 C CA . SER B 1 225 ? -25.344 25.703 20.203 1 94.12 225 SER B CA 1
ATOM 5315 C C . SER B 1 225 ? -24.734 26.125 21.531 1 94.12 225 SER B C 1
ATOM 5317 O O . SER B 1 225 ? -24.5 27.297 21.766 1 94.12 225 SER B O 1
ATOM 5319 N N . ARG B 1 226 ? -24.484 25.094 22.359 1 96.5 226 ARG B N 1
ATOM 5320 C CA . ARG B 1 226 ? -23.984 25.438 23.688 1 96.5 226 ARG B CA 1
ATOM 5321 C C . ARG B 1 226 ? -23.25 24.266 24.312 1 96.5 226 ARG B C 1
ATOM 5323 O O . ARG B 1 226 ? -23.656 23.109 24.141 1 96.5 226 ARG B O 1
ATOM 5330 N N . VAL B 1 227 ? -22.234 24.594 25.016 1 97.44 227 VAL B N 1
ATOM 5331 C CA . VAL B 1 227 ? -21.516 23.641 25.844 1 97.44 227 VAL B CA 1
ATOM 5332 C C . VAL B 1 227 ? -21.484 24.141 27.281 1 97.44 227 VAL B C 1
ATOM 5334 O O . VAL B 1 227 ? -21.094 25.281 27.547 1 97.44 227 VAL B O 1
ATOM 5337 N N . GLN B 1 228 ? -21.875 23.312 28.188 1 98 228 GLN B N 1
ATOM 5338 C CA . GLN B 1 228 ? -21.844 23.656 29.609 1 98 228 GLN B CA 1
ATOM 5339 C C . GLN B 1 228 ? -21.188 22.547 30.438 1 98 228 GLN B C 1
ATOM 5341 O O . GLN B 1 228 ? -21.297 21.375 30.109 1 98 228 GLN B O 1
ATOM 5346 N N . LYS B 1 229 ? -20.516 23.016 31.469 1 97.88 229 LYS B N 1
ATOM 5347 C CA . LYS B 1 229 ? -19.938 22.047 32.406 1 97.88 229 LYS B CA 1
ATOM 5348 C C . LYS B 1 229 ? -20.906 21.703 33.531 1 97.88 229 LYS B C 1
ATOM 5350 O O . LYS B 1 229 ? -21.422 22.594 34.219 1 97.88 229 LYS B O 1
ATOM 5355 N N . LEU B 1 230 ? -21.078 20.469 33.719 1 97.81 230 LEU B N 1
ATOM 5356 C CA . LEU B 1 230 ? -21.953 19.984 34.781 1 97.81 230 LEU B CA 1
ATOM 5357 C C . LEU B 1 230 ? -21.203 19.844 36.094 1 97.81 230 LEU B C 1
ATOM 5359 O O . LEU B 1 230 ? -19.969 19.844 36.094 1 97.81 230 LEU B O 1
ATOM 5363 N N . PRO B 1 231 ? -21.922 19.656 37.188 1 96.88 231 PRO B N 1
ATOM 5364 C CA . PRO B 1 231 ? -21.266 19.562 38.5 1 96.88 231 PRO B CA 1
ATOM 5365 C C . PRO B 1 231 ? -20.344 18.344 38.594 1 96.88 231 PRO B C 1
ATOM 5367 O O . PRO B 1 231 ? -19.344 18.391 39.312 1 96.88 231 PRO B O 1
ATOM 5370 N N . ASP B 1 232 ? -20.594 17.391 37.875 1 95.56 232 ASP B N 1
ATOM 5371 C CA . ASP B 1 232 ? -19.781 16.188 37.969 1 95.56 232 ASP B CA 1
ATOM 5372 C C . ASP B 1 232 ? -18.578 16.266 37.031 1 95.56 232 ASP B C 1
ATOM 5374 O O . ASP B 1 232 ? -17.797 15.328 36.938 1 95.56 232 ASP B O 1
ATOM 5378 N N . GLY B 1 233 ? -18.516 17.297 36.312 1 95.19 233 GLY B N 1
ATOM 5379 C CA . GLY B 1 233 ? -17.359 17.516 35.469 1 95.19 233 GLY B CA 1
ATOM 5380 C C . GLY B 1 233 ? -17.609 17.188 34 1 95.19 233 GLY B C 1
ATOM 5381 O O . GLY B 1 233 ? -16.844 17.609 33.125 1 95.19 233 GLY B O 1
ATOM 5382 N N . GLN B 1 234 ? -18.688 16.5 33.688 1 97.38 234 GLN B N 1
ATOM 5383 C CA . GLN B 1 234 ? -19.031 16.188 32.312 1 97.38 234 GLN B CA 1
ATOM 5384 C C . GLN B 1 234 ? -19.516 17.422 31.578 1 97.38 234 GLN B C 1
ATOM 5386 O O . GLN B 1 234 ? -19.906 18.422 32.219 1 97.38 234 GLN B O 1
ATOM 5391 N N . LEU B 1 235 ? -19.438 17.344 30.281 1 98.31 235 LEU B N 1
ATOM 5392 C CA . LEU B 1 235 ? -19.891 18.453 29.438 1 98.31 235 LEU B CA 1
ATOM 5393 C C . LEU B 1 235 ? -21.25 18.156 28.844 1 98.31 235 LEU B C 1
ATOM 5395 O O . LEU B 1 235 ? -21.453 17.094 28.234 1 98.31 235 LEU B O 1
ATOM 5399 N N . GLN B 1 236 ? -22.156 19.016 29.078 1 98.31 236 GLN B N 1
ATOM 5400 C CA . GLN B 1 236 ? -23.453 18.938 28.406 1 98.31 236 GLN B CA 1
ATOM 5401 C C . GLN B 1 236 ? -23.453 19.75 27.109 1 98.31 236 GLN B C 1
ATOM 5403 O O . GLN B 1 236 ? -23.172 20.953 27.141 1 98.31 236 GLN B O 1
ATOM 5408 N N . VAL B 1 237 ? -23.703 19.109 25.984 1 97.56 237 VAL B N 1
ATOM 5409 C CA . VAL B 1 237 ? -23.781 19.781 24.688 1 97.56 237 VAL B CA 1
ATOM 5410 C C . VAL B 1 237 ? -25.234 19.875 24.234 1 97.56 237 VAL B C 1
ATOM 5412 O O . VAL B 1 237 ? -25.938 18.875 24.203 1 97.56 237 VAL B O 1
ATOM 5415 N N . THR B 1 238 ? -25.641 21.047 23.969 1 97.38 238 THR B N 1
ATOM 5416 C CA . THR B 1 238 ? -26.938 21.266 23.344 1 97.38 238 THR B CA 1
ATOM 5417 C C . THR B 1 238 ? -26.781 21.5 21.844 1 97.38 238 THR B C 1
ATOM 5419 O O . THR B 1 238 ? -25.891 22.234 21.422 1 97.38 238 THR B O 1
ATOM 5422 N N . TRP B 1 239 ? -27.562 20.75 21.062 1 96.19 239 TRP B N 1
ATOM 5423 C CA . TRP B 1 239 ? -27.516 20.969 19.625 1 96.19 239 TRP B CA 1
ATOM 5424 C C . TRP B 1 239 ? -28.922 21.047 19.031 1 96.19 239 TRP B C 1
ATOM 5426 O O . TRP B 1 239 ? -29.891 20.656 19.688 1 96.19 239 TRP B O 1
ATOM 5436 N N . GLU B 1 240 ? -28.953 21.672 17.906 1 95.19 240 GLU B N 1
ATOM 5437 C CA . GLU B 1 240 ? -30.203 21.797 17.172 1 95.19 240 GLU B CA 1
ATOM 5438 C C . GLU B 1 240 ? -30.219 20.875 15.953 1 95.19 240 GLU B C 1
ATOM 5440 O O . GLU B 1 240 ? -29.234 20.781 15.219 1 95.19 240 GLU B O 1
ATOM 5445 N N . ASP B 1 241 ? -31.297 20.141 15.758 1 95.06 241 ASP B N 1
ATOM 5446 C CA . ASP B 1 241 ? -31.562 19.438 14.508 1 95.06 241 ASP B CA 1
ATOM 5447 C C . ASP B 1 241 ? -32.094 20.391 13.445 1 95.06 241 ASP B C 1
ATOM 5449 O O . ASP B 1 241 ? -33.188 20.891 13.547 1 95.06 241 ASP B O 1
ATOM 5453 N N . LEU B 1 242 ? -31.344 20.531 12.492 1 93.94 242 LEU B N 1
ATOM 5454 C CA . LEU B 1 242 ? -31.641 21.578 11.516 1 93.94 242 LEU B CA 1
ATOM 5455 C C . LEU B 1 242 ? -32.844 21.188 10.664 1 93.94 242 LEU B C 1
ATOM 5457 O O . LEU B 1 242 ? -33.438 22.047 10.016 1 93.94 242 LEU B O 1
ATOM 5461 N N . THR B 1 243 ? -33.219 19.938 10.633 1 93.56 243 THR B N 1
ATOM 5462 C CA . THR B 1 243 ? -34.375 19.484 9.883 1 93.56 243 THR B CA 1
ATOM 5463 C C . THR B 1 243 ? -35.656 19.766 10.656 1 93.56 243 THR B C 1
ATOM 5465 O O . THR B 1 243 ? -36.625 20.312 10.102 1 93.56 243 THR B O 1
ATOM 5468 N N . SER B 1 244 ? -35.719 19.469 11.938 1 94.25 244 SER B N 1
ATOM 5469 C CA . SER B 1 244 ? -36.906 19.578 12.742 1 94.25 244 SER B CA 1
ATOM 5470 C C . SER B 1 244 ? -36.938 20.859 13.562 1 94.25 244 SER B C 1
ATOM 5472 O O . SER B 1 244 ? -38 21.297 14.023 1 94.25 244 SER B O 1
ATOM 5474 N N . GLY B 1 245 ? -35.75 21.422 13.828 1 93.25 245 GLY B N 1
ATOM 5475 C CA . GLY B 1 245 ? -35.625 22.562 14.719 1 93.25 245 GLY B CA 1
ATOM 5476 C C . GLY B 1 245 ? -35.594 22.188 16.188 1 93.25 245 GLY B C 1
ATOM 5477 O O . GLY B 1 245 ? -35.469 23.047 17.047 1 93.25 245 GLY B O 1
ATOM 5478 N N . LYS B 1 246 ? -35.625 21 16.406 1 95.81 246 LYS B N 1
ATOM 5479 C CA . LYS B 1 246 ? -35.656 20.516 17.781 1 95.81 246 LYS B CA 1
ATOM 5480 C C . LYS B 1 246 ? -34.281 20.625 18.422 1 95.81 246 LYS B C 1
ATOM 5482 O O . LYS B 1 246 ? -33.281 20.344 17.781 1 95.81 246 LYS B O 1
ATOM 5487 N N . LYS B 1 247 ? -34.344 20.969 19.688 1 96.19 247 LYS B N 1
ATOM 5488 C CA . LYS B 1 247 ? -33.125 21 20.484 1 96.19 247 LYS B CA 1
ATOM 5489 C C . LYS B 1 247 ? -32.938 19.703 21.266 1 96.19 247 LYS B C 1
ATOM 5491 O O . LYS B 1 247 ? -33.906 19.172 21.828 1 96.19 247 LYS B O 1
ATOM 5496 N N . ASN B 1 248 ? -31.766 19.234 21.156 1 96.5 248 ASN B N 1
ATOM 5497 C CA . ASN B 1 248 ? -31.375 18.031 21.875 1 96.5 248 ASN B CA 1
ATOM 5498 C C . ASN B 1 248 ? -30.156 18.281 22.766 1 96.5 248 ASN B C 1
ATOM 5500 O O . ASN B 1 248 ? -29.484 19.312 22.641 1 96.5 248 ASN B O 1
ATOM 5504 N N . MET B 1 249 ? -29.938 17.344 23.719 1 96.94 249 MET B N 1
ATOM 5505 C CA . MET B 1 249 ? -28.797 17.453 24.609 1 96.94 249 MET B CA 1
ATOM 5506 C C . MET B 1 249 ? -28.125 16.094 24.797 1 96.94 249 MET B C 1
ATOM 5508 O O . MET B 1 249 ? -28.781 15.047 24.656 1 96.94 249 MET B O 1
ATOM 5512 N N . GLY B 1 250 ? -26.938 16.125 25.016 1 96.25 250 GLY B N 1
ATOM 5513 C CA . GLY B 1 250 ? -26.141 14.945 25.375 1 96.25 250 GLY B CA 1
ATOM 5514 C C . GLY B 1 250 ? -24.953 15.273 26.25 1 96.25 250 GLY B C 1
ATOM 5515 O O . GLY B 1 250 ? -24.531 16.422 26.328 1 96.25 250 GLY B O 1
ATOM 5516 N N . THR B 1 251 ? -24.484 14.297 27.016 1 97.88 251 THR B N 1
ATOM 5517 C CA . THR B 1 251 ? -23.328 14.469 27.891 1 97.88 251 THR B CA 1
ATOM 5518 C C . THR B 1 251 ? -22.094 13.789 27.312 1 97.88 251 THR B C 1
ATOM 5520 O O . THR B 1 251 ? -22.188 12.688 26.766 1 97.88 251 THR B O 1
ATOM 5523 N N . PHE B 1 252 ? -21 14.484 27.422 1 98.19 252 PHE B N 1
ATOM 5524 C CA . PHE B 1 252 ? -19.734 14.016 26.891 1 98.19 252 PHE B CA 1
ATOM 5525 C C . PHE B 1 252 ? -18.594 14.32 27.859 1 98.19 252 PHE B C 1
ATOM 5527 O O . PHE B 1 252 ? -18.734 15.172 28.75 1 98.19 252 PHE B O 1
ATOM 5534 N N . ASP B 1 253 ? -17.531 13.555 27.75 1 98.5 253 ASP B N 1
ATOM 5535 C CA . ASP B 1 253 ? -16.312 13.883 28.484 1 98.5 253 ASP B CA 1
ATOM 5536 C C . ASP B 1 253 ? -15.492 14.945 27.75 1 98.5 253 ASP B C 1
ATOM 5538 O O . ASP B 1 253 ? -14.805 15.742 28.375 1 98.5 253 ASP B O 1
ATOM 5542 N N . THR B 1 254 ? -15.531 14.945 26.438 1 98.12 254 THR B N 1
ATOM 5543 C CA . THR B 1 254 ? -14.695 15.812 25.609 1 98.12 254 THR B CA 1
ATOM 5544 C C . THR B 1 254 ? -15.477 16.328 24.406 1 98.12 254 THR B C 1
ATOM 5546 O O . THR B 1 254 ? -16.234 15.586 23.781 1 98.12 254 THR B O 1
ATOM 5549 N N . VAL B 1 255 ? -15.367 17.625 24.125 1 97.5 255 VAL B N 1
ATOM 5550 C CA . VAL B 1 255 ? -15.844 18.25 22.906 1 97.5 255 VAL B CA 1
ATOM 5551 C C . VAL B 1 255 ? -14.656 18.656 22.047 1 97.5 255 VAL B C 1
ATOM 5553 O O . VAL B 1 255 ? -13.844 19.484 22.453 1 97.5 255 VAL B O 1
ATOM 5556 N N . LEU B 1 256 ? -14.516 18.125 20.844 1 97.56 256 LEU B N 1
ATOM 5557 C CA . LEU B 1 256 ? -13.391 18.359 19.938 1 97.56 256 LEU B CA 1
ATOM 5558 C C . LEU B 1 256 ? -13.82 19.203 18.75 1 97.56 256 LEU B C 1
ATOM 5560 O O . LEU B 1 256 ? -14.641 18.766 17.938 1 97.56 256 LEU B O 1
ATOM 5564 N N . TRP B 1 257 ? -13.273 20.391 18.656 1 96.31 257 TRP B N 1
ATOM 5565 C CA . TRP B 1 257 ? -13.555 21.281 17.531 1 96.31 257 TRP B CA 1
ATOM 5566 C C . TRP B 1 257 ? -12.578 21.031 16.391 1 96.31 257 TRP B C 1
ATOM 5568 O O . TRP B 1 257 ? -11.367 21.203 16.547 1 96.31 257 TRP B O 1
ATOM 5578 N N . ALA B 1 258 ? -13.055 20.609 15.266 1 94.31 258 ALA B N 1
ATOM 5579 C CA . ALA B 1 258 ? -12.297 20.438 14.031 1 94.31 258 ALA B CA 1
ATOM 5580 C C . ALA B 1 258 ? -12.992 21.125 12.859 1 94.31 258 ALA B C 1
ATOM 5582 O O . ALA B 1 258 ? -13.367 20.484 11.883 1 94.31 258 ALA B O 1
ATOM 5583 N N . ILE B 1 259 ? -13.094 22.406 12.938 1 92.12 259 ILE B N 1
ATOM 5584 C CA . ILE B 1 259 ? -13.938 23.156 12.008 1 92.12 259 ILE B CA 1
ATOM 5585 C C . ILE B 1 259 ? -13.062 24.016 11.094 1 92.12 259 ILE B C 1
ATOM 5587 O O . ILE B 1 259 ? -13.508 25.047 10.578 1 92.12 259 ILE B O 1
ATOM 5591 N N . GLY B 1 260 ? -11.836 23.656 10.977 1 91.62 260 GLY B N 1
ATOM 5592 C CA . GLY B 1 260 ? -10.914 24.391 10.125 1 91.62 260 GLY B CA 1
ATOM 5593 C C . GLY B 1 260 ? -9.82 25.094 10.898 1 91.62 260 GLY B C 1
ATOM 5594 O O . GLY B 1 260 ? -9.789 25.047 12.125 1 91.62 260 GLY B O 1
ATOM 5595 N N . ARG B 1 261 ? -8.922 25.75 10.18 1 94.06 261 ARG B N 1
ATOM 5596 C CA . ARG B 1 261 ? -7.785 26.453 10.766 1 94.06 261 ARG B CA 1
ATOM 5597 C C . ARG B 1 261 ? -7.719 27.906 10.281 1 94.06 261 ARG B C 1
ATOM 5599 O O . ARG B 1 261 ? -8.266 28.234 9.227 1 94.06 261 ARG B O 1
ATOM 5606 N N . ILE B 1 262 ? -7.156 28.75 11.055 1 95 262 ILE B N 1
ATOM 5607 C CA . ILE B 1 262 ? -6.902 30.156 10.719 1 95 262 ILE B CA 1
ATOM 5608 C C . ILE B 1 262 ? -5.398 30.391 10.625 1 95 262 ILE B C 1
ATOM 5610 O O . ILE B 1 262 ? -4.625 29.859 11.414 1 95 262 ILE B O 1
ATOM 5614 N N . PRO B 1 263 ? -5.008 31.156 9.578 1 97.44 263 PRO B N 1
ATOM 5615 C CA . PRO B 1 263 ? -3.572 31.422 9.469 1 97.44 263 PRO B CA 1
ATOM 5616 C C . PRO B 1 263 ? -3.02 32.188 10.664 1 97.44 263 PRO B C 1
ATOM 5618 O O . PRO B 1 263 ? -3.701 33.062 11.203 1 97.44 263 PRO B O 1
ATOM 5621 N N . GLU B 1 264 ? -1.803 31.906 11.078 1 96.44 264 GLU B N 1
ATOM 5622 C CA . GLU B 1 264 ? -1.131 32.656 12.148 1 96.44 264 GLU B CA 1
ATOM 5623 C C . GLU B 1 264 ? -0.471 33.906 11.617 1 96.44 264 GLU B C 1
ATOM 5625 O O . GLU B 1 264 ? 0.757 34 11.578 1 96.44 264 GLU B O 1
ATOM 5630 N N . THR B 1 265 ? -1.293 34.906 11.336 1 96.69 265 THR B N 1
ATOM 5631 C CA . THR B 1 265 ? -0.78 36.125 10.75 1 96.69 265 THR B CA 1
ATOM 5632 C C . THR B 1 265 ? -1.032 37.312 11.672 1 96.69 265 THR B C 1
ATOM 5634 O O . THR B 1 265 ? -0.366 38.344 11.562 1 96.69 265 THR B O 1
ATOM 5637 N N . ARG B 1 266 ? -1.934 37.25 12.594 1 92.94 266 ARG B N 1
ATOM 5638 C CA . ARG B 1 266 ? -2.461 38.375 13.344 1 92.94 266 ARG B CA 1
ATOM 5639 C C . ARG B 1 266 ? -1.36 39.062 14.148 1 92.94 266 ARG B C 1
ATOM 5641 O O . ARG B 1 266 ? -1.358 40.281 14.297 1 92.94 266 ARG B O 1
ATOM 5648 N N . SER B 1 267 ? -0.5 38.312 14.648 1 93.75 267 SER B N 1
ATOM 5649 C CA . SER B 1 267 ? 0.507 38.875 15.539 1 93.75 267 SER B CA 1
ATOM 5650 C C . SER B 1 267 ? 1.764 39.281 14.781 1 93.75 267 SER B C 1
ATOM 5652 O O . SER B 1 267 ? 2.744 39.719 15.375 1 93.75 267 SER B O 1
ATOM 5654 N N . LEU B 1 268 ? 1.773 39.219 13.43 1 97.75 268 LEU B N 1
ATOM 5655 C CA . LEU B 1 268 ? 2.992 39.438 12.656 1 97.75 268 LEU B CA 1
ATOM 5656 C C . LEU B 1 268 ? 3.174 40.875 12.289 1 97.75 268 LEU B C 1
ATOM 5658 O O . LEU B 1 268 ? 4.254 41.281 11.852 1 97.75 268 LEU B O 1
ATOM 5662 N N . ASN B 1 269 ? 2.193 41.781 12.531 1 98 269 ASN B N 1
ATOM 5663 C CA . ASN B 1 269 ? 2.219 43.188 12.117 1 98 269 ASN B CA 1
ATOM 5664 C C . ASN B 1 269 ? 2.592 43.312 10.641 1 98 269 ASN B C 1
ATOM 5666 O O . ASN B 1 269 ? 3.502 44.062 10.297 1 98 269 ASN B O 1
ATOM 5670 N N . LEU B 1 270 ? 1.868 42.562 9.797 1 98.62 270 LEU B N 1
ATOM 5671 C CA . LEU B 1 270 ? 2.172 42.5 8.367 1 98.62 270 LEU B CA 1
ATOM 5672 C C . LEU B 1 270 ? 2.047 43.875 7.727 1 98.62 270 LEU B C 1
ATOM 5674 O O . LEU B 1 270 ? 2.748 44.188 6.758 1 98.62 270 LEU B O 1
ATOM 5678 N N . GLU B 1 271 ? 1.217 44.719 8.258 1 97.56 271 GLU B N 1
ATOM 5679 C CA . GLU B 1 271 ? 0.986 46.062 7.734 1 97.56 271 GLU B CA 1
ATOM 5680 C C . GLU B 1 271 ? 2.252 46.906 7.812 1 97.56 271 GLU B C 1
ATOM 5682 O O . GLU B 1 271 ? 2.479 47.781 6.965 1 97.56 271 GLU B O 1
ATOM 5687 N N . ASN B 1 272 ? 3.061 46.656 8.812 1 98.25 272 ASN B N 1
ATOM 5688 C CA . ASN B 1 272 ? 4.312 47.406 8.961 1 98.25 272 ASN B CA 1
ATOM 5689 C C . ASN B 1 272 ? 5.258 47.125 7.789 1 98.25 272 ASN B C 1
ATOM 5691 O O . ASN B 1 272 ? 6.129 47.938 7.496 1 98.25 272 ASN B O 1
ATOM 5695 N N . ALA B 1 273 ? 5.098 46.031 7.16 1 98.25 273 ALA B N 1
ATOM 5696 C CA . ALA B 1 273 ? 5.957 45.656 6.035 1 98.25 273 ALA B CA 1
ATOM 5697 C C . ALA B 1 273 ? 5.23 45.875 4.707 1 98.25 273 ALA B C 1
ATOM 5699 O O . ALA B 1 273 ? 5.812 45.656 3.637 1 98.25 273 ALA B O 1
ATOM 5700 N N . GLY B 1 274 ? 3.938 46.219 4.77 1 98.25 274 GLY B N 1
ATOM 5701 C CA . GLY B 1 274 ? 3.178 46.438 3.551 1 98.25 274 GLY B CA 1
ATOM 5702 C C . GLY B 1 274 ? 2.717 45.125 2.9 1 98.25 274 GLY B C 1
ATOM 5703 O O . GLY B 1 274 ? 2.551 45.062 1.681 1 98.25 274 GLY B O 1
ATOM 5704 N N . ILE B 1 275 ? 2.504 44.062 3.656 1 98.69 275 ILE B N 1
ATOM 5705 C CA . ILE B 1 275 ? 2.102 42.781 3.127 1 98.69 275 ILE B CA 1
ATOM 5706 C C . ILE B 1 275 ? 0.578 42.688 3.109 1 98.69 275 ILE B C 1
ATOM 5708 O O . ILE B 1 275 ? -0.079 42.938 4.121 1 98.69 275 ILE B O 1
ATOM 5712 N N . ASN B 1 276 ? 0.016 42.281 1.949 1 98.56 276 ASN B N 1
ATOM 5713 C CA . ASN B 1 276 ? -1.43 42.156 1.777 1 98.56 276 ASN B CA 1
ATOM 5714 C C . ASN B 1 276 ? -1.939 40.781 2.164 1 98.56 276 ASN B C 1
ATOM 5716 O O . ASN B 1 276 ? -1.288 39.781 1.884 1 98.56 276 ASN B O 1
ATOM 5720 N N . THR B 1 277 ? -3.039 40.719 2.809 1 98.38 277 THR B N 1
ATOM 5721 C CA . THR B 1 277 ? -3.74 39.5 3.162 1 98.38 277 THR B CA 1
ATOM 5722 C C . THR B 1 277 ? -5.148 39.5 2.57 1 98.38 277 THR B C 1
ATOM 5724 O O . THR B 1 277 ? -5.672 40.531 2.184 1 98.38 277 THR B O 1
ATOM 5727 N N . ASP B 1 278 ? -5.668 38.344 2.373 1 97.81 278 ASP B N 1
ATOM 5728 C CA . ASP B 1 278 ? -7.082 38.219 2.033 1 97.81 278 ASP B CA 1
ATOM 5729 C C . ASP B 1 278 ? -7.965 38.656 3.209 1 97.81 278 ASP B C 1
ATOM 5731 O O . ASP B 1 278 ? -7.801 38.156 4.324 1 97.81 278 ASP B O 1
ATOM 5735 N N . PRO B 1 279 ? -8.844 39.562 2.979 1 95.06 279 PRO B N 1
ATOM 5736 C CA . PRO B 1 279 ? -9.625 40.094 4.102 1 95.06 279 PRO B CA 1
ATOM 5737 C C . PRO B 1 279 ? -10.531 39.062 4.738 1 95.06 279 PRO B C 1
ATOM 5739 O O . PRO B 1 279 ? -10.922 39.188 5.902 1 95.06 279 PRO B O 1
ATOM 5742 N N . ASN B 1 280 ? -10.859 38.031 4.023 1 94.12 280 ASN B N 1
ATOM 5743 C CA . ASN B 1 280 ? -11.75 37 4.543 1 94.12 280 ASN B CA 1
ATOM 5744 C C . ASN B 1 280 ? -10.977 35.875 5.215 1 94.12 280 ASN B C 1
ATOM 5746 O O . ASN B 1 280 ? -11.172 35.594 6.398 1 94.12 280 ASN B O 1
ATOM 5750 N N . SER B 1 281 ? -10.078 35.312 4.547 1 95 281 SER B N 1
ATOM 5751 C CA . SER B 1 281 ? -9.352 34.156 5.066 1 95 281 SER B CA 1
ATOM 5752 C C . SER B 1 281 ? -8.203 34.594 5.98 1 95 281 SER B C 1
ATOM 5754 O O . SER B 1 281 ? -7.668 33.812 6.738 1 95 281 SER B O 1
ATOM 5756 N N . GLN B 1 282 ? -7.758 35.844 5.809 1 96 282 GLN B N 1
ATOM 5757 C CA . GLN B 1 282 ? -6.641 36.406 6.547 1 96 282 GLN B CA 1
ATOM 5758 C C . GLN B 1 282 ? -5.312 35.781 6.109 1 96 282 GLN B C 1
ATOM 5760 O O . GLN B 1 282 ? -4.273 36.062 6.723 1 96 282 GLN B O 1
ATOM 5765 N N . LYS B 1 283 ? -5.324 35 5.066 1 98.44 283 LYS B N 1
ATOM 5766 C CA . LYS B 1 283 ? -4.098 34.406 4.527 1 98.44 283 LYS B CA 1
ATOM 5767 C C . LYS B 1 283 ? -3.326 35.438 3.691 1 98.44 283 LYS B C 1
ATOM 5769 O O . LYS B 1 283 ? -3.906 36.375 3.178 1 98.44 283 LYS B O 1
ATOM 5774 N N . ILE B 1 284 ? -2.078 35.188 3.572 1 98.81 284 ILE B N 1
ATOM 5775 C CA . ILE B 1 284 ? -1.209 36.125 2.84 1 98.81 284 ILE B CA 1
ATOM 5776 C C . ILE B 1 284 ? -1.405 35.938 1.337 1 98.81 284 ILE B C 1
ATOM 5778 O O . ILE B 1 284 ? -1.394 34.781 0.845 1 98.81 284 ILE B O 1
ATOM 5782 N N . LEU B 1 285 ? -1.65 37.031 0.599 1 98.75 285 LEU B N 1
ATOM 5783 C CA . LEU B 1 285 ? -1.735 36.969 -0.856 1 98.75 285 LEU B CA 1
ATOM 5784 C C . LEU B 1 285 ? -0.352 36.812 -1.477 1 98.75 285 LEU B C 1
ATOM 5786 O O . LEU B 1 285 ? 0.575 37.562 -1.134 1 98.75 285 LEU B O 1
ATOM 5790 N N . VAL B 1 286 ? -0.214 35.844 -2.301 1 98.69 286 VAL B N 1
ATOM 5791 C CA . VAL B 1 286 ? 1.064 35.625 -2.965 1 98.69 286 VAL B CA 1
ATOM 5792 C C . VAL B 1 286 ? 0.837 35.375 -4.457 1 98.69 286 VAL B C 1
ATOM 5794 O O . VAL B 1 286 ? -0.259 35 -4.871 1 98.69 286 VAL B O 1
ATOM 5797 N N . ASN B 1 287 ? 1.829 35.656 -5.258 1 98.12 287 ASN B N 1
ATOM 5798 C CA . ASN B 1 287 ? 1.777 35.312 -6.676 1 98.12 287 ASN B CA 1
ATOM 5799 C C . ASN B 1 287 ? 2.254 33.875 -6.926 1 98.12 287 ASN B C 1
ATOM 5801 O O . ASN B 1 287 ? 2.406 33.094 -5.988 1 98.12 287 ASN B O 1
ATOM 5805 N N . ALA B 1 288 ? 2.441 33.5 -8.172 1 96.38 288 ALA B N 1
ATOM 5806 C CA . ALA B 1 288 ? 2.816 32.125 -8.555 1 96.38 288 ALA B CA 1
ATOM 5807 C C . ALA B 1 288 ? 4.195 31.766 -8.008 1 96.38 288 ALA B C 1
ATOM 5809 O O . ALA B 1 288 ? 4.488 30.594 -7.781 1 96.38 288 ALA B O 1
ATOM 5810 N N . GLN B 1 289 ? 5.016 32.75 -7.773 1 97.25 289 GLN B N 1
ATOM 5811 C CA . GLN B 1 289 ? 6.371 32.531 -7.281 1 97.25 289 GLN B CA 1
ATOM 5812 C C . GLN B 1 289 ? 6.418 32.594 -5.758 1 97.25 289 GLN B C 1
ATOM 5814 O O . GLN B 1 289 ? 7.5 32.625 -5.164 1 97.25 289 GLN B O 1
ATOM 5819 N N . GLU B 1 290 ? 5.332 32.719 -5.074 1 98.12 290 GLU B N 1
ATOM 5820 C CA . GLU B 1 290 ? 5.16 32.75 -3.625 1 98.12 290 GLU B CA 1
ATOM 5821 C C . GLU B 1 290 ? 5.629 34.062 -3.033 1 98.12 290 GLU B C 1
ATOM 5823 O O . GLU B 1 290 ? 5.852 34.188 -1.825 1 98.12 290 GLU B O 1
ATOM 5828 N N . ALA B 1 291 ? 5.77 35.062 -3.932 1 98.62 291 ALA B N 1
ATOM 5829 C CA . ALA B 1 291 ? 6.121 36.406 -3.447 1 98.62 291 ALA B CA 1
ATOM 5830 C C . ALA B 1 291 ? 4.883 37.156 -2.957 1 98.62 291 ALA B C 1
ATOM 5832 O O . ALA B 1 291 ? 3.816 37.062 -3.57 1 98.62 291 ALA B O 1
ATOM 5833 N N . THR B 1 292 ? 5.055 37.875 -1.856 1 98.69 292 THR B N 1
ATOM 5834 C CA . THR B 1 292 ? 3.99 38.719 -1.343 1 98.69 292 THR B CA 1
ATOM 5835 C C . THR B 1 292 ? 3.932 40.031 -2.113 1 98.69 292 THR B C 1
ATOM 5837 O O . THR B 1 292 ? 4.488 40.156 -3.209 1 98.69 292 THR B O 1
ATOM 5840 N N . SER B 1 293 ? 3.129 41.031 -1.53 1 98.5 293 SER B N 1
ATOM 5841 C CA . SER B 1 293 ? 3.086 42.375 -2.105 1 98.5 293 SER B CA 1
ATOM 5842 C C . SER B 1 293 ? 4.438 43.062 -1.981 1 98.5 293 SER B C 1
ATOM 5844 O O . SER B 1 293 ? 4.668 44.094 -2.613 1 98.5 293 SER B O 1
ATOM 5846 N N . VAL B 1 294 ? 5.34 42.531 -1.195 1 98.38 294 VAL B N 1
ATOM 5847 C CA . VAL B 1 294 ? 6.707 43 -1.048 1 98.38 294 VAL B CA 1
ATOM 5848 C C . VAL B 1 294 ? 7.676 42 -1.668 1 98.38 294 VAL B C 1
ATOM 5850 O O . VAL B 1 294 ? 7.828 40.875 -1.164 1 98.38 294 VAL B O 1
ATOM 5853 N N . PRO B 1 295 ? 8.406 42.312 -2.703 1 97 295 PRO B N 1
ATOM 5854 C CA . PRO B 1 295 ? 9.102 41.375 -3.59 1 97 295 PRO B CA 1
ATOM 5855 C C . PRO B 1 295 ? 10.094 40.469 -2.846 1 97 295 PRO B C 1
ATOM 5857 O O . PRO B 1 295 ? 10.352 39.344 -3.268 1 97 295 PRO B O 1
ATOM 5860 N N . HIS B 1 296 ? 10.719 40.969 -1.802 1 98.06 296 HIS B N 1
ATOM 5861 C CA . HIS B 1 296 ? 11.742 40.156 -1.149 1 98.06 296 HIS B CA 1
ATOM 5862 C C . HIS B 1 296 ? 11.164 39.406 0.047 1 98.06 296 HIS B C 1
ATOM 5864 O O . HIS B 1 296 ? 11.914 38.812 0.828 1 98.06 296 HIS B O 1
ATOM 5870 N N . ILE B 1 297 ? 9.859 39.469 0.267 1 98.75 297 ILE B N 1
ATOM 5871 C CA . ILE B 1 297 ? 9.164 38.719 1.311 1 98.75 297 ILE B CA 1
ATOM 5872 C C . ILE B 1 297 ? 8.25 37.688 0.676 1 98.75 297 ILE B C 1
ATOM 5874 O O . ILE B 1 297 ? 7.457 38 -0.214 1 98.75 297 ILE B O 1
ATOM 5878 N N . TYR B 1 298 ? 8.391 36.406 1.127 1 98.81 298 TYR B N 1
ATOM 5879 C CA . TYR B 1 298 ? 7.668 35.281 0.578 1 98.81 298 TYR B CA 1
ATOM 5880 C C . TYR B 1 298 ? 6.793 34.625 1.642 1 98.81 298 TYR B C 1
ATOM 5882 O O . TYR B 1 298 ? 7.02 34.781 2.84 1 98.81 298 TYR B O 1
ATOM 5890 N N . ALA B 1 299 ? 5.746 33.906 1.215 1 98.81 299 ALA B N 1
ATOM 5891 C CA . ALA B 1 299 ? 4.938 33.094 2.098 1 98.81 299 ALA B CA 1
ATOM 5892 C C . ALA B 1 299 ? 4.645 31.734 1.457 1 98.81 299 ALA B C 1
ATOM 5894 O O . ALA B 1 299 ? 4.352 31.656 0.261 1 98.81 299 ALA B O 1
ATOM 5895 N N . ILE B 1 300 ? 4.785 30.672 2.242 1 98.44 300 ILE B N 1
ATOM 5896 C CA . ILE B 1 300 ? 4.559 29.328 1.728 1 98.44 300 ILE B CA 1
ATOM 5897 C C . ILE B 1 300 ? 3.727 28.531 2.727 1 98.44 300 ILE B C 1
ATOM 5899 O O . ILE B 1 300 ? 3.711 28.844 3.92 1 98.44 300 ILE B O 1
ATOM 5903 N N . GLY B 1 301 ? 3.014 27.438 2.221 1 97.69 301 GLY B N 1
ATOM 5904 C CA . GLY B 1 301 ? 2.248 26.531 3.066 1 97.69 301 GLY B CA 1
ATOM 5905 C C . GLY B 1 301 ? 0.908 27.109 3.488 1 97.69 301 GLY B C 1
ATOM 5906 O O . GLY B 1 301 ? 0.275 27.844 2.732 1 97.69 301 GLY B O 1
ATOM 5907 N N . ASP B 1 302 ? 0.513 26.797 4.648 1 97.25 302 ASP B N 1
ATOM 5908 C CA . ASP B 1 302 ? -0.854 27 5.117 1 97.25 302 ASP B CA 1
ATOM 5909 C C . ASP B 1 302 ? -1.169 28.484 5.258 1 97.25 302 ASP B C 1
ATOM 5911 O O . ASP B 1 302 ? -2.336 28.875 5.25 1 97.25 302 ASP B O 1
ATOM 5915 N N . VAL B 1 303 ? -0.163 29.328 5.387 1 98.38 303 VAL B N 1
ATOM 5916 C CA . VAL B 1 303 ? -0.377 30.75 5.66 1 98.38 303 VAL B CA 1
ATOM 5917 C C . VAL B 1 303 ? -0.658 31.484 4.355 1 98.38 303 VAL B C 1
ATOM 5919 O O . VAL B 1 303 ? -1.17 32.625 4.367 1 98.38 303 VAL B O 1
ATOM 5922 N N . ALA B 1 304 ? -0.326 30.844 3.252 1 98.56 304 ALA B N 1
ATOM 5923 C CA . ALA B 1 304 ? -0.458 31.469 1.942 1 98.56 304 ALA B CA 1
ATOM 5924 C C . ALA B 1 304 ? -1.812 31.156 1.314 1 98.56 304 ALA B C 1
ATOM 5926 O O . ALA B 1 304 ? -2.303 30.031 1.413 1 98.56 304 ALA B O 1
ATOM 5927 N N . GLU B 1 305 ? -2.422 32.156 0.686 1 97.94 305 GLU B N 1
ATOM 5928 C CA . GLU B 1 305 ? -3.736 32.031 0.066 1 97.94 305 GLU B CA 1
ATOM 5929 C C . GLU B 1 305 ? -3.676 31.125 -1.165 1 97.94 305 GLU B C 1
ATOM 5931 O O . GLU B 1 305 ? -2.77 31.25 -1.989 1 97.94 305 GLU B O 1
ATOM 5936 N N . GLY B 1 306 ? -4.586 30.219 -1.251 1 95.12 306 GLY B N 1
ATOM 5937 C CA . GLY B 1 306 ? -4.746 29.406 -2.445 1 95.12 306 GLY B CA 1
ATOM 5938 C C . GLY B 1 306 ? -3.799 28.219 -2.494 1 95.12 306 GLY B C 1
ATOM 5939 O O . GLY B 1 306 ? -3.648 27.578 -3.537 1 95.12 306 GLY B O 1
ATOM 5940 N N . ARG B 1 307 ? -3.121 27.953 -1.444 1 96.31 307 ARG B N 1
ATOM 5941 C CA . ARG B 1 307 ? -2.197 26.812 -1.374 1 96.31 307 ARG B CA 1
ATOM 5942 C C . ARG B 1 307 ? -2.777 25.688 -0.529 1 96.31 307 ARG B C 1
ATOM 5944 O O . ARG B 1 307 ? -3.436 25.938 0.483 1 96.31 307 ARG B O 1
ATOM 5951 N N . PRO B 1 308 ? -2.541 24.375 -1.031 1 94.69 308 PRO B N 1
ATOM 5952 C CA . PRO B 1 308 ? -3 23.266 -0.188 1 94.69 308 PRO B CA 1
ATOM 5953 C C . PRO B 1 308 ? -2.377 23.297 1.205 1 94.69 308 PRO B C 1
ATOM 5955 O O . PRO B 1 308 ? -1.192 23.609 1.351 1 94.69 308 PRO B O 1
ATOM 5958 N N . GLU B 1 309 ? -3.141 23.016 2.162 1 94.81 309 GLU B N 1
ATOM 5959 C CA . GLU B 1 309 ? -2.662 22.953 3.539 1 94.81 309 GLU B CA 1
ATOM 5960 C C . GLU B 1 309 ? -2.104 21.562 3.863 1 94.81 309 GLU B C 1
ATOM 5962 O O . GLU B 1 309 ? -2.646 20.859 4.711 1 94.81 309 GLU B O 1
ATOM 5967 N N . LEU B 1 310 ? -1.021 21.172 3.219 1 95.75 310 LEU B N 1
ATOM 5968 C CA . LEU B 1 310 ? -0.326 19.891 3.338 1 95.75 310 LEU B CA 1
ATOM 5969 C C . LEU B 1 310 ? 1.168 20.109 3.553 1 95.75 310 LEU B C 1
ATOM 5971 O O . LEU B 1 310 ? 1.803 20.875 2.824 1 95.75 310 LEU B O 1
ATOM 5975 N N . THR B 1 311 ? 1.718 19.391 4.508 1 96.12 311 THR B N 1
ATOM 5976 C CA . THR B 1 311 ? 3.127 19.516 4.855 1 96.12 311 THR B CA 1
ATOM 5977 C C . THR B 1 311 ? 4.012 19.234 3.648 1 96.12 311 THR B C 1
ATOM 5979 O O . THR B 1 311 ? 4.945 19.984 3.361 1 96.12 311 THR B O 1
ATOM 5982 N N . PRO B 1 312 ? 3.719 18.172 2.865 1 96.44 312 PRO B N 1
ATOM 5983 C CA . PRO B 1 312 ? 4.617 17.875 1.749 1 96.44 312 PRO B CA 1
ATOM 5984 C C . PRO B 1 312 ? 4.641 18.984 0.694 1 96.44 312 PRO B C 1
ATOM 5986 O O . PRO B 1 312 ? 5.691 19.25 0.111 1 96.44 312 PRO B O 1
ATOM 5989 N N . THR B 1 313 ? 3.506 19.625 0.427 1 97.5 313 THR B N 1
ATOM 5990 C CA . THR B 1 313 ? 3.498 20.703 -0.544 1 97.5 313 THR B CA 1
ATOM 5991 C C . THR B 1 313 ? 4.273 21.906 -0.013 1 97.5 313 THR B C 1
ATOM 5993 O O . THR B 1 313 ? 4.988 22.578 -0.765 1 97.5 313 THR B O 1
ATOM 5996 N N . ALA B 1 314 ? 4.109 22.203 1.307 1 97.38 314 ALA B N 1
ATOM 5997 C CA . ALA B 1 314 ? 4.836 23.312 1.918 1 97.38 314 ALA B CA 1
ATOM 5998 C C . ALA B 1 314 ? 6.344 23.078 1.859 1 97.38 314 ALA B C 1
ATOM 6000 O O . ALA B 1 314 ? 7.109 23.984 1.535 1 97.38 314 ALA B O 1
ATOM 6001 N N . VAL B 1 315 ? 6.766 21.875 2.166 1 96.31 315 VAL B N 1
ATOM 6002 C CA . VAL B 1 315 ? 8.18 21.5 2.16 1 96.31 315 VAL B CA 1
ATOM 6003 C C . VAL B 1 315 ? 8.742 21.641 0.747 1 96.31 315 VAL B C 1
ATOM 6005 O O . VAL B 1 315 ? 9.805 22.234 0.548 1 96.31 315 VAL B O 1
ATOM 6008 N N . MET B 1 316 ? 8.023 21.109 -0.189 1 97 316 MET B N 1
ATOM 6009 C CA . MET B 1 316 ? 8.492 21.188 -1.569 1 97 316 MET B CA 1
ATOM 6010 C C . MET B 1 316 ? 8.547 22.625 -2.059 1 97 316 MET B C 1
ATOM 6012 O O . MET B 1 316 ? 9.5 23.016 -2.729 1 97 316 MET B O 1
ATOM 6016 N N . ALA B 1 317 ? 7.523 23.391 -1.751 1 97.94 317 ALA B N 1
ATOM 6017 C CA . ALA B 1 317 ? 7.523 24.797 -2.115 1 97.94 317 ALA B CA 1
ATOM 6018 C C . ALA B 1 317 ? 8.727 25.516 -1.514 1 97.94 317 ALA B C 1
ATOM 6020 O O . ALA B 1 317 ? 9.352 26.359 -2.174 1 97.94 317 ALA B O 1
ATOM 6021 N N . GLY B 1 318 ? 9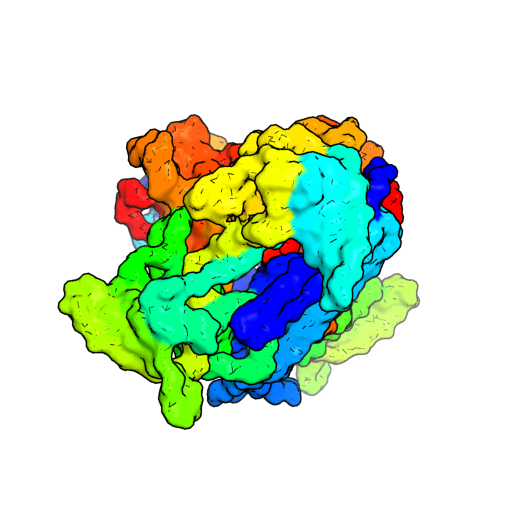.039 25.234 -0.244 1 97.56 318 GLY B N 1
ATOM 6022 C CA . GLY B 1 318 ? 10.195 25.828 0.413 1 97.56 318 GLY B CA 1
ATOM 6023 C C . GLY B 1 318 ? 11.508 25.469 -0.25 1 97.56 318 GLY B C 1
ATOM 6024 O O . GLY B 1 318 ? 12.375 26.328 -0.426 1 97.56 318 GLY B O 1
ATOM 6025 N N . LYS B 1 319 ? 11.648 24.234 -0.605 1 96.44 319 LYS B N 1
ATOM 6026 C CA . LYS B 1 319 ? 12.867 23.781 -1.283 1 96.44 319 LYS B CA 1
ATOM 6027 C C . LYS B 1 319 ? 13.031 24.484 -2.629 1 96.44 319 LYS B C 1
ATOM 6029 O O . LYS B 1 319 ? 14.117 24.969 -2.959 1 96.44 319 LYS B O 1
ATOM 6034 N N . LEU B 1 320 ? 11.992 24.531 -3.395 1 97.5 320 LEU B N 1
ATOM 6035 C CA . LEU B 1 320 ? 12.031 25.172 -4.707 1 97.5 320 LEU B CA 1
ATOM 6036 C C . LEU B 1 320 ? 12.32 26.656 -4.574 1 97.5 320 LEU B C 1
ATOM 6038 O O . LEU B 1 320 ? 13.07 27.219 -5.375 1 97.5 320 LEU B O 1
ATOM 6042 N N . LEU B 1 321 ? 11.711 27.266 -3.592 1 98.12 321 LEU B N 1
ATOM 6043 C CA . LEU B 1 321 ? 11.953 28.688 -3.346 1 98.12 321 LEU B CA 1
ATOM 6044 C C . LEU B 1 321 ? 13.422 28.938 -3.02 1 98.12 321 LEU B C 1
ATOM 6046 O O . LEU B 1 321 ? 14.031 29.875 -3.543 1 98.12 321 LEU B O 1
ATOM 6050 N N . ALA B 1 322 ? 13.984 28.141 -2.146 1 97.81 322 ALA B N 1
ATOM 6051 C CA . ALA B 1 322 ? 15.398 28.266 -1.802 1 97.81 322 ALA B CA 1
ATOM 6052 C C . ALA B 1 322 ? 16.281 28.156 -3.043 1 97.81 322 ALA B C 1
ATOM 6054 O O . ALA B 1 322 ? 17.234 28.922 -3.203 1 97.81 322 ALA B O 1
ATOM 6055 N N . GLN B 1 323 ? 15.938 27.234 -3.881 1 97.5 323 GLN B N 1
ATOM 6056 C CA . GLN B 1 323 ? 16.703 27.062 -5.109 1 97.5 323 GLN B CA 1
ATOM 6057 C C . GLN B 1 323 ? 16.609 28.297 -6 1 97.5 323 GLN B C 1
ATOM 6059 O O . GLN B 1 323 ? 17.609 28.703 -6.598 1 97.5 323 GLN B O 1
ATOM 6064 N N . ARG B 1 324 ? 15.461 28.844 -6.09 1 97.81 324 ARG B N 1
ATOM 6065 C CA . ARG B 1 324 ? 15.281 30.047 -6.887 1 97.81 324 ARG B CA 1
ATOM 6066 C C . ARG B 1 324 ? 16.062 31.219 -6.297 1 97.81 324 ARG B C 1
ATOM 6068 O O . ARG B 1 324 ? 16.75 31.953 -7.023 1 97.81 324 ARG B O 1
ATOM 6075 N N . LEU B 1 325 ? 15.969 31.391 -5.027 1 97.25 325 LEU B N 1
ATOM 6076 C CA . LEU B 1 325 ? 16.609 32.5 -4.352 1 97.25 325 LEU B CA 1
ATOM 6077 C C . LEU B 1 325 ? 18.125 32.406 -4.438 1 97.25 325 LEU B C 1
ATOM 6079 O O . LEU B 1 325 ? 18.844 33.406 -4.375 1 97.25 325 LEU B O 1
ATOM 6083 N N . CYS B 1 326 ? 18.625 31.188 -4.633 1 97.12 326 CYS B N 1
ATOM 6084 C CA . CYS B 1 326 ? 20.062 30.969 -4.715 1 97.12 326 CYS B CA 1
ATOM 6085 C C . CYS B 1 326 ? 20.516 30.828 -6.164 1 97.12 326 CYS B C 1
ATOM 6087 O O . CYS B 1 326 ? 21.672 30.5 -6.426 1 97.12 326 CYS B O 1
ATOM 6089 N N . GLY B 1 327 ? 19.641 31 -7.121 1 95.69 327 GLY B N 1
ATOM 6090 C CA . GLY B 1 327 ? 19.969 31.016 -8.539 1 95.69 327 GLY B CA 1
ATOM 6091 C C . GLY B 1 327 ? 20.25 29.625 -9.102 1 95.69 327 GLY B C 1
ATOM 6092 O O . GLY B 1 327 ? 20.906 29.484 -10.133 1 95.69 327 GLY B O 1
ATOM 6093 N N . GLN B 1 328 ? 19.719 28.594 -8.414 1 94.88 328 GLN B N 1
ATOM 6094 C CA . GLN B 1 328 ? 19.984 27.219 -8.836 1 94.88 328 GLN B CA 1
ATOM 6095 C C . GLN B 1 328 ? 18.953 26.75 -9.859 1 94.88 328 GLN B C 1
ATOM 6097 O O . GLN B 1 328 ? 19.219 25.859 -10.672 1 94.88 328 GLN B O 1
ATOM 6102 N N . SER B 1 329 ? 17.797 27.219 -9.734 1 95.06 329 SER B N 1
ATOM 6103 C CA . SER B 1 329 ? 16.672 26.812 -10.578 1 95.06 329 SER B CA 1
ATOM 6104 C C . SER B 1 329 ? 15.602 27.891 -10.633 1 95.06 329 SER B C 1
ATOM 6106 O O . SER B 1 329 ? 15.586 28.797 -9.797 1 95.06 329 SER B O 1
ATOM 6108 N N . SER B 1 330 ? 14.766 27.859 -11.641 1 96.69 330 SER B N 1
ATOM 6109 C CA . SER B 1 330 ? 13.633 28.766 -11.75 1 96.69 330 SER B CA 1
ATOM 6110 C C . SER B 1 330 ? 12.312 28.047 -11.523 1 96.69 330 SER B C 1
ATOM 6112 O O . SER B 1 330 ? 11.234 28.641 -11.656 1 96.69 330 SER B O 1
ATOM 6114 N N . ASN B 1 331 ? 12.391 26.797 -11.109 1 96 331 ASN B N 1
ATOM 6115 C CA . ASN B 1 331 ? 11.195 25.969 -10.969 1 96 331 ASN B CA 1
ATOM 6116 C C . ASN B 1 331 ? 10.281 26.484 -9.859 1 96 331 ASN B C 1
ATOM 6118 O O . ASN B 1 331 ? 10.758 26.875 -8.797 1 96 331 ASN B O 1
ATOM 6122 N N . VAL B 1 332 ? 8.969 26.5 -10.148 1 97 332 VAL B N 1
ATOM 6123 C CA . VAL B 1 332 ? 7.957 26.859 -9.164 1 97 332 VAL B CA 1
ATOM 6124 C C . VAL B 1 332 ? 7.184 25.609 -8.75 1 97 332 VAL B C 1
ATOM 6126 O O . VAL B 1 332 ? 7.227 24.578 -9.438 1 97 332 VAL B O 1
ATOM 6129 N N . MET B 1 333 ? 6.52 25.672 -7.684 1 97.31 333 MET B N 1
ATOM 6130 C CA . MET B 1 333 ? 5.723 24.562 -7.172 1 97.31 333 MET B CA 1
ATOM 6131 C C . MET B 1 333 ? 4.52 24.297 -8.07 1 97.31 333 MET B C 1
ATOM 6133 O O . MET B 1 333 ? 3.822 25.219 -8.477 1 97.31 333 MET B O 1
ATOM 6137 N N . ASP B 1 334 ? 4.379 23.031 -8.438 1 95.75 334 ASP B N 1
ATOM 6138 C CA . ASP B 1 334 ? 3.195 22.562 -9.156 1 95.75 334 ASP B CA 1
ATOM 6139 C C . ASP B 1 334 ? 2.176 21.953 -8.195 1 95.75 334 ASP B C 1
ATOM 6141 O O . ASP B 1 334 ? 2.414 20.891 -7.625 1 95.75 334 ASP B O 1
ATOM 6145 N N . TYR B 1 335 ? 1.06 22.625 -8.078 1 96.12 335 TYR B N 1
ATOM 6146 C CA . TYR B 1 335 ? 0.074 22.188 -7.098 1 96.12 335 TYR B CA 1
ATOM 6147 C C . TYR B 1 335 ? -0.974 21.281 -7.734 1 96.12 335 TYR B C 1
ATOM 6149 O O . TYR B 1 335 ? -1.965 20.922 -7.098 1 96.12 335 TYR B O 1
ATOM 6157 N N . SER B 1 336 ? -0.743 20.906 -8.961 1 94.5 336 SER B N 1
ATOM 6158 C CA . SER B 1 336 ? -1.687 20.016 -9.625 1 94.5 336 SER B CA 1
ATOM 6159 C C . SER B 1 336 ? -1.448 18.562 -9.219 1 94.5 336 SER B C 1
ATOM 6161 O O . SER B 1 336 ? -0.31 18.156 -8.969 1 94.5 336 SER B O 1
ATOM 6163 N N . ASN B 1 337 ? -2.543 17.781 -9.141 1 96.94 337 ASN B N 1
ATOM 6164 C CA . ASN B 1 337 ? -2.51 16.328 -8.906 1 96.94 337 ASN B CA 1
ATOM 6165 C C . ASN B 1 337 ? -1.715 15.984 -7.656 1 96.94 337 ASN B C 1
ATOM 6167 O O . ASN B 1 337 ? -0.851 15.109 -7.688 1 96.94 337 ASN B O 1
ATOM 6171 N N . VAL B 1 338 ? -1.915 16.766 -6.629 1 98 338 VAL B N 1
ATOM 6172 C CA . VAL B 1 338 ? -1.348 16.438 -5.32 1 98 338 VAL B CA 1
ATOM 6173 C C . VAL B 1 338 ? -2.115 15.281 -4.691 1 98 338 VAL B C 1
ATOM 6175 O O . VAL B 1 338 ? -3.303 15.414 -4.383 1 98 338 VAL B O 1
ATOM 6178 N N . PRO B 1 339 ? -1.411 14.102 -4.539 1 98.62 339 PRO B N 1
ATOM 6179 C CA . PRO B 1 339 ? -2.121 12.984 -3.91 1 98.62 339 PRO B CA 1
ATOM 6180 C C . PRO B 1 339 ? -2.414 13.234 -2.432 1 98.62 339 PRO B C 1
ATOM 6182 O O . PRO B 1 339 ? -1.61 13.859 -1.735 1 98.62 339 PRO B O 1
ATOM 6185 N N . THR B 1 340 ? -3.578 12.734 -1.981 1 97.88 340 THR B N 1
ATOM 6186 C CA . THR B 1 340 ? -4.047 12.992 -0.625 1 97.88 340 THR B CA 1
ATOM 6187 C C . THR B 1 340 ? -4.711 11.75 -0.035 1 97.88 340 THR B C 1
ATOM 6189 O O . THR B 1 340 ? -5.285 10.938 -0.766 1 97.88 340 THR B O 1
ATOM 6192 N N . THR B 1 341 ? -4.555 11.594 1.241 1 98.5 341 THR B N 1
ATOM 6193 C CA . THR B 1 341 ? -5.219 10.477 1.914 1 98.5 341 THR B CA 1
ATOM 6194 C C . THR B 1 341 ? -5.906 10.953 3.189 1 98.5 341 THR B C 1
ATOM 6196 O O . THR B 1 341 ? -5.352 11.766 3.936 1 98.5 341 THR B O 1
ATOM 6199 N N . VAL B 1 342 ? -7.148 10.602 3.395 1 98.25 342 VAL B N 1
ATOM 6200 C CA . VAL B 1 342 ? -7.848 10.727 4.668 1 98.25 342 VAL B CA 1
ATOM 6201 C C . VAL B 1 342 ? -7.727 9.422 5.453 1 98.25 342 VAL B C 1
ATOM 6203 O O . VAL B 1 342 ? -8.289 8.398 5.062 1 98.25 342 VAL B O 1
ATOM 6206 N N . PHE B 1 343 ? -7.023 9.453 6.578 1 98.25 343 PHE B N 1
ATOM 6207 C CA . PHE B 1 343 ? -6.691 8.25 7.336 1 98.25 343 PHE B CA 1
ATOM 6208 C C . PHE B 1 343 ? -7.812 7.887 8.297 1 98.25 343 PHE B C 1
ATOM 6210 O O . PHE B 1 343 ? -7.629 7.926 9.516 1 98.25 343 PHE B O 1
ATOM 6217 N N . THR B 1 344 ? -8.945 7.539 7.746 1 98.06 344 THR B N 1
ATOM 6218 C CA . THR B 1 344 ? -10.055 6.934 8.484 1 98.06 344 THR B CA 1
ATOM 6219 C C . THR B 1 344 ? -9.883 5.422 8.57 1 98.06 344 THR B C 1
ATOM 6221 O O . THR B 1 344 ? -8.969 4.859 7.965 1 98.06 344 THR B O 1
ATOM 6224 N N . PRO B 1 345 ? -10.758 4.758 9.406 1 97.44 345 PRO B N 1
ATOM 6225 C CA . PRO B 1 345 ? -10.562 3.314 9.57 1 97.44 345 PRO B CA 1
ATOM 6226 C C . PRO B 1 345 ? -10.43 2.58 8.234 1 97.44 345 PRO B C 1
ATOM 6228 O O . PRO B 1 345 ? -9.617 1.663 8.109 1 97.44 345 PRO B O 1
ATOM 6231 N N . LEU B 1 346 ? -11.266 2.828 7.395 1 98.12 346 LEU B N 1
ATOM 6232 C CA . LEU B 1 346 ? -11.016 2.533 5.988 1 98.12 346 LEU B CA 1
ATOM 6233 C C . LEU B 1 346 ? -10.438 3.748 5.27 1 98.12 346 LEU B C 1
ATOM 6235 O O . LEU B 1 346 ? -11.125 4.762 5.109 1 98.12 346 LEU B O 1
ATOM 6239 N N . GLU B 1 347 ? -9.141 3.688 4.871 1 98.69 347 GLU B N 1
ATOM 6240 C CA . GLU B 1 347 ? -8.438 4.852 4.348 1 98.69 347 GLU B CA 1
ATOM 6241 C C . GLU B 1 347 ? -8.961 5.238 2.965 1 98.69 347 GLU B C 1
ATOM 6243 O O . GLU B 1 347 ? -9.305 4.367 2.16 1 98.69 347 GLU B O 1
ATOM 6248 N N . TYR B 1 348 ? -9.07 6.496 2.762 1 98.81 348 TYR B N 1
ATOM 6249 C CA . TYR B 1 348 ? -9.477 7.047 1.476 1 98.81 348 TYR B CA 1
ATOM 6250 C C . TYR B 1 348 ? -8.344 7.82 0.826 1 98.81 348 TYR B C 1
ATOM 6252 O O . TYR B 1 348 ? -7.918 8.859 1.337 1 98.81 348 TYR B O 1
ATOM 6260 N N . GLY B 1 349 ? -7.742 7.262 -0.297 1 98.88 349 GLY B N 1
ATOM 6261 C CA . GLY B 1 349 ? -6.73 7.941 -1.088 1 98.88 349 GLY B CA 1
ATOM 6262 C C . GLY B 1 349 ? -7.262 8.484 -2.402 1 98.88 349 GLY B C 1
ATOM 6263 O O . GLY B 1 349 ? -8.086 7.844 -3.053 1 98.88 349 GLY B O 1
ATOM 6264 N N . CYS B 1 350 ? -6.762 9.664 -2.801 1 98.81 350 CYS B N 1
ATOM 6265 C CA . CYS B 1 350 ? -7.191 10.211 -4.086 1 98.81 350 CYS B CA 1
ATOM 6266 C C . CYS B 1 350 ? -6.098 11.062 -4.711 1 98.81 350 CYS B C 1
ATOM 6268 O O . CYS B 1 350 ? -5.199 11.539 -4.012 1 98.81 350 CYS B O 1
ATOM 6270 N N . VAL B 1 351 ? -6.133 11.234 -5.969 1 98.81 351 VAL B N 1
ATOM 6271 C CA . VAL B 1 351 ? -5.277 12.117 -6.75 1 98.81 351 VAL B CA 1
ATOM 6272 C C . VAL B 1 351 ? -6.031 12.602 -7.992 1 98.81 351 VAL B C 1
ATOM 6274 O O . VAL B 1 351 ? -6.77 11.828 -8.609 1 98.81 351 VAL B O 1
ATOM 6277 N N . GLY B 1 352 ? -5.879 13.898 -8.289 1 98.5 352 GLY B N 1
ATOM 6278 C CA . GLY B 1 352 ? -6.57 14.477 -9.438 1 98.5 352 GLY B CA 1
ATOM 6279 C C . GLY B 1 352 ? -7.98 14.93 -9.117 1 98.5 352 GLY B C 1
ATOM 6280 O O . GLY B 1 352 ? -8.273 15.32 -7.988 1 98.5 352 GLY B O 1
ATOM 6281 N N . LEU B 1 353 ? -8.852 14.945 -10.109 1 98.56 353 LEU B N 1
ATOM 6282 C CA . LEU B 1 353 ? -10.172 15.547 -9.992 1 98.56 353 LEU B CA 1
ATOM 6283 C C . LEU B 1 353 ? -11.172 14.547 -9.414 1 98.56 353 LEU B C 1
ATOM 6285 O O . LEU B 1 353 ? -11.117 13.359 -9.719 1 98.56 353 LEU B O 1
ATOM 6289 N N . SER B 1 354 ? -12.062 15.047 -8.594 1 98.62 354 SER B N 1
ATOM 6290 C CA . SER B 1 354 ? -13.258 14.289 -8.258 1 98.62 354 SER B CA 1
ATOM 6291 C C . SER B 1 354 ? -14.188 14.156 -9.461 1 98.62 354 SER B C 1
ATOM 6293 O O . SER B 1 354 ? -14.016 14.852 -10.469 1 98.62 354 SER B O 1
ATOM 6295 N N . GLU B 1 355 ? -15.109 13.219 -9.297 1 98.75 355 GLU B N 1
ATOM 6296 C CA . GLU B 1 355 ? -16.094 13.062 -10.359 1 98.75 355 GLU B CA 1
ATOM 6297 C C . GLU B 1 355 ? -16.844 14.367 -10.617 1 98.75 355 GLU B C 1
ATOM 6299 O O . GLU B 1 355 ? -17 14.781 -11.766 1 98.75 355 GLU B O 1
ATOM 6304 N N . GLU B 1 356 ? -17.266 15.109 -9.57 1 98.38 356 GLU B N 1
ATOM 6305 C CA . GLU B 1 356 ? -18.016 16.359 -9.688 1 98.38 356 GLU B CA 1
ATOM 6306 C C . GLU B 1 356 ? -17.172 17.438 -10.359 1 98.38 356 GLU B C 1
ATOM 6308 O O . GLU B 1 356 ? -17.656 18.141 -11.242 1 98.38 356 GLU B O 1
ATOM 6313 N N . GLU B 1 357 ? -15.953 17.547 -9.977 1 98.19 357 GLU B N 1
ATOM 6314 C CA . GLU B 1 357 ? -15.078 18.578 -10.547 1 98.19 357 GLU B CA 1
ATOM 6315 C C . GLU B 1 357 ? -14.797 18.312 -12.016 1 98.19 357 GLU B C 1
ATOM 6317 O O . GLU B 1 357 ? -14.727 19.234 -12.82 1 98.19 357 GLU B O 1
ATOM 6322 N N . ALA B 1 358 ? -14.57 17.047 -12.352 1 98.69 358 ALA B N 1
ATOM 6323 C CA . ALA B 1 358 ? -14.32 16.672 -13.742 1 98.69 358 ALA B CA 1
ATOM 6324 C C . ALA B 1 358 ? -15.523 17.016 -14.625 1 98.69 358 ALA B C 1
ATOM 6326 O O . ALA B 1 358 ? -15.359 17.578 -15.719 1 98.69 358 ALA B O 1
ATOM 6327 N N . MET B 1 359 ? -16.703 16.703 -14.125 1 98.38 359 MET B N 1
ATOM 6328 C CA . MET B 1 359 ? -17.922 16.984 -14.875 1 98.38 359 MET B CA 1
ATOM 6329 C C . MET B 1 359 ? -18.109 18.5 -15.031 1 98.38 359 MET B C 1
ATOM 6331 O O . MET B 1 359 ? -18.531 18.969 -16.094 1 98.38 359 MET B O 1
ATOM 6335 N N . ALA B 1 360 ? -17.875 19.234 -13.977 1 98.44 360 ALA B N 1
ATOM 6336 C CA . ALA B 1 360 ? -18.016 20.688 -14.016 1 98.44 360 ALA B CA 1
ATOM 6337 C C . ALA B 1 360 ? -17.016 21.312 -15 1 98.44 360 ALA B C 1
ATOM 6339 O O . ALA B 1 360 ? -17.359 22.25 -15.719 1 98.44 360 ALA B O 1
ATOM 6340 N N . ARG B 1 361 ? -15.836 20.812 -15.078 1 98.12 361 ARG B N 1
ATOM 6341 C CA . ARG B 1 361 ? -14.758 21.391 -15.875 1 98.12 361 ARG B CA 1
ATOM 6342 C C . ARG B 1 361 ? -14.883 20.984 -17.344 1 98.12 361 ARG B C 1
ATOM 6344 O O . ARG B 1 361 ? -14.578 21.781 -18.234 1 98.12 361 ARG B O 1
ATOM 6351 N N . HIS B 1 362 ? -15.25 19.75 -17.609 1 98.25 362 HIS B N 1
ATOM 6352 C CA . HIS B 1 362 ? -15.133 19.219 -18.969 1 98.25 362 HIS B CA 1
ATOM 6353 C C . HIS B 1 362 ? -16.516 18.953 -19.562 1 98.25 362 HIS B C 1
ATOM 6355 O O . HIS B 1 362 ? -16.625 18.766 -20.781 1 98.25 362 HIS B O 1
ATOM 6361 N N . GLY B 1 363 ? -17.562 18.891 -18.797 1 98.38 363 GLY B N 1
ATOM 6362 C CA . GLY B 1 363 ? -18.891 18.484 -19.25 1 98.38 363 GLY B CA 1
ATOM 6363 C C . GLY B 1 363 ? -19.141 17 -19.078 1 98.38 363 GLY B C 1
ATOM 6364 O O . GLY B 1 363 ? -18.266 16.188 -19.344 1 98.38 363 GLY B O 1
ATOM 6365 N N . GLU B 1 364 ? -20.297 16.703 -18.594 1 97.75 364 GLU B N 1
ATOM 6366 C CA . GLU B 1 364 ? -20.688 15.32 -18.297 1 97.75 364 GLU B CA 1
ATOM 6367 C C . GLU B 1 364 ? -20.5 14.422 -19.516 1 97.75 364 GLU B C 1
ATOM 6369 O O . GLU B 1 364 ? -20.078 13.266 -19.375 1 97.75 364 GLU B O 1
ATOM 6374 N N . GLU B 1 365 ? -20.734 14.93 -20.703 1 97.75 365 GLU B N 1
ATOM 6375 C CA . GLU B 1 365 ? -20.688 14.133 -21.922 1 97.75 365 GLU B CA 1
ATOM 6376 C C . GLU B 1 365 ? -19.25 13.773 -22.281 1 97.75 365 GLU B C 1
ATOM 6378 O O . GLU B 1 365 ? -19.031 12.859 -23.078 1 97.75 365 GLU B O 1
ATOM 6383 N N . HIS B 1 366 ? -18.328 14.445 -21.656 1 98.38 366 HIS B N 1
ATOM 6384 C CA . HIS B 1 366 ? -16.938 14.242 -22.031 1 98.38 366 HIS B CA 1
ATOM 6385 C C . HIS B 1 366 ? -16.172 13.469 -20.953 1 98.38 366 HIS B C 1
ATOM 6387 O O . HIS B 1 366 ? -14.969 13.266 -21.062 1 98.38 366 HIS B O 1
ATOM 6393 N N . VAL B 1 367 ? -16.859 13.039 -19.891 1 98.69 367 VAL B N 1
ATOM 6394 C CA . VAL B 1 367 ? -16.234 12.352 -18.766 1 98.69 367 VAL B CA 1
ATOM 6395 C C . VAL B 1 367 ? -16.734 10.906 -18.703 1 98.69 367 VAL B C 1
ATOM 6397 O O . VAL B 1 367 ? -17.922 10.641 -18.938 1 98.69 367 VAL B O 1
ATOM 6400 N N . GLU B 1 368 ? -15.867 9.969 -18.578 1 98.69 368 GLU B N 1
ATOM 6401 C CA . GLU B 1 368 ? -16.172 8.57 -18.312 1 98.69 368 GLU B CA 1
ATOM 6402 C C . GLU B 1 368 ? -15.633 8.125 -16.953 1 98.69 368 GLU B C 1
ATOM 6404 O O . GLU B 1 368 ? -14.477 8.398 -16.625 1 98.69 368 GLU B O 1
ATOM 6409 N N . VAL B 1 369 ? -16.469 7.477 -16.156 1 98.81 369 VAL B N 1
ATOM 6410 C CA . VAL B 1 369 ? -16.062 7.02 -14.828 1 98.81 369 VAL B CA 1
ATOM 6411 C C . VAL B 1 369 ? -16.062 5.492 -14.781 1 98.81 369 VAL B C 1
ATOM 6413 O O . VAL B 1 369 ? -17.109 4.863 -14.977 1 98.81 369 VAL B O 1
ATOM 6416 N N . TYR B 1 370 ? -14.93 4.922 -14.57 1 98.69 370 TYR B N 1
ATOM 6417 C CA . TYR B 1 370 ? -14.812 3.488 -14.336 1 98.69 370 TYR B CA 1
ATOM 6418 C C . TYR B 1 370 ? -14.766 3.184 -12.844 1 98.69 370 TYR B C 1
ATOM 6420 O O . TYR B 1 370 ? -14.141 3.918 -12.07 1 98.69 370 TYR B O 1
ATOM 6428 N N . HIS B 1 371 ? -15.438 2.158 -12.414 1 98.69 371 HIS B N 1
ATOM 6429 C CA . HIS B 1 371 ? -15.547 1.944 -10.969 1 98.69 371 HIS B CA 1
ATOM 6430 C C . HIS B 1 371 ? -15.797 0.475 -10.648 1 98.69 371 HIS B C 1
ATOM 6432 O O . HIS B 1 371 ? -16.125 -0.311 -11.539 1 98.69 371 HIS B O 1
ATOM 6438 N N . ALA B 1 372 ? -15.547 0.121 -9.398 1 98.38 372 ALA B N 1
ATOM 6439 C CA . ALA B 1 372 ? -15.797 -1.242 -8.93 1 98.38 372 ALA B CA 1
ATOM 6440 C C . ALA B 1 372 ? -15.805 -1.311 -7.406 1 98.38 372 ALA B C 1
ATOM 6442 O O . ALA B 1 372 ? -15.031 -0.614 -6.746 1 98.38 372 ALA B O 1
ATOM 6443 N N . TYR B 1 373 ? -16.734 -2.139 -6.855 1 98.31 373 TYR B N 1
ATOM 6444 C CA . TYR B 1 373 ? -16.594 -2.656 -5.5 1 98.31 373 TYR B CA 1
ATOM 6445 C C . TYR B 1 373 ? -15.688 -3.887 -5.484 1 98.31 373 TYR B C 1
ATOM 6447 O O . TYR B 1 373 ? -15.68 -4.668 -6.438 1 98.31 373 TYR B O 1
ATOM 6455 N N . TYR B 1 374 ? -14.898 -4.035 -4.453 1 97.5 374 TYR B N 1
ATOM 6456 C CA . TYR B 1 374 ? -14.031 -5.199 -4.359 1 97.5 374 TYR B CA 1
ATOM 6457 C C . TYR B 1 374 ? -13.891 -5.66 -2.916 1 97.5 374 TYR B C 1
ATOM 6459 O O . TYR B 1 374 ? -14.305 -4.961 -1.99 1 97.5 374 TYR B O 1
ATOM 6467 N N . LYS B 1 375 ? -13.383 -6.848 -2.732 1 97.06 375 LYS B N 1
ATOM 6468 C CA . LYS B 1 375 ? -13.125 -7.398 -1.407 1 97.06 375 LYS B CA 1
ATOM 6469 C C . LYS B 1 375 ? -11.641 -7.699 -1.221 1 97.06 375 LYS B C 1
ATOM 6471 O O . LYS B 1 375 ? -11.078 -8.547 -1.915 1 97.06 375 LYS B O 1
ATOM 6476 N N . PRO B 1 376 ? -10.984 -6.961 -0.248 1 97.56 376 PRO B N 1
ATOM 6477 C CA . PRO B 1 376 ? -9.617 -7.355 0.07 1 97.56 376 PRO B CA 1
ATOM 6478 C C . PRO B 1 376 ? -9.5 -8.828 0.458 1 97.56 376 PRO B C 1
ATOM 6480 O O . PRO B 1 376 ? -10.312 -9.328 1.234 1 97.56 376 PRO B O 1
ATOM 6483 N N . LEU B 1 377 ? -8.508 -9.477 -0.087 1 97.69 377 LEU B N 1
ATOM 6484 C CA . LEU B 1 377 ? -8.328 -10.898 0.189 1 97.69 377 LEU B CA 1
ATOM 6485 C C . LEU B 1 377 ? -8.211 -11.148 1.688 1 97.69 377 LEU B C 1
ATOM 6487 O O . LEU B 1 377 ? -8.773 -12.109 2.205 1 97.69 377 LEU B O 1
ATOM 6491 N N . GLU B 1 378 ? -7.527 -10.281 2.4 1 96.69 378 GLU B N 1
ATOM 6492 C CA . GLU B 1 378 ? -7.246 -10.438 3.824 1 96.69 378 GLU B CA 1
ATOM 6493 C C . GLU B 1 378 ? -8.531 -10.359 4.648 1 96.69 378 GLU B C 1
ATOM 6495 O O . GLU B 1 378 ? -8.539 -10.734 5.824 1 96.69 378 GLU B O 1
ATOM 6500 N N . PHE B 1 379 ? -9.625 -9.828 4.031 1 97.12 379 PHE B N 1
ATOM 6501 C CA . PHE B 1 379 ? -10.891 -9.695 4.742 1 97.12 379 PHE B CA 1
ATOM 6502 C C . PHE B 1 379 ? -11.703 -10.984 4.648 1 97.12 379 PHE B C 1
ATOM 6504 O O . PHE B 1 379 ? -12.672 -11.164 5.383 1 97.12 379 PHE B O 1
ATOM 6511 N N . THR B 1 380 ? -11.297 -11.906 3.791 1 96.25 380 THR B N 1
ATOM 6512 C CA . THR B 1 380 ? -12.148 -13.047 3.465 1 96.25 380 THR B CA 1
ATOM 6513 C C . THR B 1 380 ? -12.219 -14.023 4.633 1 96.25 380 THR B C 1
ATOM 6515 O O . THR B 1 380 ? -13.297 -14.484 5.004 1 96.25 380 THR B O 1
ATOM 6518 N N . VAL B 1 381 ? -10.992 -14.266 5.238 1 96.5 381 VAL B N 1
ATOM 6519 C CA . VAL B 1 381 ? -10.938 -15.234 6.332 1 96.5 381 VAL B CA 1
ATOM 6520 C C . VAL B 1 381 ? -11.672 -14.68 7.551 1 96.5 381 VAL B C 1
ATOM 6522 O O . VAL B 1 381 ? -12.305 -15.43 8.297 1 96.5 381 VAL B O 1
ATOM 6525 N N . THR B 1 382 ? -11.633 -13.391 7.727 1 96.81 382 THR B N 1
ATOM 6526 C CA . THR B 1 382 ? -12.211 -12.734 8.898 1 96.81 382 THR B CA 1
ATOM 6527 C C . THR B 1 382 ? -13.664 -12.359 8.641 1 96.81 382 THR B C 1
ATOM 6529 O O . THR B 1 382 ? -14.375 -11.953 9.562 1 96.81 382 THR B O 1
ATOM 6532 N N . GLU B 1 383 ? -14.109 -12.445 7.434 1 94.38 383 GLU B N 1
ATOM 6533 C CA . GLU B 1 383 ? -15.445 -12.055 7.008 1 94.38 383 GLU B CA 1
ATOM 6534 C C . GLU B 1 383 ? -15.734 -10.594 7.352 1 94.38 383 GLU B C 1
ATOM 6536 O O . GLU B 1 383 ? -16.844 -10.258 7.766 1 94.38 383 GLU B O 1
ATOM 6541 N N . ARG B 1 384 ? -14.758 -9.805 7.281 1 94.19 384 ARG B N 1
ATOM 6542 C CA . ARG B 1 384 ? -14.938 -8.367 7.48 1 94.19 384 ARG B CA 1
ATOM 6543 C C . ARG B 1 384 ? -15.828 -7.773 6.395 1 94.19 384 ARG B C 1
ATOM 6545 O O . ARG B 1 384 ? -15.781 -8.203 5.242 1 94.19 384 ARG B O 1
ATOM 6552 N N . ASP B 1 385 ? -16.547 -6.809 6.801 1 92.06 385 ASP B N 1
ATOM 6553 C CA . ASP B 1 385 ? -17.375 -6.086 5.844 1 92.06 385 ASP B CA 1
ATOM 6554 C C . ASP B 1 385 ? -16.516 -5.332 4.828 1 92.06 385 ASP B C 1
ATOM 6556 O O . ASP B 1 385 ? -15.672 -4.52 5.207 1 92.06 385 ASP B O 1
ATOM 6560 N N . ALA B 1 386 ? -16.719 -5.648 3.617 1 95.31 386 ALA B N 1
ATOM 6561 C CA . ALA B 1 386 ? -15.961 -5.008 2.545 1 95.31 386 ALA B CA 1
ATOM 6562 C C . ALA B 1 386 ? -16.891 -4.254 1.592 1 95.31 386 ALA B C 1
ATOM 6564 O O . ALA B 1 386 ? -16.484 -3.881 0.489 1 95.31 386 ALA B O 1
ATOM 6565 N N . SER B 1 387 ? -18.094 -3.965 2.033 1 96.88 387 SER B N 1
ATOM 6566 C CA . SER B 1 387 ? -19.109 -3.4 1.155 1 96.88 387 SER B CA 1
ATOM 6567 C C . SER B 1 387 ? -18.75 -1.982 0.726 1 96.88 387 SER B C 1
ATOM 6569 O O . SER B 1 387 ? -19.281 -1.475 -0.266 1 96.88 387 SER B O 1
ATOM 6571 N N . GLN B 1 388 ? -17.891 -1.36 1.476 1 98.06 388 GLN B N 1
ATOM 6572 C CA . GLN B 1 388 ? -17.531 0.02 1.159 1 98.06 388 GLN B CA 1
ATOM 6573 C C . GLN B 1 388 ? -16.172 0.098 0.475 1 98.06 388 GLN B C 1
ATOM 6575 O O . GLN B 1 388 ? -15.727 1.182 0.096 1 98.06 388 GLN B O 1
ATOM 6580 N N . CYS B 1 389 ? -15.445 -1.062 0.356 1 98.5 389 CYS B N 1
ATOM 6581 C CA . CYS B 1 389 ? -14.227 -1.045 -0.448 1 98.5 389 CYS B CA 1
ATOM 6582 C C . CYS B 1 389 ? -14.539 -0.755 -1.911 1 98.5 389 CYS B C 1
ATOM 6584 O O . CYS B 1 389 ? -15.297 -1.496 -2.547 1 98.5 389 CYS B O 1
ATOM 6586 N N . TYR B 1 390 ? -13.969 0.358 -2.455 1 98.75 390 TYR B N 1
ATOM 6587 C CA . TYR B 1 390 ? -14.414 0.904 -3.73 1 98.75 390 TYR B CA 1
ATOM 6588 C C . TYR B 1 390 ? -13.281 1.633 -4.441 1 98.75 390 TYR B C 1
ATOM 6590 O O . TYR B 1 390 ? -12.445 2.266 -3.797 1 98.75 390 TYR B O 1
ATOM 6598 N N . VAL B 1 391 ? -13.227 1.477 -5.746 1 98.81 391 VAL B N 1
ATOM 6599 C CA . VAL B 1 391 ? -12.281 2.207 -6.586 1 98.81 391 VAL B CA 1
ATOM 6600 C C . VAL B 1 391 ? -13.039 2.961 -7.68 1 98.81 391 VAL B C 1
ATOM 6602 O O . VAL B 1 391 ? -14 2.441 -8.242 1 98.81 391 VAL B O 1
ATOM 6605 N N . LYS B 1 392 ? -12.68 4.23 -7.891 1 98.81 392 LYS B N 1
ATOM 6606 C CA . LYS B 1 392 ? -13.258 5.102 -8.914 1 98.81 392 LYS B CA 1
ATOM 6607 C C . LYS B 1 392 ? -12.164 5.781 -9.734 1 98.81 392 LYS B C 1
ATOM 6609 O O . LYS B 1 392 ? -11.281 6.441 -9.172 1 98.81 392 LYS B O 1
ATOM 6614 N N . MET B 1 393 ? -12.164 5.594 -11.016 1 98.94 393 MET B N 1
ATOM 6615 C CA . MET B 1 393 ? -11.242 6.258 -11.938 1 98.94 393 MET B CA 1
ATOM 6616 C C . MET B 1 393 ? -12 7.176 -12.891 1 98.94 393 MET B C 1
ATOM 6618 O O . MET B 1 393 ? -12.883 6.727 -13.633 1 98.94 393 MET B O 1
ATOM 6622 N N . VAL B 1 394 ? -11.703 8.438 -12.875 1 98.94 394 VAL B N 1
ATOM 6623 C CA . VAL B 1 394 ? -12.336 9.453 -13.711 1 98.94 394 VAL B CA 1
ATOM 6624 C C . VAL B 1 394 ? -11.477 9.727 -14.938 1 98.94 394 VAL B C 1
ATOM 6626 O O . VAL B 1 394 ? -10.305 10.102 -14.812 1 98.94 394 VAL B O 1
ATOM 6629 N N . CYS B 1 395 ? -12.031 9.594 -16.156 1 98.88 395 CYS B N 1
ATOM 6630 C CA . CYS B 1 395 ? -11.273 9.742 -17.391 1 98.88 395 CYS B CA 1
ATOM 6631 C C . CYS B 1 395 ? -12.016 10.648 -18.375 1 98.88 395 CYS B C 1
ATOM 6633 O O . CYS B 1 395 ? -13.227 10.844 -18.25 1 98.88 395 CYS B O 1
ATOM 6635 N N . LEU B 1 396 ? -11.227 11.258 -19.281 1 98.75 396 LEU B N 1
ATOM 6636 C CA . LEU B 1 396 ? -11.852 11.812 -20.484 1 98.75 396 LEU B CA 1
ATOM 6637 C C . LEU B 1 396 ? -12.359 10.703 -21.391 1 98.75 396 LEU B C 1
ATOM 6639 O O . LEU B 1 396 ? -11.781 9.609 -21.422 1 98.75 396 LEU B O 1
ATOM 6643 N N . ARG B 1 397 ? -13.398 10.945 -22.094 1 97.88 397 ARG B N 1
ATOM 6644 C CA . ARG B 1 397 ? -13.938 9.953 -23.031 1 97.88 397 ARG B CA 1
ATOM 6645 C C . ARG B 1 397 ? -13.133 9.93 -24.328 1 97.88 397 ARG B C 1
ATOM 6647 O O . ARG B 1 397 ? -12.953 8.875 -24.938 1 97.88 397 ARG B O 1
ATOM 6654 N N . LYS B 1 398 ? -12.727 11.102 -24.781 1 97.31 398 LYS B N 1
ATOM 6655 C CA . LYS B 1 398 ? -11.992 11.188 -26.031 1 97.31 398 LYS B CA 1
ATOM 6656 C C . LYS B 1 398 ? -10.648 10.469 -25.938 1 97.31 398 LYS B C 1
ATOM 6658 O O . LYS B 1 398 ? -9.984 10.531 -24.891 1 97.31 398 LYS B O 1
ATOM 6663 N N . PRO B 1 399 ? -10.258 9.766 -27 1 95.25 399 PRO B N 1
ATOM 6664 C CA . PRO B 1 399 ? -8.938 9.133 -26.969 1 95.25 399 PRO B CA 1
ATOM 6665 C C . PRO B 1 399 ? -7.812 10.125 -26.688 1 95.25 399 PRO B C 1
ATOM 6667 O O . PRO B 1 399 ? -7.867 11.273 -27.141 1 95.25 399 PRO B O 1
ATOM 6670 N N . PRO B 1 400 ? -6.898 9.68 -25.906 1 95.44 400 PRO B N 1
ATOM 6671 C CA . PRO B 1 400 ? -6.609 8.336 -25.406 1 95.44 400 PRO B CA 1
ATOM 6672 C C . PRO B 1 400 ? -7.266 8.047 -24.062 1 95.44 400 PRO B C 1
ATOM 6674 O O . PRO B 1 400 ? -6.855 7.125 -23.359 1 95.44 400 PRO B O 1
ATOM 6677 N N . GLN B 1 401 ? -8.25 8.859 -23.688 1 98.25 401 GLN B N 1
ATOM 6678 C CA . GLN B 1 401 ? -8.961 8.719 -22.422 1 98.25 401 GLN B CA 1
ATOM 6679 C C . GLN B 1 401 ? -8.031 8.984 -21.234 1 98.25 401 GLN B C 1
ATOM 6681 O O . GLN B 1 401 ? -7.855 8.125 -20.375 1 98.25 401 GLN B O 1
ATOM 6686 N N . LEU B 1 402 ? -7.621 10.18 -21.219 1 98.69 402 LEU B N 1
ATOM 6687 C CA . LEU B 1 402 ? -6.719 10.641 -20.172 1 98.69 402 LEU B CA 1
A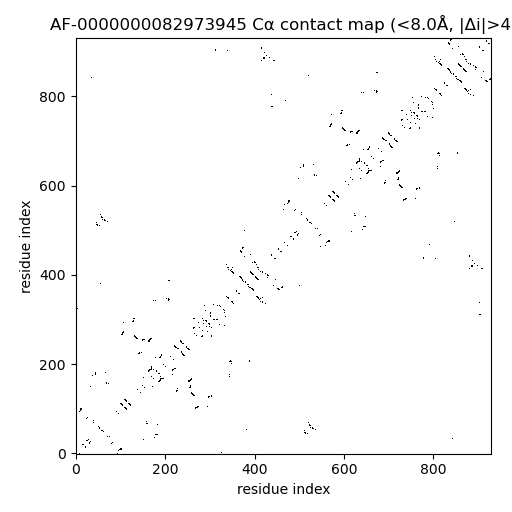TOM 6688 C C . LEU B 1 402 ? -7.34 10.445 -18.797 1 98.69 402 LEU B C 1
ATOM 6690 O O . LEU B 1 402 ? -8.516 10.758 -18.594 1 98.69 402 LEU B O 1
ATOM 6694 N N . VAL B 1 403 ? -6.523 9.914 -17.875 1 98.88 403 VAL B N 1
ATOM 6695 C CA . VAL B 1 403 ? -7 9.773 -16.5 1 98.88 403 VAL B CA 1
ATOM 6696 C C . VAL B 1 403 ? -6.945 11.133 -15.797 1 98.88 403 VAL B C 1
ATOM 6698 O O . VAL B 1 403 ? -5.871 11.727 -15.664 1 98.88 403 VAL B O 1
ATOM 6701 N N . LEU B 1 404 ? -8.086 11.578 -15.289 1 98.81 404 LEU B N 1
ATOM 6702 C CA . LEU B 1 404 ? -8.203 12.883 -14.656 1 98.81 404 LEU B CA 1
ATOM 6703 C C . LEU B 1 404 ? -8.125 12.766 -13.141 1 98.81 404 LEU B C 1
ATOM 6705 O O . LEU B 1 404 ? -7.719 13.711 -12.461 1 98.81 404 LEU B O 1
ATOM 6709 N N . GLY B 1 405 ? -8.578 11.664 -12.633 1 98.81 405 GLY B N 1
ATOM 6710 C CA . GLY B 1 405 ? -8.586 11.453 -11.195 1 98.81 405 GLY B CA 1
ATOM 6711 C C . GLY B 1 405 ? -8.711 9.984 -10.812 1 98.81 405 GLY B C 1
ATOM 6712 O O . GLY B 1 405 ? -9.289 9.195 -11.562 1 98.81 405 GLY B O 1
ATOM 6713 N N . LEU B 1 406 ? -8.172 9.633 -9.703 1 98.94 406 LEU B N 1
ATOM 6714 C CA . LEU B 1 406 ? -8.25 8.297 -9.125 1 98.94 406 LEU B CA 1
ATOM 6715 C C . LEU B 1 406 ? -8.641 8.367 -7.648 1 98.94 406 LEU B C 1
ATOM 6717 O O . LEU B 1 406 ? -8.062 9.156 -6.891 1 98.94 406 LEU B O 1
ATOM 6721 N N . HIS B 1 407 ? -9.633 7.637 -7.27 1 98.94 407 HIS B N 1
ATOM 6722 C CA . HIS B 1 407 ? -10.133 7.543 -5.902 1 98.94 407 HIS B CA 1
ATOM 6723 C C . HIS B 1 407 ? -10.156 6.098 -5.418 1 98.94 407 HIS B C 1
ATOM 6725 O O . HIS B 1 407 ? -10.742 5.23 -6.074 1 98.94 407 HIS B O 1
ATOM 6731 N N . PHE B 1 408 ? -9.508 5.855 -4.336 1 98.94 408 PHE B N 1
ATOM 6732 C CA . PHE B 1 408 ? -9.312 4.512 -3.807 1 98.94 408 PHE B CA 1
ATOM 6733 C C . PHE B 1 408 ? -9.711 4.441 -2.338 1 98.94 408 PHE B C 1
ATOM 6735 O O . PHE B 1 408 ? -9.148 5.156 -1.503 1 98.94 408 PHE B O 1
ATOM 6742 N N . LEU B 1 409 ? -10.727 3.615 -1.987 1 98.88 409 LEU B N 1
ATOM 6743 C CA . LEU B 1 409 ? -11.172 3.398 -0.616 1 98.88 409 LEU B CA 1
ATOM 6744 C C . LEU B 1 409 ? -10.93 1.956 -0.185 1 98.88 409 LEU B C 1
ATOM 6746 O O . LEU B 1 409 ? -11.523 1.029 -0.737 1 98.88 409 LEU B O 1
ATOM 6750 N N . GLY B 1 410 ? -10.016 1.74 0.726 1 98.5 410 GLY B N 1
ATOM 6751 C CA . GLY B 1 410 ? -9.641 0.407 1.172 1 98.5 410 GLY B CA 1
ATOM 6752 C C . GLY B 1 410 ? -8.43 0.402 2.084 1 98.5 410 GLY B C 1
ATOM 6753 O O . GLY B 1 410 ? -7.957 1.46 2.502 1 98.5 410 GLY B O 1
ATOM 6754 N N . PRO B 1 411 ? -7.953 -0.774 2.447 1 98.06 411 PRO B N 1
ATOM 6755 C CA . PRO B 1 411 ? -6.738 -0.858 3.26 1 98.06 411 PRO B CA 1
ATOM 6756 C C . PRO B 1 411 ? -5.516 -0.272 2.557 1 98.06 411 PRO B C 1
ATOM 6758 O O . PRO B 1 411 ? -5.363 -0.43 1.342 1 98.06 411 PRO B O 1
ATOM 6761 N N . ASN B 1 412 ? -4.688 0.48 3.287 1 98.25 412 ASN B N 1
ATOM 6762 C CA . ASN B 1 412 ? -3.416 1.018 2.812 1 98.25 412 ASN B CA 1
ATOM 6763 C C . ASN B 1 412 ? -3.613 1.967 1.635 1 98.25 412 ASN B C 1
ATOM 6765 O O . ASN B 1 412 ? -2.801 1.989 0.708 1 98.25 412 ASN B O 1
ATOM 6769 N N . ALA B 1 413 ? -4.734 2.668 1.634 1 98.88 413 ALA B N 1
ATOM 6770 C CA . ALA B 1 413 ? -5.059 3.518 0.49 1 98.88 413 ALA B CA 1
ATOM 6771 C C . ALA B 1 413 ? -3.967 4.559 0.255 1 98.88 413 ALA B C 1
ATOM 6773 O O . ALA B 1 413 ? -3.686 4.926 -0.889 1 98.88 413 ALA B O 1
ATOM 6774 N N . GLY B 1 414 ? -3.377 5.102 1.373 1 98.69 414 GLY B N 1
ATOM 6775 C CA . GLY B 1 414 ? -2.295 6.059 1.204 1 98.69 414 GLY B CA 1
ATOM 6776 C C . GLY B 1 414 ? -1.104 5.484 0.459 1 98.69 414 GLY B C 1
ATOM 6777 O O . GLY B 1 414 ? -0.562 6.125 -0.442 1 98.69 414 GLY B O 1
ATOM 6778 N N . GLU B 1 415 ? -0.684 4.258 0.787 1 98.81 415 GLU B N 1
ATOM 6779 C CA . GLU B 1 415 ? 0.417 3.568 0.12 1 98.81 415 GLU B CA 1
ATOM 6780 C C . GLU B 1 415 ? 0.101 3.318 -1.352 1 98.81 415 GLU B C 1
ATOM 6782 O O . GLU B 1 415 ? 0.954 3.52 -2.219 1 98.81 415 GLU B O 1
ATOM 6787 N N . VAL B 1 416 ? -1.149 2.896 -1.604 1 98.81 416 VAL B N 1
ATOM 6788 C CA . VAL B 1 416 ? -1.604 2.543 -2.945 1 98.81 416 VAL B CA 1
ATOM 6789 C C . VAL B 1 416 ? -1.62 3.787 -3.83 1 98.81 416 VAL B C 1
ATOM 6791 O O . VAL B 1 416 ? -1.041 3.789 -4.918 1 98.81 416 VAL B O 1
ATOM 6794 N N . THR B 1 417 ? -2.207 4.848 -3.361 1 98.88 417 THR B N 1
ATOM 6795 C CA . THR B 1 417 ? -2.465 6.047 -4.152 1 98.88 417 THR B CA 1
ATOM 6796 C C . THR B 1 417 ? -1.161 6.762 -4.492 1 98.88 417 THR B C 1
ATOM 6798 O O . THR B 1 417 ? -1.022 7.332 -5.574 1 98.88 417 THR B O 1
ATOM 6801 N N . GLN B 1 418 ? -0.197 6.734 -3.555 1 98.81 418 GLN B N 1
ATOM 6802 C CA . GLN B 1 418 ? 1.085 7.398 -3.762 1 98.81 418 GLN B CA 1
ATOM 6803 C C . GLN B 1 418 ? 1.721 6.969 -5.078 1 98.81 418 GLN B C 1
ATOM 6805 O O . GLN B 1 418 ? 2.195 7.805 -5.852 1 98.81 418 GLN B O 1
ATOM 6810 N N . GLY B 1 419 ? 1.704 5.648 -5.344 1 98.81 419 GLY B N 1
ATOM 6811 C CA . GLY B 1 419 ? 2.33 5.156 -6.559 1 98.81 419 GLY B CA 1
ATOM 6812 C C . GLY B 1 419 ? 1.616 5.602 -7.82 1 98.81 419 GLY B C 1
ATOM 6813 O O . GLY B 1 419 ? 2.256 6.023 -8.789 1 98.81 419 GLY B O 1
ATOM 6814 N N . PHE B 1 420 ? 0.332 5.551 -7.82 1 98.94 420 PHE B N 1
ATOM 6815 C CA . PHE B 1 420 ? -0.455 5.875 -9.008 1 98.94 420 PHE B CA 1
ATOM 6816 C C . PHE B 1 420 ? -0.362 7.359 -9.328 1 98.94 420 PHE B C 1
ATOM 6818 O O . PHE B 1 420 ? -0.553 7.762 -10.477 1 98.94 420 PHE B O 1
ATOM 6825 N N . ALA B 1 421 ? -0.07 8.188 -8.305 1 98.81 421 ALA B N 1
ATOM 6826 C CA . ALA B 1 421 ? 0.077 9.625 -8.523 1 98.81 421 ALA B CA 1
ATOM 6827 C C . ALA B 1 421 ? 1.14 9.914 -9.578 1 98.81 421 ALA B C 1
ATOM 6829 O O . ALA B 1 421 ? 1.009 10.859 -10.359 1 98.81 421 ALA B O 1
ATOM 6830 N N . LEU B 1 422 ? 2.193 9.125 -9.625 1 98.75 422 LEU B N 1
ATOM 6831 C CA . LEU B 1 422 ? 3.242 9.32 -10.617 1 98.75 422 LEU B CA 1
ATOM 6832 C C . LEU B 1 422 ? 2.697 9.125 -12.031 1 98.75 422 LEU B C 1
ATOM 6834 O O . LEU B 1 422 ? 2.984 9.922 -12.93 1 98.75 422 LEU B O 1
ATOM 6838 N N . GLY B 1 423 ? 1.944 8 -12.234 1 98.62 423 GLY B N 1
ATOM 6839 C CA . GLY B 1 423 ? 1.354 7.766 -13.547 1 98.62 423 GLY B CA 1
ATOM 6840 C C . GLY B 1 423 ? 0.448 8.891 -14 1 98.62 423 GLY B C 1
ATOM 6841 O O . GLY B 1 423 ? 0.494 9.305 -15.164 1 98.62 423 GLY B O 1
ATOM 6842 N N . ILE B 1 424 ? -0.357 9.375 -13.094 1 98.25 424 ILE B N 1
ATOM 6843 C CA . ILE B 1 424 ? -1.29 10.445 -13.414 1 98.25 424 ILE B CA 1
ATOM 6844 C C . ILE B 1 424 ? -0.517 11.727 -13.727 1 98.25 424 ILE B C 1
ATOM 6846 O O . ILE B 1 424 ? -0.857 12.453 -14.656 1 98.25 424 ILE B O 1
ATOM 6850 N N . LYS B 1 425 ? 0.524 11.969 -12.93 1 96.38 425 LYS B N 1
ATOM 6851 C CA . LYS B 1 425 ? 1.404 13.102 -13.211 1 96.38 425 LYS B CA 1
ATOM 6852 C C . LYS B 1 425 ? 2.01 12.992 -14.609 1 96.38 425 LYS B C 1
ATOM 6854 O O . LYS B 1 425 ? 2.197 14.008 -15.289 1 96.38 425 LYS B O 1
ATOM 6859 N N . CYS B 1 426 ? 2.268 11.797 -15.062 1 97 426 CYS B N 1
ATOM 6860 C CA . CYS B 1 426 ? 2.896 11.547 -16.359 1 97 426 CYS B CA 1
ATOM 6861 C C . CYS B 1 426 ? 1.859 11.539 -17.469 1 97 426 CYS B C 1
ATOM 6863 O O . CYS B 1 426 ? 2.197 11.32 -18.641 1 97 426 CYS B O 1
ATOM 6865 N N . GLY B 1 427 ? 0.592 11.75 -17.156 1 97.69 427 GLY B N 1
ATOM 6866 C CA . GLY B 1 427 ? -0.447 11.797 -18.172 1 97.69 427 GLY B CA 1
ATOM 6867 C C . GLY B 1 427 ? -0.933 10.422 -18.609 1 97.69 427 GLY B C 1
ATOM 6868 O O . GLY B 1 427 ? -1.201 10.195 -19.781 1 97.69 427 GLY B O 1
ATOM 6869 N N . ALA B 1 428 ? -1.069 9.523 -17.719 1 98.56 428 ALA B N 1
ATOM 6870 C CA . ALA B 1 428 ? -1.502 8.164 -18.016 1 98.56 428 ALA B CA 1
ATOM 6871 C C . ALA B 1 428 ? -2.889 8.156 -18.656 1 98.56 428 ALA B C 1
ATOM 6873 O O . ALA B 1 428 ? -3.768 8.914 -18.25 1 98.56 428 ALA B O 1
ATOM 6874 N N . SER B 1 429 ? -3.07 7.301 -19.656 1 98.44 429 SER B N 1
ATOM 6875 C CA . SER B 1 429 ? -4.375 7.039 -20.25 1 98.44 429 SER B CA 1
ATOM 6876 C C . SER B 1 429 ? -5.02 5.793 -19.656 1 98.44 429 SER B C 1
ATOM 6878 O O . SER B 1 429 ? -4.34 4.98 -19.031 1 98.44 429 SER B O 1
ATOM 6880 N N . TYR B 1 430 ? -6.367 5.711 -19.922 1 98.19 430 TYR B N 1
ATOM 6881 C CA . TYR B 1 430 ? -7.094 4.512 -19.516 1 98.19 430 TYR B CA 1
ATOM 6882 C C . TYR B 1 430 ? -6.461 3.262 -20.125 1 98.19 430 TYR B C 1
ATOM 6884 O O . TYR B 1 430 ? -6.289 2.254 -19.422 1 98.19 430 TYR B O 1
ATOM 6892 N N . GLU B 1 431 ? -6.062 3.324 -21.312 1 95.62 431 GLU B N 1
ATOM 6893 C CA . GLU B 1 431 ? -5.461 2.184 -22 1 95.62 431 GLU B CA 1
ATOM 6894 C C . GLU B 1 431 ? -4.148 1.77 -21.344 1 95.62 431 GLU B C 1
ATOM 6896 O O . GLU B 1 431 ? -3.877 0.578 -21.172 1 95.62 431 GLU B O 1
ATOM 6901 N N . GLN B 1 432 ? -3.352 2.734 -20.969 1 97.12 432 GLN B N 1
ATOM 6902 C CA . GLN B 1 432 ? -2.082 2.439 -20.312 1 97.12 432 GLN B CA 1
ATOM 6903 C C . GLN B 1 432 ? -2.303 1.791 -18.953 1 97.12 432 GLN B C 1
ATOM 6905 O O . GLN B 1 432 ? -1.551 0.9 -18.547 1 97.12 432 GLN B O 1
ATOM 6910 N N . VAL B 1 433 ? -3.334 2.268 -18.219 1 98.5 433 VAL B N 1
ATOM 6911 C CA . VAL B 1 433 ? -3.666 1.646 -16.938 1 98.5 433 VAL B CA 1
ATOM 6912 C C . VAL B 1 433 ? -4.043 0.182 -17.156 1 98.5 433 VAL B C 1
ATOM 6914 O O . VAL B 1 433 ? -3.545 -0.705 -16.453 1 98.5 433 VAL B O 1
ATOM 6917 N N . MET B 1 434 ? -4.848 -0.077 -18.188 1 96.12 434 MET B N 1
ATOM 6918 C CA . MET B 1 434 ? -5.355 -1.423 -18.422 1 96.12 434 MET B CA 1
ATOM 6919 C C . MET B 1 434 ? -4.246 -2.338 -18.938 1 96.12 434 MET B C 1
ATOM 6921 O O . MET B 1 434 ? -4.34 -3.561 -18.812 1 96.12 434 MET B O 1
ATOM 6925 N N . ARG B 1 435 ? -3.182 -1.789 -19.422 1 95.69 435 ARG B N 1
ATOM 6926 C CA . ARG B 1 435 ? -2.066 -2.576 -19.938 1 95.69 435 ARG B CA 1
ATOM 6927 C C . ARG B 1 435 ? -0.997 -2.775 -18.859 1 95.69 435 ARG B C 1
ATOM 6929 O O . ARG B 1 435 ? 0.016 -3.434 -19.109 1 95.69 435 ARG B O 1
ATOM 6936 N N . THR B 1 436 ? -1.196 -2.172 -17.734 1 97.88 436 THR B N 1
ATOM 6937 C CA . THR B 1 436 ? -0.307 -2.406 -16.594 1 97.88 436 THR B CA 1
ATOM 6938 C C . THR B 1 436 ? -0.703 -3.678 -15.859 1 97.88 436 THR B C 1
ATOM 6940 O O . THR B 1 436 ? -1.827 -3.791 -15.359 1 97.88 436 THR B O 1
ATOM 6943 N N . VAL B 1 437 ? 0.23 -4.641 -15.773 1 98.12 437 VAL B N 1
ATOM 6944 C CA . VAL B 1 437 ? -0.051 -5.93 -15.156 1 98.12 437 VAL B CA 1
ATOM 6945 C C . VAL B 1 437 ? -0.199 -5.758 -13.648 1 98.12 437 VAL B C 1
ATOM 6947 O O . VAL B 1 437 ? 0.544 -4.992 -13.023 1 98.12 437 VAL B O 1
ATOM 6950 N N . GLY B 1 438 ? -1.156 -6.398 -13.062 1 97.94 438 GLY B N 1
ATOM 6951 C CA . GLY B 1 438 ? -1.378 -6.32 -11.633 1 97.94 438 GLY B CA 1
ATOM 6952 C C . GLY B 1 438 ? -0.433 -7.199 -10.836 1 97.94 438 GLY B C 1
ATOM 6953 O O . GLY B 1 438 ? -0.013 -8.258 -11.305 1 97.94 438 GLY B O 1
ATOM 6954 N N . ILE B 1 439 ? -0.056 -6.75 -9.656 1 98.5 439 ILE B N 1
ATOM 6955 C CA . ILE B 1 439 ? 0.532 -7.641 -8.656 1 98.5 439 ILE B CA 1
ATOM 6956 C C . ILE B 1 439 ? -0.574 -8.383 -7.914 1 98.5 439 ILE B C 1
ATOM 6958 O O . ILE B 1 439 ? -1.396 -7.773 -7.23 1 98.5 439 ILE B O 1
ATOM 6962 N N . HIS B 1 440 ? -0.571 -9.703 -8.062 1 97.5 440 HIS B N 1
ATOM 6963 C CA . HIS B 1 440 ? -1.628 -10.516 -7.469 1 97.5 440 HIS B CA 1
ATOM 6964 C C . HIS B 1 440 ? -1.094 -11.359 -6.32 1 97.5 440 HIS B C 1
ATOM 6966 O O . HIS B 1 440 ? -0.053 -12.008 -6.449 1 97.5 440 HIS B O 1
ATOM 6972 N N . PRO B 1 441 ? -1.692 -11.406 -5.18 1 97.25 441 PRO B N 1
ATOM 6973 C CA . PRO B 1 441 ? -2.883 -10.594 -4.902 1 97.25 441 PRO B CA 1
ATOM 6974 C C . PRO B 1 441 ? -2.557 -9.305 -4.156 1 97.25 441 PRO B C 1
ATOM 6976 O O . PRO B 1 441 ? -1.783 -9.32 -3.193 1 97.25 441 PRO B O 1
ATOM 6979 N N . THR B 1 442 ? -3.041 -8.227 -4.555 1 98.25 442 THR B N 1
ATOM 6980 C CA . THR B 1 442 ? -3.043 -6.953 -3.84 1 98.25 442 THR B CA 1
ATOM 6981 C C . THR B 1 442 ? -4.375 -6.23 -4.027 1 98.25 442 THR B C 1
ATOM 6983 O O . THR B 1 442 ? -5.129 -6.535 -4.953 1 98.25 442 THR B O 1
ATOM 6986 N N . CYS B 1 443 ? -4.68 -5.312 -3.148 1 98.25 443 CYS B N 1
ATOM 6987 C CA . CYS B 1 443 ? -5.832 -4.441 -3.359 1 98.25 443 CYS B CA 1
ATOM 6988 C C . CYS B 1 443 ? -5.578 -3.473 -4.508 1 98.25 443 CYS B C 1
ATOM 6990 O O . CYS B 1 443 ? -6.492 -3.154 -5.27 1 98.25 443 CYS B O 1
ATOM 6992 N N . ALA B 1 444 ? -4.371 -3.027 -4.641 1 98.75 444 ALA B N 1
ATOM 6993 C CA . ALA B 1 444 ? -3.973 -2.033 -5.633 1 98.75 444 ALA B CA 1
ATOM 6994 C C . ALA B 1 444 ? -4.207 -2.553 -7.051 1 98.75 444 ALA B C 1
ATOM 6996 O O . ALA B 1 444 ? -4.449 -1.77 -7.973 1 98.75 444 ALA B O 1
ATOM 6997 N N . GLU B 1 445 ? -4.148 -3.877 -7.23 1 98.25 445 GLU B N 1
ATOM 6998 C CA . GLU B 1 445 ? -4.301 -4.43 -8.57 1 98.25 445 GLU B CA 1
ATOM 6999 C C . GLU B 1 445 ? -5.699 -4.164 -9.125 1 98.25 445 GLU B C 1
ATOM 7001 O O . GLU B 1 445 ? -5.922 -4.238 -10.336 1 98.25 445 GLU B O 1
ATOM 7006 N N . GLU B 1 446 ? -6.688 -3.824 -8.25 1 98 446 GLU B N 1
ATOM 7007 C CA . GLU B 1 446 ? -8.055 -3.553 -8.68 1 98 446 GLU B CA 1
ATOM 7008 C C . GLU B 1 446 ? -8.117 -2.344 -9.609 1 98 446 GLU B C 1
ATOM 7010 O O . GLU B 1 446 ? -8.992 -2.262 -10.469 1 98 446 GLU B O 1
ATOM 7015 N N . VAL B 1 447 ? -7.168 -1.414 -9.445 1 98.62 447 VAL B N 1
ATOM 7016 C CA . VAL B 1 447 ? -7.121 -0.227 -10.289 1 98.62 447 VAL B CA 1
ATOM 7017 C C . VAL B 1 447 ? -6.895 -0.639 -11.742 1 98.62 447 VAL B C 1
ATOM 7019 O O . VAL B 1 447 ? -7.469 -0.045 -12.656 1 98.62 447 VAL B O 1
ATOM 7022 N N . THR B 1 448 ? -6.094 -1.662 -11.992 1 97.62 448 THR B N 1
ATOM 7023 C CA . THR B 1 448 ? -5.738 -2.07 -13.344 1 97.62 448 THR B CA 1
ATOM 7024 C C . THR B 1 448 ? -6.742 -3.088 -13.883 1 97.62 448 THR B C 1
ATOM 7026 O O . THR B 1 448 ? -6.523 -3.691 -14.93 1 97.62 448 THR B O 1
ATOM 7029 N N . LYS B 1 449 ? -7.844 -3.27 -13.156 1 96.12 449 LYS B N 1
ATOM 7030 C CA . LYS B 1 449 ? -8.883 -4.211 -13.57 1 96.12 449 LYS B CA 1
ATOM 7031 C C . LYS B 1 449 ? -10.211 -3.496 -13.781 1 96.12 449 LYS B C 1
ATOM 7033 O O . LYS B 1 449 ? -11.25 -4.145 -13.969 1 96.12 449 LYS B O 1
ATOM 7038 N N . LEU B 1 450 ? -10.227 -2.189 -13.719 1 97 450 LEU B N 1
ATOM 7039 C CA . LEU B 1 450 ? -11.461 -1.424 -13.805 1 97 450 LEU B CA 1
ATOM 7040 C C . LEU B 1 450 ? -12 -1.418 -15.234 1 97 450 LEU B C 1
ATOM 7042 O O . LEU B 1 450 ? -11.516 -0.656 -16.078 1 97 450 LEU B O 1
ATOM 7046 N N . ARG B 1 451 ? -13.094 -2.164 -15.469 1 94.5 451 ARG B N 1
ATOM 7047 C CA . ARG B 1 451 ? -13.609 -2.26 -16.828 1 94.5 451 ARG B CA 1
ATOM 7048 C C . ARG B 1 451 ? -15.047 -1.75 -16.922 1 94.5 451 ARG B C 1
ATOM 7050 O O . ARG B 1 451 ? -15.523 -1.394 -18 1 94.5 451 ARG B O 1
ATOM 7057 N N . ILE B 1 452 ? -15.766 -1.698 -15.812 1 97.12 452 ILE B N 1
ATOM 7058 C CA . ILE B 1 452 ? -17.172 -1.289 -15.812 1 97.12 452 ILE B CA 1
ATOM 7059 C C . ILE B 1 452 ? -17.266 0.225 -15.641 1 97.12 452 ILE B C 1
ATOM 7061 O O . ILE B 1 452 ? -16.719 0.785 -14.688 1 97.12 452 ILE B O 1
ATOM 7065 N N . SER B 1 453 ? -17.891 0.875 -16.578 1 97.69 453 SER B N 1
ATOM 7066 C CA . SER B 1 453 ? -18.125 2.311 -16.453 1 97.69 453 SER B CA 1
ATOM 7067 C C . SER B 1 453 ? -19.484 2.598 -15.82 1 97.69 453 SER B C 1
ATOM 7069 O O . SER B 1 453 ? -20.422 1.798 -15.938 1 97.69 453 SER B O 1
ATOM 7071 N N . LYS B 1 454 ? -19.625 3.66 -15.164 1 97.69 454 LYS B N 1
ATOM 7072 C CA . LYS B 1 454 ? -20.922 4.062 -14.602 1 97.69 454 LYS B CA 1
ATOM 7073 C C . LYS B 1 454 ? -21.969 4.219 -15.688 1 97.69 454 LYS B C 1
ATOM 7075 O O . LYS B 1 454 ? -23.141 3.883 -15.484 1 97.69 454 LYS B O 1
ATOM 7080 N N . ARG B 1 455 ? -21.562 4.727 -16.828 1 96.94 455 ARG B N 1
ATOM 7081 C CA . ARG B 1 455 ? -22.469 4.977 -17.953 1 96.94 455 ARG B CA 1
ATOM 7082 C C . ARG B 1 455 ? -23.078 3.678 -18.469 1 96.94 455 ARG B C 1
ATOM 7084 O O . ARG B 1 455 ? -24.203 3.672 -18.984 1 96.94 455 ARG B O 1
ATOM 7091 N N . SER B 1 456 ? -22.375 2.58 -18.344 1 96.06 456 SER B N 1
ATOM 7092 C CA . SER B 1 456 ? -22.859 1.3 -18.844 1 96.06 456 SER B CA 1
ATOM 7093 C C . SER B 1 456 ? -24.047 0.797 -18.016 1 96.06 456 SER B C 1
ATOM 7095 O O . SER B 1 456 ? -24.844 -0.021 -18.5 1 96.06 456 SER B O 1
ATOM 7097 N N . GLY B 1 457 ? -24.156 1.172 -16.719 1 96.19 457 GLY B N 1
ATOM 7098 C CA . GLY B 1 457 ? -25.219 0.716 -15.836 1 96.19 457 GLY B CA 1
ATOM 7099 C C . GLY B 1 457 ? -25 -0.703 -15.336 1 96.19 457 GLY B C 1
ATOM 7100 O O . GLY B 1 457 ? -25.844 -1.236 -14.602 1 96.19 457 GLY B O 1
ATOM 7101 N N . LEU B 1 458 ? -23.875 -1.289 -15.703 1 95.12 458 LEU B N 1
ATOM 7102 C CA . LEU B 1 458 ? -23.578 -2.658 -15.289 1 95.12 458 LEU B CA 1
ATOM 7103 C C . LEU B 1 458 ? -23.219 -2.711 -13.812 1 95.12 458 LEU B C 1
ATOM 7105 O O . LEU B 1 458 ? -22.781 -1.708 -13.234 1 95.12 458 LEU B O 1
ATOM 7109 N N . ASP B 1 459 ? -23.375 -3.902 -13.188 1 94.75 459 ASP B N 1
ATOM 7110 C CA . ASP B 1 459 ? -23.016 -4.109 -11.789 1 94.75 459 ASP B CA 1
ATOM 7111 C C . ASP B 1 459 ? -21.5 -4.039 -11.602 1 94.75 459 ASP B C 1
ATOM 7113 O O . ASP B 1 459 ? -20.766 -4.863 -12.141 1 94.75 459 ASP B O 1
ATOM 7117 N N . PRO B 1 460 ? -21.062 -3.096 -10.812 1 94.75 460 PRO B N 1
ATOM 7118 C CA . PRO B 1 460 ? -19.609 -2.898 -10.695 1 94.75 460 PRO B CA 1
ATOM 7119 C C . PRO B 1 460 ? -18.984 -3.799 -9.633 1 94.75 460 PRO B C 1
ATOM 7121 O O . PRO B 1 460 ? -17.797 -3.646 -9.312 1 94.75 460 PRO B O 1
ATOM 7124 N N . THR B 1 461 ? -19.719 -4.758 -9.078 1 91.19 461 THR B N 1
ATOM 7125 C CA . THR B 1 461 ? -19.156 -5.648 -8.07 1 91.19 461 THR B CA 1
ATOM 7126 C C . THR B 1 461 ? -18.219 -6.668 -8.703 1 91.19 461 THR B C 1
ATOM 7128 O O . THR B 1 461 ? -18.594 -7.375 -9.641 1 91.19 461 THR B O 1
ATOM 7131 N N . VAL B 1 462 ? -17.047 -6.746 -8.148 1 82.38 462 VAL B N 1
ATOM 7132 C CA . VAL B 1 462 ? -16.078 -7.715 -8.641 1 82.38 462 VAL B CA 1
ATOM 7133 C C . VAL B 1 462 ? -16.453 -9.117 -8.156 1 82.38 462 VAL B C 1
ATOM 7135 O O . VAL B 1 462 ? -16.625 -9.336 -6.961 1 82.38 462 VAL B O 1
ATOM 7138 N N . THR B 1 463 ? -16.75 -10.094 -8.906 1 65.88 463 THR B N 1
ATOM 7139 C CA . THR B 1 463 ? -17.188 -11.43 -8.508 1 65.88 463 THR B CA 1
ATOM 7140 C C . THR B 1 463 ? -16.062 -12.438 -8.688 1 65.88 463 THR B C 1
ATOM 7142 O O . THR B 1 463 ? -16.109 -13.539 -8.117 1 65.88 463 THR B O 1
ATOM 7145 N N . GLY B 1 464 ? -14.914 -12.117 -9.047 1 66.38 464 GLY B N 1
ATOM 7146 C CA . GLY B 1 464 ? -13.859 -13.094 -9.297 1 66.38 464 GLY B CA 1
ATOM 7147 C C . GLY B 1 464 ? -12.492 -12.625 -8.836 1 66.38 464 GLY B C 1
ATOM 7148 O O . GLY B 1 464 ? -12.297 -11.445 -8.555 1 66.38 464 GLY B O 1
ATOM 7149 N N . CYS B 1 465 ? -11.711 -13.828 -8.492 1 65.44 465 CYS B N 1
ATOM 7150 C CA . CYS B 1 465 ? -10.344 -13.562 -8.055 1 65.44 465 CYS B CA 1
ATOM 7151 C C . CYS B 1 465 ? -9.438 -13.258 -9.25 1 65.44 465 CYS B C 1
ATOM 7153 O O . CYS B 1 465 ? -9.648 -13.789 -10.336 1 65.44 465 CYS B O 1
#